Protein AF-0000000075443362 (afdb_homodimer)

InterPro domains:
  IPR053157 Sterol Uptake Control Transcription Regulator [PTHR47784] (80-440)

Organism: Fusarium oxysporum f. sp. cubense (strain race 4) (NCBI:txid2502994)

Structure (mmCIF, N/CA/C/O backbone):
data_AF-0000000075443362-model_v1
#
loop_
_entity.id
_entity.type
_entity.pdbx_description
1 polymer 'Zn(2)-C6 fungal-type domain-containing protein'
#
loop_
_atom_site.group_PDB
_atom_site.id
_atom_site.type_symbol
_atom_site.label_atom_id
_atom_site.label_alt_id
_atom_site.label_comp_id
_atom_site.label_asym_id
_atom_site.label_entity_id
_atom_site.label_seq_id
_atom_site.pdbx_PDB_ins_code
_atom_site.Cartn_x
_atom_site.Cartn_y
_atom_site.Cartn_z
_atom_site.occupancy
_atom_site.B_iso_or_equiv
_atom_site.auth_seq_id
_atom_site.auth_comp_id
_atom_site.auth_asym_id
_atom_site.auth_atom_id
_atom_site.pdbx_PDB_model_num
ATOM 1 N N . MET A 1 1 ? -18.812 -45.031 -62.125 1 16.91 1 MET A N 1
ATOM 2 C CA . MET A 1 1 ? -20.062 -45.094 -61.375 1 16.91 1 MET A CA 1
ATOM 3 C C . MET A 1 1 ? -20.094 -44 -60.312 1 16.91 1 MET A C 1
ATOM 5 O O . MET A 1 1 ? -19.125 -43.812 -59.562 1 16.91 1 MET A O 1
ATOM 9 N N . THR A 1 2 ? -21.109 -43 -60.344 1 20.56 2 THR A N 1
ATOM 10 C CA . THR A 1 2 ? -21.172 -41.562 -60 1 20.56 2 THR A CA 1
ATOM 11 C C . THR A 1 2 ? -21.453 -41.375 -58.5 1 20.56 2 THR A C 1
ATOM 13 O O . THR A 1 2 ? -22.547 -41.719 -58.031 1 20.56 2 THR A O 1
ATOM 16 N N . SER A 1 3 ? -20.469 -41.594 -57.75 1 20.08 3 SER A N 1
ATOM 17 C CA . SER A 1 3 ? -20.703 -42.031 -56.375 1 20.08 3 SER A CA 1
ATOM 18 C C . SER A 1 3 ? -21.344 -40.906 -55.562 1 20.08 3 SER A C 1
ATOM 20 O O . SER A 1 3 ? -20.891 -39.75 -55.625 1 20.08 3 SER A O 1
ATOM 22 N N . PRO A 1 4 ? -22.484 -41.125 -55.031 1 21.52 4 PRO A N 1
ATOM 23 C CA . PRO A 1 4 ? -23.484 -40.25 -54.406 1 21.52 4 PRO A CA 1
ATOM 24 C C . PRO A 1 4 ? -22.969 -39.531 -53.156 1 21.52 4 PRO A C 1
ATOM 26 O O . PRO A 1 4 ? -22.109 -40.062 -52.469 1 21.52 4 PRO A O 1
ATOM 29 N N . ARG A 1 5 ? -22.891 -38.156 -53.188 1 21.25 5 ARG A N 1
ATOM 30 C CA . ARG A 1 5 ? -22.484 -36.969 -52.438 1 21.25 5 ARG A CA 1
ATOM 31 C C . ARG A 1 5 ? -23.312 -36.844 -51.156 1 21.25 5 ARG A C 1
ATOM 33 O O . ARG A 1 5 ? -24.516 -36.594 -51.219 1 21.25 5 ARG A O 1
ATOM 40 N N . PHE A 1 6 ? -23 -37.688 -50.219 1 19.69 6 PHE A N 1
ATOM 41 C CA . PHE A 1 6 ? -23.859 -37.875 -49.062 1 19.69 6 PHE A CA 1
ATOM 42 C C . PHE A 1 6 ? -24 -36.594 -48.25 1 19.69 6 PHE A C 1
ATOM 44 O O . PHE A 1 6 ? -23 -35.969 -47.875 1 19.69 6 PHE A O 1
ATOM 51 N N . SER A 1 7 ? -24.984 -35.719 -48.531 1 21.06 7 SER A N 1
ATOM 52 C CA . SER A 1 7 ? -25.625 -34.562 -47.875 1 21.06 7 SER A CA 1
ATOM 53 C C . SER A 1 7 ? -26.062 -34.906 -46.469 1 21.06 7 SER A C 1
ATOM 55 O O . SER A 1 7 ? -26.875 -35.812 -46.281 1 21.06 7 SER A O 1
ATOM 57 N N . ASN A 1 8 ? -25.062 -34.906 -45.531 1 19.09 8 ASN A N 1
ATOM 58 C CA . ASN A 1 8 ? -25.406 -35.5 -44.25 1 19.09 8 ASN A CA 1
ATOM 59 C C . ASN A 1 8 ? -26.5 -34.688 -43.531 1 19.09 8 ASN A C 1
ATOM 61 O O . ASN A 1 8 ? -26.281 -33.5 -43.219 1 19.09 8 ASN A O 1
ATOM 65 N N . THR A 1 9 ? -27.75 -34.781 -43.812 1 21.53 9 THR A N 1
ATOM 66 C CA . THR A 1 9 ? -29.094 -34.469 -43.312 1 21.53 9 THR A CA 1
ATOM 67 C C . THR A 1 9 ? -29.234 -34.969 -41.875 1 21.53 9 THR A C 1
ATOM 69 O O . THR A 1 9 ? -29.094 -36.156 -41.594 1 21.53 9 THR A O 1
ATOM 72 N N . ILE A 1 10 ? -28.656 -34.188 -40.906 1 21.16 10 ILE A N 1
ATOM 73 C CA . ILE A 1 10 ? -28.891 -34.812 -39.594 1 21.16 10 ILE A CA 1
ATOM 74 C C . ILE A 1 10 ? -30.391 -34.781 -39.281 1 21.16 10 ILE A C 1
ATOM 76 O O . ILE A 1 10 ? -31 -33.719 -39.281 1 21.16 10 ILE A O 1
ATOM 80 N N . LEU A 1 11 ? -31 -35.812 -39.438 1 20.05 11 LEU A N 1
ATOM 81 C CA . LEU A 1 11 ? -32.375 -36.219 -39.125 1 20.05 11 LEU A CA 1
ATOM 82 C C . LEU A 1 11 ? -32.656 -36.062 -37.625 1 20.05 11 LEU A C 1
ATOM 84 O O . LEU A 1 11 ? -31.797 -36.312 -36.781 1 20.05 11 LEU A O 1
ATOM 88 N N . VAL A 1 12 ? -33.594 -35.188 -37.156 1 25.88 12 VAL A N 1
ATOM 89 C CA . VAL A 1 12 ? -34.375 -35.156 -35.938 1 25.88 12 VAL A CA 1
ATOM 90 C C . VAL A 1 12 ? -35.031 -36.531 -35.688 1 25.88 12 VAL A C 1
ATOM 92 O O . VAL A 1 12 ? -35.281 -37.25 -36.656 1 25.88 12 VAL A O 1
ATOM 95 N N . PRO A 1 13 ? -35.125 -37.094 -34.344 1 23.34 13 PRO A N 1
ATOM 96 C CA . PRO A 1 13 ? -35.875 -38.312 -34.188 1 23.34 13 PRO A CA 1
ATOM 97 C C . PRO A 1 13 ? -37.344 -38.156 -34.594 1 23.34 13 PRO A C 1
ATOM 99 O O . PRO A 1 13 ? -38.062 -37.281 -34.062 1 23.34 13 PRO A O 1
ATOM 102 N N . GLY A 1 14 ? -37.562 -38.219 -36 1 19.48 14 GLY A N 1
ATOM 103 C CA . GLY A 1 14 ? -38.719 -38.5 -36.812 1 19.48 14 GLY A CA 1
ATOM 104 C C . GLY A 1 14 ? -39.562 -39.656 -36.281 1 19.48 14 GLY A C 1
ATOM 105 O O . GLY A 1 14 ? -39 -40.719 -35.906 1 19.48 14 GLY A O 1
ATOM 106 N N . THR A 1 15 ? -40.812 -39.406 -35.625 1 24.09 15 THR A N 1
ATOM 107 C CA . THR A 1 15 ? -42.062 -40.156 -35.562 1 24.09 15 THR A CA 1
ATOM 108 C C . THR A 1 15 ? -42.281 -40.906 -36.875 1 24.09 15 THR A C 1
ATOM 110 O O . THR A 1 15 ? -41.688 -40.562 -37.906 1 24.09 15 THR A O 1
ATOM 113 N N . SER A 1 16 ? -43.656 -41.562 -37.25 1 20.36 16 SER A N 1
ATOM 114 C CA . SER A 1 16 ? -43.75 -42.688 -38.188 1 20.36 16 SER A CA 1
ATOM 115 C C . SER A 1 16 ? -43.094 -42.344 -39.531 1 20.36 16 SER A C 1
ATOM 117 O O . SER A 1 16 ? -42.125 -41.562 -39.562 1 20.36 16 SER A O 1
ATOM 119 N N . GLY A 1 17 ? -43.688 -42.844 -40.656 1 19.22 17 GLY A N 1
ATOM 120 C CA . GLY A 1 17 ? -43.344 -43.5 -41.938 1 19.22 17 GLY A CA 1
ATOM 121 C C . GLY A 1 17 ? -42.938 -42.531 -43 1 19.22 17 GLY A C 1
ATOM 122 O O . GLY A 1 17 ? -42.594 -42.938 -44.125 1 19.22 17 GLY A O 1
ATOM 123 N N . GLN A 1 18 ? -43.469 -41.281 -42.812 1 19.83 18 GLN A N 1
ATOM 124 C CA . GLN A 1 18 ? -43.75 -40.938 -44.188 1 19.83 18 GLN A CA 1
ATOM 125 C C . GLN A 1 18 ? -42.469 -40.531 -44.938 1 19.83 18 GLN A C 1
ATOM 127 O O . GLN A 1 18 ? -41.5 -40.125 -44.312 1 19.83 18 GLN A O 1
ATOM 132 N N . SER A 1 19 ? -42.625 -40.281 -46.25 1 18.94 19 SER A N 1
ATOM 133 C CA . SER A 1 19 ? -41.875 -40.438 -47.5 1 18.94 19 SER A CA 1
ATOM 134 C C . SER A 1 19 ? -40.75 -39.438 -47.594 1 18.94 19 SER A C 1
ATOM 136 O O . SER A 1 19 ? -40.906 -38.281 -47.188 1 18.94 19 SER A O 1
ATOM 138 N N . PRO A 1 20 ? -39.406 -39.875 -47.625 1 21.09 20 PRO A N 1
ATOM 139 C CA . PRO A 1 20 ? -38.062 -39.312 -47.812 1 21.09 20 PRO A CA 1
ATOM 140 C C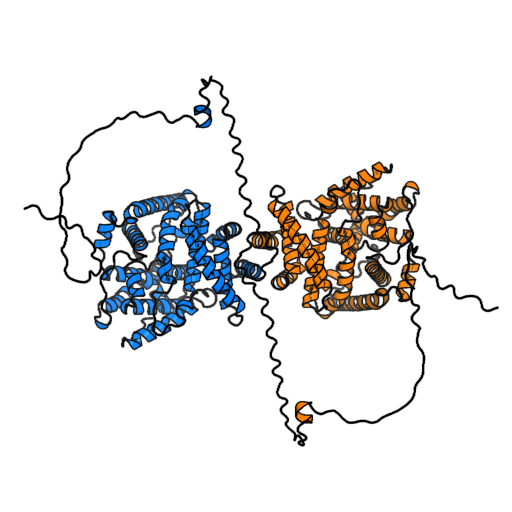 . PRO A 1 20 ? -37.969 -38.312 -48.969 1 21.09 20 PRO A C 1
ATOM 142 O O . PRO A 1 20 ? -36.906 -37.781 -49.25 1 21.09 20 PRO A O 1
ATOM 145 N N . SER A 1 21 ? -38.812 -37.125 -48.969 1 17.56 21 SER A N 1
ATOM 146 C CA . SER A 1 21 ? -38.875 -36.656 -50.344 1 17.56 21 SER A CA 1
ATOM 147 C C . SER A 1 21 ? -37.531 -36.156 -50.844 1 17.56 21 SER A C 1
ATOM 149 O O . SER A 1 21 ? -36.75 -35.562 -50.094 1 17.56 21 SER A O 1
ATOM 151 N N . LEU A 1 22 ? -37.062 -36.594 -52.062 1 17.78 22 LEU A N 1
ATOM 152 C CA . LEU A 1 22 ? -35.906 -36.844 -52.906 1 17.78 22 LEU A CA 1
ATOM 153 C C . LEU A 1 22 ? -35.25 -35.5 -53.344 1 17.78 22 LEU A C 1
ATOM 155 O O . LEU A 1 22 ? -34.062 -35.312 -53.156 1 17.78 22 LEU A O 1
ATOM 159 N N . GLN A 1 23 ? -35.844 -34.594 -54.281 1 16.38 23 GLN A N 1
ATOM 160 C CA . GLN A 1 23 ? -35.25 -34.625 -55.625 1 16.38 23 GLN A CA 1
ATOM 161 C C . GLN A 1 23 ? -34.281 -33.438 -55.812 1 16.38 23 GLN A C 1
ATOM 163 O O . GLN A 1 23 ? -33.125 -33.656 -56.188 1 16.38 23 GLN A O 1
ATOM 168 N N . THR A 1 24 ? -34.5 -32.281 -56.562 1 16.77 24 THR A N 1
ATOM 169 C CA . THR A 1 24 ? -34.125 -32.125 -57.969 1 16.77 24 THR A CA 1
ATOM 170 C C . THR A 1 24 ? -32.906 -31.219 -58.094 1 16.77 24 THR A C 1
ATOM 172 O O . THR A 1 24 ? -32.625 -30.422 -57.188 1 16.77 24 THR A O 1
ATOM 175 N N . LEU A 1 25 ? -32.5 -30.812 -59.438 1 17.2 25 LEU A N 1
ATOM 176 C CA . LEU A 1 25 ? -31.484 -30.672 -60.469 1 17.2 25 LEU A CA 1
ATOM 177 C C . LEU A 1 25 ? -31.047 -29.219 -60.594 1 17.2 25 LEU A C 1
ATOM 179 O O . LEU A 1 25 ? -30.016 -28.922 -61.219 1 17.2 25 LEU A O 1
ATOM 183 N N . GLY A 1 26 ? -31.594 -28 -60.125 1 16.53 26 GLY A N 1
ATOM 184 C CA . GLY A 1 26 ? -31.609 -27.094 -61.25 1 16.53 26 GLY A CA 1
ATOM 185 C C . GLY A 1 26 ? -30.266 -26.453 -61.531 1 16.53 26 GLY A C 1
ATOM 186 O O . GLY A 1 26 ? -29.375 -26.453 -60.688 1 16.53 26 GLY A O 1
ATOM 187 N N . ALA A 1 27 ? -30.109 -25.797 -62.844 1 17.78 27 ALA A N 1
ATOM 188 C CA . ALA A 1 27 ? -29.156 -25.578 -63.938 1 17.78 27 ALA A CA 1
ATOM 189 C C . ALA A 1 27 ? -28.172 -24.469 -63.594 1 17.78 27 ALA A C 1
ATOM 191 O O . ALA A 1 27 ? -28.391 -23.719 -62.625 1 17.78 27 ALA A O 1
ATOM 192 N N . LEU A 1 28 ? -27.844 -23.516 -64.562 1 16.92 28 LEU A N 1
ATOM 193 C CA . LEU A 1 28 ? -26.703 -23.141 -65.375 1 16.92 28 LEU A CA 1
ATOM 194 C C . LEU A 1 28 ? -26.188 -21.75 -65 1 16.92 28 LEU A C 1
ATOM 196 O O . LEU A 1 28 ? -24.969 -21.531 -64.938 1 16.92 28 LEU A O 1
ATOM 200 N N . ASP A 1 29 ? -26.953 -20.547 -64.812 1 17.12 29 ASP A N 1
ATOM 201 C CA . ASP A 1 29 ? -26.609 -19.5 -65.812 1 17.12 29 ASP A CA 1
ATOM 202 C C . ASP A 1 29 ? -25.375 -18.734 -65.312 1 17.12 29 ASP A C 1
ATOM 204 O O . ASP A 1 29 ? -25.031 -18.734 -64.125 1 17.12 29 ASP A O 1
ATOM 208 N N . GLN A 1 30 ? -24.938 -17.531 -66.188 1 17.28 30 GLN A N 1
ATOM 209 C CA . GLN A 1 30 ? -23.875 -17.016 -67 1 17.28 30 GLN A CA 1
ATOM 210 C C . GLN A 1 30 ? -23.125 -15.883 -66.312 1 17.28 30 GLN A C 1
ATOM 212 O O . GLN A 1 30 ? -21.891 -15.883 -66.25 1 17.28 30 GLN A O 1
ATOM 217 N N . PRO A 1 31 ? -23.688 -14.57 -66.188 1 19.17 31 PRO A N 1
ATOM 218 C CA . PRO A 1 31 ? -22.953 -13.461 -66.812 1 19.17 31 PRO A CA 1
ATOM 219 C C . PRO A 1 31 ? -21.922 -12.852 -65.875 1 19.17 31 PRO A C 1
ATOM 221 O O . PRO A 1 31 ? -22.062 -12.938 -64.688 1 19.17 31 PRO A O 1
ATOM 224 N N . ARG A 1 32 ? -20.703 -12.391 -66.438 1 20.2 32 ARG A N 1
ATOM 225 C CA . ARG A 1 32 ? -19.312 -12 -66.188 1 20.2 32 ARG A CA 1
ATOM 226 C C . ARG A 1 32 ? -19.219 -10.594 -65.625 1 20.2 32 ARG A C 1
ATOM 228 O O . ARG A 1 32 ? -18.125 -10.031 -65.5 1 20.2 32 ARG A O 1
ATOM 235 N N . LYS A 1 33 ? -20.344 -9.922 -65.125 1 21.72 33 LYS A N 1
ATOM 236 C CA . LYS A 1 33 ? -20.219 -8.469 -65.188 1 21.72 33 LYS A CA 1
ATOM 237 C C . LYS A 1 33 ? -18.922 -7.984 -64.562 1 21.72 33 LYS A C 1
ATOM 239 O O . LYS A 1 33 ? -18.422 -8.602 -63.625 1 21.72 33 LYS A O 1
ATOM 244 N N . ARG A 1 34 ? -18.594 -6.645 -64.875 1 21.47 34 ARG A N 1
ATOM 245 C CA . ARG A 1 34 ? -17.531 -5.707 -65.25 1 21.47 34 ARG A CA 1
ATOM 246 C C . ARG A 1 34 ? -16.734 -5.273 -64 1 21.47 34 ARG A C 1
ATOM 248 O O . ARG A 1 34 ? -17.266 -5.238 -62.875 1 21.47 34 ARG A O 1
ATOM 255 N N . ARG A 1 35 ? -15.438 -4.773 -64.125 1 21.78 35 ARG A N 1
ATOM 256 C CA . ARG A 1 35 ? -14.07 -4.551 -63.688 1 21.78 35 ARG A CA 1
ATOM 257 C C . ARG A 1 35 ? -13.961 -3.273 -62.875 1 21.78 35 ARG A C 1
ATOM 259 O O . ARG A 1 35 ? -13.141 -3.189 -61.938 1 21.78 35 ARG A O 1
ATOM 266 N N . ARG A 1 36 ? -14.727 -2.07 -63.25 1 25.75 36 ARG A N 1
ATOM 267 C CA . ARG A 1 36 ? -14.039 -0.785 -63.219 1 25.75 36 ARG A CA 1
ATOM 268 C C . ARG A 1 36 ? -13.719 -0.371 -61.781 1 25.75 36 ARG A C 1
ATOM 270 O O . ARG A 1 36 ? -14.57 -0.461 -60.906 1 25.75 36 ARG A O 1
ATOM 277 N N . ARG A 1 37 ? -12.453 -0.112 -61.438 1 23.86 37 ARG A N 1
ATOM 278 C CA . ARG A 1 37 ? -11.602 0.089 -60.281 1 23.86 37 ARG A CA 1
ATOM 279 C C . ARG A 1 37 ? -11.875 1.444 -59.625 1 23.86 37 ARG A C 1
ATOM 281 O O . ARG A 1 37 ? -11.422 2.477 -60.125 1 23.86 37 ARG A O 1
ATOM 288 N N . LYS A 1 38 ? -13.062 1.908 -59.438 1 25.28 38 LYS A N 1
ATOM 289 C CA . LYS A 1 38 ? -13.422 3.279 -59.094 1 25.28 38 LYS A CA 1
ATOM 290 C C . LYS A 1 38 ? -12.648 3.76 -57.875 1 25.28 38 LYS A C 1
ATOM 292 O O . LYS A 1 38 ? -12.477 3.014 -56.906 1 25.28 38 LYS A O 1
ATOM 297 N N . SER A 1 39 ? -11.734 4.891 -58.094 1 29.23 39 SER A N 1
ATOM 298 C CA . SER A 1 39 ? -10.633 5.551 -57.406 1 29.23 39 SER A CA 1
ATOM 299 C C . SER A 1 39 ? -11.078 6.105 -56.062 1 29.23 39 SER A C 1
ATOM 301 O O . SER A 1 39 ? -11.969 6.953 -56 1 29.23 39 SER A O 1
ATOM 303 N N . ARG A 1 40 ? -11.398 5.504 -55.031 1 33.75 40 ARG A N 1
ATOM 304 C CA . ARG A 1 40 ? -12.242 5.742 -53.844 1 33.75 40 ARG A CA 1
ATOM 305 C C . ARG A 1 40 ? -11.523 6.633 -52.844 1 33.75 40 ARG A C 1
ATOM 307 O O . ARG A 1 40 ? -11.836 6.598 -51.656 1 33.75 40 ARG A O 1
ATOM 314 N N . LYS A 1 41 ? -10.469 7.406 -53.344 1 33.38 41 LYS A N 1
ATOM 315 C CA . LYS A 1 41 ? -9.531 7.941 -52.375 1 33.38 41 LYS A CA 1
ATOM 316 C C . LYS A 1 41 ? -10.125 9.141 -51.625 1 33.38 41 LYS A C 1
ATOM 318 O O . LYS A 1 41 ? -9.422 9.828 -50.906 1 33.38 41 LYS A O 1
ATOM 323 N N . GLY A 1 42 ? -11.008 9.867 -52.125 1 31.36 42 GLY A N 1
ATOM 324 C CA . GLY A 1 42 ? -11.32 11.219 -51.719 1 31.36 42 GLY A CA 1
ATOM 325 C C . GLY A 1 42 ? -11.82 11.297 -50.281 1 31.36 42 GLY A C 1
ATOM 326 O O . GLY A 1 42 ? -12.383 10.328 -49.75 1 31.36 42 GLY A O 1
ATOM 327 N N . CYS A 1 43 ? -11.289 12.203 -49.438 1 34.19 43 CYS A N 1
ATOM 328 C CA . CYS A 1 43 ? -11.75 12.203 -48.062 1 34.19 43 CYS A CA 1
ATOM 329 C C . CYS A 1 43 ? -13.227 12.555 -47.969 1 34.19 43 CYS A C 1
ATOM 331 O O . CYS A 1 43 ? -13.781 13.172 -48.875 1 34.19 43 CYS A O 1
ATOM 333 N N . ASP A 1 44 ? -14.242 11.914 -47.531 1 36.66 44 ASP A N 1
ATOM 334 C CA . ASP A 1 44 ? -15.68 11.984 -47.812 1 36.66 44 ASP A CA 1
ATOM 335 C C . ASP A 1 44 ? -16.172 13.422 -47.75 1 36.66 44 ASP A C 1
ATOM 337 O O . ASP A 1 44 ? -17.062 13.812 -48.5 1 36.66 44 ASP A O 1
ATOM 341 N N . ALA A 1 45 ? -15.656 14.336 -46.969 1 38.53 45 ALA A N 1
ATOM 342 C CA . ALA A 1 45 ? -16.297 15.641 -46.812 1 38.53 45 ALA A CA 1
ATOM 343 C C . ALA A 1 45 ? -16.062 16.516 -48.031 1 38.53 45 ALA A C 1
ATOM 345 O O . ALA A 1 45 ? -16.969 17.203 -48.531 1 38.53 45 ALA A O 1
ATOM 346 N N . CYS A 1 46 ? -14.914 16.516 -48.562 1 38.19 46 CYS A N 1
ATOM 347 C CA . CYS A 1 46 ? -14.625 17.219 -49.812 1 38.19 46 CYS A CA 1
ATOM 348 C C . CYS A 1 46 ? -15.367 16.578 -50.969 1 38.19 46 CYS A C 1
ATOM 350 O O . CYS A 1 46 ? -15.766 17.266 -51.906 1 38.19 46 CYS A O 1
ATOM 352 N N . LYS A 1 47 ? -15.516 15.25 -51.062 1 40.97 47 LYS A N 1
ATOM 353 C CA . LYS A 1 47 ? -16.234 14.555 -52.125 1 40.97 47 LYS A CA 1
ATOM 354 C C . LYS A 1 47 ? -17.703 15.008 -52.188 1 40.97 47 LYS A C 1
ATOM 356 O O . LYS A 1 47 ? -18.266 15.133 -53.281 1 40.97 47 LYS A O 1
ATOM 361 N N . ARG A 1 48 ? -18.375 15.328 -51.188 1 41.5 48 ARG A N 1
ATOM 362 C CA . ARG A 1 48 ? -19.766 15.773 -51.188 1 41.5 48 ARG A CA 1
ATOM 363 C C . ARG A 1 48 ? -19.891 17.172 -51.812 1 41.5 48 ARG A C 1
ATOM 365 O O . ARG A 1 48 ? -20.844 17.453 -52.531 1 41.5 48 ARG A O 1
ATOM 372 N N . ARG A 1 49 ? -18.797 18.141 -51.531 1 44.59 49 ARG A N 1
ATOM 373 C CA . ARG A 1 49 ? -19 19.531 -51.969 1 44.59 49 ARG A CA 1
ATOM 374 C C . ARG A 1 49 ? -18.359 19.766 -53.312 1 44.59 49 ARG A C 1
ATOM 376 O O . ARG A 1 49 ? -18.391 20.875 -53.844 1 44.59 49 ARG A O 1
ATOM 383 N N . LYS A 1 50 ? -18.172 19.094 -54.344 1 41.22 50 LYS A N 1
ATOM 384 C CA . LYS A 1 50 ? -17.75 19.031 -55.75 1 41.22 50 LYS A CA 1
ATOM 385 C C . LYS A 1 50 ? -16.734 20.125 -56.062 1 41.22 50 LYS A C 1
ATOM 387 O O . LYS A 1 50 ? -16.75 20.688 -57.188 1 41.22 50 LYS A O 1
ATOM 392 N N . VAL A 1 51 ? -16.469 21.016 -55.344 1 39.94 51 VAL A N 1
ATOM 393 C CA . VAL A 1 51 ? -15.672 22.125 -55.844 1 39.94 51 VAL A CA 1
ATOM 394 C C . VAL A 1 51 ? -14.234 21.672 -56.094 1 39.94 51 VAL A C 1
ATOM 396 O O . VAL A 1 51 ? -13.742 20.766 -55.406 1 39.94 51 VAL A O 1
ATOM 399 N N . LYS A 1 52 ? -13.586 22.078 -57.281 1 35.38 52 LYS A N 1
ATOM 400 C CA . LYS A 1 52 ? -12.273 21.859 -57.875 1 35.38 52 LYS A CA 1
ATOM 401 C C . LYS A 1 52 ? -11.156 22.312 -56.969 1 35.38 52 LYS A C 1
ATOM 403 O O . LYS A 1 52 ? -11.156 23.453 -56.469 1 35.38 52 LYS A O 1
ATOM 408 N N . ARG A 1 53 ? -10.305 21.484 -56.312 1 35.78 53 ARG A N 1
ATOM 409 C CA . ARG A 1 53 ? -9.516 21.75 -55.125 1 35.78 53 ARG A CA 1
ATOM 410 C C . ARG A 1 53 ? -8.219 22.469 -55.469 1 35.78 53 ARG A C 1
ATOM 412 O O . ARG A 1 53 ? -7.434 21.984 -56.281 1 35.78 53 ARG A O 1
ATOM 419 N N . ASN A 1 54 ? -8.102 23.703 -55.875 1 30.7 54 ASN A N 1
ATOM 420 C CA . ASN A 1 54 ? -6.809 24.344 -56.062 1 30.7 54 ASN A CA 1
ATOM 421 C C . ASN A 1 54 ? -5.785 23.859 -55.031 1 30.7 54 ASN A C 1
ATOM 423 O O . ASN A 1 54 ? -6.152 23.344 -54 1 30.7 54 ASN A O 1
ATOM 427 N N . GLU A 1 55 ? -4.301 24.156 -55.281 1 30.25 55 GLU A N 1
ATOM 428 C CA . GLU A 1 55 ? -3.018 23.688 -54.781 1 30.25 55 GLU A CA 1
ATOM 429 C C . GLU A 1 55 ? -3.016 23.609 -53.25 1 30.25 55 GLU A C 1
ATOM 431 O O . GLU A 1 55 ? -2.502 22.641 -52.688 1 30.25 55 GLU A O 1
ATOM 436 N N . GLN A 1 56 ? -2.691 24.844 -52.719 1 28.88 56 GLN A N 1
ATOM 437 C CA . GLN A 1 56 ? -2.098 25.141 -51.406 1 28.88 56 GLN A CA 1
ATOM 438 C C . GLN A 1 56 ? -2.967 24.609 -50.281 1 28.88 56 GLN A C 1
ATOM 440 O O . GLN A 1 56 ? -3.52 25.375 -49.5 1 28.88 56 GLN A O 1
ATOM 445 N N . CYS A 1 57 ? -3.803 23.719 -50.469 1 25.41 57 CYS A N 1
ATOM 446 C CA . CYS A 1 57 ? -4.934 23.406 -49.625 1 25.41 57 CYS A CA 1
ATOM 447 C C . CYS A 1 57 ? -4.461 22.906 -48.25 1 25.41 57 CYS A C 1
ATOM 449 O O . CYS A 1 57 ? -3.961 21.781 -48.125 1 25.41 57 CYS A O 1
ATOM 451 N N . PHE A 1 58 ? -3.875 23.828 -47.531 1 25.22 58 PHE A N 1
ATOM 452 C CA . PHE A 1 58 ? -3.176 23.609 -46.25 1 25.22 58 PHE A CA 1
ATOM 453 C C . PHE A 1 58 ? -3.943 22.625 -45.375 1 25.22 58 PHE A C 1
ATOM 455 O O . PHE A 1 58 ? -5.117 22.844 -45.094 1 25.22 58 PHE A O 1
ATOM 462 N N . GLN A 1 59 ? -3.74 21.438 -45.5 1 24.47 59 GLN A N 1
ATOM 463 C CA . GLN A 1 59 ? -4.52 20.406 -44.844 1 24.47 59 GLN A CA 1
ATOM 464 C C . GLN A 1 59 ? -4.723 20.734 -43.375 1 24.47 59 GLN A C 1
ATOM 466 O O . GLN A 1 59 ? -3.76 21 -42.656 1 24.47 59 GLN A O 1
ATOM 471 N N . PRO A 1 60 ? -5.781 21.406 -43.125 1 24.8 60 PRO A N 1
ATOM 472 C CA . PRO A 1 60 ? -5.93 21.812 -41.719 1 24.8 60 PRO A CA 1
ATOM 473 C C . PRO A 1 60 ? -5.531 20.719 -40.75 1 24.8 60 PRO A C 1
ATOM 475 O O . PRO A 1 60 ? -5.793 19.531 -41 1 24.8 60 PRO A O 1
ATOM 478 N N . HIS A 1 61 ? -4.289 20.844 -40.219 1 23.25 61 HIS A N 1
ATOM 479 C CA . HIS A 1 61 ? -3.758 19.969 -39.188 1 23.25 61 HIS A CA 1
ATOM 480 C C . HIS A 1 61 ? -4.871 19.438 -38.281 1 23.25 61 HIS A C 1
ATOM 482 O O . HIS A 1 61 ? -5.617 20.234 -37.688 1 23.25 61 HIS A O 1
ATOM 488 N N . HIS A 1 62 ? -5.516 18.547 -38.719 1 23.16 62 HIS A N 1
ATOM 489 C CA . HIS A 1 62 ? -6.598 17.922 -37.938 1 23.16 62 HIS A CA 1
ATOM 490 C C . HIS A 1 62 ? -6.281 17.891 -36.469 1 23.16 62 HIS A C 1
ATOM 492 O O . HIS A 1 62 ? -5.258 17.328 -36.062 1 23.16 62 HIS A O 1
ATOM 498 N N . ILE A 1 63 ? -6.43 19 -35.906 1 22.23 63 ILE A N 1
ATOM 499 C CA . ILE A 1 63 ? -6.383 19.016 -34.469 1 22.23 63 ILE A CA 1
ATOM 500 C C . ILE A 1 63 ? -7.102 17.797 -33.906 1 22.23 63 ILE A C 1
ATOM 502 O O . ILE A 1 63 ? -8.328 17.688 -34 1 22.23 63 ILE A O 1
ATOM 506 N N . SER A 1 64 ? -6.656 16.703 -34.281 1 23.12 64 SER A N 1
ATOM 507 C CA . SER A 1 64 ? -7.203 15.508 -33.625 1 23.12 64 SER A CA 1
ATOM 508 C C . SER A 1 64 ? -7.578 15.797 -32.188 1 23.12 64 SER A C 1
ATOM 510 O O . SER A 1 64 ? -6.711 16.094 -31.359 1 23.12 64 SER A O 1
ATOM 512 N N . VAL A 1 65 ? -8.617 16.484 -32.156 1 23.97 65 VAL A N 1
ATOM 513 C CA . VAL A 1 65 ? -9.258 16.641 -30.844 1 23.97 65 VAL A CA 1
ATOM 514 C C . VAL A 1 65 ? -9.125 15.352 -30.031 1 23.97 65 VAL A C 1
ATOM 516 O O . VAL A 1 65 ? -9.602 14.297 -30.469 1 23.97 65 VAL A O 1
ATOM 519 N N . ALA A 1 66 ? -7.969 15.266 -29.453 1 26.64 66 ALA A N 1
ATOM 520 C CA . ALA A 1 66 ? -7.727 14.211 -28.469 1 26.64 66 ALA A CA 1
ATOM 521 C C . ALA A 1 66 ? -9.023 13.789 -27.797 1 26.64 66 ALA A C 1
ATOM 523 O O . ALA A 1 66 ? -9.773 14.633 -27.281 1 26.64 66 ALA A O 1
ATOM 524 N N . ILE A 1 67 ? -9.703 12.914 -28.453 1 24.69 67 ILE A N 1
ATOM 525 C CA . ILE A 1 67 ? -10.836 12.219 -27.859 1 24.69 67 ILE A CA 1
ATOM 526 C C . ILE A 1 67 ? -10.664 12.172 -26.344 1 24.69 67 ILE A C 1
ATOM 528 O O . ILE A 1 67 ? -9.664 11.656 -25.844 1 24.69 67 ILE A O 1
ATOM 532 N N . PRO A 1 68 ? -11.25 13.156 -25.844 1 25.3 68 PRO A N 1
ATOM 533 C CA . PRO A 1 68 ? -11.148 13.172 -24.375 1 25.3 68 PRO A CA 1
ATOM 534 C C . PRO A 1 68 ? -11.227 11.781 -23.766 1 25.3 68 PRO A C 1
ATOM 536 O O . PRO A 1 68 ? -12.102 10.992 -24.125 1 25.3 68 PRO A O 1
ATOM 539 N N . ILE A 1 69 ? -10.133 11.078 -23.797 1 26.28 69 ILE A N 1
ATOM 540 C CA . ILE A 1 69 ? -10.141 9.844 -23.016 1 26.28 69 ILE A CA 1
ATOM 541 C C . ILE A 1 69 ? -11.211 9.93 -21.922 1 26.28 69 ILE A C 1
ATOM 543 O O . ILE A 1 69 ? -11.219 10.875 -21.125 1 26.28 69 ILE A O 1
ATOM 547 N N . VAL A 1 70 ? -12.336 9.344 -22.328 1 25.98 70 VAL A N 1
ATOM 548 C CA . VAL A 1 70 ? -13.406 9.125 -21.375 1 25.98 70 VAL A CA 1
ATOM 549 C C . VAL A 1 70 ? -12.82 8.938 -19.969 1 25.98 70 VAL A C 1
ATOM 551 O O . VAL A 1 70 ? -12.039 8.016 -19.734 1 25.98 70 VAL A O 1
ATOM 554 N N . ALA A 1 71 ? -12.477 10 -19.359 1 30.47 71 ALA A N 1
ATOM 555 C CA . ALA A 1 71 ? -12.234 9.914 -17.922 1 30.47 71 ALA A CA 1
ATOM 556 C C . ALA A 1 71 ? -13.047 8.789 -17.297 1 30.47 71 ALA A C 1
ATOM 558 O O . ALA A 1 71 ? -14.281 8.781 -17.375 1 30.47 71 ALA A O 1
ATOM 559 N N . LYS A 1 72 ? -12.695 7.57 -17.562 1 32.28 72 LYS A N 1
ATOM 560 C CA . LYS A 1 72 ? -13.344 6.527 -16.781 1 32.28 72 LYS A CA 1
ATOM 561 C C . LYS A 1 72 ? -13.977 7.105 -15.516 1 32.28 72 LYS A C 1
ATOM 563 O O . LYS A 1 72 ? -13.336 7.863 -14.781 1 32.28 72 LYS A O 1
ATOM 568 N N . ALA A 1 73 ? -15.289 7.207 -15.555 1 32.41 73 ALA A N 1
ATOM 569 C CA . ALA A 1 73 ? -16.188 7.594 -14.461 1 32.41 73 ALA A CA 1
ATOM 570 C C . ALA A 1 73 ? -15.578 7.234 -13.109 1 32.41 73 ALA A C 1
ATOM 572 O O . ALA A 1 73 ? -15.297 6.066 -12.836 1 32.41 73 ALA A O 1
ATOM 573 N N . ILE A 1 74 ? -14.641 7.91 -12.688 1 37.47 74 ILE A N 1
ATOM 574 C CA . ILE A 1 74 ? -14.539 7.789 -11.234 1 37.47 74 ILE A CA 1
ATOM 575 C C . ILE A 1 74 ? -15.93 7.555 -10.641 1 37.47 74 ILE A C 1
ATOM 577 O O . ILE A 1 74 ? -16.797 8.43 -10.711 1 37.47 74 ILE A O 1
ATOM 581 N N . ASP A 1 75 ? -16.594 6.574 -11.039 1 37.19 75 ASP A N 1
ATOM 582 C CA . ASP A 1 75 ? -17.812 6.332 -10.258 1 37.19 75 ASP A CA 1
ATOM 583 C C . ASP A 1 75 ? -17.719 6.98 -8.883 1 37.19 75 ASP A C 1
ATOM 585 O O . ASP A 1 75 ? -16.828 6.645 -8.094 1 37.19 75 ASP A O 1
ATOM 589 N N . PRO A 1 76 ? -17.984 8.109 -8.719 1 43.5 76 PRO A N 1
ATOM 590 C CA . PRO A 1 76 ? -18.047 8.766 -7.414 1 43.5 76 PRO A CA 1
ATOM 591 C C . PRO A 1 76 ? -18.484 7.809 -6.301 1 43.5 76 PRO A C 1
ATOM 593 O O . PRO A 1 76 ? -19.266 8.188 -5.426 1 43.5 76 PRO A O 1
ATOM 596 N N . VAL A 1 77 ? -18.484 6.547 -6.52 1 49.38 77 VAL A N 1
ATOM 597 C CA . VAL A 1 77 ? -19.078 5.781 -5.43 1 49.38 77 VAL A CA 1
ATOM 598 C C . VAL A 1 77 ? -18.359 6.098 -4.121 1 49.38 77 VAL A C 1
ATOM 600 O O . VAL A 1 77 ? -17.172 5.777 -3.959 1 49.38 77 VAL A O 1
ATOM 603 N N . PRO A 1 78 ? -18.906 7.066 -3.377 1 61.59 78 PRO A N 1
ATOM 604 C CA . PRO A 1 78 ? -18.516 7.676 -2.1 1 61.59 78 PRO A CA 1
ATOM 605 C C . PRO A 1 78 ? -18.047 6.648 -1.073 1 61.59 78 PRO A C 1
ATOM 607 O O . PRO A 1 78 ? -17.516 7.02 -0.024 1 61.59 78 PRO A O 1
ATOM 610 N N . TRP A 1 79 ? -18.156 5.348 -1.528 1 82.56 79 TRP A N 1
ATOM 611 C CA . TRP A 1 79 ? -17.938 4.387 -0.454 1 82.56 79 TRP A CA 1
ATOM 612 C C . TRP A 1 79 ? -16.484 3.916 -0.432 1 82.56 79 TRP A C 1
ATOM 614 O O . TRP A 1 79 ? -15.891 3.656 -1.483 1 82.56 79 TRP A O 1
ATOM 624 N N . ILE A 1 80 ? -15.867 4.004 0.613 1 88.5 80 ILE A N 1
ATOM 625 C CA . ILE A 1 80 ? -14.508 3.535 0.844 1 88.5 80 ILE A CA 1
ATOM 626 C C . ILE A 1 80 ? -14.531 2.062 1.247 1 88.5 80 ILE A C 1
ATOM 628 O O . ILE A 1 80 ? -15.086 1.705 2.285 1 88.5 80 ILE A O 1
ATOM 632 N N . ASN A 1 81 ? -14.039 1.189 0.395 1 92.81 81 ASN A N 1
ATOM 633 C CA . ASN A 1 81 ? -13.961 -0.235 0.697 1 92.81 81 ASN A CA 1
ATOM 634 C C . ASN A 1 81 ? -12.703 -0.565 1.505 1 92.81 81 ASN A C 1
ATOM 636 O O . ASN A 1 81 ? -11.648 -0.832 0.934 1 92.81 81 ASN A O 1
ATOM 640 N N . LEU A 1 82 ? -12.836 -0.645 2.785 1 94.81 82 LEU A N 1
ATOM 641 C CA . LEU A 1 82 ? -11.703 -0.834 3.684 1 94.81 82 LEU A CA 1
ATOM 642 C C . LEU A 1 82 ? -11.07 -2.203 3.475 1 94.81 82 LEU A C 1
ATOM 644 O O . LEU A 1 82 ? -9.852 -2.355 3.611 1 94.81 82 LEU A O 1
ATOM 648 N N . MET A 1 83 ? -11.867 -3.186 3.09 1 94.94 83 MET A N 1
ATOM 649 C CA . MET A 1 83 ? -11.367 -4.535 2.848 1 94.94 83 MET A CA 1
ATOM 650 C C . MET A 1 83 ? -10.406 -4.555 1.669 1 94.94 83 MET A C 1
ATOM 652 O O . MET A 1 83 ? -9.32 -5.129 1.76 1 94.94 83 MET A O 1
ATOM 656 N N . HIS A 1 84 ? -10.75 -3.922 0.567 1 96.38 84 HIS A N 1
ATOM 657 C CA . HIS A 1 84 ? -9.883 -3.879 -0.603 1 96.38 84 HIS A CA 1
ATOM 658 C C . HIS A 1 84 ? -8.578 -3.158 -0.291 1 96.38 84 HIS A C 1
ATOM 660 O O . HIS A 1 84 ? -7.512 -3.561 -0.769 1 96.38 84 HIS A O 1
ATOM 666 N N . LEU A 1 85 ? -8.641 -2.109 0.514 1 97.56 85 LEU A N 1
ATOM 667 C CA . LEU A 1 85 ? -7.438 -1.364 0.873 1 97.56 85 LEU A CA 1
ATOM 668 C C . LEU A 1 85 ? -6.531 -2.193 1.78 1 97.56 85 LEU A C 1
ATOM 670 O O . LEU A 1 85 ? -5.309 -2.162 1.639 1 97.56 85 LEU A O 1
ATOM 674 N N . GLU A 1 86 ? -7.168 -2.893 2.691 1 97.06 86 GLU A N 1
ATOM 675 C CA . GLU A 1 86 ? -6.406 -3.783 3.562 1 97.06 86 GLU A CA 1
ATOM 676 C C . GLU A 1 86 ? -5.719 -4.887 2.76 1 97.06 86 GLU A C 1
ATOM 678 O O . GLU A 1 86 ? -4.543 -5.184 2.986 1 97.06 86 GLU A O 1
ATOM 683 N N . LEU A 1 87 ? -6.445 -5.449 1.862 1 97.94 87 LEU A N 1
ATOM 684 C CA . LEU A 1 87 ? -5.906 -6.516 1.023 1 97.94 87 LEU A CA 1
ATOM 685 C C . LEU A 1 87 ? -4.75 -6 0.168 1 97.94 87 LEU A C 1
ATOM 687 O O . LEU A 1 87 ? -3.729 -6.672 0.026 1 97.94 87 LEU A O 1
ATOM 691 N N . PHE A 1 88 ? -4.961 -4.816 -0.396 1 98 88 PHE A N 1
ATOM 692 C CA . PHE A 1 88 ? -3.912 -4.234 -1.223 1 98 88 PHE A CA 1
ATOM 693 C C . PHE A 1 88 ? -2.654 -3.982 -0.401 1 98 88 PHE A C 1
ATOM 695 O O . PHE A 1 88 ? -1.54 -4.223 -0.871 1 98 88 PHE A O 1
ATOM 702 N N . HIS A 1 89 ? -2.852 -3.49 0.766 1 97.38 89 HIS A N 1
ATOM 703 C CA . HIS A 1 89 ? -1.725 -3.281 1.667 1 97.38 89 HIS A CA 1
ATOM 704 C C . HIS A 1 89 ? -0.998 -4.59 1.953 1 97.38 89 HIS A C 1
ATOM 706 O O . HIS A 1 89 ? 0.234 -4.645 1.921 1 97.38 89 HIS A O 1
ATOM 712 N N . HIS A 1 90 ? -1.736 -5.605 2.256 1 97.44 90 HIS A N 1
ATOM 713 C CA . HIS A 1 90 ? -1.166 -6.922 2.533 1 97.44 90 HIS A CA 1
ATOM 714 C C . HIS A 1 90 ? -0.423 -7.465 1.317 1 97.44 90 HIS A C 1
ATOM 716 O O . HIS A 1 90 ? 0.624 -8.102 1.458 1 97.44 90 HIS A O 1
ATOM 722 N N . TRP A 1 91 ? -0.98 -7.258 0.137 1 97.75 91 TRP A N 1
ATOM 723 C CA . TRP A 1 91 ? -0.307 -7.652 -1.096 1 97.75 91 TRP A CA 1
ATOM 724 C C . TRP A 1 91 ? 1.087 -7.039 -1.175 1 97.75 91 TRP A C 1
ATOM 726 O O . TRP A 1 91 ? 2.066 -7.738 -1.441 1 97.75 91 TRP A O 1
ATOM 736 N N . ASP A 1 92 ? 1.108 -5.785 -0.948 1 96 92 ASP A N 1
ATOM 737 C CA . ASP A 1 92 ? 2.34 -5.023 -1.133 1 96 92 ASP A CA 1
ATOM 738 C C . ASP A 1 92 ? 3.375 -5.383 -0.071 1 96 92 ASP A C 1
ATOM 740 O O . ASP A 1 92 ? 4.57 -5.461 -0.363 1 96 92 ASP A O 1
ATOM 744 N N . LYS A 1 93 ? 2.957 -5.688 1.123 1 95 93 LYS A N 1
ATOM 745 C CA . LYS A 1 93 ? 3.885 -5.859 2.238 1 95 93 LYS A CA 1
ATOM 746 C C . LYS A 1 93 ? 4.305 -7.32 2.383 1 95 93 LYS A C 1
ATOM 748 O O . LYS A 1 93 ? 5.422 -7.609 2.818 1 95 93 LYS A O 1
ATOM 753 N N . GLU A 1 94 ? 3.4 -8.234 2.018 1 96.44 94 GLU A N 1
ATOM 754 C CA . GLU A 1 94 ? 3.684 -9.609 2.4 1 96.44 94 GLU A CA 1
ATOM 755 C C . GLU A 1 94 ? 3.502 -10.562 1.218 1 96.44 94 GLU A C 1
ATOM 757 O O . GLU A 1 94 ? 4.418 -11.305 0.868 1 96.44 94 GLU A O 1
ATOM 762 N N . THR A 1 95 ? 2.354 -10.492 0.521 1 97.75 95 THR A N 1
ATOM 763 C CA . THR A 1 95 ? 1.973 -11.516 -0.447 1 97.75 95 THR A CA 1
ATOM 764 C C . THR A 1 95 ? 2.934 -11.523 -1.633 1 97.75 95 THR A C 1
ATOM 766 O O . THR A 1 95 ? 3.4 -12.578 -2.053 1 97.75 95 THR A O 1
ATOM 769 N N . ARG A 1 96 ? 3.217 -10.375 -2.164 1 96.62 96 ARG A N 1
ATOM 770 C CA . ARG A 1 96 ? 3.979 -10.234 -3.4 1 96.62 96 ARG A CA 1
ATOM 771 C C . ARG A 1 96 ? 5.348 -10.898 -3.279 1 96.62 96 ARG A C 1
ATOM 773 O O . ARG A 1 96 ? 5.812 -11.555 -4.215 1 96.62 96 ARG A O 1
ATOM 780 N N . SER A 1 97 ? 5.996 -10.844 -2.119 1 95.56 97 SER A N 1
ATOM 781 C CA . SER A 1 97 ? 7.348 -11.344 -1.917 1 95.56 97 SER A CA 1
ATOM 782 C C . SER A 1 97 ? 7.359 -12.867 -1.831 1 95.56 97 SER A C 1
ATOM 784 O O . SER A 1 97 ? 8.414 -13.492 -1.946 1 95.56 97 SER A O 1
ATOM 786 N N . THR A 1 98 ? 6.227 -13.453 -1.659 1 96.81 98 THR A N 1
ATOM 787 C CA . THR A 1 98 ? 6.148 -14.898 -1.527 1 96.81 98 THR A CA 1
ATOM 788 C C . THR A 1 98 ? 5.965 -15.562 -2.893 1 96.81 98 THR A C 1
ATOM 790 O O . THR A 1 98 ? 6.039 -16.781 -3.012 1 96.81 98 THR A O 1
ATOM 793 N N . LEU A 1 99 ? 5.711 -14.789 -3.93 1 96.75 99 LEU A N 1
ATOM 794 C CA . LEU A 1 99 ? 5.402 -15.352 -5.242 1 96.75 99 LEU A CA 1
ATOM 795 C C . LEU A 1 99 ? 6.664 -15.469 -6.09 1 96.75 99 LEU A C 1
ATOM 797 O O . LEU A 1 99 ? 7.609 -14.695 -5.918 1 96.75 99 LEU A O 1
ATOM 801 N N . ALA A 1 100 ? 6.668 -16.406 -6.977 1 93.75 100 ALA A N 1
ATOM 802 C CA . ALA A 1 100 ? 7.766 -16.562 -7.93 1 93.75 100 ALA A CA 1
ATOM 803 C C . ALA A 1 100 ? 7.801 -15.391 -8.914 1 93.75 100 ALA A C 1
ATOM 805 O O . ALA A 1 100 ? 6.863 -14.594 -8.969 1 93.75 100 ALA A O 1
ATOM 806 N N . PHE A 1 101 ? 8.859 -15.156 -9.547 1 92 101 PHE A N 1
ATOM 807 C CA . PHE A 1 101 ? 9.07 -14.125 -10.562 1 92 101 PHE A CA 1
ATOM 808 C C . PHE A 1 101 ? 8.961 -12.734 -9.945 1 92 101 PHE A C 1
ATOM 810 O O . PHE A 1 101 ? 8.211 -11.891 -10.43 1 92 101 PHE A O 1
ATOM 817 N N . PRO A 1 102 ? 9.695 -12.484 -8.938 1 92.06 102 PRO A N 1
ATOM 818 C CA . PRO A 1 102 ? 9.57 -11.227 -8.203 1 92.06 102 PRO A CA 1
ATOM 819 C C . PRO A 1 102 ? 9.75 -10 -9.094 1 92.06 102 PRO A C 1
ATOM 821 O O . PRO A 1 102 ? 9.211 -8.93 -8.797 1 92.06 102 PRO A O 1
ATOM 824 N N . GLN A 1 103 ? 10.375 -10.125 -10.234 1 91.12 103 GLN A N 1
ATOM 825 C CA . GLN A 1 103 ? 10.688 -8.992 -11.102 1 91.12 103 GLN A CA 1
ATOM 826 C C . GLN A 1 103 ? 9.453 -8.539 -11.875 1 91.12 103 GLN A C 1
ATOM 828 O O . GLN A 1 103 ? 9.414 -7.414 -12.383 1 91.12 103 GLN A O 1
ATOM 833 N N . ILE A 1 104 ? 8.438 -9.352 -11.93 1 92.69 104 ILE A N 1
ATOM 834 C CA . ILE A 1 104 ? 7.289 -9.078 -12.789 1 92.69 104 ILE A CA 1
ATOM 835 C C . ILE A 1 104 ? 6.266 -8.234 -12.023 1 92.69 104 ILE A C 1
ATOM 837 O O . ILE A 1 104 ? 5.559 -7.422 -12.617 1 92.69 104 ILE A O 1
ATOM 841 N N . TRP A 1 105 ? 6.184 -8.344 -10.758 1 95.62 105 TRP A N 1
ATOM 842 C CA . TRP A 1 105 ? 5.023 -7.891 -9.992 1 95.62 105 TRP A CA 1
ATOM 843 C C . TRP A 1 105 ? 5.012 -6.371 -9.883 1 95.62 105 TRP A C 1
ATOM 845 O O . TRP A 1 105 ? 3.945 -5.75 -9.922 1 95.62 105 TRP A O 1
ATOM 855 N N . PRO A 1 106 ? 6.215 -5.715 -9.781 1 92.31 106 PRO A N 1
ATOM 856 C CA . PRO A 1 106 ? 6.18 -4.254 -9.789 1 92.31 106 PRO A CA 1
ATOM 857 C C . PRO A 1 106 ? 5.551 -3.686 -11.062 1 92.31 106 PRO A C 1
ATOM 859 O O . PRO A 1 106 ? 4.801 -2.707 -11 1 92.31 106 PRO A O 1
ATOM 862 N N . VAL A 1 107 ? 5.758 -4.312 -12.195 1 90.5 107 VAL A N 1
ATOM 863 C CA . VAL A 1 107 ? 5.227 -3.867 -13.477 1 90.5 107 VAL A CA 1
ATOM 864 C C . VAL A 1 107 ? 3.727 -4.141 -13.539 1 90.5 107 VAL A C 1
ATOM 866 O O . VAL A 1 107 ? 2.949 -3.287 -13.969 1 90.5 107 VAL A O 1
ATOM 869 N N . VAL A 1 108 ? 3.363 -5.277 -13.062 1 92.69 108 VAL A N 1
ATOM 870 C CA . VAL A 1 108 ? 1.959 -5.676 -13.078 1 92.69 108 VAL A CA 1
ATOM 871 C C . VAL A 1 108 ? 1.159 -4.773 -12.141 1 92.69 108 VAL A C 1
ATOM 873 O O . VAL A 1 108 ? 0.034 -4.383 -12.453 1 92.69 108 VAL A O 1
ATOM 876 N N . MET A 1 109 ? 1.74 -4.449 -11.039 1 93.81 109 MET A N 1
ATOM 877 C CA . MET A 1 109 ? 1.062 -3.605 -10.055 1 93.81 109 MET A CA 1
ATOM 878 C C . MET A 1 109 ? 0.798 -2.215 -10.625 1 93.81 109 MET A C 1
ATOM 880 O O . MET A 1 109 ? -0.248 -1.621 -10.367 1 93.81 109 MET A O 1
ATOM 884 N N . GLN A 1 110 ? 1.712 -1.699 -11.344 1 92.69 110 GLN A N 1
ATOM 885 C CA . GLN A 1 110 ? 1.516 -0.39 -11.953 1 92.69 110 GLN A CA 1
ATOM 886 C C . GLN A 1 110 ? 0.342 -0.408 -12.93 1 92.69 110 GLN A C 1
ATOM 888 O O . GLN A 1 110 ? -0.43 0.551 -13 1 92.69 110 GLN A O 1
ATOM 893 N N . GLN A 1 111 ? 0.163 -1.544 -13.602 1 92.81 111 GLN A N 1
ATOM 894 C CA . GLN A 1 111 ? -0.941 -1.69 -14.547 1 92.81 111 GLN A CA 1
ATOM 895 C C . GLN A 1 111 ? -2.268 -1.869 -13.812 1 92.81 111 GLN A C 1
ATOM 897 O O . GLN A 1 111 ? -3.324 -1.512 -14.336 1 92.81 111 GLN A O 1
ATOM 902 N N . ALA A 1 112 ? -2.152 -2.359 -12.625 1 96.19 112 ALA A N 1
ATOM 903 C CA . ALA A 1 112 ? -3.344 -2.693 -11.852 1 96.19 112 ALA A CA 1
ATOM 904 C C . ALA A 1 112 ? -4.145 -1.439 -11.508 1 96.19 112 ALA A C 1
ATOM 906 O O . ALA A 1 112 ? -5.359 -1.508 -11.305 1 96.19 112 ALA A O 1
ATOM 907 N N . PHE A 1 113 ? -3.521 -0.307 -11.445 1 94.62 113 PHE A N 1
ATOM 908 C CA . PHE A 1 113 ? -4.219 0.918 -11.07 1 94.62 113 PHE A CA 1
ATOM 909 C C . PHE A 1 113 ? -5.074 1.427 -12.219 1 94.62 113 PHE A C 1
ATOM 911 O O . PHE A 1 113 ? -5.93 2.295 -12.031 1 94.62 113 PHE A O 1
ATOM 918 N N . HIS A 1 114 ? -4.941 0.765 -13.414 1 92.06 114 HIS A N 1
ATOM 919 C CA . HIS A 1 114 ? -5.699 1.216 -14.578 1 92.06 114 HIS A CA 1
ATOM 920 C C . HIS A 1 114 ? -6.535 0.083 -15.164 1 92.06 114 HIS A C 1
ATOM 922 O O . HIS A 1 114 ? -7.344 0.306 -16.062 1 92.06 114 HIS A O 1
ATOM 928 N N . GLU A 1 115 ? -6.316 -1.104 -14.648 1 93.5 115 GLU A N 1
ATOM 929 C CA . GLU A 1 115 ? -7.016 -2.281 -15.156 1 93.5 115 GLU A CA 1
ATOM 930 C C . GLU A 1 115 ? -7.684 -3.059 -14.031 1 93.5 115 GLU A C 1
ATOM 932 O O . GLU A 1 115 ? -7.008 -3.738 -13.25 1 93.5 115 GLU A O 1
ATOM 937 N N . ASP A 1 116 ? -8.961 -3.086 -14.016 1 93.88 116 ASP A N 1
ATOM 938 C CA . ASP A 1 116 ? -9.703 -3.682 -12.906 1 93.88 116 ASP A CA 1
ATOM 939 C C . ASP A 1 116 ? -9.461 -5.188 -12.828 1 93.88 116 ASP A C 1
ATOM 941 O O . ASP A 1 116 ? -9.477 -5.77 -11.742 1 93.88 116 ASP A O 1
ATOM 945 N N . PHE A 1 117 ? -9.273 -5.848 -14 1 94.5 117 PHE A N 1
ATOM 946 C CA . PHE A 1 117 ? -9.07 -7.293 -13.977 1 94.5 117 PHE A CA 1
ATOM 947 C C . PHE A 1 117 ? -7.746 -7.645 -13.312 1 94.5 117 PHE A C 1
ATOM 949 O O . PHE A 1 117 ? -7.637 -8.664 -12.625 1 94.5 117 PHE A O 1
ATOM 956 N N . VAL A 1 118 ? -6.738 -6.797 -13.484 1 97.12 118 VAL A N 1
ATOM 957 C CA . VAL A 1 118 ? -5.449 -7.02 -12.828 1 97.12 118 VAL A CA 1
ATOM 958 C C . VAL A 1 118 ? -5.594 -6.812 -11.32 1 97.12 118 VAL A C 1
ATOM 960 O O . VAL A 1 118 ? -5.137 -7.641 -10.531 1 97.12 118 VAL A O 1
ATOM 963 N N . MET A 1 119 ? -6.254 -5.73 -10.938 1 98.06 119 MET A N 1
ATOM 964 C CA . MET A 1 119 ? -6.406 -5.41 -9.523 1 98.06 119 MET A CA 1
ATOM 965 C C . MET A 1 119 ? -7.246 -6.469 -8.812 1 98.06 119 MET A C 1
ATOM 967 O O . MET A 1 119 ? -6.945 -6.848 -7.68 1 98.06 119 MET A O 1
ATOM 971 N N . SER A 1 120 ? -8.281 -6.895 -9.477 1 97.75 120 SER A N 1
ATOM 972 C CA . SER A 1 120 ? -9.109 -7.945 -8.906 1 97.75 120 SER A CA 1
ATOM 973 C C . SER A 1 120 ? -8.289 -9.195 -8.594 1 97.75 120 SER A C 1
ATOM 975 O O . SER A 1 120 ? -8.453 -9.805 -7.535 1 97.75 120 SER A O 1
ATOM 977 N N . ALA A 1 121 ? -7.41 -9.555 -9.484 1 98.06 121 ALA A N 1
ATOM 978 C CA . ALA A 1 121 ? -6.57 -10.734 -9.297 1 98.06 121 ALA A CA 1
ATOM 979 C C . ALA A 1 121 ? -5.586 -10.531 -8.148 1 98.06 121 ALA A C 1
ATOM 981 O O . ALA A 1 121 ? -5.332 -11.453 -7.371 1 98.06 121 ALA A O 1
ATOM 982 N N . ILE A 1 122 ? -5.055 -9.336 -8.078 1 98.62 122 ILE A N 1
ATOM 983 C CA . ILE A 1 122 ? -4.129 -8.992 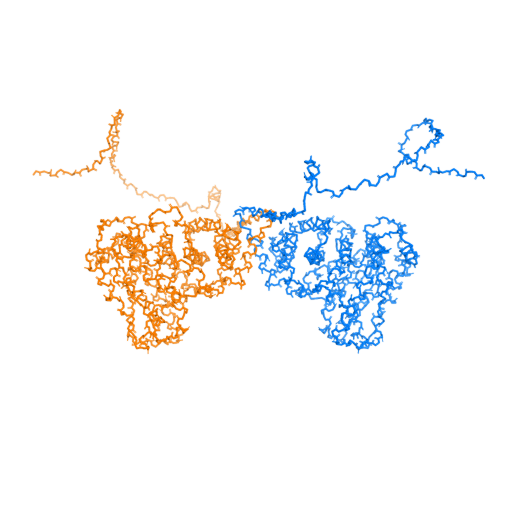-7.008 1 98.62 122 ILE A CA 1
ATOM 984 C C . ILE A 1 122 ? -4.84 -9.094 -5.66 1 98.62 122 ILE A C 1
ATOM 986 O O . ILE A 1 122 ? -4.336 -9.727 -4.73 1 98.62 122 ILE A O 1
ATOM 990 N N . LEU A 1 123 ? -6.012 -8.484 -5.582 1 98.5 123 LEU A N 1
ATOM 991 C CA . LEU A 1 123 ? -6.773 -8.5 -4.336 1 98.5 123 LEU A CA 1
ATOM 992 C C . LEU A 1 123 ? -7.199 -9.914 -3.977 1 98.5 123 LEU A C 1
ATOM 994 O O . LEU A 1 123 ? -7.172 -10.297 -2.805 1 98.5 123 LEU A O 1
ATOM 998 N N . CYS A 1 124 ? -7.555 -10.688 -4.957 1 98.19 124 CYS A N 1
ATOM 999 C CA . CYS A 1 124 ? -7.957 -12.07 -4.73 1 98.19 124 CYS A CA 1
ATOM 1000 C C . CYS A 1 124 ? -6.805 -12.891 -4.156 1 98.19 124 CYS A C 1
ATOM 1002 O O . CYS A 1 124 ? -6.98 -13.602 -3.168 1 98.19 124 CYS A O 1
ATOM 1004 N N . THR A 1 125 ? -5.664 -12.758 -4.758 1 98.5 125 THR A N 1
ATOM 1005 C CA . THR A 1 125 ? -4.484 -13.492 -4.309 1 98.5 125 THR A CA 1
ATOM 1006 C C . THR A 1 125 ? -4.105 -13.086 -2.889 1 98.5 125 THR A C 1
ATOM 1008 O O . THR A 1 125 ? -3.75 -13.938 -2.07 1 98.5 125 THR A O 1
ATOM 1011 N N . SER A 1 126 ? -4.23 -11.812 -2.645 1 98.56 126 SER A N 1
ATOM 1012 C CA . SER A 1 126 ? -3.951 -11.305 -1.304 1 98.56 126 SER A CA 1
ATOM 1013 C C . SER A 1 126 ? -4.941 -11.867 -0.286 1 98.56 126 SER A C 1
ATOM 1015 O O . SER A 1 126 ? -4.559 -12.242 0.822 1 98.56 126 SER A O 1
ATOM 1017 N N . ALA A 1 127 ? -6.188 -11.852 -0.646 1 98.38 127 ALA A N 1
ATOM 1018 C CA . ALA A 1 127 ? -7.219 -12.391 0.236 1 98.38 127 ALA A CA 1
ATOM 1019 C C . ALA A 1 127 ? -6.965 -13.867 0.535 1 98.38 127 ALA A C 1
ATOM 1021 O O . ALA A 1 127 ? -7.148 -14.312 1.669 1 98.38 127 ALA A O 1
ATOM 1022 N N . MET A 1 128 ? -6.539 -14.562 -0.427 1 98.19 128 MET A N 1
ATOM 1023 C CA . MET A 1 128 ? -6.238 -15.984 -0.248 1 98.19 128 MET A CA 1
ATOM 1024 C C . MET A 1 128 ? -5.039 -16.172 0.678 1 98.19 128 MET A C 1
ATOM 1026 O O . MET A 1 128 ? -5.059 -17.047 1.551 1 98.19 128 MET A O 1
ATOM 1030 N N . HIS A 1 129 ? -4.059 -15.406 0.478 1 98.25 129 HIS A N 1
ATOM 1031 C CA . HIS A 1 129 ? -2.918 -15.461 1.385 1 98.25 129 HIS A CA 1
ATOM 1032 C C . HIS A 1 129 ? -3.342 -15.172 2.82 1 98.25 129 HIS A C 1
ATOM 1034 O O . HIS A 1 129 ? -2.965 -15.891 3.744 1 98.25 129 HIS A O 1
ATOM 1040 N N . PHE A 1 130 ? -4.172 -14.125 3.014 1 97.06 130 PHE A N 1
ATOM 1041 C CA . PHE A 1 130 ? -4.691 -13.773 4.332 1 97.06 130 PHE A CA 1
ATOM 1042 C C . PHE A 1 130 ? -5.469 -14.938 4.934 1 97.06 130 PHE A C 1
ATOM 1044 O O . PHE A 1 130 ? -5.355 -15.211 6.129 1 97.06 130 PHE A O 1
ATOM 1051 N N . SER A 1 131 ? -6.246 -15.5 4.121 1 96.62 131 SER A N 1
ATOM 1052 C CA . SER A 1 131 ? -7.07 -16.594 4.609 1 96.62 131 SER A CA 1
ATOM 1053 C C . SER A 1 131 ? -6.211 -17.766 5.074 1 96.62 131 SER A C 1
ATOM 1055 O O . SER A 1 131 ? -6.602 -18.516 5.977 1 96.62 131 SER A O 1
ATOM 1057 N N . SER A 1 132 ? -5.039 -17.938 4.453 1 96.31 132 SER A N 1
ATOM 1058 C CA . SER A 1 132 ? -4.113 -18.984 4.852 1 96.31 132 SER A CA 1
ATOM 1059 C C . SER A 1 132 ? -3.406 -18.641 6.152 1 96.31 132 SER A C 1
ATOM 1061 O O . SER A 1 132 ? -3.086 -19.531 6.949 1 96.31 132 SER A O 1
ATOM 1063 N N . LEU A 1 133 ? -3.102 -17.391 6.383 1 96.06 133 LEU A N 1
ATOM 1064 C CA . LEU A 1 133 ? -2.398 -16.922 7.578 1 96.06 133 LEU A CA 1
ATOM 1065 C C . LEU A 1 133 ? -3.344 -16.859 8.773 1 96.06 133 LEU A C 1
ATOM 1067 O O . LEU A 1 133 ? -2.926 -17.078 9.914 1 96.06 133 LEU A O 1
ATOM 1071 N N . CYS A 1 134 ? -4.559 -16.516 8.406 1 95.19 134 CYS A N 1
ATOM 1072 C CA . CYS A 1 134 ? -5.562 -16.359 9.461 1 95.19 134 CYS A CA 1
ATOM 1073 C C . CYS A 1 134 ? -6.785 -17.219 9.172 1 95.19 134 CYS A C 1
ATOM 1075 O O . CYS A 1 134 ? -7.887 -16.703 8.984 1 95.19 134 CYS A O 1
ATOM 1077 N N . PRO A 1 135 ? -6.652 -18.469 9.336 1 91.94 135 PRO A N 1
ATOM 1078 C CA . PRO A 1 135 ? -7.742 -19.375 8.969 1 91.94 135 PRO A CA 1
ATOM 1079 C C . PRO A 1 135 ? -8.969 -19.219 9.859 1 91.94 135 PRO A C 1
ATOM 1081 O O . PRO A 1 135 ? -10.078 -19.594 9.461 1 91.94 135 PRO A O 1
ATOM 1084 N N . HIS A 1 136 ? -8.844 -18.609 10.961 1 93.56 136 HIS A N 1
ATOM 1085 C CA . HIS A 1 136 ? -9.945 -18.453 11.906 1 93.56 136 HIS A CA 1
ATOM 1086 C C . HIS A 1 136 ? -10.781 -17.234 11.578 1 93.56 136 HIS A C 1
ATOM 1088 O O . HIS A 1 136 ? -11.859 -17.031 12.156 1 93.56 136 HIS A O 1
ATOM 1094 N N . GLU A 1 137 ? -10.352 -16.422 10.688 1 93.81 137 GLU A N 1
ATOM 1095 C CA . GLU A 1 137 ? -11.102 -15.25 10.25 1 93.81 137 GLU A CA 1
ATOM 1096 C C . GLU A 1 137 ? -11.82 -15.508 8.93 1 93.81 137 GLU A C 1
ATOM 1098 O O . GLU A 1 137 ? -11.219 -15.406 7.855 1 93.81 137 GLU A O 1
ATOM 1103 N N . PRO A 1 138 ? -13.047 -15.633 8.914 1 94.31 138 PRO A N 1
ATOM 1104 C CA . PRO A 1 138 ? -13.773 -16.016 7.695 1 94.31 138 PRO A CA 1
ATOM 1105 C C . PRO A 1 138 ? -13.867 -14.867 6.684 1 94.31 138 PRO A C 1
ATOM 1107 O O . PRO A 1 138 ? -14.117 -15.109 5.5 1 94.31 138 PRO A O 1
ATOM 1110 N N . LYS A 1 139 ? -13.664 -13.641 7.152 1 94.19 139 LYS A N 1
ATOM 1111 C CA . LYS A 1 139 ? -13.852 -12.484 6.273 1 94.19 139 LYS A CA 1
ATOM 1112 C C . LYS A 1 139 ? -12.922 -12.562 5.066 1 94.19 139 LYS A C 1
ATOM 1114 O O . LYS A 1 139 ? -13.305 -12.188 3.955 1 94.19 139 LYS A O 1
ATOM 1119 N N . TYR A 1 140 ? -11.734 -13.062 5.258 1 96.19 140 TYR A N 1
ATOM 1120 C CA . TYR A 1 140 ? -10.781 -13.125 4.16 1 96.19 140 TYR A CA 1
ATOM 1121 C C . TYR A 1 140 ? -11.141 -14.242 3.186 1 96.19 140 TYR A C 1
ATOM 1123 O O . TYR A 1 140 ? -10.984 -14.086 1.972 1 96.19 140 TYR A O 1
ATOM 1131 N N . ARG A 1 141 ? -11.609 -15.305 3.715 1 94.62 141 ARG A N 1
ATOM 1132 C CA . ARG A 1 141 ? -12.078 -16.391 2.859 1 94.62 141 ARG A CA 1
ATOM 1133 C C . ARG A 1 141 ? -13.281 -15.945 2.027 1 94.62 141 ARG A C 1
ATOM 1135 O O . ARG A 1 141 ? -13.352 -16.234 0.831 1 94.62 141 ARG A O 1
ATOM 1142 N N . ASP A 1 142 ? -14.156 -15.25 2.648 1 94.88 142 ASP A N 1
ATOM 1143 C CA . ASP A 1 142 ? -15.32 -14.727 1.941 1 94.88 142 ASP A CA 1
ATOM 1144 C C . ASP A 1 142 ? -14.906 -13.742 0.852 1 94.88 142 ASP A C 1
ATOM 1146 O O . ASP A 1 142 ? -15.414 -13.797 -0.269 1 94.88 142 ASP A O 1
ATOM 1150 N N . ALA A 1 143 ? -13.984 -12.891 1.212 1 95.25 143 ALA A N 1
ATOM 1151 C CA . ALA A 1 143 ? -13.492 -11.922 0.242 1 95.25 143 ALA A CA 1
ATOM 1152 C C . ALA A 1 143 ? -12.82 -12.617 -0.941 1 95.25 143 ALA A C 1
ATOM 1154 O O . ALA A 1 143 ? -13.016 -12.219 -2.094 1 95.25 143 ALA A O 1
ATOM 1155 N N . SER A 1 144 ? -12.023 -13.648 -0.657 1 95.81 144 SER A N 1
ATOM 1156 C CA . SER A 1 144 ? -11.336 -14.383 -1.715 1 95.81 144 SER A CA 1
ATOM 1157 C C . SER A 1 144 ? -12.328 -15.039 -2.664 1 95.81 144 SER A C 1
ATOM 1159 O O . SER A 1 144 ? -12.117 -15.062 -3.879 1 95.81 144 SER A O 1
ATOM 1161 N N . GLY A 1 145 ? -13.406 -15.594 -2.109 1 93.38 145 GLY A N 1
ATOM 1162 C CA . GLY A 1 145 ? -14.43 -16.203 -2.939 1 93.38 145 GLY A CA 1
ATOM 1163 C C . GLY A 1 145 ? -15.094 -15.234 -3.891 1 93.38 145 GLY A C 1
ATOM 1164 O O . GLY A 1 145 ? -15.242 -15.523 -5.078 1 93.38 145 GLY A O 1
ATOM 1165 N N . HIS A 1 146 ? -15.438 -14.109 -3.4 1 93.38 146 HIS A N 1
ATOM 1166 C CA . HIS A 1 146 ? -16.062 -13.078 -4.219 1 93.38 146 HIS A CA 1
ATOM 1167 C C . HIS A 1 146 ? -15.109 -12.547 -5.277 1 93.38 146 HIS A C 1
ATOM 1169 O O . HIS A 1 146 ? -15.484 -12.375 -6.438 1 93.38 146 HIS A O 1
ATOM 1175 N N . LEU A 1 147 ? -13.93 -12.32 -4.887 1 96.62 147 LEU A N 1
ATOM 1176 C CA . LEU A 1 147 ? -12.945 -11.742 -5.789 1 96.62 147 LEU A CA 1
ATOM 1177 C C . LEU A 1 147 ? -12.523 -12.75 -6.852 1 96.62 147 LEU A C 1
ATOM 1179 O O . LEU A 1 147 ? -12.227 -12.375 -7.988 1 96.62 147 LEU A O 1
ATOM 1183 N N . MET A 1 148 ? -12.508 -14.008 -6.48 1 95.31 148 MET A N 1
ATOM 1184 C CA . MET A 1 148 ? -12.148 -15.039 -7.449 1 95.31 148 MET A CA 1
ATOM 1185 C C . MET A 1 148 ? -13.141 -15.062 -8.609 1 95.31 148 MET A C 1
ATOM 1187 O O . MET A 1 148 ? -12.734 -15.07 -9.773 1 95.31 148 MET A O 1
ATOM 1191 N N . ALA A 1 149 ? -14.398 -15.062 -8.281 1 92.38 1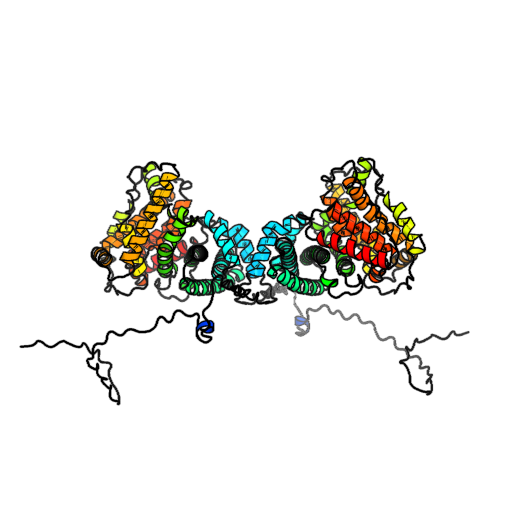49 ALA A N 1
ATOM 1192 C CA . ALA A 1 149 ? -15.438 -15.055 -9.312 1 92.38 149 ALA A CA 1
ATOM 1193 C C . ALA A 1 149 ? -15.297 -13.828 -10.219 1 92.38 149 ALA A C 1
ATOM 1195 O O . ALA A 1 149 ? -15.383 -13.945 -11.445 1 92.38 149 ALA A O 1
ATOM 1196 N N . LYS A 1 150 ? -15.062 -12.773 -9.625 1 94.06 150 LYS A N 1
ATOM 1197 C CA . LYS A 1 150 ? -14.898 -11.531 -10.375 1 94.06 150 LYS A CA 1
ATOM 1198 C C . LYS A 1 150 ? -13.648 -11.57 -11.258 1 94.06 150 LYS A C 1
ATOM 1200 O O . LYS A 1 150 ? -13.68 -11.133 -12.406 1 94.06 150 LYS A O 1
ATOM 1205 N N . THR A 1 151 ? -12.562 -12.023 -10.711 1 94.94 151 THR A N 1
ATOM 1206 C CA . THR A 1 151 ? -11.289 -12.109 -11.43 1 94.94 151 THR A CA 1
ATOM 1207 C C . THR A 1 151 ? -11.43 -12.984 -12.672 1 94.94 151 THR A C 1
ATOM 1209 O O . THR A 1 151 ? -11.016 -12.586 -13.766 1 94.94 151 THR A O 1
ATOM 1212 N N . VAL A 1 152 ? -12.047 -14.094 -12.5 1 90.62 152 VAL A N 1
ATOM 1213 C CA . VAL A 1 152 ? -12.203 -15.023 -13.617 1 90.62 152 VAL A CA 1
ATOM 1214 C C . VAL A 1 152 ? -13.102 -14.398 -14.688 1 90.62 152 VAL A C 1
ATOM 1216 O O . VAL A 1 152 ? -12.797 -14.484 -15.875 1 90.62 152 VAL A O 1
ATOM 1219 N N . GLN A 1 153 ? -14.109 -13.773 -14.258 1 91 153 GLN A N 1
ATOM 1220 C CA . GLN A 1 153 ? -15.039 -13.117 -15.18 1 91 153 GLN A CA 1
ATOM 1221 C C . GLN A 1 153 ? -14.344 -12.008 -15.961 1 91 153 GLN A C 1
ATOM 1223 O O . GLN A 1 153 ? -14.43 -11.953 -17.188 1 91 153 GLN A O 1
ATOM 1228 N N . LEU A 1 154 ? -13.625 -11.172 -15.258 1 91.38 154 LEU A N 1
ATOM 1229 C CA . LEU A 1 154 ? -12.945 -10.039 -15.875 1 91.38 154 LEU A CA 1
ATOM 1230 C C . LEU A 1 154 ? -11.805 -10.516 -16.781 1 91.38 154 LEU A C 1
ATOM 1232 O O . LEU A 1 154 ? -11.57 -9.938 -17.844 1 91.38 154 LEU A O 1
ATOM 1236 N N . PHE A 1 155 ? -11.156 -11.508 -16.375 1 90.5 155 PHE A N 1
ATOM 1237 C CA . PHE A 1 155 ? -10.039 -12.039 -17.156 1 90.5 155 PHE A CA 1
ATOM 1238 C C . PHE A 1 155 ? -10.523 -12.586 -18.484 1 90.5 155 PHE A C 1
ATOM 1240 O O . PHE A 1 155 ? -9.953 -12.266 -19.531 1 90.5 155 PHE A O 1
ATOM 1247 N N . ARG A 1 156 ? -11.57 -13.352 -18.422 1 85.62 156 ARG A N 1
ATOM 1248 C CA . ARG A 1 156 ? -12.141 -13.914 -19.641 1 85.62 156 ARG A CA 1
ATOM 1249 C C . ARG A 1 156 ? -12.602 -12.812 -20.594 1 85.62 156 ARG A C 1
ATOM 1251 O O . ARG A 1 156 ? -12.375 -12.891 -21.797 1 85.62 156 ARG A O 1
ATOM 1258 N N . LYS A 1 157 ? -13.203 -11.836 -20.031 1 87.06 157 LYS A N 1
ATOM 1259 C CA . LYS A 1 157 ? -13.688 -10.711 -20.812 1 87.06 157 LYS A CA 1
ATOM 1260 C C . LYS A 1 157 ? -12.539 -9.992 -21.516 1 87.06 157 LYS A C 1
ATOM 1262 O O . LYS A 1 157 ? -12.664 -9.586 -22.672 1 87.06 157 LYS A O 1
ATOM 1267 N N . ASN A 1 158 ? -11.383 -9.859 -20.875 1 87.94 158 ASN A N 1
ATOM 1268 C CA . ASN A 1 158 ? -10.281 -9.07 -21.406 1 87.94 158 ASN A CA 1
ATOM 1269 C C . ASN A 1 158 ? -9.391 -9.906 -22.328 1 87.94 158 ASN A C 1
ATOM 1271 O O . ASN A 1 158 ? -8.609 -9.359 -23.109 1 87.94 158 ASN A O 1
ATOM 1275 N N . LEU A 1 159 ? -9.484 -11.203 -22.234 1 83.25 159 LEU A N 1
ATOM 1276 C CA . LEU A 1 159 ? -8.734 -12.078 -23.125 1 83.25 159 LEU A CA 1
ATOM 1277 C C . LEU A 1 159 ? -9.227 -11.93 -24.562 1 83.25 159 LEU A C 1
ATOM 1279 O O . LEU A 1 159 ? -8.492 -12.227 -25.5 1 83.25 159 LEU A O 1
ATOM 1283 N N . SER A 1 160 ? -10.383 -11.406 -24.703 1 78.19 160 SER A N 1
ATOM 1284 C CA . SER A 1 160 ? -10.984 -11.273 -26.031 1 78.19 160 SER A CA 1
ATOM 1285 C C . SER A 1 160 ? -10.625 -9.93 -26.672 1 78.19 160 SER A C 1
ATOM 1287 O O . SER A 1 160 ? -10.875 -9.719 -27.859 1 78.19 160 SER A O 1
ATOM 1289 N N . ARG A 1 161 ? -9.914 -9.125 -25.938 1 77.5 161 ARG A N 1
ATOM 1290 C CA . ARG A 1 161 ? -9.531 -7.812 -26.453 1 77.5 161 ARG A CA 1
ATOM 1291 C C . ARG A 1 161 ? -8.289 -7.914 -27.328 1 77.5 161 ARG A C 1
ATOM 1293 O O . ARG A 1 161 ? -7.484 -8.836 -27.172 1 77.5 161 ARG A O 1
ATOM 1300 N N . PRO A 1 162 ? -8.188 -6.918 -28.234 1 78.62 162 PRO A N 1
ATOM 1301 C CA . PRO A 1 162 ? -6.953 -6.883 -29.016 1 78.62 162 PRO A CA 1
ATOM 1302 C C . PRO A 1 162 ? -5.715 -6.621 -28.172 1 78.62 162 PRO A C 1
ATOM 1304 O O . PRO A 1 162 ? -5.77 -5.828 -27.219 1 78.62 162 PRO A O 1
ATOM 1307 N N . PHE A 1 163 ? -4.66 -7.254 -28.656 1 77.38 163 PHE A N 1
ATOM 1308 C CA . PHE A 1 163 ? -3.447 -7.219 -27.844 1 77.38 163 PHE A CA 1
ATOM 1309 C C . PHE A 1 163 ? -2.578 -6.027 -28.234 1 77.38 163 PHE A C 1
ATOM 1311 O O . PHE A 1 163 ? -2.408 -5.727 -29.422 1 77.38 163 PHE A O 1
ATOM 1318 N N . ASN A 1 164 ? -2.266 -5.238 -27.328 1 76.25 164 ASN A N 1
ATOM 1319 C CA . ASN A 1 164 ? -1.139 -4.312 -27.375 1 76.25 164 ASN A CA 1
ATOM 1320 C C . ASN A 1 164 ? -0.171 -4.543 -26.219 1 76.25 164 ASN A C 1
ATOM 1322 O O . ASN A 1 164 ? -0.405 -5.402 -25.375 1 76.25 164 ASN A O 1
ATOM 1326 N N . LYS A 1 165 ? 0.98 -3.846 -26.297 1 72.81 165 LYS A N 1
ATOM 1327 C CA . LYS A 1 165 ? 2.018 -4.121 -25.312 1 72.81 165 LYS A CA 1
ATOM 1328 C C . LYS A 1 165 ? 1.476 -3.979 -23.891 1 72.81 165 LYS A C 1
ATOM 1330 O O . LYS A 1 165 ? 1.657 -4.871 -23.047 1 72.81 165 LYS A O 1
ATOM 1335 N N . GLN A 1 166 ? 0.803 -2.881 -23.609 1 72.38 166 GLN A N 1
ATOM 1336 C CA . GLN A 1 166 ? 0.337 -2.598 -22.266 1 72.38 166 GLN A CA 1
ATOM 1337 C C . GLN A 1 166 ? -0.733 -3.596 -21.828 1 72.38 166 GLN A C 1
ATOM 1339 O O . GLN A 1 166 ? -0.683 -4.121 -20.719 1 72.38 166 GLN A O 1
ATOM 1344 N N . ASN A 1 167 ? -1.421 -3.932 -22.703 1 84.19 167 ASN A N 1
ATOM 1345 C CA . ASN A 1 167 ? -2.494 -4.863 -22.375 1 84.19 167 ASN A CA 1
ATOM 1346 C C . ASN A 1 167 ? -1.975 -6.289 -22.234 1 84.19 167 ASN A C 1
ATOM 1348 O O . ASN A 1 167 ? -2.473 -7.059 -21.406 1 84.19 167 ASN A O 1
ATOM 1352 N N . CYS A 1 168 ? -0.86 -6.547 -22.922 1 88.44 168 CYS A N 1
ATOM 1353 C CA . CYS A 1 168 ? -0.321 -7.902 -22.906 1 88.44 168 CYS A CA 1
ATOM 1354 C C . CYS A 1 168 ? 0.38 -8.188 -21.578 1 88.44 168 CYS A C 1
ATOM 1356 O O . CYS A 1 168 ? 0.26 -9.289 -21.031 1 88.44 168 CYS A O 1
ATOM 1358 N N . GLU A 1 169 ? 1.117 -7.242 -21.109 1 90.69 169 GLU A N 1
ATOM 1359 C CA . GLU A 1 169 ? 1.795 -7.426 -19.828 1 90.69 169 GLU A CA 1
ATOM 1360 C C . GLU A 1 169 ? 0.792 -7.605 -18.688 1 90.69 169 GLU A C 1
ATOM 1362 O O . GLU A 1 169 ? 0.976 -8.461 -17.828 1 90.69 169 GLU A O 1
ATOM 1367 N N . ALA A 1 170 ? -0.263 -6.797 -18.797 1 92.88 170 ALA A N 1
ATOM 1368 C CA . ALA A 1 170 ? -1.326 -6.891 -17.797 1 92.88 170 ALA A CA 1
ATOM 1369 C C . ALA A 1 170 ? -2.006 -8.258 -17.844 1 92.88 170 ALA A C 1
ATOM 1371 O O . ALA A 1 170 ? -2.244 -8.875 -16.812 1 92.88 170 ALA A O 1
ATOM 1372 N N . LEU A 1 171 ? -2.227 -8.672 -19.016 1 93.25 171 LEU A N 1
ATOM 1373 C CA . LEU A 1 171 ? -2.906 -9.945 -19.203 1 93.25 171 LEU A CA 1
ATOM 1374 C C . LEU A 1 171 ? -2.025 -11.102 -18.75 1 93.25 171 LEU A C 1
ATOM 1376 O O . LEU A 1 171 ? -2.496 -12.016 -18.078 1 93.25 171 LEU A O 1
ATOM 1380 N N . MET A 1 172 ? -0.776 -11.039 -19.094 1 93.06 172 MET A N 1
ATOM 1381 C CA . MET A 1 172 ? 0.135 -12.117 -18.703 1 93.06 172 MET A CA 1
ATOM 1382 C C . MET A 1 172 ? 0.318 -12.156 -17.188 1 93.06 172 MET A C 1
ATOM 1384 O O . MET A 1 172 ? 0.331 -13.234 -16.594 1 93.06 172 MET A O 1
ATOM 1388 N N . GLY A 1 173 ? 0.5 -11.023 -16.594 1 94.12 173 GLY A N 1
ATOM 1389 C CA . GLY A 1 173 ? 0.569 -10.977 -15.141 1 94.12 173 GLY A CA 1
ATOM 1390 C C . GLY A 1 173 ? -0.67 -11.531 -14.469 1 94.12 173 GLY A C 1
ATOM 1391 O O . GLY A 1 173 ? -0.57 -12.258 -13.484 1 94.12 173 GLY A O 1
ATOM 1392 N N . THR A 1 174 ? -1.789 -11.188 -15 1 95.31 174 THR A N 1
ATOM 1393 C CA . THR A 1 174 ? -3.049 -11.68 -14.453 1 95.31 174 THR A CA 1
ATOM 1394 C C . THR A 1 174 ? -3.154 -13.195 -14.625 1 95.31 174 THR A C 1
ATOM 1396 O O . THR A 1 174 ? -3.652 -13.891 -13.742 1 95.31 174 THR A O 1
ATOM 1399 N N . ALA A 1 175 ? -2.709 -13.633 -15.734 1 94.38 175 ALA A N 1
ATOM 1400 C CA . ALA A 1 175 ? -2.727 -15.07 -15.977 1 94.38 175 ALA A CA 1
ATOM 1401 C C . ALA A 1 175 ? -1.91 -15.812 -14.914 1 94.38 175 ALA A C 1
ATOM 1403 O O . ALA A 1 175 ? -2.309 -16.891 -14.453 1 94.38 175 ALA A O 1
ATOM 1404 N N . LEU A 1 176 ? -0.771 -15.281 -14.578 1 94.62 176 LEU A N 1
ATOM 1405 C CA . LEU A 1 176 ? 0.052 -15.875 -13.531 1 94.62 176 LEU A CA 1
ATOM 1406 C C . LEU A 1 176 ? -0.688 -15.891 -12.195 1 94.62 176 LEU A C 1
ATOM 1408 O O . LEU A 1 176 ? -0.652 -16.891 -11.477 1 94.62 176 LEU A O 1
ATOM 1412 N N . LEU A 1 177 ? -1.368 -14.82 -11.938 1 96.94 177 LEU A N 1
ATOM 1413 C CA . LEU A 1 177 ? -2.127 -14.742 -10.695 1 96.94 177 LEU A CA 1
ATOM 1414 C C . LEU A 1 177 ? -3.297 -15.719 -10.711 1 96.94 177 LEU A C 1
ATOM 1416 O O . LEU A 1 177 ? -3.604 -16.344 -9.688 1 96.94 177 LEU A O 1
ATOM 1420 N N . VAL A 1 178 ? -3.932 -15.82 -11.82 1 96 178 VAL A N 1
ATOM 1421 C CA . VAL A 1 178 ? -5.035 -16.766 -11.953 1 96 178 VAL A CA 1
ATOM 1422 C C . VAL A 1 178 ? -4.523 -18.188 -11.727 1 96 178 VAL A C 1
ATOM 1424 O O . VAL A 1 178 ? -5.227 -19.016 -11.148 1 96 178 VAL A O 1
ATOM 1427 N N . ASN A 1 179 ? -3.35 -18.438 -12.18 1 95.44 179 ASN A N 1
ATOM 1428 C CA . ASN A 1 179 ? -2.758 -19.75 -11.906 1 95.44 179 ASN A CA 1
ATOM 1429 C C . ASN A 1 179 ? -2.541 -19.969 -10.414 1 95.44 179 ASN A C 1
ATOM 1431 O O . ASN A 1 179 ? -2.785 -21.047 -9.891 1 95.44 179 ASN A O 1
ATOM 1435 N N . TYR A 1 180 ? -2.053 -18.969 -9.703 1 97 180 TYR A N 1
ATOM 1436 C CA . TYR A 1 180 ? -1.933 -19.062 -8.25 1 97 180 TYR A CA 1
ATOM 1437 C C . TYR A 1 180 ? -3.289 -19.312 -7.605 1 97 180 TYR A C 1
ATOM 1439 O O . TYR A 1 180 ? -3.404 -20.141 -6.691 1 97 180 TYR A O 1
ATOM 1447 N N . ILE A 1 181 ? -4.25 -18.562 -8.109 1 96.94 181 ILE A N 1
ATOM 1448 C CA . ILE A 1 181 ? -5.605 -18.688 -7.586 1 96.94 181 ILE A CA 1
ATOM 1449 C C . ILE A 1 181 ? -6.109 -20.109 -7.797 1 96.94 181 ILE A C 1
ATOM 1451 O O . ILE A 1 181 ? -6.699 -20.703 -6.891 1 96.94 181 ILE A O 1
ATOM 1455 N N . SER A 1 182 ? -5.84 -20.641 -8.906 1 95.69 182 SER A N 1
ATOM 1456 C CA . SER A 1 182 ? -6.277 -22 -9.234 1 95.69 182 SER A CA 1
ATOM 1457 C C . SER A 1 182 ? -5.57 -23.031 -8.359 1 95.69 182 SER A C 1
ATOM 1459 O O . SER A 1 182 ? -6.176 -24.016 -7.945 1 95.69 182 SER A O 1
ATOM 1461 N N . TRP A 1 183 ? -4.281 -22.844 -8.102 1 96.81 183 TRP A N 1
ATOM 1462 C CA . TRP A 1 183 ? -3.535 -23.719 -7.203 1 96.81 183 TRP A CA 1
ATOM 1463 C C . TRP A 1 183 ? -4.156 -23.719 -5.812 1 96.81 183 TRP A C 1
ATOM 1465 O O . TRP A 1 183 ? -4.246 -24.766 -5.172 1 96.81 183 TRP A O 1
ATOM 1475 N N . PHE A 1 184 ? -4.59 -22.609 -5.387 1 97.38 184 PHE A N 1
ATOM 1476 C CA . PHE A 1 184 ? -5.051 -22.438 -4.016 1 97.38 184 PHE A CA 1
ATOM 1477 C C . PHE A 1 184 ? -6.48 -22.938 -3.861 1 97.38 184 PHE A C 1
ATOM 1479 O O . PHE A 1 184 ? -6.852 -23.469 -2.807 1 97.38 184 PHE A O 1
ATOM 1486 N N . ASP A 1 185 ? -7.25 -22.844 -4.891 1 95.44 185 ASP A N 1
ATOM 1487 C CA . ASP A 1 185 ? -8.688 -23.094 -4.812 1 95.44 185 ASP A CA 1
ATOM 1488 C C . ASP A 1 185 ? -8.992 -24.578 -4.719 1 95.44 185 ASP A C 1
ATOM 1490 O O . ASP A 1 185 ? -8.555 -25.359 -5.57 1 95.44 185 ASP A O 1
ATOM 1494 N N . LEU A 1 186 ? -9.781 -24.984 -3.721 1 95.31 186 LEU A N 1
ATOM 1495 C CA . LEU A 1 186 ? -10.211 -26.375 -3.529 1 95.31 186 LEU A CA 1
ATOM 1496 C C . LEU A 1 186 ? -11.734 -26.453 -3.459 1 95.31 186 LEU A C 1
ATOM 1498 O O . LEU A 1 186 ? -12.289 -27.5 -3.117 1 95.31 186 LEU A O 1
ATOM 1502 N N . ASP A 1 187 ? -12.344 -25.359 -3.818 1 91.69 187 ASP A N 1
ATOM 1503 C CA . ASP A 1 187 ? -13.797 -25.281 -3.676 1 91.69 187 ASP A CA 1
ATOM 1504 C C . ASP A 1 187 ? -14.492 -26.281 -4.598 1 91.69 187 ASP A C 1
ATOM 1506 O O . ASP A 1 187 ? -15.625 -26.688 -4.332 1 91.69 187 ASP A O 1
ATOM 1510 N N . PHE A 1 188 ? -13.836 -26.703 -5.645 1 91.94 188 PHE A N 1
ATOM 1511 C CA . PHE A 1 188 ? -14.438 -27.641 -6.59 1 91.94 188 PHE A CA 1
ATOM 1512 C C . PHE A 1 188 ? -14.703 -28.984 -5.934 1 91.94 188 PHE A C 1
ATOM 1514 O O . PHE A 1 188 ? -15.484 -29.797 -6.441 1 91.94 188 PHE A O 1
ATOM 1521 N N . LEU A 1 189 ? -14.07 -29.25 -4.766 1 95.25 189 LEU A N 1
ATOM 1522 C CA . LEU A 1 189 ? -14.227 -30.5 -4.047 1 95.25 189 LEU A CA 1
ATOM 1523 C C . LEU A 1 189 ? -15.516 -30.516 -3.236 1 95.25 189 LEU A C 1
ATOM 1525 O O . LEU A 1 189 ? -15.992 -31.578 -2.832 1 95.25 189 LEU A O 1
ATOM 1529 N N . HIS A 1 190 ? -16.031 -29.344 -2.982 1 92.06 190 HIS A N 1
ATOM 1530 C CA . HIS A 1 190 ? -17.203 -29.25 -2.131 1 92.06 190 HIS A CA 1
ATOM 1531 C C . HIS A 1 190 ? -18.391 -30 -2.742 1 92.06 190 HIS A C 1
ATOM 1533 O O . HIS A 1 190 ? -18.734 -29.781 -3.908 1 92.06 190 HIS A O 1
ATOM 1539 N N . GLY A 1 191 ? -18.984 -30.828 -1.939 1 90 191 GLY A N 1
ATOM 1540 C CA . GLY A 1 191 ? -20.203 -31.516 -2.328 1 90 191 GLY A CA 1
ATOM 1541 C C . GLY A 1 191 ? -19.953 -32.75 -3.193 1 90 191 GLY A C 1
ATOM 1542 O O . GLY A 1 191 ? -20.891 -33.344 -3.701 1 90 191 GLY A O 1
ATOM 1543 N N . GLN A 1 192 ? -18.734 -33.125 -3.377 1 89.81 192 GLN A N 1
ATOM 1544 C CA . GLN A 1 192 ? -18.438 -34.281 -4.203 1 89.81 192 GLN A CA 1
ATOM 1545 C C . GLN A 1 192 ? -18.594 -35.594 -3.406 1 89.81 192 GLN A C 1
ATOM 1547 O O . GLN A 1 192 ? -18.203 -35.656 -2.238 1 89.81 192 GLN A O 1
ATOM 1552 N N . THR A 1 193 ? -19.234 -36.562 -3.963 1 85.94 193 THR A N 1
ATOM 1553 C CA . THR A 1 193 ? -19.328 -37.875 -3.371 1 85.94 193 THR A CA 1
ATOM 1554 C C . THR A 1 193 ? -18.188 -38.781 -3.875 1 85.94 193 THR A C 1
ATOM 1556 O O . THR A 1 193 ? -17.766 -39.688 -3.174 1 85.94 193 THR A O 1
ATOM 1559 N N . LYS A 1 194 ? -17.828 -38.562 -5.074 1 90.25 194 LYS A N 1
ATOM 1560 C CA . LYS A 1 194 ? -16.688 -39.188 -5.699 1 90.25 194 LYS A CA 1
ATOM 1561 C C . LYS A 1 194 ? -15.711 -38.188 -6.27 1 90.25 194 LYS A C 1
ATOM 1563 O O . LYS A 1 194 ? -16.125 -37.094 -6.727 1 90.25 194 LYS A O 1
ATOM 1568 N N . LEU A 1 195 ? -14.5 -38.531 -6.227 1 94.5 195 LEU A N 1
ATOM 1569 C CA . LEU A 1 195 ? -13.484 -37.594 -6.691 1 94.5 195 LEU A CA 1
ATOM 1570 C C . LEU A 1 195 ? -13.664 -37.312 -8.172 1 94.5 195 LEU A C 1
ATOM 1572 O O . LEU A 1 195 ? -13.617 -38.219 -9.008 1 94.5 195 LEU A O 1
ATOM 1576 N N . ASP A 1 196 ? -13.969 -36.062 -8.477 1 94.56 196 ASP A N 1
ATOM 1577 C CA . ASP A 1 196 ? -14.141 -35.594 -9.844 1 94.56 196 ASP A CA 1
ATOM 1578 C C . ASP A 1 196 ? -13.195 -34.438 -10.133 1 94.56 196 ASP A C 1
ATOM 1580 O O . ASP A 1 196 ? -13.414 -33.312 -9.656 1 94.56 196 ASP A O 1
ATOM 1584 N N . LEU A 1 197 ? -12.188 -34.688 -10.93 1 95.12 197 LEU A N 1
ATOM 1585 C CA . LEU A 1 197 ? -11.172 -33.656 -11.195 1 95.12 197 LEU A CA 1
ATOM 1586 C C . LEU A 1 197 ? -11.547 -32.844 -12.414 1 95.12 197 LEU A C 1
ATOM 1588 O O . LEU A 1 197 ? -10.844 -31.875 -12.75 1 95.12 197 LEU A O 1
ATOM 1592 N N . SER A 1 198 ? -12.656 -33.125 -13.109 1 91.69 198 SER A N 1
ATOM 1593 C CA . SER A 1 198 ? -13.062 -32.406 -14.312 1 91.69 198 SER A CA 1
ATOM 1594 C C . SER A 1 198 ? -13.414 -30.953 -14 1 91.69 198 SER A C 1
ATOM 1596 O O . SER A 1 198 ? -13.445 -30.109 -14.898 1 91.69 198 SER A O 1
ATOM 1598 N N . LYS A 1 199 ? -13.609 -30.625 -12.719 1 90.31 199 LYS A N 1
ATOM 1599 C CA . LYS A 1 199 ? -13.992 -29.281 -12.32 1 90.31 199 LYS A CA 1
ATOM 1600 C C . LYS A 1 199 ? -12.812 -28.516 -11.734 1 90.31 199 LYS A C 1
ATOM 1602 O O . LYS A 1 199 ? -12.945 -27.359 -11.32 1 90.31 199 LYS A O 1
ATOM 1607 N N . ASP A 1 200 ? -11.711 -29.125 -11.641 1 94.06 200 ASP A N 1
ATOM 1608 C CA . ASP A 1 200 ? -10.516 -28.5 -11.086 1 94.06 200 ASP A CA 1
ATOM 1609 C C . ASP A 1 200 ? -9.93 -27.484 -12.062 1 94.06 200 ASP A C 1
ATOM 1611 O O . ASP A 1 200 ? -9.289 -27.844 -13.047 1 94.06 200 ASP A O 1
ATOM 1615 N N . GLN A 1 201 ? -10.016 -26.266 -11.766 1 90.12 201 GLN A N 1
ATOM 1616 C CA . GLN A 1 201 ? -9.617 -25.172 -12.656 1 90.12 201 GLN A CA 1
ATOM 1617 C C . GLN A 1 201 ? -8.102 -25.125 -12.805 1 90.12 201 GLN A C 1
ATOM 1619 O O . GLN A 1 201 ? -7.586 -24.484 -13.734 1 90.12 201 GLN A O 1
ATOM 1624 N N . LEU A 1 202 ? -7.391 -25.75 -11.953 1 94.25 202 LEU A N 1
ATOM 1625 C CA . LEU A 1 202 ? -5.938 -25.781 -12.062 1 94.25 202 LEU A CA 1
ATOM 1626 C C . LEU A 1 202 ? -5.512 -26.375 -13.406 1 94.25 202 LEU A C 1
ATOM 1628 O O . LEU A 1 202 ? -4.516 -25.938 -13.992 1 94.25 202 LEU A O 1
ATOM 1632 N N . PHE A 1 203 ? -6.352 -27.281 -13.914 1 92.31 203 PHE A N 1
ATOM 1633 C CA . PHE A 1 203 ? -5.969 -27.984 -15.141 1 92.31 203 PHE A CA 1
ATOM 1634 C C . PHE A 1 203 ? -6.762 -27.469 -16.328 1 92.31 203 PHE A C 1
ATOM 1636 O O . PHE A 1 203 ? -6.379 -27.688 -17.484 1 92.31 203 PHE A O 1
ATOM 1643 N N . PHE A 1 204 ? -7.742 -26.719 -16.109 1 87.69 204 PHE A N 1
ATOM 1644 C CA . PHE A 1 204 ? -8.641 -26.484 -17.234 1 87.69 204 PHE A CA 1
ATOM 1645 C C . PHE A 1 204 ? -8.727 -25 -17.547 1 87.69 204 PHE A C 1
ATOM 1647 O O . PHE A 1 204 ? -9.422 -24.594 -18.484 1 87.69 204 PHE A O 1
ATOM 1654 N N . LEU A 1 205 ? -8.062 -24.172 -16.781 1 82.75 205 LEU A N 1
ATOM 1655 C CA . LEU A 1 205 ? -7.875 -22.766 -17.156 1 82.75 205 LEU A CA 1
ATOM 1656 C C . LEU A 1 205 ? -6.605 -22.594 -17.984 1 82.75 205 LEU A C 1
ATOM 1658 O O . LEU A 1 205 ? -6.371 -21.531 -18.547 1 82.75 205 LEU A O 1
ATOM 1662 N N . THR A 1 206 ? -5.941 -23.562 -18.234 1 76.38 206 THR A N 1
ATOM 1663 C CA . THR A 1 206 ? -4.602 -23.625 -18.812 1 76.38 206 THR A CA 1
ATOM 1664 C C . THR A 1 206 ? -4.625 -23.203 -20.281 1 76.38 206 THR A C 1
ATOM 1666 O O . THR A 1 206 ? -3.752 -22.453 -20.734 1 76.38 206 THR A O 1
ATOM 1669 N N . PRO A 1 207 ? -5.613 -23.625 -21.031 1 77.5 207 PRO A N 1
ATOM 1670 C CA . PRO A 1 207 ? -5.59 -23.266 -22.453 1 77.5 207 PRO A CA 1
ATOM 1671 C C . PRO A 1 207 ? -5.516 -21.75 -22.672 1 77.5 207 PRO A C 1
ATOM 1673 O O . PRO A 1 207 ? -4.809 -21.297 -23.578 1 77.5 207 PRO A O 1
ATOM 1676 N N . GLY A 1 208 ? -6.152 -21.094 -21.844 1 77.75 208 GLY A N 1
ATOM 1677 C CA . GLY A 1 208 ? -6.129 -19.656 -21.969 1 77.75 208 GLY A CA 1
ATOM 1678 C C . GLY A 1 208 ? -4.766 -19.047 -21.688 1 77.75 208 GLY A C 1
ATOM 1679 O O . GLY A 1 208 ? -4.332 -18.125 -22.375 1 77.75 208 GLY A O 1
ATOM 1680 N N . ILE A 1 209 ? -4.086 -19.609 -20.766 1 85.94 209 ILE A N 1
ATOM 1681 C CA . ILE A 1 209 ? -2.789 -19.094 -20.359 1 85.94 209 ILE A CA 1
ATOM 1682 C C . ILE A 1 209 ? -1.745 -19.406 -21.438 1 85.94 209 ILE A C 1
ATOM 1684 O O . ILE A 1 209 ? -0.929 -18.547 -21.781 1 85.94 209 ILE A O 1
ATOM 1688 N N . ILE A 1 210 ? -1.814 -20.562 -21.984 1 89 210 ILE A N 1
ATOM 1689 C CA . ILE A 1 210 ? -0.858 -20.984 -23 1 89 210 ILE A CA 1
ATOM 1690 C C . ILE A 1 210 ? -1.059 -20.156 -24.266 1 89 210 ILE A C 1
ATOM 1692 O O . ILE A 1 210 ? -0.095 -19.656 -24.844 1 89 210 ILE A O 1
ATOM 1696 N N . GLU A 1 211 ? -2.244 -20.062 -24.656 1 86.38 211 GLU A N 1
ATOM 1697 C CA . GLU A 1 211 ? -2.533 -19.281 -25.859 1 86.38 211 GLU A CA 1
ATOM 1698 C C . GLU A 1 211 ? -2.088 -17.828 -25.688 1 86.38 211 GLU A C 1
ATOM 1700 O O . GLU A 1 211 ? -1.539 -17.219 -26.609 1 86.38 211 GLU A O 1
ATOM 1705 N N . LEU A 1 212 ? -2.346 -17.312 -24.562 1 89.44 212 LEU A N 1
ATOM 1706 C CA . LEU A 1 212 ? -1.93 -15.953 -24.266 1 89.44 212 LEU A CA 1
ATOM 1707 C C . LEU A 1 212 ? -0.413 -15.812 -24.328 1 89.44 212 LEU A C 1
ATOM 1709 O O . LEU A 1 212 ? 0.101 -14.828 -24.859 1 89.44 212 LEU A O 1
ATOM 1713 N N . TRP A 1 213 ? 0.199 -16.766 -23.812 1 90.44 213 TRP A N 1
ATOM 1714 C CA . TRP A 1 213 ? 1.658 -16.75 -23.828 1 90.44 213 TRP A CA 1
ATOM 1715 C C . TRP A 1 213 ? 2.193 -16.719 -25.25 1 90.44 213 TRP A C 1
ATOM 1717 O O . TRP A 1 213 ? 3.082 -15.922 -25.578 1 90.44 213 TRP A O 1
ATOM 1727 N N . PHE A 1 214 ? 1.665 -17.484 -26.094 1 90.44 214 PHE A N 1
ATOM 1728 C CA . PHE A 1 214 ? 2.139 -17.594 -27.469 1 90.44 214 PHE A CA 1
ATOM 1729 C C . PHE A 1 214 ? 1.838 -16.312 -28.234 1 90.44 214 PHE A C 1
ATOM 1731 O O . PHE A 1 214 ? 2.617 -15.898 -29.094 1 90.44 214 PHE A O 1
ATOM 1738 N N . ARG A 1 215 ? 0.818 -15.742 -27.891 1 87.5 215 ARG A N 1
ATOM 1739 C CA . ARG A 1 215 ? 0.425 -14.516 -28.578 1 87.5 215 ARG A CA 1
ATOM 1740 C C . ARG A 1 215 ? 1.216 -13.32 -28.062 1 87.5 215 ARG A C 1
ATOM 1742 O O . ARG A 1 215 ? 1.52 -12.398 -28.828 1 87.5 215 ARG A O 1
ATOM 1749 N N . SER A 1 216 ? 1.556 -13.312 -26.875 1 90.38 216 SER A N 1
ATOM 1750 C CA . SER A 1 216 ? 2.133 -12.133 -26.234 1 90.38 216 SER A CA 1
ATOM 1751 C C . SER A 1 216 ? 3.654 -12.141 -26.344 1 90.38 216 SER A C 1
ATOM 1753 O O . SER A 1 216 ? 4.281 -11.078 -26.328 1 90.38 216 SER A O 1
ATOM 1755 N N . MET A 1 217 ? 4.242 -13.266 -26.484 1 90.88 217 MET A N 1
ATOM 1756 C CA . MET A 1 217 ? 5.691 -13.391 -26.359 1 90.88 217 MET A CA 1
ATOM 1757 C C . MET A 1 217 ? 6.398 -12.625 -27.484 1 90.88 217 MET A C 1
ATOM 1759 O O . MET A 1 217 ? 7.375 -11.914 -27.234 1 90.88 217 MET A O 1
ATOM 1763 N N . PRO A 1 218 ? 5.887 -12.758 -28.703 1 90.75 218 PRO A N 1
ATOM 1764 C CA . PRO A 1 218 ? 6.539 -11.969 -29.75 1 90.75 218 PRO A CA 1
ATOM 1765 C C . PRO A 1 218 ? 6.496 -10.469 -29.469 1 90.75 218 PRO A C 1
ATOM 1767 O O . PRO A 1 218 ? 7.465 -9.758 -29.75 1 90.75 218 PRO A O 1
ATOM 1770 N N . ILE A 1 219 ? 5.477 -10.016 -28.906 1 89.56 219 ILE A N 1
ATOM 1771 C CA . ILE A 1 219 ? 5.32 -8.609 -28.547 1 89.56 219 ILE A CA 1
ATOM 1772 C C . ILE A 1 219 ? 6.289 -8.234 -27.438 1 89.56 219 ILE A C 1
ATOM 1774 O O . ILE A 1 219 ? 6.922 -7.184 -27.469 1 89.56 219 ILE A O 1
ATOM 1778 N N . PHE A 1 220 ? 6.426 -9.125 -26.453 1 89.81 220 PHE A N 1
ATOM 1779 C CA . PHE A 1 220 ? 7.324 -8.891 -25.328 1 89.81 220 PHE A CA 1
ATOM 1780 C C . PHE A 1 220 ? 8.766 -8.766 -25.812 1 89.81 220 PHE A C 1
ATOM 1782 O O . PHE A 1 220 ? 9.508 -7.902 -25.328 1 89.81 220 PHE A O 1
ATOM 1789 N N . ILE A 1 221 ? 9.125 -9.609 -26.688 1 89.56 221 ILE A N 1
ATOM 1790 C CA . ILE A 1 221 ? 10.492 -9.633 -27.188 1 89.56 221 ILE A CA 1
ATOM 1791 C C . ILE A 1 221 ? 10.766 -8.367 -28 1 89.56 221 ILE A C 1
ATOM 1793 O O . ILE A 1 221 ? 11.797 -7.711 -27.797 1 89.56 221 ILE A O 1
ATOM 1797 N N . ASP A 1 222 ? 9.859 -7.98 -28.828 1 89.06 222 ASP A N 1
ATOM 1798 C CA . ASP A 1 222 ? 10.023 -6.805 -29.672 1 89.06 222 ASP A CA 1
ATOM 1799 C C . ASP A 1 222 ? 10.117 -5.531 -28.844 1 89.06 222 ASP A C 1
ATOM 1801 O O . ASP A 1 222 ? 10.883 -4.621 -29.156 1 89.06 222 ASP A O 1
ATOM 1805 N N . GLN A 1 223 ? 9.414 -5.562 -27.766 1 88 223 GLN A N 1
ATOM 1806 C CA . GLN A 1 223 ? 9.305 -4.328 -27 1 88 223 GLN A CA 1
ATOM 1807 C C . GLN A 1 223 ? 10.227 -4.355 -25.781 1 88 223 GLN A C 1
ATOM 1809 O O . GLN A 1 223 ? 10.258 -3.4 -25 1 88 223 GLN A O 1
ATOM 1814 N N . GLY A 1 224 ? 10.914 -5.441 -25.562 1 86.06 224 GLY A N 1
ATOM 1815 C CA . GLY A 1 224 ? 11.867 -5.539 -24.469 1 86.06 224 GLY A CA 1
ATOM 1816 C C . GLY A 1 224 ? 11.203 -5.625 -23.109 1 86.06 224 GLY A C 1
ATOM 1817 O O . GLY A 1 224 ? 11.578 -4.91 -22.172 1 86.06 224 GLY A O 1
ATOM 1818 N N . SER A 1 225 ? 10.195 -6.395 -23.016 1 87.44 225 SER A N 1
ATOM 1819 C CA . SER A 1 225 ? 9.484 -6.586 -21.766 1 87.44 225 SER A CA 1
ATOM 1820 C C . SER A 1 225 ? 10.258 -7.5 -20.812 1 87.44 225 SER A C 1
ATOM 1822 O O . SER A 1 225 ? 10.945 -8.422 -21.266 1 87.44 225 SER A O 1
ATOM 1824 N N . ILE A 1 226 ? 10.133 -7.27 -19.562 1 86.75 226 ILE A N 1
ATOM 1825 C CA . ILE A 1 226 ? 10.773 -8.086 -18.531 1 86.75 226 ILE A CA 1
ATOM 1826 C C . ILE A 1 226 ? 10.25 -9.516 -18.609 1 86.75 226 ILE A C 1
ATOM 1828 O O . ILE A 1 226 ? 10.938 -10.461 -18.203 1 86.75 226 ILE A O 1
ATOM 1832 N N . LEU A 1 227 ? 9.086 -9.711 -19.156 1 86.38 227 LEU A N 1
ATOM 1833 C CA . LEU A 1 227 ? 8.484 -11.031 -19.266 1 86.38 227 LEU A CA 1
ATOM 1834 C C . LEU A 1 227 ? 9.234 -11.891 -20.281 1 86.38 227 LEU A C 1
ATOM 1836 O O . LEU A 1 227 ? 9.219 -13.117 -20.188 1 86.38 227 LEU A O 1
ATOM 1840 N N . ALA A 1 228 ? 9.836 -11.25 -21.172 1 87.19 228 ALA A N 1
ATOM 1841 C CA . ALA A 1 228 ? 10.656 -11.977 -22.141 1 87.19 228 ALA A CA 1
ATOM 1842 C C . ALA A 1 228 ? 11.891 -12.578 -21.469 1 87.19 228 ALA A C 1
ATOM 1844 O O . ALA A 1 228 ? 12.312 -13.688 -21.812 1 87.19 228 ALA A O 1
ATOM 1845 N N . ASP A 1 229 ? 12.375 -11.875 -20.531 1 82.81 229 ASP A N 1
ATOM 1846 C CA . ASP A 1 229 ? 13.562 -12.344 -19.812 1 82.81 229 ASP A CA 1
ATOM 1847 C C . ASP A 1 229 ? 13.234 -13.547 -18.938 1 82.81 229 ASP A C 1
ATOM 1849 O O . ASP A 1 229 ? 14.047 -14.461 -18.781 1 82.81 229 ASP A O 1
ATOM 1853 N N . VAL A 1 230 ? 12.102 -13.531 -18.406 1 82.19 230 VAL A N 1
ATOM 1854 C CA . VAL A 1 230 ? 11.664 -14.609 -17.516 1 82.19 230 VAL A CA 1
ATOM 1855 C C . VAL A 1 230 ? 11.43 -15.883 -18.328 1 82.19 230 VAL A C 1
ATOM 1857 O O . VAL A 1 230 ? 11.664 -16.984 -17.828 1 82.19 230 VAL A O 1
ATOM 1860 N N . ALA A 1 231 ? 11.047 -15.703 -19.547 1 79.44 231 ALA A N 1
ATOM 1861 C CA . ALA A 1 231 ? 10.719 -16.844 -20.406 1 79.44 231 ALA A CA 1
ATOM 1862 C C . ALA A 1 231 ? 11.977 -17.609 -20.812 1 79.44 231 ALA A C 1
ATOM 1864 O O . ALA A 1 231 ? 11.906 -18.781 -21.188 1 79.44 231 ALA A O 1
ATOM 1865 N N . ARG A 1 232 ? 13.039 -16.984 -20.625 1 77.5 232 ARG A N 1
ATOM 1866 C CA . ARG A 1 232 ? 14.289 -17.625 -21.016 1 77.5 232 ARG A CA 1
ATOM 1867 C C . ARG A 1 232 ? 14.758 -18.609 -19.953 1 77.5 232 ARG A C 1
ATOM 1869 O O . ARG A 1 232 ? 15.531 -19.531 -20.25 1 77.5 232 ARG A O 1
ATOM 1876 N N . HIS A 1 233 ? 14.273 -18.391 -18.844 1 82.06 233 HIS A N 1
ATOM 1877 C CA . HIS A 1 233 ? 14.672 -19.234 -17.734 1 82.06 233 HIS A CA 1
ATOM 1878 C C . HIS A 1 233 ? 13.922 -20.562 -17.75 1 82.06 233 HIS A C 1
ATOM 1880 O O . HIS A 1 233 ? 12.703 -20.578 -17.906 1 82.06 233 HIS A O 1
ATOM 1886 N N . SER A 1 234 ? 14.688 -21.656 -17.797 1 87 234 SER A N 1
ATOM 1887 C CA . SER A 1 234 ? 14.086 -22.984 -17.734 1 87 234 SER A CA 1
ATOM 1888 C C . SER A 1 234 ? 14.359 -23.656 -16.391 1 87 234 SER A C 1
ATOM 1890 O O . SER A 1 234 ? 15.414 -24.266 -16.203 1 87 234 SER A O 1
ATOM 1892 N N . PRO A 1 235 ? 13.445 -23.594 -15.594 1 93.12 235 PRO A N 1
ATOM 1893 C CA . PRO A 1 235 ? 13.648 -24.219 -14.281 1 93.12 235 PRO A CA 1
ATOM 1894 C C . PRO A 1 235 ? 13.938 -25.719 -14.375 1 93.12 235 PRO A C 1
ATOM 1896 O O . PRO A 1 235 ? 14.766 -26.234 -13.617 1 93.12 235 PRO A O 1
ATOM 1899 N N . ARG A 1 236 ? 13.32 -26.391 -15.32 1 93.88 236 ARG A N 1
ATOM 1900 C CA . ARG A 1 236 ? 13.555 -27.828 -15.477 1 93.88 236 ARG A CA 1
ATOM 1901 C C . ARG A 1 236 ? 15.016 -28.109 -15.812 1 93.88 236 ARG A C 1
ATOM 1903 O O . ARG A 1 236 ? 15.641 -28.969 -15.195 1 93.88 236 ARG A O 1
ATOM 1910 N N . PHE A 1 237 ? 15.5 -27.359 -16.719 1 91.75 237 PHE A N 1
ATOM 1911 C CA . PHE A 1 237 ? 16.875 -27.547 -17.141 1 91.75 237 PHE A CA 1
ATOM 1912 C C . PHE A 1 237 ? 17.844 -27.312 -15.992 1 91.75 237 PHE A C 1
ATOM 1914 O O . PHE A 1 237 ? 18.797 -28.078 -15.797 1 91.75 237 PHE A O 1
ATOM 1921 N N . HIS A 1 238 ? 17.625 -26.312 -15.211 1 92.75 238 HIS A N 1
ATOM 1922 C CA . HIS A 1 238 ? 18.484 -25.969 -14.086 1 92.75 238 HIS A CA 1
ATOM 1923 C C . HIS A 1 238 ? 18.453 -27.062 -13.016 1 92.75 238 HIS A C 1
ATOM 1925 O O . HIS A 1 238 ? 19.484 -27.391 -12.422 1 92.75 238 HIS A O 1
ATOM 1931 N N . ILE A 1 239 ? 17.297 -27.594 -12.789 1 96.31 239 ILE A N 1
ATOM 1932 C CA . ILE A 1 239 ? 17.172 -28.656 -11.812 1 96.31 239 ILE A CA 1
ATOM 1933 C C . ILE A 1 239 ? 17.906 -29.906 -12.305 1 96.31 239 ILE A C 1
ATOM 1935 O O . ILE A 1 239 ? 18.625 -30.547 -11.547 1 96.31 239 ILE A O 1
ATOM 1939 N N . GLU A 1 240 ? 17.703 -30.219 -13.555 1 96 240 GLU A N 1
ATOM 1940 C CA . GLU A 1 240 ? 18.344 -31.391 -14.133 1 96 240 GLU A CA 1
ATOM 1941 C C . GLU A 1 240 ? 19.875 -31.266 -14.094 1 96 240 GLU A C 1
ATOM 1943 O O . GLU A 1 240 ? 20.562 -32.219 -13.758 1 96 240 GLU A O 1
ATOM 1948 N N . GLN A 1 241 ? 20.312 -30.094 -14.398 1 92.69 241 GLN A N 1
ATOM 1949 C CA . GLN A 1 241 ? 21.75 -29.859 -14.352 1 92.69 241 GLN A CA 1
ATOM 1950 C C . GLN A 1 241 ? 22.281 -30.016 -12.938 1 92.69 241 GLN A C 1
ATOM 1952 O O . GLN A 1 241 ? 23.375 -30.547 -12.742 1 92.69 241 GLN A O 1
ATOM 1957 N N . ALA A 1 242 ? 21.594 -29.5 -11.984 1 94 242 ALA A N 1
ATOM 1958 C CA . ALA A 1 242 ? 22 -29.625 -10.586 1 94 242 ALA A CA 1
ATOM 1959 C C . ALA A 1 242 ? 22.047 -31.094 -10.156 1 94 242 ALA A C 1
ATOM 1961 O O . ALA A 1 242 ? 23 -31.531 -9.516 1 94 242 ALA A O 1
ATOM 1962 N N . LEU A 1 243 ? 21.062 -31.844 -10.547 1 94.69 243 LEU A N 1
ATOM 1963 C CA . LEU A 1 243 ? 20.984 -33.25 -10.188 1 94.69 243 LEU A CA 1
ATOM 1964 C C . LEU A 1 243 ? 22.156 -34.031 -10.797 1 94.69 243 LEU A C 1
ATOM 1966 O O . LEU A 1 243 ? 22.797 -34.844 -10.117 1 94.69 243 LEU A O 1
ATOM 1970 N N . VAL A 1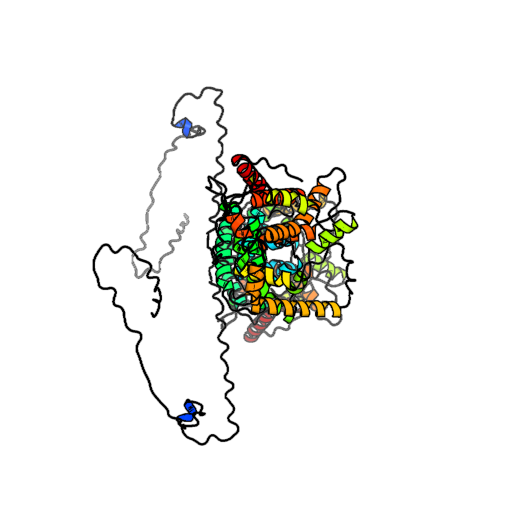 244 ? 22.438 -33.719 -12.039 1 94.12 244 VAL A N 1
ATOM 1971 C CA . VAL A 1 244 ? 23.547 -34.375 -12.727 1 94.12 244 VAL A CA 1
ATOM 1972 C C . VAL A 1 244 ? 24.859 -34.031 -12.047 1 94.12 244 VAL A C 1
ATOM 1974 O O . VAL A 1 244 ? 25.719 -34.875 -11.836 1 94.12 244 VAL A O 1
ATOM 1977 N N . SER A 1 245 ? 25.047 -32.781 -11.742 1 91.81 245 SER A N 1
ATOM 1978 C CA . SER A 1 245 ? 26.266 -32.312 -11.078 1 91.81 245 SER A CA 1
ATOM 1979 C C . SER A 1 245 ? 26.438 -33 -9.719 1 91.81 245 SER A C 1
ATOM 1981 O O . SER A 1 245 ? 27.562 -33.188 -9.258 1 91.81 245 SER A O 1
ATOM 1983 N N . TRP A 1 246 ? 25.312 -33.406 -9.102 1 91.44 246 TRP A N 1
ATOM 1984 C CA . TRP A 1 246 ? 25.359 -34.062 -7.801 1 91.44 246 TRP A CA 1
ATOM 1985 C C . TRP A 1 246 ? 25.484 -35.562 -7.965 1 91.44 246 TRP A C 1
ATOM 1987 O O . TRP A 1 246 ? 25.484 -36.312 -6.977 1 91.44 246 TRP A O 1
ATOM 1997 N N . GLY A 1 247 ? 25.484 -36 -9.242 1 91.25 247 GLY A N 1
ATOM 1998 C CA . GLY A 1 247 ? 25.703 -37.406 -9.516 1 91.25 247 GLY A CA 1
ATOM 1999 C C . GLY A 1 247 ? 24.422 -38.219 -9.586 1 91.25 247 GLY A C 1
ATOM 2000 O O . GLY A 1 247 ? 24.422 -39.438 -9.414 1 91.25 247 GLY A O 1
ATOM 2001 N N . HIS A 1 248 ? 23.312 -37.562 -9.789 1 92.94 248 HIS A N 1
ATOM 2002 C CA . HIS A 1 248 ? 22.031 -38.25 -9.852 1 92.94 248 HIS A CA 1
ATOM 2003 C C . HIS A 1 248 ? 21.438 -38.188 -11.258 1 92.94 248 HIS A C 1
ATOM 2005 O O . HIS A 1 248 ? 21.781 -37.312 -12.047 1 92.94 248 HIS A O 1
ATOM 2011 N N . ASP A 1 249 ? 20.609 -39.094 -11.531 1 93.81 249 ASP A N 1
ATOM 2012 C CA . ASP A 1 249 ? 19.922 -39.156 -12.82 1 93.81 249 ASP A CA 1
ATOM 2013 C C . ASP A 1 249 ? 18.547 -38.5 -12.734 1 93.81 249 ASP A C 1
ATOM 2015 O O . ASP A 1 249 ? 17.625 -39.062 -12.109 1 93.81 249 ASP A O 1
ATOM 2019 N N . PRO A 1 250 ? 18.391 -37.469 -13.43 1 95.19 250 PRO A N 1
ATOM 2020 C CA . PRO A 1 250 ? 17.094 -36.781 -13.352 1 95.19 250 PRO A CA 1
ATOM 2021 C C . PRO A 1 250 ? 15.953 -37.594 -13.945 1 95.19 250 PRO A C 1
ATOM 2023 O O . PRO A 1 250 ? 14.781 -37.281 -13.703 1 95.19 250 PRO A O 1
ATOM 2026 N N . GLU A 1 251 ? 16.219 -38.656 -14.75 1 94.19 251 GLU A N 1
ATOM 2027 C CA . GLU A 1 251 ? 15.188 -39.469 -15.414 1 94.19 251 GLU A CA 1
ATOM 2028 C C . GLU A 1 251 ? 14.938 -40.75 -14.656 1 94.19 251 GLU A C 1
ATOM 2030 O O . GLU A 1 251 ? 14.258 -41.656 -15.164 1 94.19 251 GLU A O 1
ATOM 2035 N N . ARG A 1 252 ? 15.391 -40.781 -13.5 1 93.62 252 ARG A N 1
ATOM 2036 C CA . ARG A 1 252 ? 15.328 -42 -12.703 1 93.62 252 ARG A CA 1
ATOM 2037 C C . ARG A 1 252 ? 13.891 -42.5 -12.586 1 93.62 252 ARG A C 1
ATOM 2039 O O . ARG A 1 252 ? 13.648 -43.719 -12.641 1 93.62 252 ARG A O 1
ATOM 2046 N N . PHE A 1 253 ? 12.945 -41.656 -12.445 1 95.12 253 PHE A N 1
ATOM 2047 C CA . PHE A 1 253 ? 11.586 -42.062 -12.125 1 95.12 253 PHE A CA 1
ATOM 2048 C C . PHE A 1 253 ? 10.781 -42.312 -13.398 1 95.12 253 PHE A C 1
ATOM 2050 O O . PHE A 1 253 ? 9.641 -42.781 -13.344 1 95.12 253 PHE A O 1
ATOM 2057 N N . VAL A 1 254 ? 11.305 -42 -14.594 1 95.25 254 VAL A N 1
ATOM 2058 C CA . VAL A 1 254 ? 10.586 -42.188 -15.852 1 95.25 254 VAL A CA 1
ATOM 2059 C C . VAL A 1 254 ? 10.328 -43.688 -16.062 1 95.25 254 VAL A C 1
ATOM 2061 O O . VAL A 1 254 ? 9.188 -44.094 -16.281 1 95.25 254 VAL A O 1
ATOM 2064 N N . GLY A 1 255 ? 11.336 -44.438 -15.922 1 91.38 255 GLY A N 1
ATOM 2065 C CA . GLY A 1 255 ? 11.195 -45.875 -16.109 1 91.38 255 GLY A CA 1
ATOM 2066 C C . GLY A 1 255 ? 10.25 -46.531 -15.109 1 91.38 255 GLY A C 1
ATOM 2067 O O . GLY A 1 255 ? 9.422 -47.344 -15.469 1 91.38 255 GLY A O 1
ATOM 2068 N N . LEU A 1 256 ? 10.328 -46.156 -13.883 1 89.44 256 LEU A N 1
ATOM 2069 C CA . LEU A 1 256 ? 9.531 -46.719 -12.805 1 89.44 256 LEU A CA 1
ATOM 2070 C C . LEU A 1 256 ? 8.047 -46.438 -13.016 1 89.44 256 LEU A C 1
ATOM 2072 O O . LEU A 1 256 ? 7.215 -47.344 -12.836 1 89.44 256 LEU A O 1
ATOM 2076 N N . LEU A 1 257 ? 7.754 -45.312 -13.492 1 91.88 257 LEU A N 1
ATOM 2077 C CA . LEU A 1 257 ? 6.348 -44.938 -13.617 1 91.88 257 LEU A CA 1
ATOM 2078 C C . LEU A 1 257 ? 5.793 -45.375 -14.969 1 91.88 257 LEU A C 1
ATOM 2080 O O . LEU A 1 257 ? 4.578 -45.531 -15.125 1 91.88 257 LEU A O 1
ATOM 2084 N N . MET A 1 258 ? 6.695 -45.531 -15.953 1 94.25 258 MET A N 1
ATOM 2085 C CA . MET A 1 258 ? 6.234 -46.094 -17.219 1 94.25 258 MET A CA 1
ATOM 2086 C C . MET A 1 258 ? 5.781 -47.531 -17.047 1 94.25 258 MET A C 1
ATOM 2088 O O . MET A 1 258 ? 4.941 -48.031 -17.812 1 94.25 258 MET A O 1
ATOM 2092 N N . ASP A 1 259 ? 6.27 -48.188 -16.031 1 90.81 259 ASP A N 1
ATOM 2093 C CA . ASP A 1 259 ? 5.816 -49.562 -15.703 1 90.81 259 ASP A CA 1
ATOM 2094 C C . ASP A 1 259 ? 4.336 -49.562 -15.32 1 90.81 259 ASP A C 1
ATOM 2096 O O . ASP A 1 259 ? 3.625 -50.531 -15.586 1 90.81 259 ASP A O 1
ATOM 2100 N N . ILE A 1 260 ? 3.934 -48.5 -14.734 1 88 260 ILE A N 1
ATOM 2101 C CA . ILE A 1 260 ? 2.529 -48.375 -14.359 1 88 260 ILE A CA 1
ATOM 2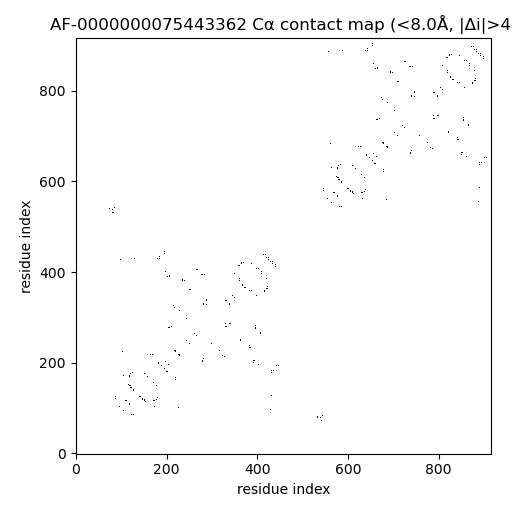102 C C . ILE A 1 260 ? 1.671 -48.219 -15.617 1 88 260 ILE A C 1
ATOM 2104 O O . ILE A 1 260 ? 0.565 -48.75 -15.688 1 88 260 ILE A O 1
ATOM 2108 N N . TRP A 1 261 ? 2.178 -47.5 -16.609 1 90.81 261 TRP A N 1
ATOM 2109 C CA . TRP A 1 261 ? 1.469 -47.344 -17.875 1 90.81 261 TRP A CA 1
ATOM 2110 C C . TRP A 1 261 ? 1.233 -48.688 -18.547 1 90.81 261 TRP A C 1
ATOM 2112 O O . TRP A 1 261 ? 0.176 -48.938 -19.141 1 90.81 261 TRP A O 1
ATOM 2122 N N . ASP A 1 262 ? 2.186 -49.562 -18.391 1 90.19 262 ASP A N 1
ATOM 2123 C CA . ASP A 1 262 ? 2.143 -50.844 -19.109 1 90.19 262 ASP A CA 1
ATOM 2124 C C . ASP A 1 262 ? 1.415 -51.906 -18.281 1 90.19 262 ASP A C 1
ATOM 2126 O O . ASP A 1 262 ? 1.138 -53 -18.781 1 90.19 262 ASP A O 1
ATOM 2130 N N . ASP A 1 263 ? 1.13 -51.594 -17.109 1 89.38 263 ASP A N 1
ATOM 2131 C CA . ASP A 1 263 ? 0.421 -52.531 -16.234 1 89.38 263 ASP A CA 1
ATOM 2132 C C . ASP A 1 263 ? -1.072 -52.562 -16.547 1 89.38 263 ASP A C 1
ATOM 2134 O O . ASP A 1 263 ? -1.763 -51.531 -16.375 1 89.38 263 ASP A O 1
ATOM 2138 N N . PRO A 1 264 ? -1.613 -53.594 -16.953 1 88.88 264 PRO A N 1
ATOM 2139 C CA . PRO A 1 264 ? -3.02 -53.688 -17.359 1 88.88 264 PRO A CA 1
ATOM 2140 C C . PRO A 1 264 ? -3.98 -53.406 -16.203 1 88.88 264 PRO A C 1
ATOM 2142 O O . PRO A 1 264 ? -5.148 -53.062 -16.438 1 88.88 264 PRO A O 1
ATOM 2145 N N . ARG A 1 265 ? -3.578 -53.5 -14.977 1 89.19 265 ARG A N 1
ATOM 2146 C CA . ARG A 1 265 ? -4.438 -53.25 -13.82 1 89.19 265 ARG A CA 1
ATOM 2147 C C . ARG A 1 265 ? -4.91 -51.781 -13.797 1 89.19 265 ARG A C 1
ATOM 2149 O O . ARG A 1 265 ? -5.984 -51.5 -13.281 1 89.19 265 ARG A O 1
ATOM 2156 N N . TYR A 1 266 ? -3.99 -51 -14.422 1 89.81 266 TYR A N 1
ATOM 2157 C CA . TYR A 1 266 ? -4.281 -49.594 -14.336 1 89.81 266 TYR A CA 1
ATOM 2158 C C . TYR A 1 266 ? -4.992 -49.094 -15.594 1 89.81 266 TYR A C 1
ATOM 2160 O O . TYR A 1 266 ? -5.336 -47.906 -15.703 1 89.81 266 TYR A O 1
ATOM 2168 N N . GLN A 1 267 ? -5.129 -49.969 -16.578 1 81.62 267 GLN A N 1
ATOM 2169 C CA . GLN A 1 267 ? -5.684 -49.531 -17.875 1 81.62 267 GLN A CA 1
ATOM 2170 C C . GLN A 1 267 ? -7.211 -49.531 -17.828 1 81.62 267 GLN A C 1
ATOM 2172 O O . GLN A 1 267 ? -7.828 -50.5 -17.375 1 81.62 267 GLN A O 1
ATOM 2177 N N . GLY A 1 268 ? -7.695 -48.375 -17.672 1 67.88 268 GLY A N 1
ATOM 2178 C CA . GLY A 1 268 ? -9.141 -48.312 -17.734 1 67.88 268 GLY A CA 1
ATOM 2179 C C . GLY A 1 268 ? -9.656 -48.062 -19.156 1 67.88 268 GLY A C 1
ATOM 2180 O O . GLY A 1 268 ? -8.867 -47.906 -20.094 1 67.88 268 GLY A O 1
ATOM 2181 N N . GLU A 1 269 ? -10.93 -48.219 -19.438 1 57.88 269 GLU A N 1
ATOM 2182 C CA . GLU A 1 269 ? -11.594 -48.062 -20.734 1 57.88 269 GLU A CA 1
ATOM 2183 C C . GLU A 1 269 ? -11.484 -46.625 -21.234 1 57.88 269 GLU A C 1
ATOM 2185 O O . GLU A 1 269 ? -11.922 -45.688 -20.562 1 57.88 269 GLU A O 1
ATOM 2190 N N . SER A 1 270 ? -10.344 -46.281 -21.766 1 55.97 270 SER A N 1
ATOM 2191 C CA . SER A 1 270 ? -10.227 -44.938 -22.297 1 55.97 270 SER A CA 1
ATOM 2192 C C . SER A 1 270 ? -11.086 -44.75 -23.531 1 55.97 270 SER A C 1
ATOM 2194 O O . SER A 1 270 ? -11.094 -45.594 -24.422 1 55.97 270 SER A O 1
ATOM 2196 N N . GLY A 1 271 ? -12.148 -44 -23.516 1 52.28 271 GLY A N 1
ATOM 2197 C CA . GLY A 1 271 ? -12.938 -43.75 -24.703 1 52.28 271 GLY A CA 1
ATOM 2198 C C . GLY A 1 271 ? -12.188 -42.906 -25.734 1 52.28 271 GLY A C 1
ATOM 2199 O O . GLY A 1 271 ? -11.148 -42.312 -25.438 1 52.28 271 GLY A O 1
ATOM 2200 N N . PRO A 1 272 ? -12.578 -43.062 -27.031 1 52.44 272 PRO A N 1
ATOM 2201 C CA . PRO A 1 272 ? -11.914 -42.375 -28.141 1 52.44 272 PRO A CA 1
ATOM 2202 C C . PRO A 1 272 ? -11.859 -40.844 -27.938 1 52.44 272 PRO A C 1
ATOM 2204 O O . PRO A 1 272 ? -12.68 -40.312 -27.203 1 52.44 272 PRO A O 1
ATOM 2207 N N . LEU A 1 273 ? -10.781 -40.188 -28.516 1 54.09 273 LEU A N 1
ATOM 2208 C CA . LEU A 1 273 ? -10.422 -38.781 -28.547 1 54.09 273 LEU A CA 1
ATOM 2209 C C . LEU A 1 273 ? -11.578 -37.938 -29.094 1 54.09 273 LEU A C 1
ATOM 2211 O O . LEU A 1 273 ? -12.094 -38.219 -30.172 1 54.09 273 LEU A O 1
ATOM 2215 N N . LYS A 1 274 ? -12.344 -37.281 -28.234 1 54.88 274 LYS A N 1
ATOM 2216 C CA . LYS A 1 274 ? -13.211 -36.312 -28.844 1 54.88 274 LYS A CA 1
ATOM 2217 C C . LYS A 1 274 ? -12.406 -35.094 -29.359 1 54.88 274 LYS A C 1
ATOM 2219 O O . LYS A 1 274 ? -11.562 -34.562 -28.625 1 54.88 274 LYS A O 1
ATOM 2224 N N . SER A 1 275 ? -12.266 -34.875 -30.688 1 50.38 275 SER A N 1
ATOM 2225 C CA . SER A 1 275 ? -11.547 -33.875 -31.469 1 50.38 275 SER A CA 1
ATOM 2226 C C . SER A 1 275 ? -11.719 -32.5 -30.906 1 50.38 275 SER A C 1
ATOM 2228 O O . SER A 1 275 ? -10.82 -31.656 -31 1 50.38 275 SER A O 1
ATOM 2230 N N . ASP A 1 276 ? -12.844 -32.188 -30.25 1 56.03 276 ASP A N 1
ATOM 2231 C CA . ASP A 1 276 ? -13.133 -30.781 -29.953 1 56.03 276 ASP A CA 1
ATOM 2232 C C . ASP A 1 276 ? -12.875 -30.469 -28.484 1 56.03 276 ASP A C 1
ATOM 2234 O O . ASP A 1 276 ? -13.586 -29.672 -27.875 1 56.03 276 ASP A O 1
ATOM 2238 N N . GLU A 1 277 ? -11.719 -30.969 -28 1 68.06 277 GLU A N 1
ATOM 2239 C CA . GLU A 1 277 ? -11.461 -30.734 -26.578 1 68.06 277 GLU A CA 1
ATOM 2240 C C . GLU A 1 277 ? -10.977 -29.312 -26.328 1 68.06 277 GLU A C 1
ATOM 2242 O O . GLU A 1 277 ? -10.203 -28.766 -27.125 1 68.06 277 GLU A O 1
ATOM 2247 N N . PRO A 1 278 ? -11.5 -28.656 -25.375 1 72.75 278 PRO A N 1
ATOM 2248 C CA . PRO A 1 278 ? -11.211 -27.25 -25.094 1 72.75 278 PRO A CA 1
ATOM 2249 C C . PRO A 1 278 ? -9.719 -26.953 -24.984 1 72.75 278 PRO A C 1
ATOM 2251 O O . PRO A 1 278 ? -9.281 -25.828 -25.203 1 72.75 278 PRO A O 1
ATOM 2254 N N . THR A 1 279 ? -8.891 -27.984 -24.812 1 85.25 279 THR A N 1
ATOM 2255 C CA . THR A 1 279 ? -7.461 -27.734 -24.609 1 85.25 279 THR A CA 1
ATOM 2256 C C . THR A 1 279 ? -6.672 -28.156 -25.859 1 85.25 279 THR A C 1
ATOM 2258 O O . THR A 1 279 ? -5.441 -28.172 -25.828 1 85.25 279 THR A O 1
ATOM 2261 N N . SER A 1 280 ? -7.406 -28.359 -26.969 1 84.69 280 SER A N 1
ATOM 2262 C CA . SER A 1 280 ? -6.766 -28.906 -28.172 1 84.69 280 SER A CA 1
ATOM 2263 C C . SER A 1 280 ? -5.805 -27.891 -28.781 1 84.69 280 SER A C 1
ATOM 2265 O O . SER A 1 280 ? -4.723 -28.266 -29.25 1 84.69 280 SER A O 1
ATOM 2267 N N . CYS A 1 281 ? -6.234 -26.688 -28.828 1 87.5 281 CYS A N 1
ATOM 2268 C CA . CYS A 1 281 ? -5.371 -25.672 -29.406 1 87.5 281 CYS A CA 1
ATOM 2269 C C . CYS A 1 281 ? -4.098 -25.5 -28.594 1 87.5 281 CYS A C 1
ATOM 2271 O O . CYS A 1 281 ? -2.998 -25.469 -29.141 1 87.5 281 CYS A O 1
ATOM 2273 N N . ALA A 1 282 ? -4.266 -25.406 -27.297 1 89.38 282 ALA A N 1
ATOM 2274 C CA . ALA A 1 282 ? -3.104 -25.312 -26.422 1 89.38 282 ALA A CA 1
ATOM 2275 C C . ALA A 1 282 ? -2.164 -26.5 -26.609 1 89.38 282 ALA A C 1
ATOM 2277 O O . ALA A 1 282 ? -0.942 -26.328 -26.625 1 89.38 282 ALA A O 1
ATOM 2278 N N . TRP A 1 283 ? -2.725 -27.625 -26.781 1 89.88 283 TRP A N 1
ATOM 2279 C CA . TRP A 1 283 ? -1.947 -28.844 -26.953 1 89.88 283 TRP A CA 1
ATOM 2280 C C . TRP A 1 283 ? -1.127 -28.797 -28.234 1 89.88 283 TRP A C 1
ATOM 2282 O O . TRP A 1 283 ? 0.057 -29.141 -28.234 1 89.88 283 TRP A O 1
ATOM 2292 N N . ARG A 1 284 ? -1.699 -28.375 -29.266 1 90.25 284 ARG A N 1
ATOM 2293 C CA . ARG A 1 284 ? -1.006 -28.281 -30.547 1 90.25 284 ARG A CA 1
ATOM 2294 C C . ARG A 1 284 ? 0.152 -27.281 -30.469 1 90.25 284 ARG A C 1
ATOM 2296 O O . ARG A 1 284 ? 1.235 -27.547 -31 1 90.25 284 ARG A O 1
ATOM 2303 N N . LEU A 1 285 ? -0.098 -26.203 -29.812 1 91.19 285 LEU A N 1
ATOM 2304 C CA . LEU A 1 285 ? 0.935 -25.188 -29.672 1 91.19 285 LEU A CA 1
ATOM 2305 C C . LEU A 1 285 ? 2.117 -25.719 -28.875 1 91.19 285 LEU A C 1
ATOM 2307 O O . LEU A 1 285 ? 3.273 -25.484 -29.234 1 91.19 285 LEU A O 1
ATOM 2311 N N . LEU A 1 286 ? 1.793 -26.406 -27.812 1 90 286 LEU A N 1
ATOM 2312 C CA . LEU A 1 286 ? 2.846 -26.969 -26.969 1 90 286 LEU A CA 1
ATOM 2313 C C . LEU A 1 286 ? 3.652 -28 -27.75 1 90 286 LEU A C 1
ATOM 2315 O O . LEU A 1 286 ? 4.883 -28.047 -27.656 1 90 286 LEU A O 1
ATOM 2319 N N . LEU A 1 287 ? 2.949 -28.797 -28.531 1 88.69 287 LEU A N 1
ATOM 2320 C CA . LEU A 1 287 ? 3.617 -29.797 -29.344 1 88.69 287 LEU A CA 1
ATOM 2321 C C . LEU A 1 287 ? 4.508 -29.141 -30.391 1 88.69 287 LEU A C 1
ATOM 2323 O O . LEU A 1 287 ? 5.609 -29.625 -30.672 1 88.69 287 LEU A O 1
ATOM 2327 N N . GLY A 1 288 ? 3.949 -28.141 -31 1 88.44 288 GLY A N 1
ATOM 2328 C CA . GLY A 1 288 ? 4.746 -27.391 -31.969 1 88.44 288 GLY A CA 1
ATOM 2329 C C . GLY A 1 288 ? 6.031 -26.844 -31.375 1 88.44 288 GLY A C 1
ATOM 2330 O O . GLY A 1 288 ? 7.082 -26.891 -32.031 1 88.44 288 GLY A O 1
ATOM 2331 N N . MET A 1 289 ? 5.949 -26.312 -30.203 1 89.06 289 MET A N 1
ATOM 2332 C CA . MET A 1 289 ? 7.117 -25.75 -29.516 1 89.06 289 MET A CA 1
ATOM 2333 C C . MET A 1 289 ? 8.148 -26.844 -29.219 1 89.06 289 MET A C 1
ATOM 2335 O O . MET A 1 289 ? 9.344 -26.641 -29.422 1 89.06 289 MET A O 1
ATOM 2339 N N . GLU A 1 290 ? 7.672 -27.938 -28.703 1 85.75 290 GLU A N 1
ATOM 2340 C CA . GLU A 1 290 ? 8.547 -29.047 -28.359 1 85.75 290 GLU A CA 1
ATOM 2341 C C . GLU A 1 290 ? 9.25 -29.594 -29.594 1 85.75 290 GLU A C 1
ATOM 2343 O O . GLU A 1 290 ? 10.398 -30.047 -29.516 1 85.75 290 GLU A O 1
ATOM 2348 N N . ASN A 1 291 ? 8.555 -29.578 -30.625 1 84.88 291 ASN A N 1
ATOM 2349 C CA . ASN A 1 291 ? 9.117 -30.078 -31.875 1 84.88 291 ASN A CA 1
ATOM 2350 C C . ASN A 1 291 ? 10.211 -29.156 -32.406 1 84.88 291 ASN A C 1
ATOM 2352 O O . ASN A 1 291 ? 11.156 -29.625 -33.062 1 84.88 291 ASN A O 1
ATOM 2356 N N . GLN A 1 292 ? 10.07 -27.938 -32.281 1 86.31 292 GLN A N 1
ATOM 2357 C CA . GLN A 1 292 ? 11.016 -26.969 -32.844 1 86.31 292 GLN A CA 1
ATOM 2358 C C . GLN A 1 292 ? 12.188 -26.734 -31.891 1 86.31 292 GLN A C 1
ATOM 2360 O O . GLN A 1 292 ? 13.312 -26.484 -32.344 1 86.31 292 GLN A O 1
ATOM 2365 N N . ILE A 1 293 ? 11.906 -26.641 -30.609 1 83.44 293 ILE A N 1
ATOM 2366 C CA . ILE A 1 293 ? 12.953 -26.5 -29.609 1 83.44 293 ILE A CA 1
ATOM 2367 C C . ILE A 1 293 ? 12.867 -27.656 -28.609 1 83.44 293 ILE A C 1
ATOM 2369 O O . ILE A 1 293 ? 12.281 -27.516 -27.531 1 83.44 293 ILE A O 1
ATOM 2373 N N . PRO A 1 294 ? 13.547 -28.703 -29.016 1 77 294 PRO A N 1
ATOM 2374 C CA . PRO A 1 294 ? 13.5 -29.844 -28.094 1 77 294 PRO A CA 1
ATOM 2375 C C . PRO A 1 294 ? 14.273 -29.594 -26.797 1 77 294 PRO A C 1
ATOM 2377 O O . PRO A 1 294 ? 15.164 -28.734 -26.766 1 77 294 PRO A O 1
ATOM 2380 N N . HIS A 1 295 ? 13.789 -30.203 -25.766 1 80.31 295 HIS A N 1
ATOM 2381 C CA . HIS A 1 295 ? 14.461 -30.078 -24.484 1 80.31 295 HIS A CA 1
ATOM 2382 C C . HIS A 1 295 ? 15.859 -30.688 -24.531 1 80.31 295 HIS A C 1
ATOM 2384 O O . HIS A 1 295 ? 16.062 -31.766 -25.094 1 80.31 295 HIS A O 1
ATOM 2390 N N . ALA A 1 296 ? 16.797 -29.859 -24.047 1 75.38 296 ALA A N 1
ATOM 2391 C CA . ALA A 1 296 ? 18.188 -30.297 -24.062 1 75.38 296 ALA A CA 1
ATOM 2392 C C . ALA A 1 296 ? 18.391 -31.438 -23.062 1 75.38 296 ALA A C 1
ATOM 2394 O O . ALA A 1 296 ? 17.812 -31.438 -21.984 1 75.38 296 ALA A O 1
ATOM 2395 N N . SER A 1 297 ? 19.172 -32.375 -23.469 1 76 297 SER A N 1
ATOM 2396 C CA . SER A 1 297 ? 19.5 -33.469 -22.594 1 76 297 SER A CA 1
ATOM 2397 C C . SER A 1 297 ? 20.281 -33 -21.375 1 76 297 SER A C 1
ATOM 2399 O O . SER A 1 297 ? 21.141 -32.125 -21.484 1 76 297 SER A O 1
ATOM 2401 N N . PRO A 1 298 ? 19.797 -33.438 -20.203 1 72.56 298 PRO A N 1
ATOM 2402 C CA . PRO A 1 298 ? 20.453 -32.969 -18.969 1 72.56 298 PRO A CA 1
ATOM 2403 C C . PRO A 1 298 ? 21.953 -33.219 -18.984 1 72.56 298 PRO A C 1
ATOM 2405 O O . PRO A 1 298 ? 22.703 -32.562 -18.25 1 72.56 298 PRO A O 1
ATOM 2408 N N . LYS A 1 299 ? 22.406 -34.188 -19.75 1 68.62 299 LYS A N 1
ATOM 2409 C CA . LYS A 1 299 ? 23.828 -34.531 -19.781 1 68.62 299 LYS A CA 1
ATOM 2410 C C . LYS A 1 299 ? 24.594 -33.656 -20.766 1 68.62 299 LYS A C 1
ATOM 2412 O O . LYS A 1 299 ? 25.828 -33.719 -20.844 1 68.62 299 LYS A O 1
ATOM 2417 N N . SER A 1 300 ? 23.828 -32.906 -21.516 1 64.94 300 SER A N 1
ATOM 2418 C CA . SER A 1 300 ? 24.5 -32.031 -22.5 1 64.94 300 SER A CA 1
ATOM 2419 C C . SER A 1 300 ? 25.25 -30.906 -21.812 1 64.94 300 SER A C 1
ATOM 2421 O O . SER A 1 300 ? 24.766 -30.328 -20.828 1 64.94 300 SER A O 1
ATOM 2423 N N . PRO A 1 301 ? 26.531 -30.844 -22.109 1 56.84 301 PRO A N 1
ATOM 2424 C CA . PRO A 1 301 ? 27.328 -29.797 -21.453 1 56.84 301 PRO A CA 1
ATOM 2425 C C . PRO A 1 301 ? 26.703 -28.422 -21.562 1 56.84 301 PRO A C 1
ATOM 2427 O O . PRO A 1 301 ? 25.953 -28.156 -22.5 1 56.84 301 PRO A O 1
ATOM 2430 N N . LEU A 1 302 ? 26.609 -27.688 -20.422 1 54.62 302 LEU A N 1
ATOM 2431 C CA . LEU A 1 302 ? 26.109 -26.312 -20.359 1 54.62 302 LEU A CA 1
ATOM 2432 C C . LEU A 1 302 ? 26.656 -25.484 -21.531 1 54.62 302 LEU A C 1
ATOM 2434 O O . LEU A 1 302 ? 27.859 -25.469 -21.766 1 54.62 302 LEU A O 1
ATOM 2438 N N . ALA A 1 303 ? 25.984 -25.469 -22.547 1 48.69 303 ALA A N 1
ATOM 2439 C CA . ALA A 1 303 ? 26.547 -24.5 -23.469 1 48.69 303 ALA A CA 1
ATOM 2440 C C . ALA A 1 303 ? 27.047 -23.25 -22.734 1 48.69 303 ALA A C 1
ATOM 2442 O O . ALA A 1 303 ? 26.438 -22.828 -21.75 1 48.69 303 ALA A O 1
ATOM 2443 N N . GLU A 1 304 ? 28.25 -22.906 -22.766 1 45.06 304 GLU A N 1
ATOM 2444 C CA . GLU A 1 304 ? 28.859 -21.703 -22.188 1 45.06 304 GLU A CA 1
ATOM 2445 C C . GLU A 1 304 ? 27.906 -20.5 -22.281 1 45.06 304 GLU A C 1
ATOM 2447 O O . GLU A 1 304 ? 27.453 -20.156 -23.375 1 45.06 304 GLU A O 1
ATOM 2452 N N . GLU A 1 305 ? 26.984 -20.422 -21.453 1 46.62 305 GLU A N 1
ATOM 2453 C CA . GLU A 1 305 ? 26.25 -19.156 -21.359 1 46.62 305 GLU A CA 1
ATOM 2454 C C . GLU A 1 305 ? 27.109 -17.984 -21.812 1 46.62 305 GLU A C 1
ATOM 2456 O O . GLU A 1 305 ? 28.047 -17.594 -21.125 1 46.62 305 GLU A O 1
ATOM 2461 N N . SER A 1 306 ? 27.562 -17.906 -22.891 1 42.06 306 SER A N 1
ATOM 2462 C CA . SER 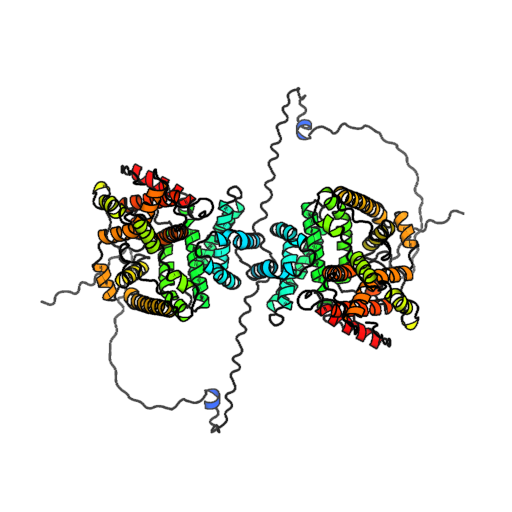A 1 306 ? 28.281 -16.688 -23.266 1 42.06 306 SER A CA 1
ATOM 2463 C C . SER A 1 306 ? 27.562 -15.445 -22.75 1 42.06 306 SER A C 1
ATOM 2465 O O . SER A 1 306 ? 26.359 -15.266 -23.016 1 42.06 306 SER A O 1
ATOM 2467 N N . CYS A 1 307 ? 27.906 -14.93 -21.719 1 47.09 307 CYS A N 1
ATOM 2468 C CA . CYS A 1 307 ? 27.594 -13.688 -21.016 1 47.09 307 CYS A CA 1
ATOM 2469 C C . CYS A 1 307 ? 27.266 -12.57 -22 1 47.09 307 CYS A C 1
ATOM 2471 O O . CYS A 1 307 ? 27.016 -11.438 -21.594 1 47.09 307 CYS A O 1
ATOM 2473 N N . GLU A 1 308 ? 27.547 -12.641 -23.219 1 52.81 308 GLU A N 1
ATOM 2474 C CA . GLU A 1 308 ? 27.547 -11.383 -23.969 1 52.81 308 GLU A CA 1
ATOM 2475 C C . GLU A 1 308 ? 26.125 -11.008 -24.391 1 52.81 308 GLU A C 1
ATOM 2477 O O . GLU A 1 308 ? 25.328 -11.867 -24.75 1 52.81 308 GLU A O 1
ATOM 2482 N N . GLU A 1 309 ? 25.719 -9.875 -24.047 1 58.16 309 GLU A N 1
ATOM 2483 C CA . GLU A 1 309 ? 24.516 -9.172 -24.484 1 58.16 309 GLU A CA 1
ATOM 2484 C C . GLU A 1 309 ? 24.078 -9.609 -25.875 1 58.16 309 GLU A C 1
ATOM 2486 O O . GLU A 1 309 ? 22.891 -9.773 -26.141 1 58.16 309 GLU A O 1
ATOM 2491 N N . ASP A 1 310 ? 25.016 -9.875 -26.688 1 58.59 310 ASP A N 1
ATOM 2492 C CA . ASP A 1 310 ? 24.719 -10.227 -28.062 1 58.59 310 ASP A CA 1
ATOM 2493 C C . ASP A 1 310 ? 24.125 -11.625 -28.172 1 58.59 310 ASP A C 1
ATOM 2495 O O . ASP A 1 310 ? 23.188 -11.852 -28.938 1 58.59 310 ASP A O 1
ATOM 2499 N N . THR A 1 311 ? 24.547 -12.445 -27.297 1 66.5 311 THR A N 1
ATOM 2500 C CA . THR A 1 311 ? 24.016 -13.805 -27.312 1 66.5 311 THR A CA 1
ATOM 2501 C C . THR A 1 311 ? 22.609 -13.844 -26.734 1 66.5 311 THR A C 1
ATOM 2503 O O . THR A 1 311 ? 21.75 -14.602 -27.203 1 66.5 311 THR A O 1
ATOM 2506 N N . HIS A 1 312 ? 22.422 -12.914 -25.953 1 71.38 312 HIS A N 1
ATOM 2507 C CA . HIS A 1 312 ? 21.109 -12.797 -25.328 1 71.38 312 HIS A CA 1
ATOM 2508 C C . HIS A 1 312 ? 20.062 -12.344 -26.344 1 71.38 312 HIS A C 1
ATOM 2510 O O . HIS A 1 312 ? 19 -12.961 -26.453 1 71.38 312 HIS A O 1
ATOM 2516 N N . ASN A 1 313 ? 20.406 -11.375 -27.016 1 74.62 313 ASN A N 1
ATOM 2517 C CA . ASN A 1 313 ? 19.484 -10.828 -28 1 74.62 313 ASN A CA 1
ATOM 2518 C C . ASN A 1 313 ? 19.234 -11.805 -29.141 1 74.62 313 ASN A C 1
ATOM 2520 O O . ASN A 1 313 ? 18.109 -11.906 -29.656 1 74.62 313 ASN A O 1
ATOM 2524 N N . GLN A 1 314 ? 20.203 -12.562 -29.453 1 77.88 314 GLN A N 1
ATOM 2525 C CA . GLN A 1 314 ? 20.062 -13.555 -30.516 1 77.88 314 GLN A CA 1
ATOM 2526 C C . GLN A 1 314 ? 19.125 -14.688 -30.094 1 77.88 314 GLN A C 1
ATOM 2528 O O . GLN A 1 314 ? 18.312 -15.156 -30.891 1 77.88 314 GLN A O 1
ATOM 2533 N N . SER A 1 315 ? 19.234 -14.984 -28.891 1 82.38 315 SER A N 1
ATOM 2534 C CA . SER A 1 315 ? 18.391 -16.062 -28.359 1 82.38 315 SER A CA 1
ATOM 2535 C C . SER A 1 315 ? 16.922 -15.641 -28.344 1 82.38 315 SER A C 1
ATOM 2537 O O . SER A 1 315 ? 16.031 -16.453 -28.641 1 82.38 315 SER A O 1
ATOM 2539 N N . LEU A 1 316 ? 16.719 -14.453 -28.109 1 85.75 316 LEU A N 1
ATOM 2540 C CA . LEU A 1 316 ? 15.344 -13.961 -28.047 1 85.75 316 LEU A CA 1
ATOM 2541 C C . LEU A 1 316 ? 14.75 -13.844 -29.438 1 85.75 316 LEU A C 1
ATOM 2543 O O . LEU A 1 316 ? 13.562 -14.102 -29.641 1 85.75 316 LEU A O 1
ATOM 2547 N N . THR A 1 317 ? 15.586 -13.406 -30.312 1 86.56 317 THR A N 1
ATOM 2548 C CA . THR A 1 317 ? 15.125 -13.305 -31.688 1 86.56 317 THR A CA 1
ATOM 2549 C C . THR A 1 317 ? 14.758 -14.68 -32.25 1 86.56 317 THR A C 1
ATOM 2551 O O . THR A 1 317 ? 13.742 -14.828 -32.906 1 86.56 317 THR A O 1
ATOM 2554 N N . HIS A 1 318 ? 15.57 -15.602 -31.891 1 87.94 318 HIS A N 1
ATOM 2555 C CA . HIS A 1 318 ? 15.281 -16.969 -32.312 1 87.94 318 HIS A CA 1
ATOM 2556 C C . HIS A 1 318 ? 13.984 -17.469 -31.688 1 87.94 318 HIS A C 1
ATOM 2558 O O . HIS A 1 318 ? 13.172 -18.109 -32.375 1 87.94 318 HIS A O 1
ATOM 2564 N N . LEU A 1 319 ? 13.82 -17.219 -30.5 1 87.38 319 LEU A N 1
ATOM 2565 C CA . LEU A 1 319 ? 12.609 -17.625 -29.812 1 87.38 319 LEU A CA 1
ATOM 2566 C C . LEU A 1 319 ? 11.375 -16.984 -30.453 1 87.38 319 LEU A C 1
ATOM 2568 O O . LEU A 1 319 ? 10.344 -17.641 -30.609 1 87.38 319 LEU A O 1
ATOM 2572 N N . LYS A 1 320 ? 11.531 -15.789 -30.766 1 91.94 320 LYS A N 1
ATOM 2573 C CA . LYS A 1 320 ? 10.43 -15.086 -31.422 1 91.94 320 LYS A CA 1
ATOM 2574 C C . LYS A 1 320 ? 10.062 -15.75 -32.75 1 91.94 320 LYS A C 1
ATOM 2576 O O . LYS A 1 320 ? 8.883 -15.922 -33.062 1 91.94 320 LYS A O 1
ATOM 2581 N N . GLU A 1 321 ? 11.031 -16.094 -33.469 1 92.56 321 GLU A N 1
ATOM 2582 C CA . GLU A 1 321 ? 10.805 -16.734 -34.75 1 92.56 321 GLU A CA 1
ATOM 2583 C C . GLU A 1 321 ? 10.102 -18.078 -34.594 1 92.56 321 GLU A C 1
ATOM 2585 O O . GLU A 1 321 ? 9.172 -18.391 -35.344 1 92.56 321 GLU A O 1
ATOM 2590 N N . VAL A 1 322 ? 10.516 -18.781 -33.656 1 91.19 322 VAL A N 1
ATOM 2591 C CA . VAL A 1 322 ? 9.938 -20.094 -33.375 1 91.19 322 VAL A CA 1
ATOM 2592 C C . VAL A 1 322 ? 8.477 -19.953 -32.969 1 91.19 322 VAL A C 1
ATOM 2594 O O . VAL A 1 322 ? 7.605 -20.672 -33.469 1 91.19 322 VAL A O 1
ATOM 2597 N N . ILE A 1 323 ? 8.289 -19.031 -32.094 1 92.75 323 ILE A N 1
ATOM 2598 C CA . ILE A 1 323 ? 6.941 -18.859 -31.562 1 92.75 323 ILE A CA 1
ATOM 2599 C C . ILE A 1 323 ? 6.008 -18.422 -32.688 1 92.75 323 ILE A C 1
ATOM 2601 O O . ILE A 1 323 ? 4.871 -18.891 -32.781 1 92.75 323 ILE A O 1
ATOM 2605 N N . THR A 1 324 ? 6.48 -17.531 -33.5 1 93 324 THR A N 1
ATOM 2606 C CA . THR A 1 324 ? 5.68 -17.062 -34.625 1 93 324 THR A CA 1
ATOM 2607 C C . THR A 1 324 ? 5.375 -18.203 -35.594 1 93 324 THR A C 1
ATOM 2609 O O . THR A 1 324 ? 4.242 -18.344 -36.062 1 93 324 THR A O 1
ATOM 2612 N N . ASP A 1 325 ? 6.371 -18.953 -35.812 1 93.62 325 ASP A N 1
ATOM 2613 C CA . ASP A 1 325 ? 6.211 -20.094 -36.719 1 93.62 325 ASP A CA 1
ATOM 2614 C C . ASP A 1 325 ? 5.207 -21.094 -36.125 1 93.62 325 ASP A C 1
ATOM 2616 O O . ASP A 1 325 ? 4.348 -21.609 -36.875 1 93.62 325 ASP A O 1
ATOM 2620 N N . VAL A 1 326 ? 5.297 -21.391 -34.875 1 93.38 326 VAL A N 1
ATOM 2621 C CA . VAL A 1 326 ? 4.418 -22.344 -34.219 1 93.38 326 VAL A CA 1
ATOM 2622 C C . VAL A 1 326 ? 2.984 -21.812 -34.219 1 93.38 326 VAL A C 1
ATOM 2624 O O . VAL A 1 326 ? 2.039 -22.562 -34.469 1 93.38 326 VAL A O 1
ATOM 2627 N N . THR A 1 327 ? 2.885 -20.547 -33.938 1 91.75 327 THR A N 1
ATOM 2628 C CA . THR A 1 327 ? 1.552 -19.953 -33.906 1 91.75 327 THR A CA 1
ATOM 2629 C C . THR A 1 327 ? 0.889 -20.016 -35.25 1 91.75 327 THR A C 1
ATOM 2631 O O . THR A 1 327 ? -0.309 -20.281 -35.375 1 91.75 327 THR A O 1
ATOM 2634 N N . ASP A 1 328 ? 1.587 -19.797 -36.25 1 90.94 328 ASP A N 1
ATOM 2635 C CA . ASP A 1 328 ? 1.062 -19.797 -37.625 1 90.94 328 ASP A CA 1
ATOM 2636 C C . ASP A 1 328 ? 0.655 -21.203 -38.062 1 90.94 328 ASP A C 1
ATOM 2638 O O . ASP A 1 328 ? -0.379 -21.391 -38.719 1 90.94 328 ASP A O 1
ATOM 2642 N N . LYS A 1 329 ? 1.384 -22.172 -37.688 1 90.38 329 LYS A N 1
ATOM 2643 C CA . LYS A 1 329 ? 1.224 -23.516 -38.219 1 90.38 329 LYS A CA 1
ATOM 2644 C C . LYS A 1 329 ? 0.309 -24.359 -37.312 1 90.38 329 LYS A C 1
ATOM 2646 O O . LYS A 1 329 ? -0.335 -25.297 -37.812 1 90.38 329 LYS A O 1
ATOM 2651 N N . PHE A 1 330 ? 0.224 -24.016 -36.062 1 89.38 330 PHE A N 1
ATOM 2652 C CA . PHE A 1 330 ? -0.381 -24.969 -35.156 1 89.38 330 PHE A CA 1
ATOM 2653 C C . PHE A 1 330 ? -1.654 -24.406 -34.531 1 89.38 330 PHE A C 1
ATOM 2655 O O . PHE A 1 330 ? -2.305 -25.078 -33.719 1 89.38 330 PHE A O 1
ATOM 2662 N N . THR A 1 331 ? -2.023 -23.234 -34.875 1 86.12 331 THR A N 1
ATOM 2663 C CA . THR A 1 331 ? -3.271 -22.672 -34.344 1 86.12 331 THR A CA 1
ATOM 2664 C C . THR A 1 331 ? -4.473 -23.359 -35 1 86.12 331 THR A C 1
ATOM 2666 O O . THR A 1 331 ? -5.453 -23.672 -34.312 1 86.12 331 THR A O 1
ATOM 2669 N N . SER A 1 332 ? -4.293 -23.609 -36.281 1 84.88 332 SER A N 1
ATOM 2670 C CA . SER A 1 332 ? -5.352 -24.328 -36.969 1 84.88 332 SER A CA 1
ATOM 2671 C C . SER A 1 332 ? -5.078 -25.828 -37 1 84.88 332 SER A C 1
ATOM 2673 O O . SER A 1 332 ? -3.963 -26.25 -37.312 1 84.88 332 SER A O 1
ATOM 2675 N N . PRO A 1 333 ? -6.098 -26.625 -36.719 1 82.25 333 PRO A N 1
ATOM 2676 C CA . PRO A 1 333 ? -5.902 -28.078 -36.719 1 82.25 333 PRO A CA 1
ATOM 2677 C C . PRO A 1 333 ? -5.746 -28.641 -38.125 1 82.25 333 PRO A C 1
ATOM 2679 O O . PRO A 1 333 ? -5.266 -29.766 -38.281 1 82.25 333 PRO A O 1
ATOM 2682 N N . THR A 1 334 ? -6.086 -27.828 -39.031 1 84.75 334 THR A N 1
ATOM 2683 C CA . THR A 1 334 ? -6.121 -28.344 -40.406 1 84.75 334 THR A CA 1
ATOM 2684 C C . THR A 1 334 ? -4.789 -28.109 -41.125 1 84.75 334 THR A C 1
ATOM 2686 O O . THR A 1 334 ? -4.555 -28.641 -42.219 1 84.75 334 THR A O 1
ATOM 2689 N N . HIS A 1 335 ? -3.965 -27.391 -40.5 1 88.19 335 HIS A N 1
ATOM 2690 C CA . HIS A 1 335 ? -2.656 -27.188 -41.094 1 88.19 335 HIS A CA 1
ATOM 2691 C C . HIS A 1 335 ? -1.878 -28.5 -41.188 1 88.19 335 HIS A C 1
ATOM 2693 O O . HIS A 1 335 ? -1.869 -29.266 -40.219 1 88.19 335 HIS A O 1
ATOM 2699 N N . PRO A 1 336 ? -1.208 -28.797 -42.25 1 87.38 336 PRO A N 1
ATOM 2700 C CA . PRO A 1 336 ? -0.513 -30.078 -42.438 1 87.38 336 PRO A CA 1
ATOM 2701 C C . PRO A 1 336 ? 0.534 -30.344 -41.344 1 87.38 336 PRO A C 1
ATOM 2703 O O . PRO A 1 336 ? 0.667 -31.484 -40.875 1 87.38 336 PRO A O 1
ATOM 2706 N N . ALA A 1 337 ? 1.257 -29.344 -41 1 85.62 337 ALA A N 1
ATOM 2707 C CA . ALA A 1 337 ? 2.279 -29.531 -39.969 1 85.62 337 ALA A CA 1
ATOM 2708 C C . ALA A 1 337 ? 1.659 -29.984 -38.656 1 85.62 337 ALA A C 1
ATOM 2710 O O . ALA A 1 337 ? 2.207 -30.859 -37.969 1 85.62 337 ALA A O 1
ATOM 2711 N N . ALA A 1 338 ? 0.605 -29.406 -38.312 1 85.62 338 ALA A N 1
ATOM 2712 C CA . ALA A 1 338 ? -0.09 -29.781 -37.062 1 85.62 338 ALA A CA 1
ATOM 2713 C C . ALA A 1 338 ? -0.644 -31.188 -37.156 1 85.62 338 ALA A C 1
ATOM 2715 O O . ALA A 1 338 ? -0.549 -31.953 -36.188 1 85.62 338 ALA A O 1
ATOM 2716 N N . SER A 1 339 ? -1.155 -31.484 -38.281 1 84.56 339 SER A N 1
ATOM 2717 C CA . SER A 1 339 ? -1.736 -32.812 -38.469 1 84.56 339 SER A CA 1
ATOM 2718 C C . SER A 1 339 ? -0.675 -33.906 -38.375 1 84.56 339 SER A C 1
ATOM 2720 O O . SER A 1 339 ? -0.928 -34.969 -37.844 1 84.56 339 SER A O 1
ATOM 2722 N N . MET A 1 340 ? 0.399 -33.625 -38.906 1 82.81 340 MET A N 1
ATOM 2723 C CA . MET A 1 340 ? 1.486 -34.594 -38.938 1 82.81 340 MET A CA 1
ATOM 2724 C C . MET A 1 340 ? 1.986 -34.875 -37.5 1 82.81 340 MET A C 1
ATOM 2726 O O . MET A 1 340 ? 2.191 -36.031 -37.125 1 82.81 340 MET A O 1
ATOM 2730 N N . VAL A 1 341 ? 2.172 -33.812 -36.812 1 82.31 341 VAL A N 1
ATOM 2731 C CA . VAL A 1 341 ? 2.709 -33.938 -35.438 1 82.31 341 VAL A CA 1
ATOM 2732 C C . VAL A 1 341 ? 1.684 -34.625 -34.531 1 82.31 341 VAL A C 1
ATOM 2734 O O . VAL A 1 341 ? 2.041 -35.469 -33.719 1 82.31 341 VAL A O 1
ATOM 2737 N N . LEU A 1 342 ? 0.458 -34.312 -34.75 1 83.25 342 LEU A N 1
ATOM 2738 C CA . LEU A 1 342 ? -0.605 -34.906 -33.938 1 83.25 342 LEU A CA 1
ATOM 2739 C C . LEU A 1 342 ? -0.754 -36.406 -34.219 1 83.25 342 LEU A C 1
ATOM 2741 O O . LEU A 1 342 ? -1.017 -37.188 -33.312 1 83.25 342 LEU A O 1
ATOM 2745 N N . SER A 1 343 ? -0.555 -36.719 -35.438 1 82.69 343 SER A N 1
ATOM 2746 C CA . SER A 1 343 ? -0.713 -38.125 -35.844 1 82.69 343 SER A CA 1
ATOM 2747 C C . SER A 1 343 ? 0.456 -38.969 -35.344 1 82.69 343 SER A C 1
ATOM 2749 O O . SER A 1 343 ? 0.325 -40.188 -35.219 1 82.69 343 SER A O 1
ATOM 2751 N N . SER A 1 344 ? 1.521 -38.344 -35.125 1 82.81 344 SER A N 1
ATOM 2752 C CA . SER A 1 344 ? 2.717 -39.062 -34.719 1 82.81 344 SER A CA 1
ATOM 2753 C C . SER A 1 344 ? 2.734 -39.312 -33.219 1 82.81 344 SER A C 1
ATOM 2755 O O . SER A 1 344 ? 3.535 -40.094 -32.719 1 82.81 344 SER A O 1
ATOM 2757 N N . GLN A 1 345 ? 1.869 -38.75 -32.531 1 85.69 345 GLN A N 1
ATOM 2758 C CA . GLN A 1 345 ? 1.884 -38.875 -31.094 1 85.69 345 GLN A CA 1
ATOM 2759 C C . GLN A 1 345 ? 1.02 -40.031 -30.625 1 85.69 345 GLN A C 1
ATOM 2761 O O . GLN A 1 345 ? -0.094 -40.219 -31.109 1 85.69 345 GLN A O 1
ATOM 2766 N N . SER A 1 346 ? 1.619 -40.875 -29.766 1 89.25 346 SER A N 1
ATOM 2767 C CA . SER A 1 346 ? 0.868 -41.906 -29.078 1 89.25 346 SER A CA 1
ATOM 2768 C C . SER A 1 346 ? 0.575 -41.531 -27.625 1 89.25 346 SER A C 1
ATOM 2770 O O . SER A 1 346 ? 1.278 -40.688 -27.047 1 89.25 346 SER A O 1
ATOM 2772 N N . ASP A 1 347 ? -0.43 -42.094 -27.078 1 89.69 347 ASP A N 1
ATOM 2773 C CA . ASP A 1 347 ? -0.755 -41.812 -25.672 1 89.69 347 ASP A CA 1
ATOM 2774 C C . ASP A 1 347 ? 0.424 -42.156 -24.766 1 89.69 347 ASP A C 1
ATOM 2776 O O . ASP A 1 347 ? 0.684 -41.469 -23.797 1 89.69 347 ASP A O 1
ATOM 2780 N N . ARG A 1 348 ? 1.064 -43.219 -25.125 1 92 348 ARG A N 1
ATOM 2781 C CA . ARG A 1 348 ? 2.209 -43.625 -24.328 1 92 348 ARG A CA 1
ATOM 2782 C C . ARG A 1 348 ? 3.324 -42.594 -24.359 1 92 348 ARG A C 1
ATOM 2784 O O . ARG A 1 348 ? 3.932 -42.281 -23.328 1 92 348 ARG A O 1
ATOM 2791 N N . SER A 1 349 ? 3.59 -42.125 -25.562 1 91.94 349 SER A N 1
ATOM 2792 C CA . SER A 1 349 ? 4.648 -41.125 -25.703 1 91.94 349 SER A CA 1
ATOM 2793 C C . SER A 1 349 ? 4.301 -39.844 -24.984 1 91.94 349 SER A C 1
ATOM 2795 O O . SER A 1 349 ? 5.18 -39.188 -24.422 1 91.94 349 SER A O 1
ATOM 2797 N N . VAL A 1 350 ? 3.039 -39.469 -25.016 1 92.06 350 VAL A N 1
ATOM 2798 C CA . VAL A 1 350 ? 2.582 -38.25 -24.312 1 92.06 350 VAL A CA 1
ATOM 2799 C C . VAL A 1 350 ? 2.775 -38.438 -22.812 1 92.06 350 VAL A C 1
ATOM 2801 O O . VAL A 1 350 ? 3.264 -37.531 -22.141 1 92.06 350 VAL A O 1
ATOM 2804 N N . PHE A 1 351 ? 2.416 -39.531 -22.281 1 94.25 351 PHE A N 1
ATOM 2805 C CA . PHE A 1 351 ? 2.584 -39.844 -20.875 1 94.25 351 PHE A CA 1
ATOM 2806 C C . PHE A 1 351 ? 4.055 -39.812 -20.484 1 94.25 351 PHE A C 1
ATOM 2808 O O . PHE A 1 351 ? 4.41 -39.25 -19.438 1 94.25 351 PHE A O 1
ATOM 2815 N N . GLU A 1 352 ? 4.84 -40.375 -21.344 1 94.38 352 GLU A N 1
ATOM 2816 C CA . GLU A 1 352 ? 6.281 -40.375 -21.094 1 94.38 352 GLU A CA 1
ATOM 2817 C C . GLU A 1 352 ? 6.855 -38.969 -21.062 1 94.38 352 GLU A C 1
ATOM 2819 O O . GLU A 1 352 ? 7.73 -38.688 -20.234 1 94.38 352 GLU A O 1
ATOM 2824 N N . THR A 1 353 ? 6.422 -38.188 -21.938 1 91.06 353 THR A N 1
ATOM 2825 C CA . THR A 1 353 ? 6.887 -36.812 -21.969 1 91.06 353 THR A CA 1
ATOM 2826 C C . THR A 1 353 ? 6.539 -36.062 -20.672 1 91.06 353 THR A C 1
ATOM 2828 O O . THR A 1 353 ? 7.344 -35.312 -20.156 1 91.06 353 THR A O 1
ATOM 2831 N N . LEU A 1 354 ? 5.316 -36.25 -20.203 1 94.19 354 LEU A N 1
ATOM 2832 C CA . LEU A 1 354 ? 4.906 -35.656 -18.938 1 94.19 354 LEU A CA 1
ATOM 2833 C C . LEU A 1 354 ? 5.785 -36.156 -17.797 1 94.19 354 LEU A C 1
ATOM 2835 O O . LEU A 1 354 ? 6.168 -35.375 -16.922 1 94.19 354 LEU A O 1
ATOM 2839 N N . LEU A 1 355 ? 6.152 -37.406 -17.812 1 95.69 355 LEU A N 1
ATOM 2840 C CA . LEU A 1 355 ? 6.992 -38 -16.781 1 95.69 355 LEU A CA 1
ATOM 2841 C C . LEU A 1 355 ? 8.383 -37.375 -16.781 1 95.69 355 LEU A C 1
ATOM 2843 O O . LEU A 1 355 ? 8.977 -37.156 -15.727 1 95.69 355 LEU A O 1
ATOM 2847 N N . HIS A 1 356 ? 8.859 -37.094 -17.953 1 93.75 356 HIS A N 1
ATOM 2848 C CA . HIS A 1 356 ? 10.164 -36.438 -18.062 1 93.75 356 HIS A CA 1
ATOM 2849 C C . HIS A 1 356 ? 10.148 -35.062 -17.406 1 93.75 356 HIS A C 1
ATOM 2851 O O . HIS A 1 356 ? 11.156 -34.625 -16.859 1 93.75 356 HIS A O 1
ATOM 2857 N N . ARG A 1 357 ? 9.039 -34.438 -17.406 1 93.12 357 ARG A N 1
ATOM 2858 C CA . ARG A 1 357 ? 8.914 -33.094 -16.828 1 93.12 357 ARG A CA 1
ATOM 2859 C C . ARG A 1 357 ? 8.812 -33.188 -15.305 1 93.12 357 ARG A C 1
ATOM 2861 O O . ARG A 1 357 ? 9.266 -32.281 -14.602 1 93.12 357 ARG A O 1
ATOM 2868 N N . ILE A 1 358 ? 8.258 -34.219 -14.781 1 96.69 358 ILE A N 1
ATOM 2869 C CA . ILE A 1 358 ? 7.961 -34.344 -13.359 1 96.69 358 ILE A CA 1
ATOM 2870 C C . ILE A 1 358 ? 9.086 -35.094 -12.656 1 96.69 358 ILE A C 1
ATOM 2872 O O . ILE A 1 358 ? 9.352 -34.844 -11.469 1 96.69 358 ILE A O 1
ATOM 2876 N N . SER A 1 359 ? 9.844 -35.938 -13.367 1 96.81 359 SER A N 1
ATOM 2877 C CA . SER A 1 359 ? 10.836 -36.844 -12.789 1 96.81 359 SER A CA 1
ATOM 2878 C C . SER A 1 359 ? 11.898 -36.062 -12.023 1 96.81 359 SER A C 1
ATOM 2880 O O . SER A 1 359 ? 12.297 -36.438 -10.922 1 96.81 359 SER A O 1
ATOM 2882 N N . PRO A 1 360 ? 12.398 -34.969 -12.586 1 96.75 360 PRO A N 1
ATOM 2883 C CA . PRO A 1 360 ? 13.398 -34.219 -11.82 1 96.75 360 PRO A CA 1
ATOM 2884 C C . PRO A 1 360 ? 12.883 -33.781 -10.445 1 96.75 360 PRO A C 1
ATOM 2886 O O . PRO A 1 360 ? 13.641 -33.781 -9.477 1 96.75 360 PRO A O 1
ATOM 2889 N N . LEU A 1 361 ? 11.609 -33.406 -10.367 1 97.62 361 LEU A N 1
ATOM 2890 C CA . LEU A 1 361 ? 11.008 -33 -9.102 1 97.62 361 LEU A CA 1
ATOM 2891 C C . LEU A 1 361 ? 10.945 -34.188 -8.133 1 97.62 361 LEU A C 1
ATOM 2893 O O . LEU A 1 361 ? 11.234 -34.031 -6.945 1 97.62 361 LEU A O 1
ATOM 2897 N N . LEU A 1 362 ? 10.578 -35.312 -8.648 1 97.25 362 LEU A N 1
ATOM 2898 C CA . LEU A 1 362 ? 10.508 -36.5 -7.82 1 97.25 362 LEU A CA 1
ATOM 2899 C C . LEU A 1 362 ? 11.891 -36.906 -7.328 1 97.25 362 LEU A C 1
ATOM 2901 O O . LEU A 1 362 ? 12.039 -37.406 -6.207 1 97.25 362 LEU A O 1
ATOM 2905 N N . CYS A 1 363 ? 12.844 -36.719 -8.172 1 96.06 363 CYS A N 1
ATOM 2906 C CA . CYS A 1 363 ? 14.219 -37 -7.766 1 96.06 363 CYS A CA 1
ATOM 2907 C C . CYS A 1 363 ? 14.625 -36.125 -6.598 1 96.06 363 CYS A C 1
ATOM 2909 O O . CYS A 1 363 ? 15.203 -36.594 -5.617 1 96.06 363 CYS A O 1
ATOM 2911 N N . CYS A 1 364 ? 14.359 -34.844 -6.734 1 96.75 364 CYS A N 1
ATOM 2912 C CA . CYS A 1 364 ? 14.664 -33.938 -5.652 1 96.75 364 CYS A CA 1
ATOM 2913 C C . CYS A 1 364 ? 13.953 -34.344 -4.367 1 96.75 364 CYS A C 1
ATOM 2915 O O . CYS A 1 364 ? 14.547 -34.312 -3.287 1 96.75 364 CYS A O 1
ATOM 2917 N N . ALA A 1 365 ? 12.68 -34.688 -4.488 1 96.56 365 ALA A N 1
ATOM 2918 C CA . ALA A 1 365 ? 11.891 -35.094 -3.328 1 96.56 365 ALA A CA 1
ATOM 2919 C C . ALA A 1 365 ? 12.492 -36.312 -2.662 1 96.56 365 ALA A C 1
ATOM 2921 O O . ALA A 1 365 ? 12.539 -36.406 -1.434 1 96.56 365 ALA A O 1
ATOM 2922 N N . SER A 1 366 ? 12.906 -37.25 -3.457 1 94.75 366 SER A N 1
ATOM 2923 C CA . SER A 1 366 ? 13.508 -38.469 -2.938 1 94.75 366 SER A CA 1
ATOM 2924 C C . SER A 1 366 ? 14.805 -38.156 -2.191 1 94.75 366 SER A C 1
ATOM 2926 O O . SER A 1 366 ? 15.125 -38.812 -1.198 1 94.75 366 SER A O 1
ATOM 2928 N N . LEU A 1 367 ? 15.555 -37.281 -2.732 1 93.81 367 LEU A N 1
ATOM 2929 C CA . LEU A 1 367 ? 16.828 -36.938 -2.119 1 93.81 367 LEU A CA 1
ATOM 2930 C C . LEU A 1 367 ? 16.609 -36.219 -0.793 1 93.81 367 LEU A C 1
ATOM 2932 O O . LEU A 1 367 ? 17.391 -36.406 0.151 1 93.81 367 LEU A O 1
ATOM 2936 N N . VAL A 1 368 ? 15.625 -35.344 -0.731 1 93.94 368 VAL A N 1
ATOM 2937 C CA . VAL A 1 368 ? 15.336 -34.594 0.484 1 93.94 368 VAL A CA 1
ATOM 2938 C C . VAL A 1 368 ? 14.758 -35.531 1.548 1 93.94 368 VAL A C 1
ATOM 2940 O O . VAL A 1 368 ? 15.031 -35.375 2.74 1 93.94 368 VAL A O 1
ATOM 2943 N N . SER A 1 369 ? 13.953 -36.469 1.183 1 90.44 369 SER A N 1
ATOM 2944 C CA . SER A 1 369 ? 13.312 -37.375 2.111 1 90.44 369 SER A CA 1
ATOM 2945 C C . SER A 1 369 ? 14.234 -38.531 2.459 1 90.44 369 SER A C 1
ATOM 2947 O O . SER A 1 369 ? 13.906 -39.375 3.322 1 90.44 369 SER A O 1
ATOM 2949 N N . GLY A 1 370 ? 15.312 -38.625 1.822 1 85.5 370 GLY A N 1
ATOM 2950 C CA . GLY A 1 370 ? 16.234 -39.719 2.035 1 85.5 370 GLY A CA 1
ATOM 2951 C C . GLY A 1 370 ? 17.094 -39.562 3.268 1 85.5 370 GLY A C 1
ATOM 2952 O O . GLY A 1 370 ? 16.984 -38.531 3.973 1 85.5 370 GLY A O 1
ATOM 2953 N N . PRO A 1 371 ? 17.875 -40.531 3.518 1 80.75 371 PRO A N 1
ATOM 2954 C CA . PRO A 1 371 ? 18.703 -40.562 4.723 1 80.75 371 PRO A CA 1
ATOM 2955 C C . PRO A 1 371 ? 19.766 -39.469 4.715 1 80.75 371 PRO A C 1
ATOM 2957 O O . PRO A 1 371 ? 20.141 -38.938 5.773 1 80.75 371 PRO A O 1
ATOM 2960 N N . MET A 1 372 ? 20.391 -39.219 3.561 1 76.94 372 MET A N 1
ATOM 2961 C CA . MET A 1 372 ? 21.344 -38.125 3.459 1 76.94 372 MET A CA 1
ATOM 2962 C C . MET A 1 372 ? 20.672 -36.844 2.953 1 76.94 372 MET A C 1
ATOM 2964 O O . MET A 1 372 ? 20.5 -36.656 1.747 1 76.94 372 MET A O 1
ATOM 2968 N N . ARG A 1 373 ? 20.203 -36.094 3.799 1 75.88 373 ARG A N 1
ATOM 2969 C CA . ARG A 1 373 ? 19.453 -34.875 3.426 1 75.88 373 ARG A CA 1
ATOM 2970 C C . ARG A 1 373 ? 20.312 -33.938 2.582 1 75.88 373 ARG A C 1
ATOM 2972 O O . ARG A 1 373 ? 21.406 -33.531 3.002 1 75.88 373 ARG A O 1
ATOM 2979 N N . CYS A 1 374 ? 19.828 -33.844 1.28 1 79.75 374 CYS A N 1
ATOM 2980 C CA . CYS A 1 374 ? 20.5 -32.906 0.36 1 79.75 374 CYS A CA 1
ATOM 2981 C C . CYS A 1 374 ? 19.906 -31.516 0.446 1 79.75 374 CYS A C 1
ATOM 2983 O O . CYS A 1 374 ? 18.688 -31.359 0.588 1 79.75 374 CYS A O 1
ATOM 2985 N N . ASP A 1 375 ? 20.766 -30.594 0.395 1 86 375 ASP A N 1
ATOM 2986 C CA . ASP A 1 375 ? 20.359 -29.203 0.467 1 86 375 ASP A CA 1
ATOM 2987 C C . ASP A 1 375 ? 19.891 -28.688 -0.898 1 86 375 ASP A C 1
ATOM 2989 O O . ASP A 1 375 ? 20.672 -28.688 -1.856 1 86 375 ASP A O 1
ATOM 2993 N N . MET A 1 376 ? 18.656 -28.406 -0.994 1 91.25 376 MET A N 1
ATOM 2994 C CA . MET A 1 376 ? 18.078 -27.969 -2.262 1 91.25 376 MET A CA 1
ATOM 2995 C C . MET A 1 376 ? 18 -26.453 -2.326 1 91.25 376 MET A C 1
ATOM 2997 O O . MET A 1 376 ? 17.328 -25.906 -3.207 1 91.25 376 MET A O 1
ATOM 3001 N N . THR A 1 377 ? 18.594 -25.688 -1.467 1 91.06 377 THR A N 1
ATOM 3002 C CA . THR A 1 377 ? 18.438 -24.25 -1.339 1 91.06 377 THR A CA 1
ATOM 3003 C C . THR A 1 377 ? 18.859 -23.547 -2.627 1 91.06 377 THR A C 1
ATOM 3005 O O . THR A 1 377 ? 18.234 -22.562 -3.035 1 91.06 377 THR A O 1
ATOM 3008 N N . SER A 1 378 ? 19.844 -24.031 -3.32 1 92.56 378 SER A N 1
ATOM 3009 C CA . SER A 1 378 ? 20.375 -23.406 -4.516 1 92.56 378 SER A CA 1
ATOM 3010 C C . SER A 1 378 ? 19.391 -23.469 -5.676 1 92.56 378 SER A C 1
ATOM 3012 O O . SER A 1 378 ? 19.453 -22.656 -6.602 1 92.56 378 SER A O 1
ATOM 3014 N N . ILE A 1 379 ? 18.453 -24.484 -5.621 1 95.5 379 ILE A N 1
ATOM 3015 C CA . ILE A 1 379 ? 17.531 -24.625 -6.742 1 95.5 379 ILE A CA 1
ATOM 3016 C C . ILE A 1 379 ? 16.094 -24.531 -6.246 1 95.5 379 ILE A C 1
ATOM 3018 O O . ILE A 1 379 ? 15.172 -25.016 -6.902 1 95.5 379 ILE A O 1
ATOM 3022 N N . SER A 1 380 ? 15.945 -23.984 -5.074 1 95.38 380 SER A N 1
ATOM 3023 C CA . SER A 1 380 ? 14.617 -23.906 -4.477 1 95.38 380 SER A CA 1
ATOM 3024 C C . SER A 1 380 ? 13.664 -23.078 -5.332 1 95.38 380 SER A C 1
ATOM 3026 O O . SER A 1 380 ? 12.492 -23.422 -5.477 1 95.38 380 SER A O 1
ATOM 3028 N N . ALA A 1 381 ? 14.203 -22 -5.914 1 94.81 381 ALA A N 1
ATOM 3029 C CA . ALA A 1 381 ? 13.391 -21.141 -6.77 1 94.81 381 ALA A CA 1
ATOM 3030 C C . ALA A 1 381 ? 12.961 -21.875 -8.039 1 94.81 381 ALA A C 1
ATOM 3032 O O . ALA A 1 381 ? 11.828 -21.734 -8.492 1 94.81 381 ALA A O 1
ATOM 3033 N N . ASP A 1 382 ? 13.844 -22.656 -8.586 1 96.19 382 ASP A N 1
ATOM 3034 C CA . ASP A 1 382 ? 13.547 -23.438 -9.781 1 96.19 382 ASP A CA 1
ATOM 3035 C C . ASP A 1 382 ? 12.492 -24.5 -9.492 1 96.19 382 ASP A C 1
ATOM 3037 O O . ASP A 1 382 ? 11.609 -24.75 -10.312 1 96.19 382 ASP A O 1
ATOM 3041 N N . ILE A 1 383 ? 12.602 -25.094 -8.352 1 97.44 383 ILE A N 1
ATOM 3042 C CA . ILE A 1 383 ? 11.664 -26.141 -7.941 1 97.44 383 ILE A CA 1
ATOM 3043 C C . ILE A 1 383 ? 10.266 -25.547 -7.82 1 97.44 383 ILE A C 1
ATOM 3045 O O . ILE A 1 383 ? 9.297 -26.109 -8.336 1 97.44 383 ILE A O 1
ATOM 3049 N N . GLU A 1 384 ? 10.195 -24.422 -7.191 1 96.75 384 GLU A N 1
ATOM 3050 C CA . GLU A 1 384 ? 8.914 -23.734 -7.039 1 96.75 384 GLU A CA 1
ATOM 3051 C C . GLU A 1 384 ? 8.297 -23.406 -8.398 1 96.75 384 GLU A C 1
ATOM 3053 O O . GLU A 1 384 ? 7.113 -23.656 -8.625 1 96.75 384 GLU A O 1
ATOM 3058 N N . GLU A 1 385 ? 9.078 -22.891 -9.281 1 95.56 385 GLU A N 1
ATOM 3059 C CA . GLU A 1 385 ? 8.602 -22.484 -10.602 1 95.56 385 GLU A CA 1
ATOM 3060 C C . GLU A 1 385 ? 8.133 -23.688 -11.406 1 95.56 385 GLU A C 1
ATOM 3062 O O . GLU A 1 385 ? 7.148 -23.594 -12.156 1 95.56 385 GLU A O 1
ATOM 3067 N N . LEU A 1 386 ? 8.828 -24.734 -11.289 1 96.62 386 LEU A N 1
ATOM 3068 C CA . LEU A 1 386 ? 8.461 -25.922 -12.055 1 96.62 386 LEU A CA 1
ATOM 3069 C C . LEU A 1 386 ? 7.145 -26.5 -11.539 1 96.62 386 LEU A C 1
ATOM 3071 O O . LEU A 1 386 ? 6.277 -26.891 -12.336 1 96.62 386 LEU A O 1
ATOM 3075 N N . PHE A 1 387 ? 7.012 -26.625 -10.203 1 97.31 387 PHE A N 1
ATOM 3076 C CA . PHE A 1 387 ? 5.73 -27.047 -9.656 1 97.31 387 PHE A CA 1
ATOM 3077 C C . PHE A 1 387 ? 4.602 -26.141 -10.133 1 97.31 387 PHE A C 1
ATOM 3079 O O . PHE A 1 387 ? 3.537 -26.625 -10.523 1 97.31 387 PHE A O 1
ATOM 3086 N N . PHE A 1 388 ? 4.906 -24.906 -10.094 1 95.56 388 PHE A N 1
ATOM 3087 C CA . PHE A 1 388 ? 3.93 -23.891 -10.469 1 95.56 388 PHE A CA 1
ATOM 3088 C C . PHE A 1 388 ? 3.48 -24.094 -11.914 1 95.56 388 PHE A C 1
ATOM 3090 O O . PHE A 1 388 ? 2.314 -23.875 -12.242 1 95.56 388 PHE A O 1
ATOM 3097 N N . GLY A 1 389 ? 4.383 -24.562 -12.789 1 93.62 389 GLY A N 1
ATOM 3098 C CA . GLY A 1 389 ? 4.156 -24.562 -14.227 1 93.62 389 GLY A CA 1
ATOM 3099 C C . GLY A 1 389 ? 3.637 -25.891 -14.75 1 93.62 389 GLY A C 1
ATOM 3100 O O . GLY A 1 389 ? 3.02 -25.938 -15.812 1 93.62 389 GLY A O 1
ATOM 3101 N N . VAL A 1 390 ? 3.775 -26.969 -14.062 1 94.56 390 VAL A N 1
ATOM 3102 C CA . VAL A 1 390 ? 3.479 -28.312 -14.562 1 94.56 390 VAL A CA 1
ATOM 3103 C C . VAL A 1 390 ? 1.994 -28.406 -14.898 1 94.56 390 VAL A C 1
ATOM 3105 O O . VAL A 1 390 ? 1.63 -28.891 -15.977 1 94.56 390 VAL A O 1
ATOM 3108 N N . PRO A 1 391 ? 1.088 -27.906 -14.055 1 94.19 391 PRO A N 1
ATOM 3109 C CA . PRO A 1 391 ? -0.332 -28.047 -14.391 1 94.19 391 PRO A CA 1
ATOM 3110 C C . PRO A 1 391 ? -0.719 -27.297 -15.664 1 94.19 391 PRO A C 1
ATOM 3112 O O . PRO A 1 391 ? -1.62 -27.719 -16.391 1 94.19 391 PRO A O 1
ATOM 3115 N N . VAL A 1 392 ? -0.063 -26.25 -15.922 1 90 392 VAL A N 1
ATOM 3116 C CA . VAL A 1 392 ? -0.359 -25.438 -17.094 1 90 392 VAL A CA 1
ATOM 3117 C C . VAL A 1 392 ? -0.052 -26.234 -18.359 1 90 392 VAL A C 1
ATOM 3119 O O . VAL A 1 392 ? -0.681 -26.031 -19.406 1 90 392 VAL A O 1
ATOM 3122 N N . LEU A 1 393 ? 0.796 -27.172 -18.281 1 88.75 393 LEU A N 1
ATOM 3123 C CA . LEU A 1 393 ? 1.239 -27.922 -19.438 1 88.75 393 LEU A CA 1
ATOM 3124 C C . LEU A 1 393 ? 0.387 -29.172 -19.625 1 88.75 393 LEU A C 1
ATOM 3126 O O . LEU A 1 393 ? 0.561 -29.906 -20.609 1 88.75 393 LEU A O 1
ATOM 3130 N N . CYS A 1 394 ? -0.492 -29.391 -18.719 1 91.25 394 CYS A N 1
ATOM 3131 C CA . CYS A 1 394 ? -1.367 -30.562 -18.797 1 91.25 394 CYS A CA 1
ATOM 3132 C C . CYS A 1 394 ? -2.547 -30.297 -19.719 1 91.25 394 CYS A C 1
ATOM 3134 O O . CYS A 1 394 ? -3.676 -30.109 -19.266 1 91.25 394 CYS A O 1
ATOM 3136 N N . SER A 1 395 ? -2.352 -30.375 -21.031 1 89.81 395 SER A N 1
ATOM 3137 C CA . SER A 1 395 ? -3.363 -30.125 -22.047 1 89.81 395 SER A CA 1
ATOM 3138 C C . SER A 1 395 ? -3.559 -31.344 -22.938 1 89.81 395 SER A C 1
ATOM 3140 O O . SER A 1 395 ? -2.824 -32.344 -22.828 1 89.81 395 SER A O 1
ATOM 3142 N N . GLY A 1 396 ? -4.629 -31.359 -23.766 1 89.19 396 GLY A N 1
ATOM 3143 C CA . GLY A 1 396 ? -4.875 -32.438 -24.719 1 89.19 396 GLY A CA 1
ATOM 3144 C C . GLY A 1 396 ? -5.211 -33.75 -24.047 1 89.19 396 GLY A C 1
ATOM 3145 O O . GLY A 1 396 ? -6.102 -33.812 -23.203 1 89.19 396 GLY A O 1
ATOM 3146 N N . PRO A 1 397 ? -4.477 -34.781 -24.422 1 90.25 397 PRO A N 1
ATOM 3147 C CA . PRO A 1 397 ? -4.754 -36.094 -23.844 1 90.25 397 PRO A CA 1
ATOM 3148 C C . PRO A 1 397 ? -4.602 -36.125 -22.328 1 90.25 397 PRO A C 1
ATOM 3150 O O . PRO A 1 397 ? -5.359 -36.812 -21.641 1 90.25 397 PRO A O 1
ATOM 3153 N N . ILE A 1 398 ? -3.678 -35.406 -21.812 1 92.69 398 ILE A N 1
ATOM 3154 C CA . ILE A 1 398 ? -3.443 -35.375 -20.375 1 92.69 398 ILE A CA 1
ATOM 3155 C C . ILE A 1 398 ? -4.668 -34.812 -19.656 1 92.69 398 ILE A C 1
ATOM 3157 O O . ILE A 1 398 ? -5.105 -35.344 -18.641 1 92.69 398 ILE A O 1
ATOM 3161 N N . ALA A 1 399 ? -5.156 -33.719 -20.219 1 92.19 399 ALA A N 1
ATOM 3162 C CA . ALA A 1 399 ? -6.355 -33.125 -19.641 1 92.19 399 ALA A CA 1
ATOM 3163 C C . ALA A 1 399 ? -7.531 -34.094 -19.688 1 92.19 399 ALA A C 1
ATOM 3165 O O . ALA A 1 399 ? -8.336 -34.156 -18.75 1 92.19 399 ALA A O 1
ATOM 3166 N N . ARG A 1 400 ? -7.613 -34.781 -20.719 1 91.25 400 ARG A N 1
ATOM 3167 C CA . ARG A 1 400 ? -8.672 -35.781 -20.844 1 91.25 400 ARG A CA 1
ATOM 3168 C C . ARG A 1 400 ? -8.531 -36.875 -19.812 1 91.25 400 ARG A C 1
ATOM 3170 O O . ARG A 1 400 ? -9.516 -37.312 -19.188 1 91.25 400 ARG A O 1
ATOM 3177 N N . TRP A 1 401 ? -7.293 -37.375 -19.641 1 93.25 401 TRP A N 1
ATOM 3178 C CA . TRP A 1 401 ? -7.055 -38.406 -18.641 1 93.25 401 TRP A CA 1
ATOM 3179 C C . TRP A 1 401 ? -7.438 -37.906 -17.25 1 93.25 401 TRP A C 1
ATOM 3181 O O . TRP A 1 401 ? -8 -38.656 -16.438 1 93.25 401 TRP A O 1
ATOM 3191 N N . ILE A 1 402 ? -7.156 -36.688 -16.969 1 94.12 402 ILE A N 1
ATOM 3192 C CA . ILE A 1 402 ? -7.457 -36.094 -15.672 1 94.12 402 ILE A CA 1
ATOM 3193 C C . ILE A 1 402 ? -8.969 -35.969 -15.492 1 94.12 402 ILE A C 1
ATOM 3195 O O . ILE A 1 402 ? -9.516 -36.344 -14.445 1 94.12 402 ILE A O 1
ATOM 3199 N N . SER A 1 403 ? -9.625 -35.469 -16.531 1 92.5 403 SER A N 1
ATOM 3200 C CA . SER A 1 403 ? -11.07 -35.312 -16.5 1 92.5 403 SER A CA 1
ATOM 3201 C C . SER A 1 403 ? -11.789 -36.625 -16.328 1 92.5 403 SER A C 1
ATOM 3203 O O . SER A 1 403 ? -12.789 -36.719 -15.602 1 92.5 403 SER A O 1
ATOM 3205 N N . ASP A 1 404 ? -11.219 -37.656 -16.922 1 92.06 404 ASP A N 1
ATOM 3206 C CA . ASP A 1 404 ? -11.852 -38.969 -16.906 1 92.06 404 ASP A CA 1
ATOM 3207 C C . ASP A 1 404 ? -11.492 -39.75 -15.641 1 92.06 404 ASP A C 1
ATOM 3209 O O . ASP A 1 404 ? -12.133 -40.75 -15.32 1 92.06 404 ASP A O 1
ATOM 3213 N N . GLY A 1 405 ? -10.555 -39.312 -15 1 93.44 405 GLY A N 1
ATOM 3214 C CA . GLY A 1 405 ? -10.109 -40 -13.812 1 93.44 405 GLY A CA 1
ATOM 3215 C C . GLY A 1 405 ? -9.32 -41.25 -14.125 1 93.44 405 GLY A C 1
ATOM 3216 O O . GLY A 1 405 ? -9.484 -42.281 -13.461 1 93.44 405 GLY A O 1
ATOM 3217 N N . ASP A 1 406 ? -8.547 -41.219 -15.148 1 93.81 406 ASP A N 1
ATOM 3218 C CA . ASP A 1 406 ? -7.688 -42.344 -15.492 1 93.81 406 ASP A CA 1
ATOM 3219 C C . ASP A 1 406 ? -6.758 -42.719 -14.336 1 93.81 406 ASP A C 1
ATOM 3221 O O . ASP A 1 406 ? -6.137 -41.812 -13.734 1 93.81 406 ASP A O 1
ATOM 3225 N N . SER A 1 407 ? -6.656 -44 -13.992 1 94.81 407 SER A N 1
ATOM 3226 C CA . SER A 1 407 ? -5.891 -44.469 -12.836 1 94.81 407 SER A CA 1
ATOM 3227 C C . SER A 1 407 ? -4.406 -44.156 -13 1 94.81 407 SER A C 1
ATOM 3229 O O . SER A 1 407 ? -3.717 -43.844 -12.023 1 94.81 407 SER A O 1
ATOM 3231 N N . ARG A 1 408 ? -3.871 -44.281 -14.164 1 94.5 408 ARG A N 1
ATOM 3232 C CA . ARG A 1 408 ? -2.449 -44.062 -14.406 1 94.5 408 ARG A CA 1
ATOM 3233 C C . ARG A 1 408 ? -2.074 -42.594 -14.109 1 94.5 408 ARG A C 1
ATOM 3235 O O . ARG A 1 408 ? -1.062 -42.344 -13.461 1 94.5 408 ARG A O 1
ATOM 3242 N N . ILE A 1 409 ? -2.9 -41.656 -14.602 1 95 409 ILE A N 1
ATOM 3243 C CA . ILE A 1 409 ? -2.615 -40.25 -14.352 1 95 409 ILE A CA 1
ATOM 3244 C C . ILE A 1 409 ? -2.814 -39.938 -12.875 1 95 409 ILE A C 1
ATOM 3246 O O . ILE A 1 409 ? -2.109 -39.094 -12.312 1 95 409 ILE A O 1
ATOM 3250 N N . LEU A 1 410 ? -3.779 -40.562 -12.234 1 96 410 LEU A N 1
ATOM 3251 C CA . LEU A 1 410 ? -4.004 -40.375 -10.805 1 96 410 LEU A CA 1
ATOM 3252 C C . LEU A 1 410 ? -2.779 -40.781 -10 1 96 410 LEU A C 1
ATOM 3254 O O . LEU A 1 410 ? -2.408 -40.094 -9.031 1 96 410 LEU A O 1
ATOM 3258 N N . VAL A 1 411 ? -2.186 -41.906 -10.359 1 95.88 411 VAL A N 1
ATOM 3259 C CA . VAL A 1 411 ? -0.975 -42.344 -9.68 1 95.88 411 VAL A CA 1
ATOM 3260 C C . VAL A 1 411 ? 0.121 -41.281 -9.828 1 95.88 411 VAL A C 1
ATOM 3262 O O . VAL A 1 411 ? 0.825 -40.969 -8.867 1 95.88 411 VAL A O 1
ATOM 3265 N N . LEU A 1 412 ? 0.257 -40.781 -11.047 1 95.69 412 LEU A N 1
ATOM 3266 C CA . LEU A 1 412 ? 1.263 -39.781 -11.305 1 95.69 412 LEU A CA 1
ATOM 3267 C C . LEU A 1 412 ? 0.976 -38.5 -10.5 1 95.69 412 LEU A C 1
ATOM 3269 O O . LEU A 1 412 ? 1.891 -37.906 -9.922 1 95.69 412 LEU A O 1
ATOM 3273 N N . LEU A 1 413 ? -0.281 -38.094 -10.477 1 96.88 413 LEU A N 1
ATOM 3274 C CA . LEU A 1 413 ? -0.669 -36.875 -9.727 1 96.88 413 LEU A CA 1
ATOM 3275 C C . LEU A 1 413 ? -0.42 -37.094 -8.234 1 96.88 413 LEU A C 1
ATOM 3277 O O . LEU A 1 413 ? -0.039 -36.125 -7.539 1 96.88 413 LEU A O 1
ATOM 3281 N N . CYS A 1 414 ? -0.666 -38.25 -7.777 1 96.62 414 CYS A N 1
ATOM 3282 C CA . CYS A 1 414 ? -0.394 -38.562 -6.375 1 96.62 414 CYS A CA 1
ATOM 3283 C C . CYS A 1 414 ? 1.077 -38.344 -6.047 1 96.62 414 CYS A C 1
ATOM 3285 O O . CYS A 1 414 ? 1.404 -37.719 -5.035 1 96.62 414 CYS A O 1
ATOM 3287 N N . HIS A 1 415 ? 1.948 -38.844 -6.867 1 96.94 415 HIS A N 1
ATOM 3288 C CA . HIS A 1 415 ? 3.381 -38.656 -6.672 1 96.94 415 HIS A CA 1
ATOM 3289 C C . HIS A 1 415 ? 3.756 -37.188 -6.781 1 96.94 415 HIS A C 1
ATOM 3291 O O . HIS A 1 415 ? 4.609 -36.688 -6.039 1 96.94 415 HIS A O 1
ATOM 3297 N N . PHE A 1 416 ? 3.137 -36.531 -7.742 1 97.31 416 PHE A N 1
ATOM 3298 C CA . PHE A 1 416 ? 3.383 -35.094 -7.969 1 97.31 416 PHE A CA 1
ATOM 3299 C C . PHE A 1 416 ? 3.059 -34.312 -6.715 1 97.31 416 PHE A C 1
ATOM 3301 O O . PHE A 1 416 ? 3.871 -33.5 -6.27 1 97.31 416 PHE A O 1
ATOM 3308 N N . TYR A 1 417 ? 1.911 -34.531 -6.156 1 97.94 417 TYR A N 1
ATOM 3309 C CA . TYR A 1 417 ? 1.491 -33.781 -4.969 1 97.94 417 TYR A CA 1
ATOM 3310 C C . TYR A 1 417 ? 2.314 -34.219 -3.754 1 97.94 417 TYR A C 1
ATOM 3312 O O . TYR A 1 417 ? 2.623 -33.375 -2.895 1 97.94 417 TYR A O 1
ATOM 3320 N N . ARG A 1 418 ? 2.684 -35.469 -3.625 1 97.06 418 ARG A N 1
ATOM 3321 C CA . ARG A 1 418 ? 3.58 -35.906 -2.555 1 97.06 418 ARG A CA 1
ATOM 3322 C C . ARG A 1 418 ? 4.926 -35.188 -2.648 1 97.06 418 ARG A C 1
ATOM 3324 O O . ARG A 1 418 ? 5.473 -34.75 -1.636 1 97.06 418 ARG A O 1
ATOM 3331 N N . GLY A 1 419 ? 5.438 -35.125 -3.904 1 97.25 419 GLY A N 1
ATOM 3332 C CA . GLY A 1 419 ? 6.66 -34.375 -4.113 1 97.25 419 GLY A CA 1
ATOM 3333 C C . GLY A 1 419 ? 6.551 -32.938 -3.684 1 97.25 419 GLY A C 1
ATOM 3334 O O . GLY A 1 419 ? 7.48 -32.375 -3.094 1 97.25 419 GLY A O 1
ATOM 3335 N N . ALA A 1 420 ? 5.438 -32.312 -3.977 1 97.75 420 ALA A N 1
ATOM 3336 C CA . ALA A 1 420 ? 5.203 -30.922 -3.594 1 97.75 420 ALA A CA 1
ATOM 3337 C C . ALA A 1 420 ? 5.176 -30.766 -2.076 1 97.75 420 ALA A C 1
ATOM 3339 O O . ALA A 1 420 ? 5.691 -29.797 -1.535 1 97.75 420 ALA A O 1
ATOM 3340 N N . GLN A 1 421 ? 4.609 -31.688 -1.364 1 96.69 421 GLN A N 1
ATOM 3341 C CA . GLN A 1 421 ? 4.555 -31.672 0.093 1 96.69 421 GLN A CA 1
ATOM 3342 C C . GLN A 1 421 ? 5.957 -31.688 0.698 1 96.69 421 GLN A C 1
ATOM 3344 O O . GLN A 1 421 ? 6.203 -31.047 1.72 1 96.69 421 GLN A O 1
ATOM 3349 N N . ILE A 1 422 ? 6.781 -32.406 0.073 1 95.75 422 ILE A N 1
ATOM 3350 C CA . ILE A 1 422 ? 8.125 -32.594 0.609 1 95.75 422 ILE A CA 1
ATOM 3351 C C . ILE A 1 422 ? 8.984 -31.375 0.292 1 95.75 422 ILE A C 1
ATOM 3353 O O . ILE A 1 422 ? 9.758 -30.906 1.141 1 95.75 422 ILE A O 1
ATOM 3357 N N . LEU A 1 423 ? 8.852 -30.859 -0.921 1 96.62 423 LEU A N 1
ATOM 3358 C CA . LEU A 1 423 ? 9.812 -29.875 -1.412 1 96.62 423 LEU A CA 1
ATOM 3359 C C . LEU A 1 423 ? 9.328 -28.453 -1.15 1 96.62 423 LEU A C 1
ATOM 3361 O O . LEU A 1 423 ? 10.133 -27.531 -1.07 1 96.62 423 LEU A O 1
ATOM 3365 N N . LEU A 1 424 ? 8.008 -28.25 -1.085 1 95.38 424 LEU A N 1
ATOM 3366 C CA . LEU A 1 424 ? 7.469 -26.906 -0.875 1 95.38 424 LEU A CA 1
ATOM 3367 C C . LEU A 1 424 ? 7.258 -26.641 0.611 1 95.38 424 LEU A C 1
ATOM 3369 O O . LEU A 1 424 ? 7.023 -27.562 1.391 1 95.38 424 LEU A O 1
ATOM 3373 N N . SER A 1 425 ? 7.41 -25.406 0.982 1 92.75 425 SER A N 1
ATOM 3374 C CA . SER A 1 425 ? 7.227 -25 2.375 1 92.75 425 SER A CA 1
ATOM 3375 C C . SER A 1 425 ? 5.82 -24.469 2.617 1 92.75 425 SER A C 1
ATOM 3377 O O . SER A 1 425 ? 5.262 -23.766 1.769 1 92.75 425 SER A O 1
ATOM 3379 N N . LYS A 1 426 ? 5.332 -24.75 3.734 1 91.5 426 LYS A N 1
ATOM 3380 C CA . LYS A 1 426 ? 3.986 -24.312 4.098 1 91.5 426 LYS A CA 1
ATOM 3381 C C . LYS A 1 426 ? 3.906 -22.797 4.195 1 91.5 426 LYS A C 1
ATOM 3383 O O . LYS A 1 426 ? 2.883 -22.203 3.857 1 91.5 426 LYS A O 1
ATOM 3388 N N . GLU A 1 427 ? 4.922 -22.172 4.613 1 90.44 427 GLU A N 1
ATOM 3389 C CA . GLU A 1 427 ? 4.93 -20.734 4.859 1 90.44 427 GLU A CA 1
ATOM 3390 C C . GLU A 1 427 ? 5.105 -19.938 3.562 1 90.44 427 GLU A C 1
ATOM 3392 O O . GLU A 1 427 ? 4.355 -19 3.293 1 90.44 427 GLU A O 1
ATOM 3397 N N . ARG A 1 428 ? 6 -20.344 2.775 1 91.81 428 ARG A N 1
ATOM 3398 C CA . ARG A 1 428 ? 6.301 -19.609 1.555 1 91.81 428 ARG A CA 1
ATOM 3399 C C . ARG A 1 428 ? 5.352 -20 0.428 1 91.81 428 ARG A C 1
ATOM 3401 O O . ARG A 1 428 ? 4.871 -19.141 -0.315 1 91.81 428 ARG A O 1
ATOM 3408 N N . ASN A 1 429 ? 5.133 -21.297 0.391 1 97.25 429 ASN A N 1
ATOM 3409 C CA . ASN A 1 429 ? 4.309 -21.797 -0.708 1 97.25 429 ASN A CA 1
ATOM 3410 C C . ASN A 1 429 ? 2.881 -22.078 -0.253 1 97.25 429 ASN A C 1
ATOM 3412 O O . ASN A 1 429 ? 2.35 -23.156 -0.518 1 97.25 429 ASN A O 1
ATOM 3416 N N . TRP A 1 430 ? 2.305 -21.062 0.396 1 97.5 430 TRP A N 1
ATOM 3417 C CA . TRP A 1 430 ? 0.961 -21.156 0.958 1 97.5 430 TRP A CA 1
ATOM 3418 C C . TRP A 1 430 ? -0.059 -21.5 -0.125 1 97.5 430 TRP A C 1
ATOM 3420 O O . TRP A 1 430 ? -1.096 -22.094 0.158 1 97.5 430 TRP A O 1
ATOM 3430 N N . TRP A 1 431 ? 0.211 -21.172 -1.363 1 97.31 431 TRP A N 1
ATOM 3431 C CA . TRP A 1 431 ? -0.719 -21.297 -2.482 1 97.31 431 TRP A CA 1
ATOM 3432 C C . TRP A 1 431 ? -0.866 -22.75 -2.916 1 97.31 431 TRP A C 1
ATOM 3434 O O . TRP A 1 431 ? -1.86 -23.109 -3.547 1 97.31 431 TRP A O 1
ATOM 3444 N N . GLY A 1 432 ? 0.107 -23.609 -2.586 1 97.06 432 GLY A N 1
ATOM 3445 C CA . GLY A 1 432 ? 0.052 -24.953 -3.141 1 97.06 432 GLY A CA 1
ATOM 3446 C C . GLY A 1 432 ? 0.177 -26.047 -2.09 1 97.06 432 GLY A C 1
ATOM 3447 O O . GLY A 1 432 ? -0.122 -27.203 -2.355 1 97.06 432 GLY A O 1
ATOM 3448 N N . TYR A 1 433 ? 0.582 -25.688 -0.867 1 96.12 433 TYR A N 1
ATOM 3449 C CA . TYR A 1 433 ? 0.916 -26.703 0.125 1 96.12 433 TYR A CA 1
ATOM 3450 C C . TYR A 1 433 ? -0.33 -27.453 0.577 1 96.12 433 TYR A C 1
ATOM 3452 O O . TYR A 1 433 ? -0.36 -28.688 0.557 1 96.12 433 TYR A O 1
ATOM 3460 N N . THR A 1 434 ? -1.347 -26.75 0.998 1 95.62 434 THR A N 1
ATOM 3461 C CA . THR A 1 434 ? -2.566 -27.391 1.478 1 95.62 434 THR A CA 1
ATOM 3462 C C . THR A 1 434 ? -3.184 -28.266 0.39 1 95.62 434 THR A C 1
ATOM 3464 O O . THR A 1 434 ? -3.648 -29.375 0.668 1 95.62 434 THR A O 1
ATOM 3467 N N . ARG A 1 435 ? -3.17 -27.766 -0.798 1 97.38 435 ARG A N 1
ATOM 3468 C CA . ARG A 1 435 ? -3.697 -28.547 -1.912 1 97.38 435 ARG A CA 1
ATOM 3469 C C . ARG A 1 435 ? -2.938 -29.859 -2.066 1 97.38 435 ARG A C 1
ATOM 3471 O O . ARG A 1 435 ? -3.543 -30.906 -2.297 1 97.38 435 ARG A O 1
ATOM 3478 N N . SER A 1 436 ? -1.646 -29.766 -1.972 1 97.94 436 SER A N 1
ATOM 3479 C CA . SER A 1 436 ? -0.831 -30.969 -2.15 1 97.94 436 SER A CA 1
ATOM 3480 C C . SER A 1 436 ? -1.17 -32.031 -1.107 1 97.94 436 SER A C 1
ATOM 3482 O O . SER A 1 436 ? -1.217 -33.219 -1.42 1 97.94 436 SER A O 1
ATOM 3484 N N . CYS A 1 437 ? -1.469 -31.641 0.056 1 97.06 437 CYS A N 1
ATOM 3485 C CA . CYS A 1 437 ? -1.829 -32.562 1.12 1 97.06 437 CYS A CA 1
ATOM 3486 C C . CYS A 1 437 ? -3.209 -33.188 0.877 1 97.06 437 CYS A C 1
ATOM 3488 O O . CYS A 1 437 ? -3.381 -34.406 0.939 1 97.06 437 CYS A O 1
ATOM 3490 N N . VAL A 1 438 ? -4.16 -32.344 0.576 1 97.25 438 VAL A N 1
ATOM 3491 C CA . VAL A 1 438 ? -5.551 -32.75 0.428 1 97.25 438 VAL A CA 1
ATOM 3492 C C . VAL A 1 438 ? -5.691 -33.656 -0.804 1 97.25 438 VAL A C 1
ATOM 3494 O O . VAL A 1 438 ? -6.324 -34.719 -0.743 1 97.25 438 VAL A O 1
ATOM 3497 N N . MET A 1 439 ? -5.102 -33.188 -1.889 1 97.75 439 MET A N 1
ATOM 3498 C CA . MET A 1 439 ? -5.262 -33.906 -3.148 1 97.75 439 MET A CA 1
ATOM 3499 C C . MET A 1 439 ? -4.551 -35.281 -3.1 1 97.75 439 MET A C 1
ATOM 3501 O O . MET A 1 439 ? -5.047 -36.25 -3.639 1 97.75 439 MET A O 1
ATOM 3505 N N . GLU A 1 440 ? -3.348 -35.312 -2.492 1 97.31 440 GLU A N 1
ATOM 3506 C CA . GLU A 1 440 ? -2.686 -36.625 -2.334 1 97.31 440 GLU A CA 1
ATOM 3507 C C . GLU A 1 440 ? -3.582 -37.594 -1.603 1 97.31 440 GLU A C 1
ATOM 3509 O O . GLU A 1 440 ? -3.736 -38.75 -2.041 1 97.31 440 GLU A O 1
ATOM 3514 N N . ARG A 1 441 ? -4.125 -37.156 -0.499 1 96.19 441 ARG A N 1
ATOM 3515 C CA . ARG A 1 441 ? -4.973 -38.031 0.32 1 96.19 441 ARG A CA 1
ATOM 3516 C C . ARG A 1 441 ? -6.195 -38.5 -0.462 1 96.19 441 ARG A C 1
ATOM 3518 O O . ARG A 1 441 ? -6.52 -39.688 -0.462 1 96.19 441 ARG A O 1
ATOM 3525 N N . LEU A 1 442 ? -6.863 -37.594 -1.108 1 96.75 442 LEU A N 1
ATOM 3526 C CA . LEU A 1 442 ? -8.094 -37.938 -1.823 1 96.75 442 LEU A CA 1
ATOM 3527 C C . LEU A 1 442 ? -7.812 -38.875 -2.988 1 96.75 442 LEU A C 1
ATOM 3529 O O . LEU A 1 442 ? -8.594 -39.781 -3.252 1 96.75 442 LEU A O 1
ATOM 3533 N N . ILE A 1 443 ? -6.73 -38.656 -3.695 1 96.81 443 ILE A N 1
ATOM 3534 C CA . ILE A 1 443 ? -6.379 -39.5 -4.828 1 96.81 443 ILE A CA 1
ATOM 3535 C C . ILE A 1 443 ? -6.008 -40.906 -4.332 1 96.81 443 ILE A C 1
ATOM 3537 O O . ILE A 1 443 ? -6.402 -41.906 -4.934 1 96.81 443 ILE A O 1
ATOM 3541 N N . LEU A 1 444 ? -5.273 -40.938 -3.248 1 95.62 444 LEU A N 1
ATOM 3542 C CA . LEU A 1 444 ? -4.918 -42.25 -2.666 1 95.62 444 LEU A CA 1
ATOM 3543 C C . LEU A 1 444 ? -6.168 -43 -2.264 1 95.62 444 LEU A C 1
ATOM 3545 O O . LEU A 1 444 ? -6.254 -44.219 -2.498 1 95.62 444 LEU A O 1
ATOM 3549 N N . ASP A 1 445 ? -7.043 -42.344 -1.656 1 95.12 445 ASP A N 1
ATOM 3550 C CA . ASP A 1 445 ? -8.297 -42.969 -1.261 1 95.12 445 ASP A CA 1
ATOM 3551 C C . ASP A 1 445 ? -9.055 -43.5 -2.479 1 95.12 445 ASP A C 1
ATOM 3553 O O . ASP A 1 445 ? -9.648 -44.562 -2.436 1 95.12 445 ASP A O 1
ATOM 3557 N N . GLU A 1 446 ? -9.086 -42.688 -3.506 1 95.25 446 GLU A N 1
ATOM 3558 C CA . GLU A 1 446 ? -9.758 -43.094 -4.734 1 95.25 446 GLU A CA 1
ATOM 3559 C C . GLU A 1 446 ? -9.102 -44.312 -5.348 1 95.25 446 GLU A C 1
ATOM 3561 O O . GLU A 1 446 ? -9.789 -45.25 -5.797 1 95.25 446 GLU A O 1
ATOM 3566 N N . LEU A 1 447 ? -7.812 -44.375 -5.387 1 94.56 447 LEU A N 1
ATOM 3567 C CA . LEU A 1 447 ? -7.086 -45.5 -5.938 1 94.56 447 LEU A CA 1
ATOM 3568 C C . LEU A 1 447 ? -7.309 -46.75 -5.09 1 94.56 447 LEU A C 1
ATOM 3570 O O . LEU A 1 447 ? -7.465 -47.844 -5.625 1 94.56 447 LEU A O 1
ATOM 3574 N N . LYS A 1 448 ? -7.371 -46.562 -3.83 1 93.88 448 LYS A N 1
ATOM 3575 C CA . LYS A 1 448 ? -7.652 -47.688 -2.932 1 93.88 448 LYS A CA 1
ATOM 3576 C C . LYS A 1 448 ? -9.055 -48.25 -3.17 1 93.88 448 LYS A C 1
ATOM 3578 O O . LYS A 1 448 ? -9.266 -49.469 -3.113 1 93.88 448 LYS A O 1
ATOM 3583 N N . SER A 1 449 ? -9.938 -47.375 -3.355 1 93.5 449 SER A N 1
ATOM 3584 C CA . SER A 1 449 ? -11.312 -47.812 -3.594 1 93.5 449 SER A CA 1
ATOM 3585 C C . SER A 1 449 ? -11.43 -48.625 -4.875 1 93.5 449 SER A C 1
ATOM 3587 O O . SER A 1 449 ? -12.352 -49.438 -5.023 1 93.5 449 SER A O 1
ATOM 3589 N N . ARG A 1 450 ? -10.43 -48.438 -5.82 1 91.94 450 ARG A N 1
ATOM 3590 C CA . ARG A 1 450 ? -10.406 -49.156 -7.074 1 91.94 450 ARG A CA 1
ATOM 3591 C C . ARG A 1 450 ? -9.633 -50.469 -6.926 1 91.94 450 ARG A C 1
ATOM 3593 O O . ARG A 1 450 ? -9.477 -51.219 -7.891 1 91.94 450 ARG A O 1
ATOM 3600 N N . GLY A 1 451 ? -9.109 -50.656 -5.723 1 91.19 451 GLY A N 1
ATOM 3601 C CA . GLY A 1 451 ? -8.328 -51.844 -5.465 1 91.19 451 GLY A CA 1
ATOM 3602 C C . GLY A 1 451 ? -6.875 -51.719 -5.895 1 91.19 451 GLY A C 1
ATOM 3603 O O . GLY A 1 451 ? -6.176 -52.719 -6.051 1 91.19 451 GLY A O 1
ATOM 3604 N N . LEU A 1 452 ? -6.488 -50.5 -6.211 1 90.06 452 LEU A N 1
ATOM 3605 C CA . LEU A 1 452 ? -5.121 -50.25 -6.652 1 90.06 452 LEU A CA 1
ATOM 3606 C C . LEU A 1 452 ? -4.262 -49.75 -5.504 1 90.06 452 LEU A C 1
ATOM 3608 O O . LEU A 1 452 ? -4.457 -48.625 -5.039 1 90.06 452 LEU A O 1
ATOM 3612 N N . ASN A 1 453 ? -3.484 -50.594 -4.875 1 79.31 453 ASN A N 1
ATOM 3613 C CA . ASN A 1 453 ? -2.605 -50.156 -3.791 1 79.31 453 ASN A CA 1
ATOM 3614 C C . ASN A 1 453 ? -1.303 -49.562 -4.324 1 79.31 453 ASN A C 1
ATOM 3616 O O . ASN A 1 453 ? -0.458 -50.281 -4.852 1 79.31 453 ASN A O 1
ATOM 3620 N N . VAL A 1 454 ? -1.255 -48.312 -4.23 1 79.5 454 VAL A N 1
ATOM 3621 C CA . VAL A 1 454 ? -0.107 -47.625 -4.809 1 79.5 454 VAL A CA 1
ATOM 3622 C C . VAL A 1 454 ? 0.947 -47.375 -3.729 1 79.5 454 VAL A C 1
ATOM 3624 O O . VAL A 1 454 ? 0.643 -46.812 -2.668 1 79.5 454 VAL A O 1
ATOM 3627 N N . ASP A 1 455 ? 2.102 -48 -3.973 1 79.12 455 ASP A N 1
ATOM 3628 C CA . ASP A 1 455 ? 3.27 -47.656 -3.154 1 79.12 455 ASP A CA 1
ATOM 3629 C C . ASP A 1 455 ? 4.004 -46.438 -3.699 1 79.12 455 ASP A C 1
ATOM 3631 O O . ASP A 1 455 ? 4.539 -46.469 -4.809 1 79.12 455 ASP A O 1
ATOM 3635 N N . LEU A 1 456 ? 3.967 -45.438 -2.906 1 79.62 456 LEU A N 1
ATOM 3636 C CA . LEU A 1 456 ? 4.645 -44.25 -3.369 1 79.62 456 LEU A CA 1
ATOM 3637 C C . LEU A 1 456 ? 6.156 -44.438 -3.363 1 79.62 456 LEU A C 1
ATOM 3639 O O . LEU A 1 456 ? 6.711 -45 -2.426 1 79.62 456 LEU A O 1
ATOM 3643 N N . LEU A 1 457 ? 6.715 -43.969 -4.395 1 80.88 457 LEU A N 1
ATOM 3644 C CA . LEU A 1 457 ? 8.141 -44.156 -4.633 1 80.88 457 LEU A CA 1
ATOM 3645 C C . LEU A 1 457 ? 8.969 -43.094 -3.906 1 80.88 457 LEU A C 1
ATOM 3647 O O . LEU A 1 457 ? 10.195 -43.188 -3.881 1 80.88 457 LEU A O 1
ATOM 3651 N N . ILE A 1 458 ? 8.25 -42.125 -3.361 1 84.62 458 ILE A N 1
ATOM 3652 C CA . ILE A 1 458 ? 8.961 -41.094 -2.652 1 84.62 458 ILE A CA 1
ATOM 3653 C C . ILE A 1 458 ? 8.32 -40.844 -1.285 1 84.62 458 ILE A C 1
ATOM 3655 O O . ILE A 1 458 ? 7.145 -41.188 -1.085 1 84.62 458 ILE A O 1
ATOM 3659 N N . MET B 1 1 ? -40.719 51.344 49.75 1 18.06 1 MET B N 1
ATOM 3660 C CA . MET B 1 1 ? -41.688 50.875 48.75 1 18.06 1 MET B CA 1
ATOM 3661 C C . MET B 1 1 ? -41.031 49.938 47.75 1 18.06 1 MET B C 1
ATOM 3663 O O . MET B 1 1 ? -39.875 50.188 47.344 1 18.06 1 MET B O 1
ATOM 3667 N N . THR B 1 2 ? -41.531 48.531 47.469 1 21.56 2 THR B N 1
ATOM 3668 C CA . THR B 1 2 ? -41.031 47.219 47.125 1 21.56 2 THR B CA 1
ATOM 3669 C C . THR B 1 2 ? -40.688 47.125 45.656 1 21.56 2 THR B C 1
ATOM 3671 O O . THR B 1 2 ? -41.531 47.281 44.781 1 21.56 2 THR B O 1
ATOM 3674 N N . SER B 1 3 ? -39.531 47.5 45.281 1 21.44 3 SER B N 1
ATOM 3675 C CA . SER B 1 3 ? -39.094 47.969 43.969 1 21.44 3 SER B CA 1
ATOM 3676 C C . SER B 1 3 ? -39.062 46.844 42.969 1 21.44 3 SER B C 1
ATOM 3678 O O . SER B 1 3 ? -38.562 45.75 43.25 1 21.44 3 SER B O 1
ATOM 3680 N N . PRO B 1 4 ? -39.781 46.906 41.781 1 22.14 4 PRO B N 1
ATOM 3681 C CA . PRO B 1 4 ? -40.438 46.094 40.75 1 22.14 4 PRO B CA 1
ATOM 3682 C C . PRO B 1 4 ? -39.469 45.406 39.812 1 22.14 4 PRO B C 1
ATOM 3684 O O . PRO B 1 4 ? -38.406 45.969 39.469 1 22.14 4 PRO B O 1
ATOM 3687 N N . ARG B 1 5 ? -39.375 43.938 39.781 1 22.22 5 ARG B N 1
ATOM 3688 C CA . ARG B 1 5 ? -38.594 42.812 39.281 1 22.22 5 ARG B CA 1
ATOM 3689 C C . ARG B 1 5 ? -38.688 42.719 37.781 1 22.22 5 ARG B C 1
ATOM 3691 O O . ARG B 1 5 ? -39.75 42.438 37.219 1 22.22 5 ARG B O 1
ATOM 3698 N N . PHE B 1 6 ? -38.031 43.562 37 1 20.8 6 PHE B N 1
ATOM 3699 C CA . PHE B 1 6 ? -38.281 43.875 35.625 1 20.8 6 PHE B CA 1
ATOM 3700 C C . PHE B 1 6 ? -38 42.656 34.719 1 20.8 6 PHE B C 1
ATOM 3702 O O . PHE B 1 6 ? -36.906 42.094 34.781 1 20.8 6 PHE B O 1
ATOM 3709 N N . SER B 1 7 ? -39.094 41.781 34.406 1 20.75 7 SER B N 1
ATOM 3710 C CA . SER B 1 7 ? -39.344 40.594 33.594 1 20.75 7 SER B CA 1
ATOM 3711 C C . SER B 1 7 ? -39.031 40.844 32.125 1 20.75 7 SER B C 1
ATOM 3713 O O . SER B 1 7 ? -39.656 41.688 31.484 1 20.75 7 SER B O 1
ATOM 3715 N N . ASN B 1 8 ? -37.781 41.031 31.734 1 19.45 8 ASN B N 1
ATOM 3716 C CA . ASN B 1 8 ? -37.562 41.562 30.391 1 19.45 8 ASN B CA 1
ATOM 3717 C C . ASN B 1 8 ? -38.094 40.625 29.312 1 19.45 8 ASN B C 1
ATOM 3719 O O . ASN B 1 8 ? -37.656 39.5 29.203 1 19.45 8 ASN B O 1
ATOM 3723 N N . THR B 1 9 ? -39.375 40.812 28.922 1 21.73 9 THR B N 1
ATOM 3724 C CA . THR B 1 9 ? -40.375 40.344 27.953 1 21.73 9 THR B CA 1
ATOM 3725 C C . THR B 1 9 ? -39.969 40.688 26.531 1 21.73 9 THR B C 1
ATOM 3727 O O . THR B 1 9 ? -39.812 41.875 26.203 1 21.73 9 THR B O 1
ATOM 3730 N N . ILE B 1 10 ? -38.906 40.156 25.875 1 22.22 10 ILE B N 1
ATOM 3731 C CA . ILE B 1 10 ? -38.719 40.75 24.547 1 22.22 10 ILE B CA 1
ATOM 3732 C C . ILE B 1 10 ? -39.969 40.469 23.688 1 22.22 10 ILE B C 1
ATOM 3734 O O . ILE B 1 10 ? -40.5 39.375 23.703 1 22.22 10 ILE B O 1
ATOM 3738 N N . LEU B 1 11 ? -40.438 41.594 22.938 1 21.58 11 LEU B N 1
ATOM 3739 C CA . LEU B 1 11 ? -41.625 42.094 22.25 1 21.58 11 LEU B CA 1
ATOM 3740 C C . LEU B 1 11 ? -41.688 41.594 20.812 1 21.58 11 LEU B C 1
ATOM 3742 O O . LEU B 1 11 ? -40.812 41.969 20 1 21.58 11 LEU B O 1
ATOM 3746 N N . VAL B 1 12 ? -41.969 40.438 20.469 1 23.55 12 VAL B N 1
ATOM 3747 C CA . VAL B 1 12 ? -42.219 40.156 19.047 1 23.55 12 VAL B CA 1
ATOM 3748 C C . VAL B 1 12 ? -43.469 40.875 18.594 1 23.55 12 VAL B C 1
ATOM 3750 O O . VAL B 1 12 ? -44.469 40.969 19.328 1 23.55 12 VAL B O 1
ATOM 3753 N N . PRO B 1 13 ? -43.375 41.812 17.438 1 23.89 13 PRO B N 1
ATOM 3754 C CA . PRO B 1 13 ? -44.531 42.562 16.953 1 23.89 13 PRO B CA 1
ATOM 3755 C C . PRO B 1 13 ? -45.625 41.625 16.391 1 23.89 13 PRO B C 1
ATOM 3757 O O . PRO B 1 13 ? -45.312 40.656 15.703 1 23.89 13 PRO B O 1
ATOM 3760 N N . GLY B 1 14 ? -46.719 41.5 17.094 1 19.81 14 GLY B N 1
ATOM 3761 C CA . GLY B 1 14 ? -47.969 40.844 16.781 1 19.81 14 GLY B CA 1
ATOM 3762 C C . GLY B 1 14 ? -48.625 41.406 15.531 1 19.81 14 GLY B C 1
ATOM 3763 O O . GLY B 1 14 ? -48.812 42.625 15.406 1 19.81 14 GLY B O 1
ATOM 3764 N N . THR B 1 15 ? -48.5 41.094 14.227 1 23.48 15 THR B N 1
ATOM 3765 C CA . THR B 1 15 ? -49.781 41.469 13.648 1 23.48 15 THR B CA 1
ATOM 3766 C C . THR B 1 15 ? -50.906 40.906 14.5 1 23.48 15 THR B C 1
ATOM 3768 O O . THR B 1 15 ? -51.812 41.656 14.922 1 23.48 15 THR B O 1
ATOM 3771 N N . SER B 1 16 ? -51.688 39.719 13.961 1 20.06 16 SER B N 1
ATOM 3772 C CA . SER B 1 16 ? -53.062 39.25 14.266 1 20.06 16 SER B CA 1
ATOM 3773 C C . SER B 1 16 ? -53.125 38.594 15.633 1 20.06 16 SER B C 1
ATOM 3775 O O . SER B 1 16 ? -52.094 38.344 16.266 1 20.06 16 SER B O 1
ATOM 3777 N N . GLY B 1 17 ? -53.969 37.375 15.875 1 20.25 17 GLY B N 1
ATOM 3778 C CA . GLY B 1 17 ? -54.969 37.094 16.891 1 20.25 17 GLY B CA 1
ATOM 3779 C C . GLY B 1 17 ? -54.375 36.562 18.172 1 20.25 17 GLY B C 1
ATOM 3780 O O . GLY B 1 17 ? -54.656 37.094 19.25 1 20.25 17 GLY B O 1
ATOM 3781 N N . GLN B 1 18 ? -54.125 35.094 18.234 1 21.03 18 GLN B N 1
ATOM 3782 C CA . GLN B 1 18 ? -54.656 34.344 19.375 1 21.03 18 GLN B CA 1
ATOM 3783 C C . GLN B 1 18 ? -53.719 34.438 20.562 1 21.03 18 GLN B C 1
ATOM 3785 O O . GLN B 1 18 ? -52.531 34.688 20.391 1 21.03 18 GLN B O 1
ATOM 3790 N N . SER B 1 19 ? -54.281 34.062 21.812 1 19.89 19 SER B N 1
ATOM 3791 C CA . SER B 1 19 ? -54.188 34.375 23.234 1 19.89 19 SER B CA 1
ATOM 3792 C C . SER B 1 19 ? -52.969 33.688 23.859 1 19.89 19 SER B C 1
ATOM 3794 O O . SER B 1 19 ? -52.781 32.469 23.703 1 19.89 19 SER B O 1
ATOM 3796 N N . PRO B 1 20 ? -51.781 34.281 24.062 1 21.31 20 PRO B N 1
ATOM 3797 C CA . PRO B 1 20 ? -50.562 33.688 24.562 1 21.31 20 PRO B CA 1
ATOM 3798 C C . PRO B 1 20 ? -50.719 33.062 25.953 1 21.31 20 PRO B C 1
ATOM 3800 O O . PRO B 1 20 ? -51.031 33.75 26.922 1 21.31 20 PRO B O 1
ATOM 3803 N N . SER B 1 21 ? -51.344 31.812 26.125 1 17.64 21 SER B N 1
ATOM 3804 C CA . SER B 1 21 ? -51.781 31.406 27.453 1 17.64 21 SER B CA 1
ATOM 3805 C C . SER B 1 21 ? -50.594 31.141 28.375 1 17.64 21 SER B C 1
ATOM 3807 O O . SER B 1 21 ? -49.531 30.688 27.922 1 17.64 21 SER B O 1
ATOM 3809 N N . LEU B 1 22 ? -50.594 31.703 29.594 1 19.55 22 LEU B N 1
ATOM 3810 C CA . LEU B 1 22 ? -49.688 31.969 30.703 1 19.55 22 LEU B CA 1
ATOM 3811 C C . LEU B 1 22 ? -49.469 30.703 31.531 1 19.55 22 LEU B C 1
ATOM 3813 O O . LEU B 1 22 ? -48.562 30.656 32.375 1 19.55 22 LEU B O 1
ATOM 3817 N N . GLN B 1 23 ? -49.344 29.391 30.969 1 17.45 23 GLN B N 1
ATOM 3818 C CA . GLN B 1 23 ? -49.75 28.438 31.984 1 17.45 23 GLN B CA 1
ATOM 3819 C C . GLN B 1 23 ? -48.812 28.422 33.156 1 17.45 23 GLN B C 1
ATOM 3821 O O . GLN B 1 23 ? -47.594 28.594 33 1 17.45 23 GLN B O 1
ATOM 3826 N N . THR B 1 24 ? -49.375 28.344 34.438 1 17.05 24 THR B N 1
ATOM 3827 C CA . THR B 1 24 ? -49.188 28.547 35.875 1 17.05 24 THR B CA 1
ATOM 3828 C C . THR B 1 24 ? -48.25 27.484 36.438 1 17.05 24 THR B C 1
ATOM 3830 O O . THR B 1 24 ? -48.281 26.328 36 1 17.05 24 THR B O 1
ATOM 3833 N N . LEU B 1 25 ? -47.281 27.906 37.188 1 18.91 25 LEU B N 1
ATOM 3834 C CA . LEU B 1 25 ? -46.188 27.359 38 1 18.91 25 LEU B CA 1
ATOM 3835 C C . LEU B 1 25 ? -46.75 26.609 39.188 1 18.91 25 LEU B C 1
ATOM 3837 O O . LEU B 1 25 ? -47.062 27.219 40.219 1 18.91 25 LEU B O 1
ATOM 3841 N N . GLY B 1 26 ? -47.5 25.406 38.938 1 15.73 26 GLY B N 1
ATOM 3842 C CA . GLY B 1 26 ? -48.219 24.984 40.125 1 15.73 26 GLY B CA 1
ATOM 3843 C C . GLY B 1 26 ? -47.312 24.609 41.281 1 15.73 26 GLY B C 1
ATOM 3844 O O . GLY B 1 26 ? -46.125 24.438 41.094 1 15.73 26 GLY B O 1
ATOM 3845 N N . ALA B 1 27 ? -48.125 24.266 42.406 1 17.11 27 ALA B N 1
ATOM 3846 C CA . ALA B 1 27 ? -48.094 24.453 43.875 1 17.11 27 ALA B CA 1
ATOM 3847 C C . ALA B 1 27 ? -47.188 23.453 44.531 1 17.11 27 ALA B C 1
ATOM 3849 O O . ALA B 1 27 ? -45.969 23.688 44.656 1 17.11 27 ALA B O 1
ATOM 3850 N N . LEU B 1 28 ? -47.812 22.484 45.312 1 16.44 28 LEU B N 1
ATOM 3851 C CA . LEU B 1 28 ? -47.812 22.375 46.781 1 16.44 28 LEU B CA 1
ATOM 3852 C C . LEU B 1 28 ? -46.844 21.297 47.219 1 16.44 28 LEU B C 1
ATOM 3854 O O . LEU B 1 28 ? -46.344 20.516 46.406 1 16.44 28 LEU B O 1
ATOM 3858 N N . ASP B 1 29 ? -47.344 20.375 48.156 1 16.11 29 ASP B N 1
ATOM 3859 C CA . ASP B 1 29 ? -47.094 20.078 49.562 1 16.11 29 ASP B CA 1
ATOM 3860 C C . ASP B 1 29 ? -46.156 18.859 49.688 1 16.11 29 ASP B C 1
ATOM 3862 O O . ASP B 1 29 ? -45.156 18.922 50.406 1 16.11 29 ASP B O 1
ATOM 3866 N N . GLN B 1 30 ? -46.656 17.469 49.625 1 16.81 30 GLN B N 1
ATOM 3867 C CA . GLN B 1 30 ? -46.938 16.75 50.844 1 16.81 30 GLN B CA 1
ATOM 3868 C C . GLN B 1 30 ? -45.781 15.844 51.25 1 16.81 30 GLN B C 1
ATOM 3870 O O . GLN B 1 30 ? -44.969 15.461 50.406 1 16.81 30 GLN B O 1
ATOM 3875 N N . PRO B 1 31 ? -46.125 15.016 52.344 1 18.95 31 PRO B N 1
ATOM 3876 C CA . PRO B 1 31 ? -45.438 14.477 53.5 1 18.95 31 PRO B CA 1
ATOM 3877 C C . PRO B 1 31 ? -44.406 13.398 53.156 1 18.95 31 PRO B C 1
ATOM 3879 O O . PRO B 1 31 ? -44.344 12.961 52 1 18.95 31 PRO B O 1
ATOM 3882 N N . ARG B 1 32 ? -44.531 12.289 53.906 1 19 32 ARG B N 1
ATOM 3883 C CA . ARG B 1 32 ? -43.906 11.75 55.125 1 19 32 ARG B CA 1
ATOM 3884 C C . ARG B 1 32 ? -43.031 10.555 54.812 1 19 32 ARG B C 1
ATOM 3886 O O . ARG B 1 32 ? -41.875 10.484 55.25 1 19 32 ARG B O 1
ATOM 3893 N N . LYS B 1 33 ? -43.781 9.352 54.469 1 20.39 33 LYS B N 1
ATOM 3894 C CA . LYS B 1 33 ? -43.625 8.109 55.219 1 20.39 33 LYS B CA 1
ATOM 3895 C C . LYS B 1 33 ? -42.438 7.305 54.719 1 20.39 33 LYS B C 1
ATOM 3897 O O . LYS B 1 33 ? -42.094 7.344 53.531 1 20.39 33 LYS B O 1
ATOM 3902 N N . ARG B 1 34 ? -41.969 6.484 55.594 1 21.5 34 ARG B N 1
ATOM 3903 C CA . ARG B 1 34 ? -40.719 5.816 56 1 21.5 34 ARG B CA 1
ATOM 3904 C C . ARG B 1 34 ? -40.406 4.652 55.062 1 21.5 34 ARG B C 1
ATOM 3906 O O . ARG B 1 34 ? -39.25 4.285 54.875 1 21.5 34 ARG B O 1
ATOM 3913 N N . ARG B 1 35 ? -41.438 3.977 54.344 1 19.5 35 ARG B N 1
ATOM 3914 C CA . ARG B 1 35 ? -41.656 2.604 54.781 1 19.5 35 ARG B CA 1
ATOM 3915 C C . ARG B 1 35 ? -40.531 1.686 54.344 1 19.5 35 ARG B C 1
ATOM 3917 O O . ARG B 1 35 ? -39.844 1.973 53.344 1 19.5 35 ARG B O 1
ATOM 3924 N N . ARG B 1 36 ? -40.75 0.407 54.562 1 22.86 36 ARG B N 1
ATOM 3925 C CA . ARG B 1 36 ? -40.125 -0.867 54.938 1 22.86 36 ARG B CA 1
ATOM 3926 C C . ARG B 1 36 ? -39.469 -1.521 53.75 1 22.86 36 ARG B C 1
ATOM 3928 O O . ARG B 1 36 ? -38.375 -2.082 53.875 1 22.86 36 ARG B O 1
ATOM 3935 N N . ARG B 1 37 ? -40.156 -1.649 52.5 1 21.55 37 ARG B N 1
ATOM 3936 C CA . ARG B 1 37 ? -40.438 -3.064 52.281 1 21.55 37 ARG B CA 1
ATOM 3937 C C . ARG B 1 37 ? -39.156 -3.846 52.062 1 21.55 37 ARG B C 1
ATOM 3939 O O . ARG B 1 37 ? -38.094 -3.26 51.812 1 21.55 37 ARG B O 1
ATOM 3946 N N . LYS B 1 38 ? -39.312 -5.008 51.25 1 22.86 38 LYS B N 1
ATOM 3947 C CA . LYS B 1 38 ? -39.281 -6.414 50.875 1 22.86 38 LYS B CA 1
ATOM 3948 C C . LYS B 1 38 ? -38.094 -6.688 49.969 1 22.86 38 LYS B C 1
ATOM 3950 O O . LYS B 1 38 ? -37.781 -5.883 49.062 1 22.86 38 LYS B O 1
ATOM 3955 N N . SER B 1 39 ? -37.219 -7.566 50.438 1 27.53 39 SER B N 1
ATOM 3956 C CA . SER B 1 39 ? -35.844 -7.922 50.031 1 27.53 39 SER B CA 1
ATOM 3957 C C . SER B 1 39 ? -35.844 -8.445 48.594 1 27.53 39 SER B C 1
ATOM 3959 O O . SER B 1 39 ? -36.406 -9.492 48.312 1 27.53 39 SER B O 1
ATOM 3961 N N . ARG B 1 40 ? -36.188 -7.859 47.562 1 31.56 40 ARG B N 1
ATOM 3962 C CA . ARG B 1 40 ? -36.562 -8.281 46.188 1 31.56 40 ARG B CA 1
ATOM 3963 C C . ARG B 1 40 ? -35.375 -8.914 45.469 1 31.56 40 ARG B C 1
ATOM 3965 O O . ARG B 1 40 ? -34.844 -8.336 44.531 1 31.56 40 ARG B O 1
ATOM 3972 N N . LYS B 1 41 ? -34.594 -9.664 46.219 1 32.75 41 LYS B N 1
ATOM 3973 C CA . LYS B 1 41 ? -33.281 -10.086 45.75 1 32.75 41 LYS B CA 1
ATOM 3974 C C . LYS B 1 41 ? -33.406 -11.031 44.531 1 32.75 41 LYS B C 1
ATOM 3976 O O . LYS B 1 41 ? -32.406 -11.562 44.062 1 32.75 41 LYS B O 1
ATOM 3981 N N . GLY B 1 42 ? -34.5 -11.789 44.406 1 30.36 42 GLY B N 1
ATOM 3982 C CA . GLY B 1 42 ? -34.562 -13.055 43.719 1 30.36 42 GLY B CA 1
ATOM 3983 C C . GLY B 1 42 ? -34.406 -12.898 42.219 1 30.36 42 GLY B C 1
ATOM 3984 O O . GLY B 1 42 ? -34.625 -11.812 41.656 1 30.36 42 GLY B O 1
ATOM 3985 N N . CYS B 1 43 ? -33.688 -13.766 41.562 1 33.12 43 CYS B N 1
ATOM 3986 C CA . CYS B 1 43 ? -33.438 -13.609 40.156 1 33.12 43 CYS B CA 1
ATOM 3987 C C . CYS B 1 43 ? -34.75 -13.625 39.375 1 33.12 43 CYS B C 1
ATOM 3989 O O . CYS B 1 43 ? -35.75 -14.164 39.844 1 33.12 43 CYS B O 1
ATOM 3991 N N . ASP B 1 44 ? -35.469 -12.836 38.75 1 34.88 44 ASP B N 1
ATOM 3992 C CA . ASP B 1 44 ? -36.906 -12.812 38.469 1 34.88 44 ASP B CA 1
ATOM 3993 C C . ASP B 1 44 ? -37.438 -14.203 38.125 1 34.88 44 ASP B C 1
ATOM 3995 O O . ASP B 1 44 ? -38.531 -14.586 38.5 1 34.88 44 ASP B O 1
ATOM 3999 N N . ALA B 1 45 ? -36.75 -15.07 37.406 1 36.81 45 ALA B N 1
ATOM 4000 C CA . ALA B 1 45 ? -37.312 -16.359 37 1 36.81 45 ALA B CA 1
ATOM 4001 C C . ALA B 1 45 ? -37.344 -17.328 38.156 1 36.81 45 ALA B C 1
ATOM 4003 O O . ALA B 1 45 ? -38.344 -18.031 38.344 1 36.81 45 ALA B O 1
ATOM 4004 N N . CYS B 1 46 ? -36.375 -17.375 38.938 1 36.16 46 CYS B N 1
ATOM 4005 C CA . CYS B 1 46 ? -36.375 -18.125 40.188 1 36.16 46 CYS B CA 1
ATOM 4006 C C . CYS B 1 46 ? -37.312 -17.469 41.219 1 36.16 46 CYS B C 1
ATOM 4008 O O . CYS B 1 46 ? -37.875 -18.156 42.062 1 36.16 46 CYS B O 1
ATOM 4010 N N . LYS B 1 47 ? -37.438 -16.203 41.344 1 39.84 47 LYS B N 1
ATOM 4011 C CA . LYS B 1 47 ? -38.375 -15.531 42.25 1 39.84 47 LYS B CA 1
ATOM 4012 C C . LYS B 1 47 ? -39.812 -16 42.031 1 39.84 47 LYS B C 1
ATOM 4014 O O . LYS B 1 47 ? -40.562 -16.156 42.969 1 39.84 47 LYS B O 1
ATOM 4019 N N . ARG B 1 48 ? -40.344 -16.312 40.875 1 39.62 48 ARG B N 1
ATOM 4020 C CA . ARG B 1 48 ? -41.688 -16.812 40.625 1 39.62 48 ARG B CA 1
ATOM 4021 C C . ARG B 1 48 ? -41.844 -18.219 41.188 1 39.62 48 ARG B C 1
ATOM 4023 O O . ARG B 1 48 ? -42.906 -18.547 41.719 1 39.62 48 ARG B O 1
ATOM 4030 N N . ARG B 1 49 ? -40.719 -19.141 41.031 1 43.5 49 ARG B N 1
ATOM 4031 C CA . ARG B 1 49 ? -41 -20.516 41.438 1 43.5 49 ARG B CA 1
ATOM 4032 C C . ARG B 1 49 ? -40.594 -20.766 42.875 1 43.5 49 ARG B C 1
ATOM 4034 O O . ARG B 1 49 ? -40.75 -21.875 43.406 1 43.5 49 ARG B O 1
ATOM 4041 N N . LYS B 1 50 ? -40.594 -20.125 44 1 39.66 50 LYS B N 1
ATOM 4042 C CA . LYS B 1 50 ? -40.438 -20.094 45.438 1 39.66 50 LYS B CA 1
ATOM 4043 C C . LYS B 1 50 ? -39.438 -21.141 45.938 1 39.66 50 LYS B C 1
ATOM 4045 O O . LYS B 1 50 ? -39.594 -21.719 47 1 39.66 50 LYS B O 1
ATOM 4050 N N . VAL B 1 51 ? -39.031 -22.016 45.25 1 39.12 51 VAL B N 1
ATOM 4051 C CA . VAL B 1 51 ? -38.344 -23.109 45.906 1 39.12 51 VAL B CA 1
ATOM 4052 C C . VAL B 1 51 ? -37 -22.625 46.469 1 39.12 51 VAL B C 1
ATOM 4054 O O . VAL B 1 51 ? -36.406 -21.688 45.938 1 39.12 51 VAL B O 1
ATOM 4057 N N . LYS B 1 52 ? -36.531 -23 47.719 1 35.16 52 LYS B N 1
ATOM 4058 C CA . LYS B 1 52 ? -35.438 -22.781 48.625 1 35.16 52 LYS B CA 1
ATOM 4059 C C . LYS B 1 52 ? -34.094 -23.156 47.969 1 35.16 52 LYS B C 1
ATOM 4061 O O . LYS B 1 52 ? -33.906 -24.312 47.594 1 35.16 52 LYS B O 1
ATOM 4066 N N . ARG B 1 53 ? -33.312 -22.375 47.281 1 35.41 53 ARG B N 1
ATOM 4067 C CA . ARG B 1 53 ? -32.375 -22.781 46.25 1 35.41 53 ARG B CA 1
ATOM 4068 C C . ARG B 1 53 ? -31.047 -23.234 46.844 1 35.41 53 ARG B C 1
ATOM 4070 O O . ARG B 1 53 ? -30.469 -22.531 47.688 1 35.41 53 ARG B O 1
ATOM 4077 N N . ASN B 1 54 ? -30.75 -24.438 47.344 1 30.02 54 ASN B N 1
ATOM 4078 C CA . ASN B 1 54 ? -29.484 -24.984 47.812 1 30.02 54 ASN B CA 1
ATOM 4079 C C . ASN B 1 54 ? -28.312 -24.375 47.031 1 30.02 54 ASN B C 1
ATOM 4081 O O . ASN B 1 54 ? -28.484 -23.797 45.969 1 30.02 54 ASN B O 1
ATOM 4085 N N . GLU B 1 55 ? -26.891 -24.781 47.5 1 28.42 55 GLU B N 1
ATOM 4086 C CA . GLU B 1 55 ? -25.578 -24.156 47.375 1 28.42 55 GLU B CA 1
ATOM 4087 C C . GLU B 1 55 ? -25.281 -23.766 45.938 1 28.42 55 GLU B C 1
ATOM 4089 O O . GLU B 1 55 ? -24.812 -22.656 45.656 1 28.42 55 GLU B O 1
ATOM 4094 N N . GLN B 1 56 ? -24.641 -24.844 45.25 1 27.66 56 GLN B N 1
ATOM 4095 C CA . GLN B 1 56 ? -23.703 -24.828 44.125 1 27.66 56 GLN B CA 1
ATOM 4096 C C . GLN B 1 56 ? -24.328 -24.156 42.906 1 27.66 56 GLN B C 1
ATOM 4098 O O . GLN B 1 56 ? -24.703 -24.844 41.969 1 27.66 56 GLN B O 1
ATOM 4103 N N . CYS B 1 57 ? -25.109 -23.312 43.031 1 24.44 57 CYS B N 1
ATOM 4104 C CA . CYS B 1 57 ? -25.984 -22.828 41.969 1 24.44 57 CYS B CA 1
ATOM 4105 C C . CYS B 1 57 ? -25.156 -22.297 40.812 1 24.44 57 CYS B C 1
ATOM 4107 O O . CYS B 1 57 ? -24.531 -21.25 40.906 1 24.44 57 CYS B O 1
ATOM 4109 N N . PHE B 1 58 ? -24.578 -23.25 40.156 1 24.3 58 PHE B N 1
ATOM 4110 C CA . PHE B 1 58 ? -23.609 -23.047 39.062 1 24.3 58 PHE B CA 1
ATOM 4111 C C . PHE B 1 58 ? -24.062 -21.891 38.156 1 24.3 58 PHE B C 1
ATOM 4113 O O . PHE B 1 58 ? -25.125 -21.938 37.562 1 24.3 58 PHE B O 1
ATOM 4120 N N . GLN B 1 59 ? -23.828 -20.797 38.562 1 24.12 59 GLN B N 1
ATOM 4121 C CA . GLN B 1 59 ? -24.312 -19.641 37.812 1 24.12 59 GLN B CA 1
ATOM 4122 C C . GLN B 1 59 ? -24.109 -19.828 36.312 1 24.12 59 GLN B C 1
ATOM 4124 O O . GLN B 1 59 ? -23.016 -20.172 35.875 1 24.12 59 GLN B O 1
ATOM 4129 N N . PRO B 1 60 ? -25.125 -20.297 35.75 1 24.3 60 PRO B N 1
ATOM 4130 C CA . PRO B 1 60 ? -24.906 -20.547 34.312 1 24.3 60 PRO B CA 1
ATOM 4131 C C . PRO B 1 60 ? -24.109 -19.438 33.625 1 24.3 60 PRO B C 1
ATOM 4133 O O . PRO B 1 60 ? -24.344 -18.25 33.906 1 24.3 60 PRO B O 1
ATOM 4136 N N . HIS B 1 61 ? -22.781 -19.688 33.625 1 23.09 61 HIS B N 1
ATOM 4137 C CA . HIS B 1 61 ? -21.875 -18.797 32.906 1 23.09 61 HIS B CA 1
ATOM 4138 C C . HIS B 1 61 ? -22.547 -18.141 31.719 1 23.09 61 HIS B C 1
ATOM 4140 O O . HIS B 1 61 ? -23.125 -18.812 30.859 1 23.09 61 HIS B O 1
ATOM 4146 N N . HIS B 1 62 ? -23.203 -17.203 31.984 1 22.59 62 HIS B N 1
ATOM 4147 C CA . HIS B 1 62 ? -23.859 -16.438 30.922 1 22.59 62 HIS B CA 1
ATOM 4148 C C . HIS B 1 62 ? -23 -16.391 29.672 1 22.59 62 HIS B C 1
ATOM 4150 O O . HIS B 1 62 ? -21.844 -15.953 29.719 1 22.59 62 HIS B O 1
ATOM 4156 N N . ILE B 1 63 ? -23.047 -17.453 29.047 1 21.89 63 ILE B N 1
ATOM 4157 C CA . ILE B 1 63 ? -22.453 -17.469 27.719 1 21.89 63 ILE B CA 1
ATOM 4158 C C . ILE B 1 63 ? -22.75 -16.156 27 1 21.89 63 ILE B C 1
ATOM 4160 O O . ILE B 1 63 ? -23.891 -15.875 26.641 1 21.89 63 ILE B O 1
ATOM 4164 N N . SER B 1 64 ? -22.359 -15.133 27.609 1 23 64 SER B N 1
ATOM 4165 C CA . SER B 1 64 ? -22.484 -13.898 26.844 1 23 64 SER B CA 1
ATOM 4166 C C . SER B 1 64 ? -22.234 -14.133 25.375 1 23 64 SER B C 1
ATOM 4168 O O . SER B 1 64 ? -21.141 -14.555 24.984 1 23 64 SER B O 1
ATOM 4170 N N . VAL B 1 65 ? -23.203 -14.664 24.859 1 23.53 65 VAL B N 1
ATOM 4171 C CA . VAL B 1 65 ? -23.266 -14.781 23.406 1 23.53 65 VAL B CA 1
ATOM 4172 C C . VAL B 1 65 ? -22.609 -13.562 22.766 1 23.53 65 VAL B C 1
ATOM 4174 O O . VAL B 1 65 ? -23.047 -12.43 22.969 1 23.53 65 VAL B O 1
ATOM 4177 N N . ALA B 1 66 ? -21.297 -13.664 22.75 1 26.2 66 ALA B N 1
ATOM 4178 C CA . ALA B 1 66 ? -20.5 -12.711 21.984 1 26.2 66 ALA B CA 1
ATOM 4179 C C . ALA B 1 66 ? -21.312 -12.156 20.812 1 26.2 66 ALA B C 1
ATOM 4181 O O . ALA B 1 66 ? -21.891 -12.914 20.016 1 26.2 66 ALA B O 1
ATOM 4182 N N . ILE B 1 67 ? -22.094 -11.18 21.172 1 24.56 67 ILE B N 1
ATOM 4183 C CA . ILE B 1 67 ? -22.75 -10.391 20.141 1 24.56 67 ILE B CA 1
ATOM 4184 C C . ILE B 1 67 ? -21.922 -10.422 18.859 1 24.56 67 ILE B C 1
ATOM 4186 O O . ILE B 1 67 ? -20.75 -10.031 18.859 1 24.56 67 ILE B O 1
ATOM 4190 N N . PRO B 1 68 ? -22.312 -11.391 18.156 1 25.47 68 PRO B N 1
ATOM 4191 C CA . PRO B 1 68 ? -21.562 -11.492 16.891 1 25.47 68 PRO B CA 1
ATOM 4192 C C . PRO B 1 68 ? -21.188 -10.125 16.312 1 25.47 68 PRO B C 1
ATOM 4194 O O . PRO B 1 68 ? -22.031 -9.219 16.281 1 25.47 68 PRO B O 1
ATOM 4197 N N . ILE B 1 69 ? -20.141 -9.562 16.844 1 26.14 69 ILE B N 1
ATOM 4198 C CA . ILE B 1 69 ? -19.656 -8.383 16.141 1 26.14 69 ILE B CA 1
ATOM 4199 C C . ILE B 1 69 ? -20.156 -8.398 14.703 1 26.14 69 ILE B C 1
ATOM 4201 O O . ILE B 1 69 ? -19.922 -9.359 13.961 1 26.14 69 ILE B O 1
ATOM 4205 N N . VAL B 1 70 ? -21.281 -7.703 14.617 1 26.12 70 VAL B N 1
ATOM 4206 C CA . VAL B 1 70 ? -21.797 -7.406 13.281 1 26.12 70 VAL B CA 1
ATOM 4207 C C . VAL B 1 70 ? -20.641 -7.316 12.289 1 26.12 70 VAL B C 1
ATOM 4209 O O . VAL B 1 70 ? -19.75 -6.477 12.445 1 26.12 70 VAL B O 1
ATOM 4212 N N . ALA B 1 71 ? -20.141 -8.43 11.898 1 30.25 71 ALA B N 1
ATOM 4213 C CA . ALA B 1 71 ? -19.297 -8.414 10.703 1 30.25 71 ALA B CA 1
ATOM 4214 C C . ALA B 1 71 ? -19.641 -7.227 9.805 1 30.25 71 ALA B C 1
ATOM 4216 O O . ALA B 1 71 ? -20.781 -7.094 9.352 1 30.25 71 ALA B O 1
ATOM 4217 N N . LYS B 1 72 ? -19.297 -6.047 10.242 1 32.06 72 LYS B N 1
ATOM 4218 C CA . LYS B 1 72 ? -19.438 -4.977 9.258 1 32.06 72 LYS B CA 1
ATOM 4219 C C . LYS B 1 72 ? -19.5 -5.535 7.84 1 32.06 72 LYS B C 1
ATOM 4221 O O . LYS B 1 72 ? -18.625 -6.305 7.43 1 32.06 72 LYS B O 1
ATOM 4226 N N . ALA B 1 73 ? -20.703 -5.602 7.367 1 33.03 73 ALA B N 1
ATOM 4227 C CA . ALA B 1 73 ? -21.094 -5.953 6.004 1 33.03 73 ALA B CA 1
ATOM 4228 C C . ALA B 1 73 ? -20 -5.594 5.008 1 33.03 73 ALA B C 1
ATOM 4230 O O . ALA B 1 73 ? -19.609 -4.434 4.906 1 33.03 73 ALA B O 1
ATOM 4231 N N . ILE B 1 74 ? -19 -6.324 4.992 1 37.31 74 ILE B N 1
ATOM 4232 C CA . ILE B 1 74 ? -18.328 -6.188 3.701 1 37.31 74 ILE B CA 1
ATOM 4233 C C . ILE B 1 74 ? -19.359 -5.852 2.625 1 37.31 74 ILE B C 1
ATOM 4235 O O . ILE B 1 74 ? -20.234 -6.664 2.32 1 37.31 74 ILE B O 1
ATOM 4239 N N . ASP B 1 75 ? -20.078 -4.824 2.777 1 37.16 75 ASP B N 1
ATOM 4240 C CA . ASP B 1 75 ? -20.859 -4.5 1.592 1 37.16 75 ASP B CA 1
ATOM 4241 C C . ASP B 1 75 ? -20.281 -5.176 0.349 1 37.16 75 ASP B C 1
ATOM 4243 O O . ASP B 1 75 ? -19.141 -4.922 -0.025 1 37.16 75 ASP B O 1
ATOM 4247 N N . PRO B 1 76 ? -20.562 -6.27 0.095 1 43.72 76 PRO B N 1
ATOM 4248 C CA . PRO B 1 76 ? -20.156 -6.938 -1.144 1 43.72 76 PRO B CA 1
ATOM 4249 C C . PRO B 1 76 ? -20.031 -5.977 -2.322 1 43.72 76 PRO B C 1
ATOM 4251 O O . PRO B 1 76 ? -20.359 -6.336 -3.455 1 43.72 76 PRO B O 1
ATOM 4254 N N . VAL B 1 77 ? -20 -4.699 -2.094 1 49.62 77 VAL B N 1
ATOM 4255 C CA . VAL B 1 77 ? -20.047 -3.92 -3.326 1 49.62 77 VAL B CA 1
ATOM 4256 C C . VAL B 1 77 ? -18.891 -4.32 -4.234 1 49.62 77 VAL B C 1
ATOM 4258 O O . VAL B 1 77 ? -17.719 -4.094 -3.896 1 49.62 77 VAL B O 1
ATOM 4261 N N . PRO B 1 78 ? -19.172 -5.258 -5.156 1 61.47 78 PRO B N 1
ATOM 4262 C CA . PRO B 1 78 ? -18.359 -5.922 -6.184 1 61.47 78 PRO B CA 1
ATOM 4263 C C . PRO B 1 78 ? -17.438 -4.961 -6.914 1 61.47 78 PRO B C 1
ATOM 4265 O O . PRO B 1 78 ? -16.578 -5.395 -7.68 1 61.47 78 PRO B O 1
ATOM 4268 N N . TRP B 1 79 ? -17.578 -3.643 -6.496 1 82.56 79 TRP B N 1
ATOM 4269 C CA . TRP B 1 79 ? -16.859 -2.723 -7.367 1 82.56 79 TRP B CA 1
ATOM 4270 C C . TRP B 1 79 ? -15.484 -2.396 -6.801 1 82.56 79 TRP B C 1
ATOM 4272 O O . TRP B 1 79 ? -15.336 -2.176 -5.594 1 82.56 79 TRP B O 1
ATOM 4282 N N . ILE B 1 80 ? -14.516 -2.57 -7.512 1 88.5 80 ILE B N 1
ATOM 4283 C CA . ILE B 1 80 ? -13.141 -2.24 -7.172 1 88.5 80 ILE B CA 1
ATOM 4284 C C . ILE B 1 80 ? -12.859 -0.78 -7.52 1 88.5 80 ILE B C 1
ATOM 4286 O O . ILE B 1 80 ? -12.914 -0.391 -8.688 1 88.5 80 ILE B O 1
ATOM 4290 N N . ASN B 1 81 ? -12.68 0.075 -6.516 1 92.94 81 ASN B N 1
ATOM 4291 C CA . ASN B 1 81 ? -12.344 1.479 -6.734 1 92.94 81 ASN B CA 1
ATOM 4292 C C . ASN B 1 81 ? -10.852 1.669 -6.98 1 92.94 81 ASN B C 1
ATOM 4294 O O . ASN B 1 81 ? -10.078 1.849 -6.035 1 92.94 81 ASN B O 1
ATOM 4298 N N . LEU B 1 82 ? -10.461 1.741 -8.219 1 94.81 82 LEU B N 1
ATOM 4299 C CA . LEU B 1 82 ? -9.055 1.803 -8.602 1 94.81 82 LEU B CA 1
ATOM 4300 C C . LEU B 1 82 ? -8.422 3.109 -8.133 1 94.81 82 LEU B C 1
ATOM 4302 O O . LEU B 1 82 ? -7.242 3.141 -7.777 1 94.81 82 LEU B O 1
ATOM 4306 N N . MET B 1 83 ? -9.219 4.176 -8.07 1 94.94 83 MET B N 1
ATOM 4307 C CA . MET B 1 83 ? -8.727 5.48 -7.625 1 94.94 83 MET B CA 1
ATOM 4308 C C . MET B 1 83 ? -8.297 5.43 -6.164 1 94.94 83 MET B C 1
ATOM 4310 O O . MET B 1 83 ? -7.215 5.898 -5.812 1 94.94 83 MET B O 1
ATOM 4314 N N . HIS B 1 84 ? -9.109 4.848 -5.309 1 96.38 84 HIS B N 1
ATOM 4315 C CA . HIS B 1 84 ? -8.781 4.75 -3.891 1 96.38 84 HIS B CA 1
ATOM 4316 C C . HIS B 1 84 ? -7.531 3.9 -3.678 1 96.38 84 HIS B C 1
ATOM 4318 O O . HIS B 1 84 ? -6.703 4.207 -2.816 1 96.38 84 HIS B O 1
ATOM 4324 N N . LEU B 1 85 ? -7.375 2.84 -4.457 1 97.56 85 LEU B N 1
ATOM 4325 C CA . LEU B 1 85 ? -6.207 1.977 -4.332 1 97.56 85 LEU B CA 1
ATOM 4326 C C . LEU B 1 85 ? -4.945 2.695 -4.797 1 97.56 85 LEU B C 1
ATOM 4328 O O . LEU B 1 85 ? -3.885 2.551 -4.188 1 97.56 85 LEU B O 1
ATOM 4332 N N . GLU B 1 86 ? -5.098 3.434 -5.867 1 97.06 86 GLU B N 1
ATOM 4333 C CA . GLU B 1 86 ? -3.977 4.23 -6.355 1 97.06 86 GLU B CA 1
ATOM 4334 C C . GLU B 1 86 ? -3.557 5.277 -5.328 1 97.06 86 GLU B C 1
ATOM 4336 O O . GLU B 1 86 ? -2.365 5.457 -5.07 1 97.06 86 GLU B O 1
ATOM 4341 N N . LEU B 1 87 ? -4.52 5.934 -4.773 1 97.94 87 LEU B N 1
ATOM 4342 C CA . LEU B 1 87 ? -4.25 6.961 -3.77 1 97.94 87 LEU B CA 1
ATOM 4343 C C . LEU B 1 87 ? -3.58 6.355 -2.541 1 97.94 87 LEU B C 1
ATOM 4345 O O . LEU B 1 87 ? -2.635 6.934 -1.996 1 97.94 87 LEU B O 1
ATOM 4349 N N . PHE B 1 88 ? -4.105 5.207 -2.125 1 98 88 PHE B N 1
ATOM 4350 C CA . PHE B 1 88 ? -3.521 4.547 -0.962 1 98 88 PHE B CA 1
ATOM 4351 C C . PHE B 1 88 ? -2.072 4.156 -1.231 1 98 88 PHE B C 1
ATOM 4353 O O . PHE B 1 88 ? -1.214 4.297 -0.359 1 98 88 PHE B O 1
ATOM 4360 N N . HIS B 1 89 ? -1.854 3.662 -2.393 1 97.38 89 HIS B N 1
ATOM 4361 C CA . HIS B 1 89 ? -0.49 3.326 -2.785 1 97.38 89 HIS B CA 1
ATOM 4362 C C . HIS B 1 89 ? 0.414 4.555 -2.74 1 97.38 89 HIS B C 1
ATOM 4364 O O . HIS B 1 89 ? 1.533 4.488 -2.227 1 97.38 89 HIS B O 1
ATOM 4370 N N . HIS B 1 90 ? -0.042 5.629 -3.293 1 97.44 90 HIS B N 1
ATOM 4371 C CA . HIS B 1 90 ? 0.715 6.875 -3.299 1 97.44 90 HIS B CA 1
ATOM 4372 C C . HIS B 1 90 ? 0.971 7.371 -1.879 1 97.44 90 HIS B C 1
ATOM 4374 O O . HIS B 1 90 ? 2.047 7.898 -1.586 1 97.44 90 HIS B O 1
ATOM 4380 N N . TRP B 1 91 ? -0.026 7.246 -1.012 1 97.81 91 TRP B N 1
ATOM 4381 C CA . TRP B 1 91 ? 0.144 7.598 0.394 1 97.81 91 TRP B CA 1
ATOM 4382 C C . TRP B 1 91 ? 1.326 6.852 1.003 1 97.81 91 TRP B C 1
ATOM 4384 O O . TRP B 1 91 ? 2.184 7.457 1.65 1 97.81 91 TRP B O 1
ATOM 4394 N N . ASP B 1 92 ? 1.316 5.598 0.777 1 96.06 92 ASP B N 1
ATOM 4395 C CA . ASP B 1 92 ? 2.293 4.723 1.418 1 96.06 92 ASP B CA 1
ATOM 4396 C C . ASP B 1 92 ? 3.693 4.957 0.856 1 96.06 92 ASP B C 1
ATOM 4398 O O . ASP B 1 92 ? 4.68 4.922 1.596 1 96.06 92 ASP B O 1
ATOM 4402 N N . LYS B 1 93 ? 3.811 5.281 -0.406 1 95 93 LYS B N 1
ATOM 4403 C CA . LYS B 1 93 ? 5.113 5.34 -1.062 1 95 93 LYS B CA 1
ATOM 4404 C C . LYS B 1 93 ? 5.695 6.746 -1.003 1 95 93 LYS B C 1
ATOM 4406 O O . LYS B 1 93 ? 6.914 6.918 -0.959 1 95 93 LYS B O 1
ATOM 4411 N N . GLU B 1 94 ? 4.812 7.754 -1.002 1 96.5 94 GLU B N 1
ATOM 4412 C CA . GLU B 1 94 ? 5.352 9.094 -1.218 1 96.5 94 GLU B CA 1
ATOM 4413 C C . GLU B 1 94 ? 4.816 10.078 -0.183 1 96.5 94 GLU B C 1
ATOM 4415 O O . GLU B 1 94 ? 5.59 10.734 0.511 1 96.5 94 GLU B O 1
ATOM 4420 N N . THR B 1 95 ? 3.486 10.125 -0.001 1 97.75 95 THR B N 1
ATOM 4421 C CA . THR B 1 95 ? 2.857 11.203 0.759 1 97.75 95 THR B CA 1
ATOM 4422 C C . THR B 1 95 ? 3.271 11.141 2.227 1 97.75 95 THR B C 1
ATOM 4424 O O . THR B 1 95 ? 3.635 12.164 2.816 1 97.75 95 THR B O 1
ATOM 4427 N N . ARG B 1 96 ? 3.209 9.984 2.807 1 96.62 96 ARG B N 1
ATOM 4428 C CA . ARG B 1 96 ? 3.406 9.797 4.242 1 96.62 96 ARG B CA 1
ATOM 4429 C C . ARG B 1 96 ? 4.77 10.32 4.68 1 96.62 96 ARG B C 1
ATOM 4431 O O . ARG B 1 96 ? 4.891 10.938 5.738 1 96.62 96 ARG B O 1
ATOM 4438 N N . SER B 1 97 ? 5.816 10.18 3.863 1 95.56 97 SER B N 1
ATOM 4439 C CA . SER B 1 97 ? 7.184 10.547 4.215 1 95.56 97 SER B CA 1
ATOM 4440 C C . SER B 1 97 ? 7.379 12.062 4.172 1 95.56 97 SER B C 1
ATOM 4442 O O . SER B 1 97 ? 8.359 12.578 4.703 1 95.56 97 SER B O 1
ATOM 4444 N N . THR B 1 98 ? 6.461 12.75 3.578 1 96.88 98 THR B N 1
ATOM 4445 C CA . THR B 1 98 ? 6.578 14.203 3.457 1 96.88 98 THR B CA 1
ATOM 4446 C C . THR B 1 98 ? 5.941 14.898 4.656 1 96.88 98 THR B C 1
ATOM 4448 O O . THR B 1 98 ? 6.09 16.109 4.824 1 96.88 98 THR B O 1
ATOM 4451 N N . LEU B 1 99 ? 5.23 14.172 5.5 1 96.69 99 LEU B N 1
ATOM 4452 C CA . LEU B 1 99 ? 4.488 14.781 6.598 1 96.69 99 LEU B CA 1
ATOM 4453 C C . LEU B 1 99 ? 5.324 14.789 7.875 1 96.69 99 LEU B C 1
ATOM 4455 O O . LEU B 1 99 ? 6.184 13.93 8.07 1 96.69 99 LEU B O 1
ATOM 4459 N N . ALA B 1 100 ? 5.066 15.742 8.711 1 93.62 100 ALA B N 1
ATOM 4460 C CA . ALA B 1 100 ? 5.715 15.805 10.016 1 93.62 100 ALA B CA 1
ATOM 4461 C C . ALA B 1 100 ? 5.25 14.664 10.914 1 93.62 100 ALA B C 1
ATOM 4463 O O . ALA B 1 100 ? 4.293 13.953 10.586 1 93.62 100 ALA B O 1
ATOM 4464 N N . PHE B 1 101 ? 5.949 14.336 11.898 1 91.75 101 PHE B N 1
ATOM 4465 C CA . PHE B 1 101 ? 5.648 13.305 12.891 1 91.75 101 PHE B CA 1
ATOM 4466 C C . PHE B 1 101 ? 5.66 11.922 12.25 1 91.75 101 PHE B C 1
ATOM 4468 O O . PHE B 1 101 ? 4.699 11.156 12.383 1 91.75 101 PHE B O 1
ATOM 4475 N N . PRO B 1 102 ? 6.691 11.578 11.602 1 91.88 102 PRO B N 1
ATOM 4476 C CA . PRO B 1 102 ? 6.746 10.32 10.852 1 91.88 102 PRO B CA 1
ATOM 4477 C C . PRO B 1 102 ? 6.441 9.102 11.719 1 91.88 102 PRO B C 1
ATOM 4479 O O . PRO B 1 102 ? 5.957 8.086 11.211 1 91.88 102 PRO B O 1
ATOM 4482 N N . GLN B 1 103 ? 6.586 9.195 13.008 1 91.06 103 GLN B N 1
ATOM 4483 C CA . GLN B 1 103 ? 6.426 8.047 13.898 1 91.06 103 GLN B CA 1
ATOM 4484 C C . GLN B 1 103 ? 4.953 7.73 14.125 1 91.06 103 GLN B C 1
ATOM 4486 O O . GLN B 1 103 ? 4.609 6.625 14.547 1 91.06 103 GLN B O 1
ATOM 4491 N N . ILE B 1 104 ? 4.078 8.641 13.812 1 92.69 104 ILE B N 1
ATOM 4492 C CA . ILE B 1 104 ? 2.666 8.5 14.141 1 92.69 104 ILE B CA 1
ATOM 4493 C C . ILE B 1 104 ? 1.945 7.75 13.023 1 92.69 104 ILE B C 1
ATOM 4495 O O . ILE B 1 104 ? 0.986 7.016 13.281 1 92.69 104 ILE B O 1
ATOM 4499 N N . TRP B 1 105 ? 2.367 7.844 11.828 1 95.56 105 TRP B N 1
ATOM 4500 C CA . TRP B 1 105 ? 1.562 7.488 10.664 1 95.56 105 TRP B CA 1
ATOM 4501 C C . TRP B 1 105 ? 1.444 5.977 10.523 1 95.56 105 TRP B C 1
ATOM 4503 O O . TRP B 1 105 ? 0.396 5.461 10.125 1 95.56 105 TRP B O 1
ATOM 4513 N N . PRO B 1 106 ? 2.531 5.207 10.891 1 92.38 106 PRO B N 1
ATOM 4514 C CA . PRO B 1 106 ? 2.35 3.754 10.852 1 92.38 106 PRO B CA 1
ATOM 4515 C C . PRO B 1 106 ? 1.224 3.275 11.766 1 92.38 106 PRO B C 1
ATOM 4517 O O . PRO B 1 106 ? 0.465 2.375 11.398 1 92.38 106 PRO B O 1
ATOM 4520 N N . VAL B 1 107 ? 1.04 3.904 12.898 1 90.56 107 VAL B N 1
ATOM 4521 C CA . VAL B 1 107 ? 0.007 3.537 13.867 1 90.56 107 VAL B CA 1
ATOM 4522 C C . VAL B 1 107 ? -1.363 3.957 13.336 1 90.56 107 VAL B C 1
ATOM 4524 O O . VAL B 1 107 ? -2.326 3.189 13.414 1 90.56 107 VAL B O 1
ATOM 4527 N N . VAL B 1 108 ? -1.403 5.117 12.789 1 92.75 108 VAL B N 1
ATOM 4528 C CA . VAL B 1 108 ? -2.656 5.645 12.258 1 92.75 108 VAL B CA 1
ATOM 4529 C C . VAL B 1 108 ? -3.107 4.809 11.07 1 92.75 108 VAL B C 1
ATOM 4531 O O . VAL B 1 108 ? -4.297 4.535 10.906 1 92.75 108 VAL B O 1
ATOM 4534 N N . MET B 1 109 ? -2.182 4.41 10.266 1 93.81 109 MET B N 1
ATOM 4535 C CA . MET B 1 109 ? -2.5 3.617 9.086 1 93.81 109 MET B CA 1
ATOM 4536 C C . MET B 1 109 ? -3.1 2.27 9.477 1 93.81 109 MET B C 1
ATOM 4538 O O . MET B 1 109 ? -4.012 1.773 8.812 1 93.81 109 MET B O 1
ATOM 4542 N N . GLN B 1 110 ? -2.592 1.681 10.484 1 92.81 110 GLN B N 1
ATOM 4543 C CA . GLN B 1 110 ? -3.137 0.408 10.945 1 92.81 110 GLN B CA 1
ATOM 4544 C C . GLN B 1 110 ? -4.59 0.56 11.383 1 92.81 110 GLN B C 1
ATOM 4546 O O . GLN B 1 110 ? -5.418 -0.317 11.125 1 92.81 110 GLN B O 1
ATOM 4551 N N . GLN B 1 111 ? -4.906 1.719 11.961 1 92.81 111 GLN B N 1
ATOM 4552 C CA . GLN B 1 111 ? -6.273 1.992 12.398 1 92.81 111 GLN B CA 1
ATOM 4553 C C . GLN B 1 111 ? -7.184 2.277 11.203 1 92.81 111 GLN B C 1
ATOM 4555 O O . GLN B 1 111 ? -8.391 2.025 11.266 1 92.81 111 GLN B O 1
ATOM 4560 N N . ALA B 1 112 ? -6.562 2.73 10.164 1 96.25 112 ALA B N 1
ATOM 4561 C CA . ALA B 1 112 ? -7.316 3.158 8.992 1 96.25 112 ALA B CA 1
ATOM 4562 C C . ALA B 1 112 ? -8.031 1.978 8.336 1 96.25 112 ALA B C 1
ATOM 4564 O O . ALA B 1 112 ? -9.055 2.152 7.676 1 96.25 112 ALA B O 1
ATOM 4565 N N . PHE B 1 113 ? -7.539 0.794 8.5 1 94.62 113 PHE B N 1
ATOM 4566 C CA . PHE B 1 113 ? -8.141 -0.371 7.863 1 94.62 113 PHE B CA 1
ATOM 4567 C C . PHE B 1 113 ? -9.43 -0.773 8.57 1 94.62 113 PHE B C 1
ATOM 4569 O O . PHE B 1 113 ? -10.211 -1.562 8.047 1 94.62 113 PHE B O 1
ATOM 4576 N N . HIS B 1 114 ? -9.719 -0.098 9.742 1 92.06 114 HIS B N 1
ATOM 4577 C CA . HIS B 1 114 ? -10.906 -0.452 10.5 1 92.06 114 HIS B CA 1
ATOM 4578 C C . HIS B 1 114 ? -11.797 0.766 10.734 1 92.06 114 HIS B C 1
ATOM 4580 O O . HIS B 1 114 ? -12.914 0.638 11.242 1 92.06 114 HIS B O 1
ATOM 4586 N N . GLU B 1 115 ? -11.289 1.925 10.383 1 93.56 115 GLU B N 1
ATOM 4587 C CA . GLU B 1 115 ? -12.016 3.174 10.594 1 93.56 115 GLU B CA 1
ATOM 4588 C C . GLU B 1 115 ? -12.109 3.986 9.305 1 93.56 115 GLU B C 1
ATOM 4590 O O . GLU B 1 115 ? -11.125 4.582 8.867 1 93.56 115 GLU B O 1
ATOM 4595 N N . ASP B 1 116 ? -13.266 4.125 8.797 1 93.94 116 ASP B N 1
ATOM 4596 C CA . ASP B 1 116 ? -13.461 4.77 7.5 1 93.94 116 ASP B CA 1
ATOM 4597 C C . ASP B 1 116 ? -13.062 6.242 7.551 1 93.94 116 ASP B C 1
ATOM 4599 O O . ASP B 1 116 ? -12.586 6.801 6.559 1 93.94 116 ASP B O 1
ATOM 4603 N N . PHE B 1 117 ? -13.273 6.914 8.719 1 94.5 117 PHE B N 1
ATOM 4604 C CA . PHE B 1 117 ? -12.945 8.328 8.805 1 94.5 117 PHE B CA 1
ATOM 4605 C C . PHE B 1 117 ? -11.438 8.539 8.719 1 94.5 117 PHE B C 1
ATOM 4607 O O . PHE B 1 117 ? -10.977 9.531 8.148 1 94.5 117 PHE B O 1
ATOM 4614 N N . VAL B 1 118 ? -10.672 7.594 9.25 1 97.19 118 VAL B N 1
ATOM 4615 C CA . VAL B 1 118 ? -9.219 7.68 9.156 1 97.19 118 VAL B CA 1
ATOM 4616 C C . VAL B 1 118 ? -8.773 7.457 7.715 1 97.19 118 VAL B C 1
ATOM 4618 O O . VAL B 1 118 ? -7.969 8.219 7.18 1 97.19 118 VAL B O 1
ATOM 4621 N N . MET B 1 119 ? -9.328 6.438 7.078 1 98.06 119 MET B N 1
ATOM 4622 C CA . MET B 1 119 ? -8.945 6.105 5.707 1 98.06 119 MET B CA 1
ATOM 4623 C C . MET B 1 119 ? -9.336 7.227 4.746 1 98.06 119 MET B C 1
ATOM 4625 O O . MET B 1 119 ? -8.578 7.551 3.83 1 98.06 119 MET B O 1
ATOM 4629 N N . SER B 1 120 ? -10.5 7.773 4.957 1 97.75 120 SER B N 1
ATOM 4630 C CA . SER B 1 120 ? -10.938 8.891 4.125 1 97.75 120 SER B CA 1
ATOM 4631 C C . SER B 1 120 ? -9.945 10.047 4.184 1 97.75 120 SER B C 1
ATOM 4633 O O . SER B 1 120 ? -9.617 10.648 3.16 1 97.75 120 SER B O 1
ATOM 4635 N N . ALA B 1 121 ? -9.461 10.336 5.363 1 98.06 121 ALA B N 1
ATOM 4636 C CA . ALA B 1 121 ? -8.5 11.422 5.547 1 98.06 121 ALA B CA 1
ATOM 4637 C C . ALA B 1 121 ? -7.172 11.102 4.871 1 98.06 121 ALA B C 1
ATOM 4639 O O . ALA B 1 121 ? -6.547 11.977 4.27 1 98.06 121 ALA B O 1
ATOM 4640 N N . ILE B 1 122 ? -6.773 9.859 4.988 1 98.62 122 ILE B N 1
ATOM 4641 C CA . ILE B 1 122 ? -5.535 9.406 4.355 1 98.62 122 ILE B CA 1
ATOM 4642 C C . ILE B 1 122 ? -5.648 9.547 2.84 1 98.62 122 ILE B C 1
ATOM 4644 O O . ILE B 1 122 ? -4.762 10.117 2.19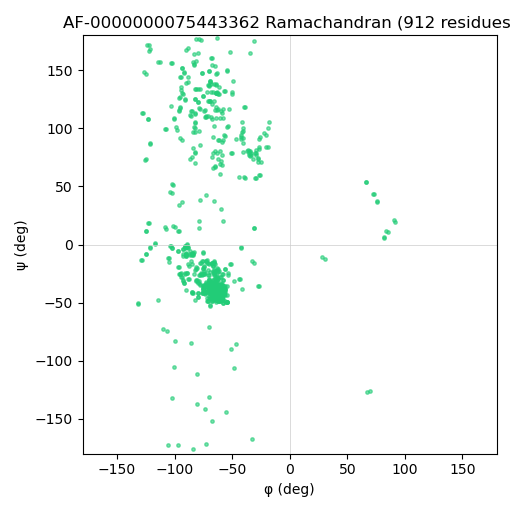7 1 98.62 122 ILE B O 1
ATOM 4648 N N . LEU B 1 123 ? -6.75 9.055 2.299 1 98.5 123 LEU B N 1
ATOM 4649 C CA . LEU B 1 123 ? -6.957 9.117 0.856 1 98.5 123 LEU B CA 1
ATOM 4650 C C . LEU B 1 123 ? -7.066 10.57 0.386 1 98.5 123 LEU B C 1
ATOM 4652 O O . LEU B 1 123 ? -6.547 10.922 -0.674 1 98.5 123 LEU B O 1
ATOM 4656 N N . CYS B 1 124 ? -7.695 11.398 1.167 1 98.19 124 CYS B N 1
ATOM 4657 C CA . CYS B 1 124 ? -7.84 12.805 0.83 1 98.19 124 CYS B CA 1
ATOM 4658 C C . CYS B 1 124 ? -6.484 13.492 0.766 1 98.19 124 CYS B C 1
ATOM 4660 O O . CYS B 1 124 ? -6.188 14.211 -0.195 1 98.19 124 CYS B O 1
ATOM 4662 N N . THR B 1 125 ? -5.688 13.266 1.758 1 98.5 125 THR B N 1
ATOM 4663 C CA . THR B 1 125 ? -4.363 13.867 1.821 1 98.5 125 THR B CA 1
ATOM 4664 C C . THR B 1 125 ? -3.498 13.406 0.653 1 98.5 125 THR B C 1
ATOM 4666 O O . THR B 1 125 ? -2.771 14.195 0.056 1 98.5 125 THR B O 1
ATOM 4669 N N . SER B 1 126 ? -3.639 12.141 0.352 1 98.56 126 SER B N 1
ATOM 4670 C CA . SER B 1 126 ? -2.908 11.586 -0.783 1 98.56 126 SER B CA 1
ATOM 4671 C C . SER B 1 126 ? -3.365 12.219 -2.096 1 98.56 126 SER B C 1
ATOM 4673 O O . SER B 1 126 ? -2.543 12.531 -2.957 1 98.56 126 SER B O 1
ATOM 4675 N N . ALA B 1 127 ? -4.648 12.336 -2.252 1 98.38 127 ALA B N 1
ATOM 4676 C CA . ALA B 1 127 ? -5.195 12.953 -3.455 1 98.38 127 ALA B CA 1
ATOM 4677 C C . ALA B 1 127 ? -4.707 14.391 -3.602 1 98.38 127 ALA B C 1
ATOM 4679 O O . ALA B 1 127 ? -4.391 14.836 -4.707 1 98.38 127 ALA B O 1
ATOM 4680 N N . MET B 1 128 ? -4.617 15.07 -2.525 1 98.19 128 MET B N 1
ATOM 4681 C CA . MET B 1 128 ? -4.133 16.453 -2.543 1 98.19 128 MET B CA 1
ATOM 4682 C C . MET B 1 128 ? -2.656 16.5 -2.924 1 98.19 128 MET B C 1
ATOM 4684 O O . MET B 1 128 ? -2.244 17.359 -3.715 1 98.19 128 MET B O 1
ATOM 4688 N N . HIS B 1 129 ? -1.915 15.648 -2.375 1 98.25 129 HIS B N 1
ATOM 4689 C CA . HIS B 1 129 ? -0.511 15.57 -2.762 1 98.25 129 HIS B CA 1
ATOM 4690 C C . HIS B 1 129 ? -0.365 15.289 -4.254 1 98.25 129 HIS B C 1
ATOM 4692 O O . HIS B 1 129 ? 0.412 15.961 -4.941 1 98.25 129 HIS B O 1
ATOM 4698 N N . PHE B 1 130 ? -1.146 14.336 -4.773 1 97.12 130 PHE B N 1
ATOM 4699 C CA . PHE B 1 130 ? -1.141 14.008 -6.195 1 97.12 130 PHE B CA 1
ATOM 4700 C C . PHE B 1 130 ? -1.499 15.227 -7.031 1 97.12 130 PHE B C 1
ATOM 4702 O O . PHE B 1 130 ? -0.899 15.469 -8.086 1 97.12 130 PHE B O 1
ATOM 4709 N N . SER B 1 131 ? -2.48 15.875 -6.586 1 96.56 131 SER B N 1
ATOM 4710 C CA . SER B 1 131 ? -2.936 17.031 -7.336 1 96.56 131 SER B CA 1
ATOM 4711 C C . SER B 1 131 ? -1.852 18.109 -7.406 1 96.56 131 SER B C 1
ATOM 4713 O O . SER B 1 131 ? -1.785 18.875 -8.375 1 96.56 131 SER B O 1
ATOM 4715 N N . SER B 1 132 ? -1.007 18.172 -6.379 1 96.25 132 SER B N 1
ATOM 4716 C CA . SER B 1 132 ? 0.099 19.125 -6.359 1 96.25 132 SER B CA 1
ATOM 4717 C C . SER B 1 132 ? 1.226 18.688 -7.289 1 96.25 132 SER B C 1
ATOM 4719 O O . SER B 1 132 ? 1.918 19.516 -7.875 1 96.25 132 SER B O 1
ATOM 4721 N N . LEU B 1 133 ? 1.469 17.391 -7.398 1 96.06 133 LEU B N 1
ATOM 4722 C CA . LEU B 1 133 ? 2.535 16.844 -8.227 1 96.06 133 LEU B CA 1
ATOM 4723 C C . LEU B 1 133 ? 2.133 16.844 -9.703 1 96.06 133 LEU B C 1
ATOM 4725 O O . LEU B 1 133 ? 2.982 17 -10.578 1 96.06 133 LEU B O 1
ATOM 4729 N N . CYS B 1 134 ? 0.853 16.625 -9.859 1 95.06 134 CYS B N 1
ATOM 4730 C CA . CYS B 1 134 ? 0.331 16.562 -11.219 1 95.06 134 CYS B CA 1
ATOM 4731 C C . CYS B 1 134 ? -0.816 17.547 -11.414 1 95.06 134 CYS B C 1
ATOM 4733 O O . CYS B 1 134 ? -1.948 17.141 -11.68 1 95.06 134 CYS B O 1
ATOM 4735 N N . PRO B 1 135 ? -0.515 18.766 -11.492 1 91.81 135 PRO B N 1
ATOM 4736 C CA . PRO B 1 135 ? -1.569 19.781 -11.562 1 91.81 135 PRO B CA 1
ATOM 4737 C C . PRO B 1 135 ? -2.363 19.719 -12.859 1 91.81 135 PRO B C 1
ATOM 4739 O O . PRO B 1 135 ? -3.494 20.203 -12.922 1 91.81 135 PRO B O 1
ATOM 4742 N N . HIS B 1 136 ? -1.873 19.078 -13.836 1 93.56 136 HIS B N 1
ATOM 4743 C CA . HIS B 1 136 ? -2.523 19.016 -15.141 1 93.56 136 HIS B CA 1
ATOM 4744 C C . HIS B 1 136 ? -3.539 17.875 -15.195 1 93.56 136 HIS B C 1
ATOM 4746 O O . HIS B 1 136 ? -4.312 17.781 -16.156 1 93.56 136 HIS B O 1
ATOM 4752 N N . GLU B 1 137 ? -3.578 17.047 -14.211 1 93.62 137 GLU B N 1
ATOM 4753 C CA . GLU B 1 137 ? -4.547 15.969 -14.125 1 93.62 137 GLU B CA 1
ATOM 4754 C C . GLU B 1 137 ? -5.695 16.328 -13.188 1 93.62 137 GLU B C 1
ATOM 4756 O O . GLU B 1 137 ? -5.578 16.172 -11.969 1 93.62 137 GLU B O 1
ATOM 4761 N N . PRO B 1 138 ? -6.812 16.562 -13.656 1 94.25 138 PRO B N 1
ATOM 4762 C CA . PRO B 1 138 ? -7.91 17.031 -12.812 1 94.25 138 PRO B CA 1
ATOM 4763 C C . PRO B 1 138 ? -8.508 15.938 -11.938 1 94.25 138 PRO B C 1
ATOM 4765 O O . PRO B 1 138 ? -9.18 16.219 -10.945 1 94.25 138 PRO B O 1
ATOM 4768 N N . LYS B 1 139 ? -8.258 14.688 -12.312 1 94.12 139 LYS B N 1
ATOM 4769 C CA . LYS B 1 139 ? -8.891 13.578 -11.602 1 94.12 139 LYS B CA 1
ATOM 4770 C C . LYS B 1 139 ? -8.508 13.586 -10.117 1 94.12 139 LYS B C 1
ATOM 4772 O O . LYS B 1 139 ? -9.328 13.273 -9.258 1 94.12 139 LYS B O 1
ATOM 4777 N N . TYR B 1 140 ? -7.301 13.969 -9.828 1 96.12 140 TYR B N 1
ATOM 4778 C CA . TYR B 1 140 ? -6.852 13.961 -8.438 1 96.12 140 TYR B CA 1
ATOM 4779 C C . TYR B 1 140 ? -7.457 15.125 -7.664 1 96.12 140 TYR B C 1
ATOM 4781 O O . TYR B 1 140 ? -7.805 14.977 -6.488 1 96.12 140 TYR B O 1
ATOM 4789 N N . ARG B 1 141 ? -7.57 16.219 -8.305 1 94.56 141 ARG B N 1
ATOM 4790 C CA . ARG B 1 141 ? -8.234 17.359 -7.68 1 94.56 141 ARG B CA 1
ATOM 4791 C C . ARG B 1 141 ? -9.695 17.062 -7.395 1 94.56 141 ARG B C 1
ATOM 4793 O O . ARG B 1 141 ? -10.203 17.375 -6.316 1 94.56 141 ARG B O 1
ATOM 4800 N N . ASP B 1 142 ? -10.32 16.422 -8.328 1 94.75 142 ASP B N 1
ATOM 4801 C CA . ASP B 1 142 ? -11.719 16.031 -8.141 1 94.75 142 ASP B CA 1
ATOM 4802 C C . ASP B 1 142 ? -11.859 15.031 -6.996 1 94.75 142 ASP B C 1
ATOM 4804 O O . ASP B 1 142 ? -12.758 15.164 -6.164 1 94.75 142 ASP B O 1
ATOM 4808 N N . ALA B 1 143 ? -10.961 14.102 -6.984 1 95.19 143 ALA B N 1
ATOM 4809 C CA . ALA B 1 143 ? -10.984 13.102 -5.914 1 95.19 143 ALA B CA 1
ATOM 4810 C C . ALA B 1 143 ? -10.773 13.758 -4.551 1 95.19 143 ALA B C 1
ATOM 4812 O O . ALA B 1 143 ? -11.438 13.398 -3.576 1 95.19 143 ALA B O 1
ATOM 4813 N N . SER B 1 144 ? -9.828 14.695 -4.48 1 95.81 144 SER B N 1
ATOM 4814 C CA . SER B 1 144 ? -9.547 15.375 -3.225 1 95.81 144 SER B CA 1
ATOM 4815 C C . SER B 1 144 ? -10.758 16.141 -2.725 1 95.81 144 SER B C 1
ATOM 4817 O O . SER B 1 144 ? -11.039 16.172 -1.523 1 95.81 144 SER B O 1
ATOM 4819 N N . GLY B 1 145 ? -11.469 16.781 -3.646 1 93.31 145 GLY B N 1
ATOM 4820 C CA . GLY B 1 145 ? -12.664 17.516 -3.268 1 93.31 145 GLY B CA 1
ATOM 4821 C C . GLY B 1 145 ? -13.742 16.625 -2.672 1 93.31 145 GLY B C 1
ATOM 4822 O O . GLY B 1 145 ? -14.32 16.953 -1.63 1 93.31 145 GLY B O 1
ATOM 4823 N N . HIS B 1 146 ? -13.977 15.531 -3.279 1 93.38 146 HIS B N 1
ATOM 4824 C CA . HIS B 1 146 ? -14.969 14.586 -2.797 1 93.38 146 HIS B CA 1
ATOM 4825 C C . HIS B 1 146 ? -14.562 13.984 -1.457 1 93.38 146 HIS B C 1
ATOM 4827 O O . HIS B 1 146 ? -15.383 13.867 -0.543 1 93.38 146 HIS B O 1
ATOM 4833 N N . LEU B 1 147 ? -13.359 13.625 -1.368 1 96.69 147 LEU B N 1
ATOM 4834 C CA . LEU B 1 147 ? -12.859 12.969 -0.164 1 96.69 147 LEU B CA 1
ATOM 4835 C C . LEU B 1 147 ? -12.797 13.945 1.002 1 96.69 147 LEU B C 1
ATOM 4837 O O . LEU B 1 147 ? -13.008 13.562 2.154 1 96.69 147 LEU B O 1
ATOM 4841 N N . MET B 1 148 ? -12.516 15.203 0.696 1 95.25 148 MET B N 1
ATOM 4842 C CA . MET B 1 148 ? -12.469 16.219 1.75 1 95.25 148 MET B CA 1
ATOM 4843 C C . MET B 1 148 ? -13.828 16.344 2.432 1 95.25 148 MET B C 1
ATOM 4845 O O . MET B 1 148 ? -13.914 16.344 3.66 1 95.25 148 MET B O 1
ATOM 4849 N N . ALA B 1 149 ? -14.852 16.453 1.634 1 92.31 149 ALA B N 1
ATOM 4850 C CA . ALA B 1 149 ? -16.203 16.562 2.18 1 92.31 149 ALA B CA 1
ATOM 4851 C C . ALA B 1 149 ? -16.547 15.359 3.039 1 92.31 149 ALA B C 1
ATOM 4853 O O . ALA B 1 149 ? -17.094 15.5 4.137 1 92.31 149 ALA B O 1
ATOM 4854 N N . LYS B 1 150 ? -16.203 14.273 2.572 1 94.12 150 LYS B N 1
ATOM 4855 C CA . LYS B 1 150 ? -16.469 13.031 3.299 1 94.12 150 LYS B CA 1
ATOM 4856 C C . LYS B 1 150 ? -15.664 12.969 4.594 1 94.12 150 LYS B C 1
ATOM 4858 O O . LYS B 1 150 ? -16.188 12.562 5.637 1 94.12 150 LYS B O 1
ATOM 4863 N N . THR B 1 151 ? -14.414 13.312 4.535 1 94.88 151 THR B N 1
ATOM 4864 C CA . THR B 1 151 ? -13.523 13.297 5.691 1 94.88 151 THR B CA 1
ATOM 4865 C C . THR B 1 151 ? -14.062 14.195 6.797 1 94.88 151 THR B C 1
ATOM 4867 O O . THR B 1 151 ? -14.141 13.789 7.957 1 94.88 151 THR B O 1
ATOM 4870 N N . VAL B 1 152 ? -14.453 15.367 6.422 1 90.44 152 VAL B N 1
ATOM 4871 C CA . VAL B 1 152 ? -14.945 16.328 7.402 1 90.44 152 VAL B CA 1
ATOM 4872 C C . VAL B 1 152 ? -16.234 15.805 8.023 1 90.44 152 VAL B C 1
ATOM 4874 O O . VAL B 1 152 ? -16.422 15.883 9.242 1 90.44 152 VAL B O 1
ATOM 4877 N N . GLN B 1 153 ? -17.062 15.266 7.23 1 90.88 153 GLN B N 1
ATOM 4878 C CA . GLN B 1 153 ? -18.328 14.719 7.699 1 90.88 153 GLN B CA 1
ATOM 4879 C C . GLN B 1 153 ? -18.109 13.555 8.664 1 90.88 153 GLN B C 1
ATOM 4881 O O . GLN B 1 153 ? -18.672 13.531 9.758 1 90.88 153 GLN B O 1
ATOM 4886 N N . LEU B 1 154 ? -17.25 12.641 8.281 1 91.44 154 LEU B N 1
ATOM 4887 C CA . LEU B 1 154 ? -16.984 11.461 9.094 1 91.44 154 LEU B CA 1
ATOM 4888 C C . LEU B 1 154 ? -16.25 11.844 10.375 1 91.44 154 LEU B C 1
ATOM 4890 O O . LEU B 1 154 ? -16.5 11.266 11.438 1 91.44 154 LEU B O 1
ATOM 4894 N N . PHE B 1 155 ? -15.398 12.758 10.281 1 90.44 155 PHE B N 1
ATOM 4895 C CA . PHE B 1 155 ? -14.633 13.195 11.438 1 90.44 155 PHE B CA 1
ATOM 4896 C C . PHE B 1 155 ? -15.547 13.805 12.492 1 90.44 155 PHE B C 1
ATOM 4898 O O . PHE B 1 155 ? -15.469 13.461 13.672 1 90.44 155 PHE B O 1
ATOM 4905 N N . ARG B 1 156 ? -16.391 14.672 12.039 1 85.38 156 ARG B N 1
ATOM 4906 C CA . ARG B 1 156 ? -17.344 15.312 12.945 1 85.38 156 ARG B CA 1
ATOM 4907 C C . ARG B 1 156 ? -18.234 14.273 13.617 1 85.38 156 ARG B C 1
ATOM 4909 O O . ARG B 1 156 ? -18.5 14.359 14.812 1 85.38 156 ARG B O 1
ATOM 4916 N N . LYS B 1 157 ? -18.672 13.359 12.852 1 86.88 157 LYS B N 1
ATOM 4917 C CA . LYS B 1 157 ? -19.531 12.297 13.367 1 86.88 157 LYS B CA 1
ATOM 4918 C C . LYS B 1 157 ? -18.828 11.484 14.445 1 86.88 157 LYS B C 1
ATOM 4920 O O . LYS B 1 157 ? -19.438 11.109 15.445 1 86.88 157 LYS B O 1
ATOM 4925 N N . ASN B 1 158 ? -17.531 11.234 14.305 1 88 158 ASN B N 1
ATOM 4926 C CA . ASN B 1 158 ? -16.812 10.352 15.211 1 88 158 ASN B CA 1
ATOM 4927 C C . ASN B 1 158 ? -16.266 11.117 16.422 1 88 158 ASN B C 1
ATOM 4929 O O . ASN B 1 158 ? -15.898 10.508 17.422 1 88 158 ASN B O 1
ATOM 4933 N N . LEU B 1 159 ? -16.203 12.406 16.328 1 83.25 159 LEU B N 1
ATOM 4934 C CA . LEU B 1 159 ? -15.773 13.219 17.469 1 83.25 159 LEU B CA 1
ATOM 4935 C C . LEU B 1 159 ? -16.797 13.141 18.594 1 83.25 159 LEU B C 1
ATOM 4937 O O . LEU B 1 159 ? -16.453 13.383 19.75 1 83.25 159 LEU B O 1
ATOM 4941 N N . SER B 1 160 ? -17.969 12.727 18.266 1 77.88 160 SER B N 1
ATOM 4942 C CA . SER B 1 160 ? -19.031 12.672 19.266 1 77.88 160 SER B CA 1
ATOM 4943 C C . SER B 1 160 ? -19.078 11.312 19.953 1 77.88 160 SER B C 1
ATOM 4945 O O . SER B 1 160 ? -19.781 11.141 20.953 1 77.88 160 SER B O 1
ATOM 4947 N N . ARG B 1 161 ? -18.219 10.43 19.531 1 77.44 161 ARG B N 1
ATOM 4948 C CA . ARG B 1 161 ? -18.188 9.094 20.125 1 77.44 161 ARG B CA 1
ATOM 4949 C C . ARG B 1 161 ? -17.375 9.086 21.422 1 77.44 161 ARG B C 1
ATOM 4951 O O . ARG B 1 161 ? -16.5 9.93 21.609 1 77.44 161 ARG B O 1
ATOM 4958 N N . PRO B 1 162 ? -17.75 8.109 22.266 1 78.88 162 PRO B N 1
ATOM 4959 C CA . PRO B 1 162 ? -16.922 7.973 23.469 1 78.88 162 PRO B CA 1
ATOM 4960 C C . PRO B 1 162 ? -15.484 7.582 23.156 1 78.88 162 PRO B C 1
ATOM 4962 O O . PRO B 1 162 ? -15.234 6.785 22.25 1 78.88 162 PRO B O 1
ATOM 4965 N N . PHE B 1 163 ? -14.648 8.117 24.047 1 77.75 163 PHE B N 1
ATOM 4966 C CA . PHE B 1 163 ? -13.227 7.953 23.781 1 77.75 163 PHE B CA 1
ATOM 4967 C C . PHE B 1 163 ? -12.695 6.684 24.438 1 77.75 163 PHE B C 1
ATOM 4969 O O . PHE B 1 163 ? -13.039 6.383 25.594 1 77.75 163 PHE B O 1
ATOM 4976 N N . ASN B 1 164 ? -12.109 5.863 23.719 1 76.75 164 ASN B N 1
ATOM 4977 C CA . ASN B 1 164 ? -11.188 4.836 24.188 1 76.75 164 ASN B CA 1
ATOM 4978 C C . ASN B 1 164 ? -9.828 4.949 23.5 1 76.75 164 ASN B C 1
ATOM 4980 O O . ASN B 1 164 ? -9.633 5.816 22.641 1 76.75 164 ASN B O 1
ATOM 4984 N N . LYS B 1 165 ? -8.867 4.152 24 1 73.31 165 LYS B N 1
ATOM 4985 C CA . LYS B 1 165 ? -7.508 4.309 23.5 1 73.31 165 LYS B CA 1
ATOM 4986 C C . LYS B 1 165 ? -7.465 4.195 21.984 1 73.31 165 LYS B C 1
ATOM 4988 O O . LYS B 1 165 ? -6.891 5.055 21.312 1 73.31 165 LYS B O 1
ATOM 4993 N N . GLN B 1 166 ? -8.078 3.166 21.438 1 72.88 166 GLN B N 1
ATOM 4994 C CA . GLN B 1 166 ? -8.008 2.902 20.016 1 72.88 166 GLN B CA 1
ATOM 4995 C C . GLN B 1 166 ? -8.719 3.992 19.219 1 72.88 166 GLN B C 1
ATOM 4997 O O . GLN B 1 166 ? -8.18 4.492 18.219 1 72.88 166 GLN B O 1
ATOM 5002 N N . ASN B 1 167 ? -9.672 4.41 19.75 1 84.38 167 ASN B N 1
ATOM 5003 C CA . ASN B 1 167 ? -10.43 5.43 19.047 1 84.38 167 ASN B CA 1
ATOM 5004 C C . ASN B 1 167 ? -9.766 6.801 19.156 1 84.38 167 ASN B C 1
ATOM 5006 O O . ASN B 1 167 ? -9.828 7.598 18.219 1 84.38 167 ASN B O 1
ATOM 5010 N N . CYS B 1 168 ? -9 6.961 20.234 1 88.5 168 CYS B N 1
ATOM 5011 C CA . CYS B 1 168 ? -8.367 8.258 20.453 1 88.5 168 CYS B CA 1
ATOM 5012 C C . CYS B 1 168 ? -7.18 8.453 19.516 1 88.5 168 CYS B C 1
ATOM 5014 O O . CYS B 1 168 ? -6.973 9.547 18.984 1 88.5 168 CYS B O 1
ATOM 5016 N N . GLU B 1 169 ? -6.418 7.434 19.359 1 90.88 169 GLU B N 1
ATOM 5017 C CA . GLU B 1 169 ? -5.281 7.527 18.438 1 90.88 169 GLU B CA 1
ATOM 5018 C C . GLU B 1 169 ? -5.738 7.777 17.016 1 90.88 169 GLU B C 1
ATOM 5020 O O . GLU B 1 169 ? -5.148 8.594 16.297 1 90.88 169 GLU B O 1
ATOM 5025 N N . ALA B 1 170 ? -6.816 7.082 16.672 1 92.88 170 ALA B N 1
ATOM 5026 C CA . ALA B 1 170 ? -7.391 7.258 15.344 1 92.88 170 ALA B CA 1
ATOM 5027 C C . ALA B 1 170 ? -7.902 8.68 15.148 1 92.88 170 ALA B C 1
ATOM 5029 O O . ALA B 1 170 ? -7.656 9.297 14.117 1 92.88 170 ALA B O 1
ATOM 5030 N N . LEU B 1 171 ? -8.531 9.141 16.141 1 93.25 171 LEU B N 1
ATOM 5031 C CA . LEU B 1 171 ? -9.102 10.477 16.078 1 93.25 171 LEU B CA 1
ATOM 5032 C C . LEU B 1 171 ? -8.008 11.539 16.031 1 93.25 171 LEU B C 1
ATOM 5034 O O . LEU B 1 171 ? -8.086 12.477 15.234 1 93.25 171 LEU B O 1
ATOM 5038 N N . MET B 1 172 ? -6.996 11.352 16.812 1 93.12 172 MET B N 1
ATOM 5039 C CA . MET B 1 172 ? -5.91 12.328 16.844 1 93.12 172 MET B CA 1
ATOM 5040 C C . MET B 1 172 ? -5.148 12.328 15.523 1 93.12 172 MET B C 1
ATOM 5042 O O . MET B 1 172 ? -4.801 13.391 15 1 93.12 172 MET B O 1
ATOM 5046 N N . GLY B 1 173 ? -4.855 11.172 15.023 1 94.12 173 GLY B N 1
ATOM 5047 C CA . GLY B 1 173 ? -4.23 11.078 13.711 1 94.12 173 GLY B CA 1
ATOM 5048 C C . GLY B 1 173 ? -5.051 11.742 12.617 1 94.12 173 GLY B C 1
ATOM 5049 O O . GLY B 1 173 ? -4.5 12.438 11.766 1 94.12 173 GLY B O 1
ATOM 5050 N N . THR B 1 174 ? -6.316 11.516 12.664 1 95.31 174 THR B N 1
ATOM 5051 C CA . THR B 1 174 ? -7.211 12.117 11.688 1 95.31 174 THR B CA 1
ATOM 5052 C C . THR B 1 174 ? -7.23 13.641 11.828 1 95.31 174 THR B C 1
ATOM 5054 O O . THR B 1 174 ? -7.27 14.367 10.836 1 95.31 174 THR B O 1
ATOM 5057 N N . ALA B 1 175 ? -7.211 14.062 13.031 1 94.31 175 ALA B N 1
ATOM 5058 C CA . ALA B 1 175 ? -7.18 15.5 13.281 1 94.31 175 ALA B CA 1
ATOM 5059 C C . ALA B 1 175 ? -5.949 16.141 12.641 1 94.31 175 ALA B C 1
ATOM 5061 O O . ALA B 1 175 ? -6.031 17.234 12.086 1 94.31 175 ALA B O 1
ATOM 5062 N N . LEU B 1 176 ? -4.828 15.484 12.766 1 94.56 176 LEU B N 1
ATOM 5063 C CA . LEU B 1 176 ? -3.607 15.984 12.141 1 94.56 176 LEU B CA 1
ATOM 5064 C C . LEU B 1 176 ? -3.76 16.047 10.625 1 94.56 176 LEU B C 1
ATOM 5066 O O . LEU B 1 176 ? -3.346 17.016 9.992 1 94.56 176 LEU B O 1
ATOM 5070 N N . LEU B 1 177 ? -4.383 15.039 10.094 1 96.88 177 LEU B N 1
ATOM 5071 C CA . LEU B 1 177 ? -4.598 15.008 8.648 1 96.88 177 LEU B CA 1
ATOM 5072 C C . LEU B 1 177 ? -5.578 16.094 8.227 1 96.88 177 LEU B C 1
ATOM 5074 O O . LEU B 1 177 ? -5.398 16.719 7.18 1 96.88 177 LEU B O 1
ATOM 5078 N N . VAL B 1 178 ? -6.586 16.281 9 1 95.94 178 VAL B N 1
ATOM 5079 C CA . VAL B 1 178 ? -7.555 17.328 8.711 1 95.94 178 VAL B CA 1
ATOM 5080 C C . VAL B 1 178 ? -6.859 18.703 8.727 1 95.94 178 VAL B C 1
ATOM 5082 O O . VAL B 1 178 ? -7.195 19.578 7.938 1 95.94 178 VAL B O 1
ATOM 5085 N N . ASN B 1 179 ? -5.93 18.859 9.609 1 95.31 179 ASN B N 1
ATOM 5086 C CA . ASN B 1 179 ? -5.156 20.094 9.609 1 95.31 179 ASN B CA 1
ATOM 5087 C C . ASN B 1 179 ? -4.348 20.25 8.328 1 95.31 179 ASN B C 1
ATOM 5089 O O . ASN B 1 179 ? -4.262 21.359 7.777 1 95.31 179 ASN B O 1
ATOM 5093 N N . TYR B 1 180 ? -3.73 19.203 7.848 1 96.94 180 TYR B N 1
ATOM 5094 C CA . TYR B 1 180 ? -3.041 19.25 6.562 1 96.94 180 TYR B CA 1
ATOM 5095 C C . TYR B 1 180 ? -4.004 19.625 5.441 1 96.94 180 TYR B C 1
ATOM 5097 O O . TYR B 1 180 ? -3.668 20.422 4.57 1 96.94 180 TYR B O 1
ATOM 5105 N N . ILE B 1 181 ? -5.145 18.969 5.508 1 96.94 181 ILE B N 1
ATOM 5106 C CA . ILE B 1 181 ? -6.168 19.219 4.496 1 96.94 181 ILE B CA 1
ATOM 5107 C C . ILE B 1 181 ? -6.574 20.688 4.523 1 96.94 181 ILE B C 1
ATOM 5109 O O . ILE B 1 181 ? -6.699 21.328 3.473 1 96.94 181 ILE B O 1
ATOM 5113 N N . SER B 1 182 ? -6.715 21.219 5.668 1 95.62 182 SER B N 1
ATOM 5114 C CA . SER B 1 182 ? -7.109 22.625 5.82 1 95.62 182 SER B CA 1
ATOM 5115 C C . SER B 1 182 ? -6.02 23.562 5.312 1 95.62 182 SER B C 1
ATOM 5117 O O . SER B 1 182 ? -6.316 24.594 4.715 1 95.62 182 SER B O 1
ATOM 5119 N N . TRP B 1 183 ? -4.762 23.25 5.582 1 96.81 183 TRP B N 1
ATOM 5120 C CA . TRP B 1 183 ? -3.643 24.016 5.062 1 96.81 183 TRP B CA 1
ATOM 5121 C C . TRP B 1 183 ? -3.662 24.062 3.539 1 96.81 183 TRP B C 1
ATOM 5123 O O . TRP B 1 183 ? -3.387 25.094 2.936 1 96.81 183 TRP B O 1
ATOM 5133 N N . PHE B 1 184 ? -4.004 22.984 2.957 1 97.38 184 PHE B N 1
ATOM 5134 C CA . PHE B 1 184 ? -3.906 22.828 1.511 1 97.38 184 PHE B CA 1
ATOM 5135 C C . PHE B 1 184 ? -5.105 23.469 0.817 1 97.38 184 PHE B C 1
ATOM 5137 O O . PHE B 1 184 ? -4.98 24 -0.288 1 97.38 184 PHE B O 1
ATOM 5144 N N . ASP B 1 185 ? -6.219 23.469 1.466 1 95.38 185 ASP B N 1
ATOM 5145 C CA . ASP B 1 185 ? -7.48 23.859 0.838 1 95.38 185 ASP B CA 1
ATOM 5146 C C . ASP B 1 185 ? -7.578 25.375 0.665 1 95.38 185 ASP B C 1
ATOM 5148 O O . ASP B 1 185 ? -7.438 26.125 1.632 1 95.38 185 ASP B O 1
ATOM 5152 N N . LEU B 1 186 ? -7.871 25.828 -0.561 1 95.31 186 LEU B N 1
ATOM 5153 C CA . LEU B 1 186 ? -8.062 27.234 -0.881 1 95.31 186 LEU B CA 1
ATOM 5154 C C . LEU B 1 186 ? -9.414 27.469 -1.537 1 95.31 186 LEU B C 1
ATOM 5156 O O . LEU B 1 186 ? -9.688 28.562 -2.045 1 95.31 186 LEU B O 1
ATOM 5160 N N . ASP B 1 187 ? -10.227 26.453 -1.465 1 91.62 187 ASP B N 1
ATOM 5161 C CA . ASP B 1 187 ? -11.508 26.516 -2.164 1 91.62 187 ASP B CA 1
ATOM 5162 C C . ASP B 1 187 ? -12.406 27.594 -1.573 1 91.62 187 ASP B C 1
ATOM 5164 O O . ASP B 1 187 ? -13.297 28.109 -2.252 1 91.62 187 ASP B O 1
ATOM 5168 N N . PHE B 1 188 ? -12.18 27.984 -0.346 1 91.88 188 PHE B N 1
ATOM 5169 C CA . PHE B 1 188 ? -13.008 28.984 0.308 1 91.88 188 PHE B CA 1
ATOM 5170 C C . PHE B 1 188 ? -12.859 30.344 -0.378 1 91.88 188 PHE B C 1
ATOM 5172 O O . PHE B 1 188 ? -13.695 31.234 -0.202 1 91.88 188 PHE B O 1
ATOM 5179 N N . LEU B 1 189 ? -11.789 30.5 -1.204 1 95.19 189 LEU B N 1
ATOM 5180 C CA . LEU B 1 189 ? -11.523 31.766 -1.901 1 95.19 189 LEU B CA 1
ATOM 5181 C C . LEU B 1 189 ? -12.383 31.875 -3.152 1 95.19 189 LEU B C 1
ATOM 5183 O O . LEU B 1 189 ? -12.562 32.969 -3.688 1 95.19 189 LEU B O 1
ATOM 5187 N N . HIS B 1 190 ? -12.875 30.766 -3.605 1 92.06 190 HIS B N 1
ATOM 5188 C CA . HIS B 1 190 ? -13.633 30.766 -4.852 1 92.06 190 HIS B CA 1
ATOM 5189 C C . HIS B 1 190 ? -14.883 31.625 -4.73 1 92.06 190 HIS B C 1
ATOM 5191 O O . HIS B 1 190 ? -15.664 31.469 -3.791 1 92.06 190 HIS B O 1
ATOM 5197 N N . GLY B 1 191 ? -15.039 32.5 -5.684 1 89.88 191 GLY B N 1
ATOM 5198 C CA . GLY B 1 191 ? -16.25 33.312 -5.781 1 89.88 191 GLY B CA 1
ATOM 5199 C C . GLY B 1 191 ? -16.234 34.531 -4.867 1 89.88 191 GLY B C 1
ATOM 5200 O O . GLY B 1 191 ? -17.234 35.219 -4.746 1 89.88 191 GLY B O 1
ATOM 5201 N N . GLN B 1 192 ? -15.148 34.781 -4.215 1 89.56 192 GLN B N 1
ATOM 5202 C CA . GLN B 1 192 ? -15.078 35.938 -3.318 1 89.56 192 GLN B CA 1
ATOM 5203 C C . GLN B 1 192 ? -14.789 37.219 -4.09 1 89.56 192 GLN B C 1
ATOM 5205 O O . GLN B 1 192 ? -13.977 37.219 -5.016 1 89.56 192 GLN B O 1
ATOM 5210 N N . THR B 1 193 ? -15.5 38.281 -3.816 1 85.75 193 THR B N 1
ATOM 5211 C CA . THR B 1 193 ? -15.219 39.594 -4.371 1 85.75 193 THR B CA 1
ATOM 5212 C C . THR B 1 193 ? -14.289 40.375 -3.447 1 85.75 193 THR B C 1
ATOM 5214 O O . THR B 1 193 ? -13.523 41.219 -3.906 1 85.75 193 THR B O 1
ATOM 5217 N N . LYS B 1 194 ? -14.461 40.125 -2.209 1 90.12 194 LYS B N 1
ATOM 5218 C CA . LYS B 1 194 ? -13.594 40.688 -1.172 1 90.12 194 LYS B CA 1
ATOM 5219 C C . LYS B 1 194 ? -13.031 39.562 -0.284 1 90.12 194 LYS B C 1
ATOM 5221 O O . LYS B 1 194 ? -13.695 38.562 -0.047 1 90.12 194 LYS B O 1
ATOM 5226 N N . LEU B 1 195 ? -11.867 39.844 0.164 1 94.5 195 LEU B N 1
ATOM 5227 C CA . LEU B 1 195 ? -11.211 38.812 0.971 1 94.5 195 LEU B CA 1
ATOM 5228 C C . LEU B 1 195 ? -11.984 38.562 2.26 1 94.5 195 LEU B C 1
ATOM 5230 O O . LEU B 1 195 ? -12.195 39.469 3.055 1 94.5 195 LEU B O 1
ATOM 5234 N N . ASP B 1 196 ? -12.5 37.375 2.402 1 94.56 196 ASP B N 1
ATOM 5235 C CA . ASP B 1 196 ? -13.234 36.938 3.584 1 94.56 196 ASP B CA 1
ATOM 5236 C C . ASP B 1 196 ? -12.594 35.688 4.199 1 94.56 196 ASP B C 1
ATOM 5238 O O . ASP B 1 196 ? -12.703 34.594 3.648 1 94.56 196 ASP B O 1
ATOM 5242 N N . LEU B 1 197 ? -11.961 35.875 5.328 1 95.19 197 LEU B N 1
ATOM 5243 C CA . LEU B 1 197 ? -11.234 34.75 5.949 1 95.19 197 LEU B CA 1
ATOM 5244 C C . LEU B 1 197 ? -12.133 34 6.91 1 95.19 197 LEU B C 1
ATOM 5246 O O . LEU B 1 197 ? -11.719 32.969 7.477 1 95.19 197 LEU B O 1
ATOM 5250 N N . SER B 1 198 ? -13.391 34.406 7.121 1 91.75 198 SER B N 1
ATOM 5251 C CA . SER B 1 198 ? -14.305 33.75 8.055 1 91.75 198 SER B CA 1
ATOM 5252 C C . SER B 1 198 ? -14.656 32.344 7.602 1 91.75 198 SER B C 1
ATOM 5254 O O . SER B 1 198 ? -15.117 31.516 8.398 1 91.75 198 SER B O 1
ATOM 5256 N N . LYS B 1 199 ? -14.359 32 6.336 1 90.31 199 LYS B N 1
ATOM 5257 C CA . LYS B 1 199 ? -14.688 30.688 5.797 1 90.31 199 LYS B CA 1
ATOM 5258 C C . LYS B 1 199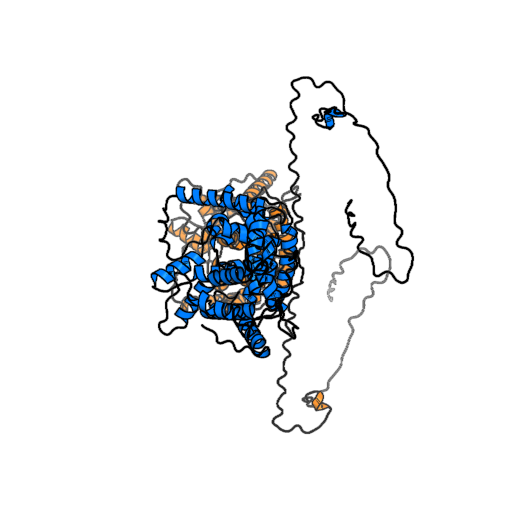 ? -13.445 29.797 5.699 1 90.31 199 LYS B C 1
ATOM 5260 O O . LYS B 1 199 ? -13.523 28.656 5.246 1 90.31 199 LYS B O 1
ATOM 5265 N N . ASP B 1 200 ? -12.352 30.297 6.059 1 94 200 ASP B N 1
ATOM 5266 C CA . ASP B 1 200 ? -11.102 29.547 6.004 1 94 200 ASP B CA 1
ATOM 5267 C C . ASP B 1 200 ? -11.047 28.484 7.105 1 94 200 ASP B C 1
ATOM 5269 O O . ASP B 1 200 ? -10.82 28.812 8.273 1 94 200 ASP B O 1
ATOM 5273 N N . GLN B 1 201 ? -11.125 27.281 6.77 1 90.19 201 GLN B N 1
ATOM 5274 C CA . GLN B 1 201 ? -11.211 26.172 7.723 1 90.19 201 GLN B CA 1
ATOM 5275 C C . GLN B 1 201 ? -9.883 25.969 8.453 1 90.19 201 GLN B C 1
ATOM 5277 O O . GLN B 1 201 ? -9.836 25.312 9.492 1 90.19 201 GLN B O 1
ATOM 5282 N N . LEU B 1 202 ? -8.844 26.516 7.961 1 94.12 202 LEU B N 1
ATOM 5283 C CA . LEU B 1 202 ? -7.555 26.406 8.633 1 94.12 202 LEU B CA 1
ATOM 5284 C C . LEU B 1 202 ? -7.629 26.969 10.047 1 94.12 202 LEU B C 1
ATOM 5286 O O . LEU B 1 202 ? -6.992 26.453 10.969 1 94.12 202 LEU B O 1
ATOM 5290 N N . PHE B 1 203 ? -8.5 27.969 10.211 1 92.25 203 PHE B N 1
ATOM 5291 C CA . PHE B 1 203 ? -8.562 28.656 11.5 1 92.25 203 PHE B CA 1
ATOM 5292 C C . PHE B 1 203 ? -9.805 28.234 12.281 1 92.25 203 PHE B C 1
ATOM 5294 O O . PHE B 1 203 ? -9.875 28.422 13.492 1 92.25 203 PHE B O 1
ATOM 5301 N N . PHE B 1 204 ? -10.688 27.578 11.68 1 87.62 204 PHE B N 1
ATOM 5302 C CA . PHE B 1 204 ? -11.969 27.453 12.352 1 87.62 204 PHE B CA 1
ATOM 5303 C C . PHE B 1 204 ? -12.32 25.984 12.578 1 87.62 204 PHE B C 1
ATOM 5305 O O . PHE B 1 204 ? -13.359 25.672 13.164 1 87.62 204 PHE B O 1
ATOM 5312 N N . LEU B 1 205 ? -11.5 25.078 12.117 1 82.56 205 LEU B N 1
ATOM 5313 C CA . LEU B 1 205 ? -11.609 23.688 12.508 1 82.56 205 LEU B CA 1
ATOM 5314 C C . LEU B 1 205 ? -10.789 23.406 13.766 1 82.56 205 LEU B C 1
ATOM 5316 O O . LEU B 1 205 ? -10.906 22.328 14.359 1 82.56 205 LEU B O 1
ATOM 5320 N N . THR B 1 206 ? -10.172 24.297 14.258 1 76.19 206 THR B N 1
ATOM 5321 C CA . THR B 1 206 ? -9.164 24.234 15.312 1 76.19 206 THR B CA 1
ATOM 5322 C C . THR B 1 206 ? -9.789 23.859 16.641 1 76.19 206 THR B C 1
ATOM 5324 O O . THR B 1 206 ? -9.234 23.047 17.391 1 76.19 206 THR B O 1
ATOM 5327 N N . PRO B 1 207 ? -10.953 24.391 16.969 1 77.44 207 PRO B N 1
ATOM 5328 C CA . PRO B 1 207 ? -11.516 24.062 18.281 1 77.44 207 PRO B CA 1
ATOM 5329 C C . PRO B 1 207 ? -11.688 22.562 18.484 1 77.44 207 PRO B C 1
ATOM 5331 O O . PRO B 1 207 ? -11.43 22.047 19.578 1 77.44 207 PRO B O 1
ATOM 5334 N N . GLY B 1 208 ? -12.016 21.953 17.453 1 77.5 208 GLY B N 1
ATOM 5335 C CA . GLY B 1 208 ? -12.188 20.516 17.562 1 77.5 208 GLY B CA 1
ATOM 5336 C C . GLY B 1 208 ? -10.883 19.766 17.812 1 77.5 208 GLY B C 1
ATOM 5337 O O . GLY B 1 208 ? -10.844 18.812 18.594 1 77.5 208 GLY B O 1
ATOM 5338 N N . ILE B 1 209 ? -9.852 20.234 17.25 1 85.69 209 ILE B N 1
ATOM 5339 C CA . ILE B 1 209 ? -8.555 19.594 17.375 1 85.69 209 ILE B CA 1
ATOM 5340 C C . ILE B 1 209 ? -7.988 19.812 18.766 1 85.69 209 ILE B C 1
ATOM 5342 O O . ILE B 1 209 ? -7.457 18.891 19.391 1 85.69 209 ILE B O 1
ATOM 5346 N N . ILE B 1 210 ? -8.156 21 19.266 1 88.88 210 ILE B N 1
ATOM 5347 C CA . ILE B 1 210 ? -7.641 21.344 20.594 1 88.88 210 ILE B CA 1
ATOM 5348 C C . ILE B 1 210 ? -8.398 20.562 21.656 1 88.88 210 ILE B C 1
ATOM 5350 O O . ILE B 1 210 ? -7.793 19.969 22.562 1 88.88 210 ILE B O 1
ATOM 5354 N N . GLU B 1 211 ? -9.648 20.578 21.562 1 86.31 211 GLU B N 1
ATOM 5355 C CA . GLU B 1 211 ? -10.461 19.844 22.531 1 86.31 211 GLU B CA 1
ATOM 5356 C C . GLU B 1 211 ? -10.133 18.359 22.516 1 86.31 211 GLU B C 1
ATOM 5358 O O . GLU B 1 211 ? -10.055 17.719 23.562 1 86.31 211 GLU B O 1
ATOM 5363 N N . LEU B 1 212 ? -9.969 17.844 21.375 1 89.38 212 LEU B N 1
ATOM 5364 C CA . LEU B 1 212 ? -9.594 16.453 21.234 1 89.38 212 LEU B CA 1
ATOM 5365 C C . LEU B 1 212 ? -8.25 16.172 21.891 1 89.38 212 LEU B C 1
ATOM 5367 O O . LEU B 1 212 ? -8.086 15.141 22.562 1 89.38 212 LEU B O 1
ATOM 5371 N N . TRP B 1 213 ? -7.395 17.047 21.672 1 90.44 213 TRP B N 1
ATOM 5372 C CA . TRP B 1 213 ? -6.066 16.875 22.25 1 90.44 213 TRP B CA 1
ATOM 5373 C C . TRP B 1 213 ? -6.141 16.828 23.781 1 90.44 213 TRP B C 1
ATOM 5375 O O . TRP B 1 213 ? -5.527 15.961 24.406 1 90.44 213 TRP B O 1
ATOM 5385 N N . PHE B 1 214 ? -6.879 17.672 24.359 1 90.5 214 PHE B N 1
ATOM 5386 C CA . PHE B 1 214 ? -6.977 17.75 25.812 1 90.5 214 PHE B CA 1
ATOM 5387 C C . PHE B 1 214 ? -7.676 16.516 26.375 1 90.5 214 PHE B C 1
ATOM 5389 O O . PHE B 1 214 ? -7.336 16.047 27.469 1 90.5 214 PHE B O 1
ATOM 5396 N N . ARG B 1 215 ? -8.523 16.047 25.641 1 87.5 215 ARG B N 1
ATOM 5397 C CA . ARG B 1 215 ? -9.273 14.875 26.094 1 87.5 215 ARG B CA 1
ATOM 5398 C C . ARG B 1 215 ? -8.461 13.602 25.906 1 87.5 215 ARG B C 1
ATOM 5400 O O . ARG B 1 215 ? -8.57 12.672 26.719 1 87.5 215 ARG B O 1
ATOM 5407 N N . SER B 1 216 ? -7.691 13.539 24.953 1 90.44 216 SER B N 1
ATOM 5408 C CA . SER B 1 216 ? -7.027 12.297 24.562 1 90.44 216 SER B CA 1
ATOM 5409 C C . SER B 1 216 ? -5.676 12.156 25.25 1 90.44 216 SER B C 1
ATOM 5411 O O . SER B 1 216 ? -5.203 11.039 25.484 1 90.44 216 SER B O 1
ATOM 5413 N N . MET B 1 217 ? -5.078 13.219 25.641 1 90.94 217 MET B N 1
ATOM 5414 C CA . MET B 1 217 ? -3.691 13.203 26.094 1 90.94 217 MET B CA 1
ATOM 5415 C C . MET B 1 217 ? -3.561 12.391 27.391 1 90.94 217 MET B C 1
ATOM 5417 O O . MET B 1 217 ? -2.637 11.594 27.531 1 90.94 217 MET B O 1
ATOM 5421 N N . PRO B 1 218 ? -4.492 12.609 28.312 1 90.88 218 PRO B N 1
ATOM 5422 C CA . PRO B 1 218 ? -4.383 11.773 29.516 1 90.88 218 PRO B CA 1
ATOM 5423 C C . PRO B 1 218 ? -4.461 10.281 29.219 1 90.88 218 PRO B C 1
ATOM 5425 O O . PRO B 1 218 ? -3.756 9.484 29.844 1 90.88 218 PRO B O 1
ATOM 5428 N N . ILE B 1 219 ? -5.223 9.922 28.281 1 89.69 219 ILE B N 1
ATOM 5429 C CA . ILE B 1 219 ? -5.371 8.531 27.875 1 89.69 219 ILE B CA 1
ATOM 5430 C C . ILE B 1 219 ? -4.082 8.047 27.219 1 89.69 219 ILE B C 1
ATOM 5432 O O . ILE B 1 219 ? -3.619 6.934 27.484 1 89.69 219 ILE B O 1
ATOM 5436 N N . PHE B 1 220 ? -3.475 8.891 26.375 1 89.94 220 PHE B N 1
ATOM 5437 C CA . PHE B 1 220 ? -2.232 8.555 25.688 1 89.94 220 PHE B CA 1
ATOM 5438 C C . PHE B 1 220 ? -1.115 8.297 26.688 1 89.94 220 PHE B C 1
ATOM 5440 O O . PHE B 1 220 ? -0.337 7.352 26.531 1 89.94 220 PHE B O 1
ATOM 5447 N N . ILE B 1 221 ? -1.058 9.125 27.656 1 89.62 221 ILE B N 1
ATOM 5448 C CA . ILE B 1 221 ? 0.003 9.023 28.656 1 89.62 221 ILE B CA 1
ATOM 5449 C C . ILE B 1 221 ? -0.182 7.746 29.484 1 89.62 221 ILE B C 1
ATOM 5451 O O . ILE B 1 221 ? 0.771 6.996 29.703 1 89.62 221 ILE B O 1
ATOM 5455 N N . ASP B 1 222 ? -1.372 7.473 29.891 1 89.12 222 ASP B N 1
ATOM 5456 C CA . ASP B 1 222 ? -1.664 6.301 30.703 1 89.12 222 ASP B CA 1
ATOM 5457 C C . ASP B 1 222 ? -1.371 5.012 29.938 1 89.12 222 ASP B C 1
ATOM 5459 O O . ASP B 1 222 ? -0.878 4.039 30.516 1 89.12 222 ASP B O 1
ATOM 5463 N N . GLN B 1 223 ? -1.594 5.082 28.688 1 88.12 223 GLN B N 1
ATOM 5464 C CA . GLN B 1 223 ? -1.512 3.852 27.922 1 88.12 223 GLN B CA 1
ATOM 5465 C C . GLN B 1 223 ? -0.19 3.766 27.156 1 88.12 223 GLN B C 1
ATOM 5467 O O . GLN B 1 223 ? 0.061 2.791 26.438 1 88.12 223 GLN B O 1
ATOM 5472 N N . GLY B 1 224 ? 0.621 4.773 27.234 1 86.19 224 GLY B N 1
ATOM 5473 C CA . GLY B 1 224 ? 1.93 4.758 26.609 1 86.19 224 GLY B CA 1
ATOM 5474 C C . GLY B 1 224 ? 1.863 4.883 25.094 1 86.19 224 GLY B C 1
ATOM 5475 O O . GLY B 1 224 ? 2.51 4.121 24.375 1 86.19 224 GLY B O 1
ATOM 5476 N N . SER B 1 225 ? 1.055 5.746 24.641 1 87.69 225 SER B N 1
ATOM 5477 C CA . SER B 1 225 ? 0.909 5.984 23.203 1 87.69 225 SER B CA 1
ATOM 5478 C C . SER B 1 225 ? 2.076 6.801 22.656 1 87.69 225 SER B C 1
ATOM 5480 O O . SER B 1 225 ? 2.619 7.66 23.359 1 87.69 225 SER B O 1
ATOM 5482 N N . ILE B 1 226 ? 2.438 6.555 21.453 1 86.75 226 ILE B N 1
ATOM 5483 C CA . ILE B 1 226 ? 3.504 7.285 20.766 1 86.75 226 ILE B CA 1
ATOM 5484 C C . ILE B 1 226 ? 3.133 8.766 20.656 1 86.75 226 ILE B C 1
ATOM 5486 O O . ILE B 1 226 ? 4.012 9.625 20.594 1 86.75 226 ILE B O 1
ATOM 5490 N N . LEU B 1 227 ? 1.876 9.078 20.719 1 86.38 227 LEU B N 1
ATOM 5491 C CA . LEU B 1 227 ? 1.405 10.453 20.609 1 86.38 227 LEU B CA 1
ATOM 5492 C C . LEU B 1 227 ? 1.774 11.258 21.844 1 86.38 227 LEU B C 1
ATOM 5494 O O . LEU B 1 227 ? 1.913 12.484 21.781 1 86.38 227 LEU B O 1
ATOM 5498 N N . ALA B 1 228 ? 1.928 10.578 22.906 1 87.25 228 ALA B N 1
ATOM 5499 C CA . ALA B 1 228 ? 2.367 11.242 24.125 1 87.25 228 ALA B CA 1
ATOM 5500 C C . ALA B 1 228 ? 3.814 11.711 24 1 87.25 228 ALA B C 1
ATOM 5502 O O . ALA B 1 228 ? 4.172 12.781 24.516 1 87.25 228 ALA B O 1
ATOM 5503 N N . ASP B 1 229 ? 4.562 10.945 23.297 1 82.94 229 ASP B N 1
ATOM 5504 C CA . ASP B 1 229 ? 5.969 11.289 23.125 1 82.94 229 ASP B CA 1
ATOM 5505 C C . ASP B 1 229 ? 6.125 12.5 22.203 1 82.94 229 ASP B C 1
ATOM 5507 O O . ASP B 1 229 ? 7.02 13.328 22.391 1 82.94 229 ASP B O 1
ATOM 5511 N N . VAL B 1 230 ? 5.293 12.586 21.281 1 82.19 230 VAL B N 1
ATOM 5512 C CA . VAL B 1 230 ? 5.34 13.68 20.312 1 82.19 230 VAL B CA 1
ATOM 5513 C C . VAL B 1 230 ? 4.938 14.984 21 1 82.19 230 VAL B C 1
ATOM 5515 O O . VAL B 1 230 ? 5.449 16.062 20.656 1 82.19 230 VAL B O 1
ATOM 5518 N N . ALA B 1 231 ? 4.098 14.867 21.969 1 79.44 231 ALA B N 1
ATOM 5519 C CA . ALA B 1 231 ? 3.574 16.047 22.641 1 79.44 231 ALA B CA 1
ATOM 5520 C C . ALA B 1 231 ? 4.645 16.688 23.531 1 79.44 231 ALA B C 1
ATOM 5522 O O . ALA B 1 231 ? 4.543 17.875 23.875 1 79.44 231 ALA B O 1
ATOM 5523 N N . ARG B 1 232 ? 5.621 15.969 23.734 1 77.5 232 ARG B N 1
ATOM 5524 C CA . ARG B 1 232 ? 6.68 16.484 24.609 1 77.5 232 ARG B CA 1
ATOM 5525 C C . ARG B 1 232 ? 7.617 17.406 23.828 1 77.5 232 ARG B C 1
ATOM 5527 O O . ARG B 1 232 ? 8.297 18.25 24.422 1 77.5 232 ARG B O 1
ATOM 5534 N N . HIS B 1 233 ? 7.578 17.203 22.641 1 82.06 233 HIS B N 1
ATOM 5535 C CA . HIS B 1 233 ? 8.469 18 21.781 1 82.06 233 HIS B CA 1
ATOM 5536 C C . HIS B 1 233 ? 7.898 19.391 21.531 1 82.06 233 HIS B C 1
ATOM 5538 O O . HIS B 1 233 ? 6.719 19.531 21.219 1 82.06 233 HIS B O 1
ATOM 5544 N N . SER B 1 234 ? 8.695 20.406 21.891 1 87.06 234 SER B N 1
ATOM 5545 C CA . SER B 1 234 ? 8.297 21.781 21.641 1 87.06 234 SER B CA 1
ATOM 5546 C C . SER B 1 234 ? 9.141 22.406 20.516 1 87.06 234 SER B C 1
ATOM 5548 O O . SER B 1 234 ? 10.242 22.891 20.766 1 87.06 234 SER B O 1
ATOM 5550 N N . PRO B 1 235 ? 8.609 22.422 19.422 1 93.06 235 PRO B N 1
ATOM 5551 C CA . PRO B 1 235 ? 9.375 23 18.312 1 93.06 235 PRO B CA 1
ATOM 5552 C C . PRO B 1 235 ? 9.75 24.453 18.531 1 93.06 235 PRO B C 1
ATOM 5554 O O . PRO B 1 235 ? 10.852 24.875 18.172 1 93.06 235 PRO B O 1
ATOM 5557 N N . ARG B 1 236 ? 8.875 25.219 19.172 1 93.94 236 ARG B N 1
ATOM 5558 C CA . ARG B 1 236 ? 9.164 26.625 19.453 1 93.94 236 ARG B CA 1
ATOM 5559 C C . ARG B 1 236 ? 10.398 26.766 20.328 1 93.94 236 ARG B C 1
ATOM 5561 O O . ARG B 1 236 ? 11.297 27.547 20.016 1 93.94 236 ARG B O 1
ATOM 5568 N N . PHE B 1 237 ? 10.422 25.984 21.344 1 91.81 237 PHE B N 1
ATOM 5569 C CA . PHE B 1 237 ? 11.539 26.047 22.281 1 91.81 237 PHE B CA 1
ATOM 5570 C C . PHE B 1 237 ? 12.852 25.688 21.578 1 91.81 237 PHE B C 1
ATOM 5572 O O . PHE B 1 237 ? 13.859 26.359 21.781 1 91.81 237 PHE B O 1
ATOM 5579 N N . HIS B 1 238 ? 12.859 24.703 20.75 1 92.75 238 HIS B N 1
ATOM 5580 C CA . HIS B 1 238 ? 14.062 24.281 20.047 1 92.75 238 HIS B CA 1
ATOM 5581 C C . HIS B 1 238 ? 14.547 25.344 19.078 1 92.75 238 HIS B C 1
ATOM 5583 O O . HIS B 1 238 ? 15.75 25.562 18.922 1 92.75 238 HIS B O 1
ATOM 5589 N N . ILE B 1 239 ? 13.633 25.969 18.438 1 96.25 239 ILE B N 1
ATOM 5590 C CA . ILE B 1 239 ? 13.992 27.031 17.5 1 96.25 239 ILE B CA 1
ATOM 5591 C C . ILE B 1 239 ? 14.586 28.203 18.266 1 96.25 239 ILE B C 1
ATOM 5593 O O . ILE B 1 239 ? 15.617 28.766 17.859 1 96.25 239 ILE B O 1
ATOM 5597 N N . GLU B 1 240 ? 13.953 28.562 19.328 1 96 240 GLU B N 1
ATOM 5598 C CA . GLU B 1 240 ? 14.43 29.672 20.141 1 96 240 GLU B CA 1
ATOM 5599 C C . GLU B 1 240 ? 15.828 29.406 20.703 1 96 240 GLU B C 1
ATOM 5601 O O . GLU B 1 240 ? 16.688 30.281 20.688 1 96 240 GLU B O 1
ATOM 5606 N N . GLN B 1 241 ? 15.992 28.203 21.125 1 92.69 241 GLN B N 1
ATOM 5607 C CA . GLN B 1 241 ? 17.297 27.812 21.641 1 92.69 241 GLN B CA 1
ATOM 5608 C C . GLN B 1 241 ? 18.375 27.891 20.562 1 92.69 241 GLN B C 1
ATOM 5610 O O . GLN B 1 241 ? 19.5 28.312 20.812 1 92.69 241 GLN B O 1
ATOM 5615 N N . ALA B 1 242 ? 18.047 27.438 19.406 1 93.94 242 ALA B N 1
ATOM 5616 C CA . ALA B 1 242 ? 18.984 27.5 18.281 1 93.94 242 ALA B CA 1
ATOM 5617 C C . ALA B 1 242 ? 19.328 28.938 17.922 1 93.94 242 ALA B C 1
ATOM 5619 O O . ALA B 1 242 ? 20.5 29.281 17.719 1 93.94 242 ALA B O 1
ATOM 5620 N N . LEU B 1 243 ? 18.344 29.797 17.922 1 94.62 243 LEU B N 1
ATOM 5621 C CA . LEU B 1 243 ? 18.562 31.203 17.609 1 94.62 243 LEU B CA 1
ATOM 5622 C C . LEU B 1 243 ? 19.453 31.875 18.641 1 94.62 243 LEU B C 1
ATOM 5624 O O . LEU B 1 243 ? 20.391 32.594 18.281 1 94.62 243 LEU B O 1
ATOM 5628 N N . VAL B 1 244 ? 19.203 31.547 19.875 1 94.12 244 VAL B N 1
ATOM 5629 C CA . VAL B 1 244 ? 20.016 32.125 20.953 1 94.12 244 VAL B CA 1
ATOM 5630 C C . VAL B 1 244 ? 21.453 31.625 20.844 1 94.12 244 VAL B C 1
ATOM 5632 O O . VAL B 1 244 ? 22.406 32.406 21 1 94.12 244 VAL B O 1
ATOM 5635 N N . SER B 1 245 ? 21.609 30.344 20.594 1 91.62 245 SER B N 1
ATOM 5636 C CA . SER B 1 245 ? 22.938 29.766 20.453 1 91.62 245 SER B CA 1
ATOM 5637 C C . SER B 1 245 ? 23.703 30.406 19.297 1 91.62 245 SER B C 1
ATOM 5639 O O . SER B 1 245 ? 24.938 30.469 19.297 1 91.62 245 SER B O 1
ATOM 5641 N N . TRP B 1 246 ? 22.969 30.906 18.281 1 91.31 246 TRP B N 1
ATOM 5642 C CA . TRP B 1 246 ? 23.562 31.531 17.125 1 91.31 246 TRP B CA 1
ATOM 5643 C C . TRP B 1 246 ? 23.766 33.031 17.359 1 91.31 246 TRP B C 1
ATOM 5645 O O . TRP B 1 246 ? 24.219 33.75 16.469 1 91.31 246 TRP B O 1
ATOM 5655 N N . GLY B 1 247 ? 23.312 33.469 18.531 1 91.12 247 GLY B N 1
ATOM 5656 C CA . GLY B 1 247 ? 23.531 34.875 18.906 1 91.12 247 GLY B CA 1
ATOM 5657 C C . GLY B 1 247 ? 22.406 35.781 18.469 1 91.12 247 GLY B C 1
ATOM 5658 O O . GLY B 1 247 ? 22.609 37 18.359 1 91.12 247 GLY B O 1
ATOM 5659 N N . HIS B 1 248 ? 21.266 35.25 18.234 1 92.88 248 HIS B N 1
ATOM 5660 C CA . HIS B 1 248 ? 20.125 36.062 17.797 1 92.88 248 HIS B CA 1
ATOM 5661 C C . HIS B 1 248 ? 19.031 36.062 18.859 1 92.88 248 HIS B C 1
ATOM 5663 O O . HIS B 1 248 ? 18.953 35.188 19.703 1 92.88 248 HIS B O 1
ATOM 5669 N N . ASP B 1 249 ? 18.25 37.062 18.797 1 93.75 249 ASP B N 1
ATOM 5670 C CA . ASP B 1 249 ? 17.125 37.219 19.719 1 93.75 249 ASP B CA 1
ATOM 5671 C C . ASP B 1 249 ? 15.836 36.688 19.078 1 93.75 249 ASP B C 1
ATOM 5673 O O . ASP B 1 249 ? 15.305 37.312 18.156 1 93.75 249 ASP B O 1
ATOM 5677 N N . PRO B 1 250 ? 15.312 35.688 19.641 1 95.19 250 PRO B N 1
ATOM 5678 C CA . PRO B 1 250 ? 14.094 35.125 19.062 1 95.19 250 PRO B CA 1
ATOM 5679 C C . PRO B 1 250 ? 12.898 36.062 19.172 1 95.19 250 PRO B C 1
ATOM 5681 O O . PRO B 1 250 ? 11.891 35.875 18.484 1 95.19 250 PRO B O 1
ATOM 5684 N N . GLU B 1 251 ? 12.938 37.125 20.031 1 94.12 251 GLU B N 1
ATOM 5685 C CA . GLU B 1 251 ? 11.812 38.031 20.266 1 94.12 251 GLU B CA 1
ATOM 5686 C C . GLU B 1 251 ? 12.008 39.344 19.5 1 94.12 251 GLU B C 1
ATOM 5688 O O . GLU B 1 251 ? 11.281 40.312 19.719 1 94.12 251 GLU B O 1
ATOM 5693 N N . ARG B 1 252 ? 12.875 39.281 18.609 1 93.44 252 ARG B N 1
ATOM 5694 C CA . ARG B 1 252 ? 13.25 40.5 17.875 1 93.44 252 ARG B CA 1
ATOM 5695 C C . ARG B 1 252 ? 12.031 41.156 17.219 1 93.44 252 ARG B C 1
ATOM 5697 O O . ARG B 1 252 ? 11.906 42.375 17.203 1 93.44 252 ARG B O 1
ATOM 5704 N N . PHE B 1 253 ? 11.141 40.375 16.703 1 94.94 253 PHE B N 1
ATOM 5705 C CA . PHE B 1 253 ? 10.055 40.906 15.883 1 94.94 253 PHE B CA 1
ATOM 5706 C C . PHE B 1 253 ? 8.844 41.25 16.75 1 94.94 253 PHE B C 1
ATOM 5708 O O . PHE B 1 253 ? 7.871 41.812 16.266 1 94.94 253 PHE B O 1
ATOM 5715 N N . VAL B 1 254 ? 8.828 40.906 18.047 1 95.19 254 VAL B N 1
ATOM 5716 C CA . VAL B 1 254 ? 7.695 41.188 18.922 1 95.19 254 VAL B CA 1
ATOM 5717 C C . VAL B 1 254 ? 7.512 42.688 19.062 1 95.19 254 VAL B C 1
ATOM 5719 O O . VAL B 1 254 ? 6.426 43.219 18.812 1 95.19 254 VAL B O 1
ATOM 5722 N N . GLY B 1 255 ? 8.57 43.375 19.328 1 91.31 255 GLY B N 1
ATOM 5723 C CA . GLY B 1 255 ? 8.5 44.812 19.469 1 91.31 255 GLY B CA 1
ATOM 5724 C C . GLY B 1 255 ? 8.086 45.531 18.203 1 91.31 255 GLY B C 1
ATOM 5725 O O . GLY B 1 255 ? 7.266 46.438 18.234 1 91.31 255 GLY B O 1
ATOM 5726 N N . LEU B 1 256 ? 8.602 45.125 17.094 1 89.44 256 LEU B N 1
ATOM 5727 C CA . LEU B 1 256 ? 8.352 45.75 15.805 1 89.44 256 LEU B CA 1
ATOM 5728 C C . LEU B 1 256 ? 6.879 45.625 15.414 1 89.44 256 LEU B C 1
ATOM 5730 O O . LEU B 1 256 ? 6.277 46.594 14.945 1 89.44 256 LEU B O 1
ATOM 5734 N N . LEU B 1 257 ? 6.32 44.562 15.711 1 91.75 257 LEU B N 1
ATOM 5735 C CA . LEU B 1 257 ? 4.949 44.312 15.273 1 91.75 257 LEU B CA 1
ATOM 5736 C C . LEU B 1 257 ? 3.951 44.844 16.312 1 91.75 257 LEU B C 1
ATOM 5738 O O . LEU B 1 257 ? 2.795 45.094 15.977 1 91.75 257 LEU B O 1
ATOM 5742 N N . MET B 1 258 ? 4.414 44.938 17.578 1 94.06 258 MET B N 1
ATOM 5743 C CA . MET B 1 258 ? 3.549 45.531 18.578 1 94.06 258 MET B CA 1
ATOM 5744 C C . MET B 1 258 ? 3.346 47.031 18.266 1 94.06 258 MET B C 1
ATOM 5746 O O . MET B 1 258 ? 2.322 47.594 18.641 1 94.06 258 MET B O 1
ATOM 5750 N N . ASP B 1 259 ? 4.258 47.594 17.531 1 90.56 259 ASP B N 1
ATOM 5751 C CA . ASP B 1 259 ? 4.105 49 17.094 1 90.56 259 ASP B CA 1
ATOM 5752 C C . ASP B 1 259 ? 2.908 49.125 16.156 1 90.56 259 ASP B C 1
ATOM 5754 O O . ASP B 1 259 ? 2.248 50.188 16.141 1 90.56 259 ASP B O 1
ATOM 5758 N N . ILE B 1 260 ? 2.668 48.125 15.43 1 87.69 260 ILE B N 1
ATOM 5759 C CA . ILE B 1 260 ? 1.521 48.125 14.523 1 87.69 260 ILE B CA 1
ATOM 5760 C C . ILE B 1 260 ? 0.227 48.094 15.336 1 87.69 260 ILE B C 1
ATOM 5762 O O . ILE B 1 260 ? -0.76 48.75 14.977 1 87.69 260 ILE B O 1
ATOM 5766 N N . TRP B 1 261 ? 0.227 47.344 16.438 1 90.5 261 TRP B N 1
ATOM 5767 C CA . TRP B 1 261 ? -0.936 47.281 17.312 1 90.5 261 TRP B CA 1
ATOM 5768 C C . TRP B 1 261 ? -1.285 48.656 17.875 1 90.5 261 TRP B C 1
ATOM 5770 O O . TRP B 1 261 ? -2.463 49 18.016 1 90.5 261 TRP B O 1
ATOM 5780 N N . ASP B 1 262 ? -0.271 49.438 18.125 1 89.94 262 ASP B N 1
ATOM 5781 C CA . ASP B 1 262 ? -0.468 50.719 18.781 1 89.94 262 ASP B CA 1
ATOM 5782 C C . ASP B 1 262 ? -0.704 51.812 17.766 1 89.94 262 ASP B C 1
ATOM 5784 O O . ASP B 1 262 ? -1.05 52.938 18.141 1 89.94 262 ASP B O 1
ATOM 5788 N N . ASP B 1 263 ? -0.537 51.531 16.578 1 89.12 263 ASP B N 1
ATOM 5789 C CA . ASP B 1 263 ? -0.753 52.5 15.516 1 89.12 263 ASP B CA 1
ATOM 5790 C C . ASP B 1 263 ? -2.242 52.688 15.219 1 89.12 263 ASP B C 1
ATOM 5792 O O . ASP B 1 263 ? -2.908 51.719 14.781 1 89.12 263 ASP B O 1
ATOM 5796 N N . PRO B 1 264 ? -2.801 53.75 15.391 1 88.75 264 PRO B N 1
ATOM 5797 C CA . PRO B 1 264 ? -4.234 54 15.203 1 88.75 264 PRO B CA 1
ATOM 5798 C C . PRO B 1 264 ? -4.695 53.781 13.766 1 88.75 264 PRO B C 1
ATOM 5800 O O . PRO B 1 264 ? -5.883 53.562 13.523 1 88.75 264 PRO B O 1
ATOM 5803 N N . ARG B 1 265 ? -3.83 53.812 12.797 1 89.06 265 ARG B N 1
ATOM 5804 C CA . ARG B 1 265 ? -4.191 53.625 11.398 1 89.06 265 ARG B CA 1
ATOM 5805 C C . ARG B 1 265 ? -4.754 52.219 11.164 1 89.06 265 ARG B C 1
ATOM 5807 O O . ARG B 1 265 ? -5.559 52.031 10.258 1 89.06 265 ARG B O 1
ATOM 5814 N N . TYR B 1 266 ? -4.242 51.375 12.086 1 89.69 266 TYR B N 1
ATOM 5815 C CA . TYR B 1 266 ? -4.613 50 11.875 1 89.69 266 TYR B CA 1
ATOM 5816 C C . TYR B 1 266 ? -5.801 49.594 12.742 1 89.69 266 TYR B C 1
ATOM 5818 O O . TYR B 1 266 ? -6.273 48.469 12.688 1 89.69 266 TYR B O 1
ATOM 5826 N N . GLN B 1 267 ? -6.223 50.469 13.609 1 81.75 267 GLN B N 1
ATOM 5827 C CA . GLN B 1 267 ? -7.273 50.156 14.562 1 81.75 267 GLN B CA 1
ATOM 5828 C C . GLN B 1 267 ? -8.656 50.312 13.938 1 81.75 267 GLN B C 1
ATOM 5830 O O . GLN B 1 267 ? -8.938 51.281 13.273 1 81.75 267 GLN B O 1
ATOM 5835 N N . GLY B 1 268 ? -9.156 49.188 13.586 1 68 268 GLY B N 1
ATOM 5836 C CA . GLY B 1 268 ? -10.523 49.25 13.094 1 68 268 GLY B CA 1
ATOM 5837 C C . GLY B 1 268 ? -11.562 49.125 14.195 1 68 268 GLY B C 1
ATOM 5838 O O . GLY B 1 268 ? -11.211 48.906 15.359 1 68 268 GLY B O 1
ATOM 5839 N N . GLU B 1 269 ? -12.828 49.375 13.961 1 57.88 269 GLU B N 1
ATOM 5840 C CA . GLU B 1 269 ? -13.945 49.344 14.898 1 57.88 269 GLU B CA 1
ATOM 5841 C C . GLU B 1 269 ? -14.195 47.906 15.375 1 57.88 269 GLU B C 1
ATOM 5843 O O . GLU B 1 269 ? -14.43 47 14.562 1 57.88 269 GLU B O 1
ATOM 5848 N N . SER B 1 270 ? -13.383 47.469 16.297 1 55.81 270 SER B N 1
ATOM 5849 C CA . SER B 1 270 ? -13.609 46.125 16.812 1 55.81 270 SER B CA 1
ATOM 5850 C C . SER B 1 270 ? -14.898 46.031 17.609 1 55.81 270 SER B C 1
ATOM 5852 O O . SER B 1 270 ? -15.18 46.906 18.438 1 55.81 270 SER B O 1
ATOM 5854 N N . GLY B 1 271 ? -15.938 45.406 17.156 1 52.25 271 GLY B N 1
ATOM 5855 C CA . GLY B 1 271 ? -17.156 45.219 17.922 1 52.25 271 GLY B CA 1
ATOM 5856 C C . GLY B 1 271 ? -16.969 44.344 19.141 1 52.25 271 GLY B C 1
ATOM 5857 O O . GLY B 1 271 ? -15.953 43.656 19.266 1 52.25 271 GLY B O 1
ATOM 5858 N N . PRO B 1 272 ? -17.828 44.531 20.188 1 52.12 272 PRO B N 1
ATOM 5859 C CA . PRO B 1 272 ? -17.734 43.812 21.453 1 52.12 272 PRO B CA 1
ATOM 5860 C C . PRO B 1 272 ? -17.734 42.281 21.25 1 52.12 272 PRO B C 1
ATOM 5862 O O . PRO B 1 272 ? -18.25 41.812 20.234 1 52.12 272 PRO B O 1
ATOM 5865 N N . LEU B 1 273 ? -17.016 41.562 22.188 1 53.97 273 LEU B N 1
ATOM 5866 C CA . LEU B 1 273 ? -16.828 40.125 22.328 1 53.97 273 LEU B CA 1
ATOM 5867 C C . LEU B 1 273 ? -18.156 39.406 22.375 1 53.97 273 LEU B C 1
ATOM 5869 O O . LEU B 1 273 ? -19.016 39.75 23.203 1 53.97 273 LEU B O 1
ATOM 5873 N N . LYS B 1 274 ? -18.594 38.781 21.266 1 54.81 274 LYS B N 1
ATOM 5874 C CA . LYS B 1 274 ? -19.719 37.875 21.5 1 54.81 274 LYS B CA 1
ATOM 5875 C C . LYS B 1 274 ? -19.281 36.625 22.219 1 54.81 274 LYS B C 1
ATOM 5877 O O . LYS B 1 274 ? -18.281 36 21.844 1 54.81 274 LYS B O 1
ATOM 5882 N N . SER B 1 275 ? -19.672 36.406 23.516 1 50.25 275 SER B N 1
ATOM 5883 C CA . SER B 1 275 ? -19.391 35.344 24.5 1 50.25 275 SER B CA 1
ATOM 5884 C C . SER B 1 275 ? -19.484 33.969 23.859 1 50.25 275 SER B C 1
ATOM 5886 O O . SER B 1 275 ? -18.781 33.031 24.266 1 50.25 275 SER B O 1
ATOM 5888 N N . ASP B 1 276 ? -20.312 33.781 22.844 1 55.59 276 ASP B N 1
ATOM 5889 C CA . ASP B 1 276 ? -20.625 32.438 22.422 1 55.59 276 ASP B CA 1
ATOM 5890 C C . ASP B 1 276 ? -19.859 32.062 21.156 1 55.59 276 ASP B C 1
ATOM 5892 O O . ASP B 1 276 ? -20.359 31.297 20.328 1 55.59 276 ASP B O 1
ATOM 5896 N N . GLU B 1 277 ? -18.578 32.406 21.156 1 67.88 277 GLU B N 1
ATOM 5897 C CA . GLU B 1 277 ? -17.828 32.125 19.938 1 67.88 277 GLU B CA 1
ATOM 5898 C C . GLU B 1 277 ? -17.422 30.656 19.891 1 67.88 277 GLU B C 1
ATOM 5900 O O . GLU B 1 277 ? -17.078 30.062 20.906 1 67.88 277 GLU B O 1
ATOM 5905 N N . PRO B 1 278 ? -17.609 30.031 18.797 1 72.31 278 PRO B N 1
ATOM 5906 C CA . PRO B 1 278 ? -17.359 28.594 18.625 1 72.31 278 PRO B CA 1
ATOM 5907 C C . PRO B 1 278 ? -15.961 28.172 19.094 1 72.31 278 PRO B C 1
ATOM 5909 O O . PRO B 1 278 ? -15.75 27.016 19.453 1 72.31 278 PRO B O 1
ATOM 5912 N N . THR B 1 279 ? -15.047 29.109 19.266 1 85.19 279 THR B N 1
ATOM 5913 C CA . THR B 1 279 ? -13.68 28.734 19.625 1 85.19 279 THR B CA 1
ATOM 5914 C C . THR B 1 279 ? -13.398 29.094 21.078 1 85.19 279 THR B C 1
ATOM 5916 O O . THR B 1 279 ? -12.258 29 21.547 1 85.19 279 THR B O 1
ATOM 5919 N N . SER B 1 280 ? -14.484 29.406 21.844 1 84.62 280 SER B N 1
ATOM 5920 C CA . SER B 1 280 ? -14.312 29.891 23.203 1 84.62 280 SER B CA 1
ATOM 5921 C C . SER B 1 280 ? -13.773 28.812 24.125 1 84.62 280 SER B C 1
ATOM 5923 O O . SER B 1 280 ? -12.93 29.078 24.984 1 84.62 280 SER B O 1
ATOM 5925 N N . CYS B 1 281 ? -14.289 27.656 23.984 1 87.56 281 CYS B N 1
ATOM 5926 C CA . CYS B 1 281 ? -13.828 26.562 24.828 1 87.56 281 CYS B CA 1
ATOM 5927 C C . CYS B 1 281 ? -12.359 26.25 24.562 1 87.56 281 CYS B C 1
ATOM 5929 O O . CYS B 1 281 ? -11.57 26.125 25.516 1 87.56 281 CYS B O 1
ATOM 5931 N N . ALA B 1 282 ? -12.023 26.156 23.312 1 89.38 282 ALA B N 1
ATOM 5932 C CA . ALA B 1 282 ? -10.625 25.906 22.953 1 89.38 282 ALA B CA 1
ATOM 5933 C C . ALA B 1 282 ? -9.719 27 23.516 1 89.38 282 ALA B C 1
ATOM 5935 O O . ALA B 1 282 ? -8.625 26.719 24.016 1 89.38 282 ALA B O 1
ATOM 5936 N N . TRP B 1 283 ? -10.195 28.203 23.484 1 89.88 283 TRP B N 1
ATOM 5937 C CA . TRP B 1 283 ? -9.43 29.344 23.969 1 89.88 283 TRP B CA 1
ATOM 5938 C C . TRP B 1 283 ? -9.188 29.25 25.469 1 89.88 283 TRP B C 1
ATOM 5940 O O . TRP B 1 283 ? -8.07 29.469 25.938 1 89.88 283 TRP B O 1
ATOM 5950 N N . ARG B 1 284 ? -10.156 28.891 26.188 1 90.31 284 ARG B N 1
ATOM 5951 C CA . ARG B 1 284 ? -10.031 28.75 27.641 1 90.31 284 ARG B CA 1
ATOM 5952 C C . ARG B 1 284 ? -9.031 27.656 28 1 90.31 284 ARG B C 1
ATOM 5954 O O . ARG B 1 284 ? -8.227 27.812 28.906 1 90.31 284 ARG B O 1
ATOM 5961 N N . LEU B 1 285 ? -9.102 26.594 27.266 1 91.31 285 LEU B N 1
ATOM 5962 C CA . LEU B 1 285 ? -8.203 25.469 27.531 1 91.31 285 LEU B CA 1
ATOM 5963 C C . LEU B 1 285 ? -6.75 25.859 27.25 1 91.31 285 LEU B C 1
ATOM 5965 O O . LEU B 1 285 ? -5.859 25.531 28.047 1 91.31 285 LEU B O 1
ATOM 5969 N N . LEU B 1 286 ? -6.57 26.562 26.156 1 90.06 286 LEU B N 1
ATOM 5970 C CA . LEU B 1 286 ? -5.227 27 25.812 1 90.06 286 LEU B CA 1
ATOM 5971 C C . LEU B 1 286 ? -4.688 27.969 26.859 1 90.06 286 LEU B C 1
ATOM 5973 O O . LEU B 1 286 ? -3.521 27.891 27.25 1 90.06 286 LEU B O 1
ATOM 5977 N N . LEU B 1 287 ? -5.559 28.844 27.328 1 88.75 287 LEU B N 1
ATOM 5978 C CA . LEU B 1 287 ? -5.172 29.797 28.359 1 88.75 287 LEU B CA 1
ATOM 5979 C C . LEU B 1 287 ? -4.832 29.078 29.656 1 88.75 287 LEU B C 1
ATOM 5981 O O . LEU B 1 287 ? -3.879 29.453 30.344 1 88.75 287 LEU B O 1
ATOM 5985 N N . GLY B 1 288 ? -5.672 28.141 29.969 1 88.56 288 GLY B N 1
ATOM 5986 C CA . GLY B 1 288 ? -5.395 27.344 31.156 1 88.56 288 GLY B CA 1
ATOM 5987 C C . GLY B 1 288 ? -4.043 26.656 31.109 1 88.56 288 GLY B C 1
ATOM 5988 O O . GLY B 1 288 ? -3.33 26.609 32.125 1 88.56 288 GLY B O 1
ATOM 5989 N N . MET B 1 289 ? -3.707 26.125 29.984 1 89.12 289 MET B N 1
ATOM 5990 C CA . MET B 1 289 ? -2.428 25.438 29.812 1 89.12 289 MET B CA 1
ATOM 5991 C C . MET B 1 289 ? -1.266 26.406 29.953 1 89.12 289 MET B C 1
ATOM 5993 O O . MET B 1 289 ? -0.265 26.094 30.609 1 89.12 289 MET B O 1
ATOM 5997 N N . GLU B 1 290 ? -1.388 27.531 29.312 1 85.81 290 GLU B N 1
ATOM 5998 C CA . GLU B 1 290 ? -0.345 28.547 29.375 1 85.81 290 GLU B CA 1
ATOM 5999 C C . GLU B 1 290 ? -0.132 29.047 30.797 1 85.81 290 GLU B C 1
ATOM 6001 O O . GLU B 1 290 ? 0.99 29.391 31.188 1 85.81 290 GLU B O 1
ATOM 6006 N N . ASN B 1 291 ? -1.178 29.109 31.469 1 85 291 ASN B N 1
ATOM 6007 C CA . ASN B 1 291 ? -1.104 29.578 32.844 1 85 291 ASN B CA 1
ATOM 6008 C C . ASN B 1 291 ? -0.4 28.562 33.75 1 85 291 ASN B C 1
ATOM 6010 O O . ASN B 1 291 ? 0.237 28.938 34.719 1 85 291 ASN B O 1
ATOM 6014 N N . GLN B 1 292 ? -0.591 27.359 33.562 1 86.44 292 GLN B N 1
ATOM 6015 C CA . GLN B 1 292 ? -0.038 26.328 34.406 1 86.44 292 GLN B CA 1
ATOM 6016 C C . GLN B 1 292 ? 1.381 25.953 34 1 86.44 292 GLN B C 1
ATOM 6018 O O . GLN B 1 292 ? 2.213 25.609 34.844 1 86.44 292 GLN B O 1
ATOM 6023 N N . ILE B 1 293 ? 1.618 25.875 32.719 1 83.75 293 ILE B N 1
ATOM 6024 C CA . ILE B 1 293 ? 2.957 25.609 32.188 1 83.75 293 ILE B CA 1
ATOM 6025 C C . ILE B 1 293 ? 3.385 26.75 31.266 1 83.75 293 ILE B C 1
ATOM 6027 O O . ILE B 1 293 ? 3.277 26.625 30.031 1 83.75 293 ILE B O 1
ATOM 6031 N N . PRO B 1 294 ? 3.951 27.734 31.906 1 77.25 294 PRO B N 1
ATOM 6032 C CA . PRO B 1 294 ? 4.379 28.859 31.062 1 77.25 294 PRO B CA 1
ATOM 6033 C C . PRO B 1 294 ? 5.57 28.5 30.172 1 77.25 294 PRO B C 1
ATOM 6035 O O . PRO B 1 294 ? 6.316 27.578 30.484 1 77.25 294 PRO B O 1
ATOM 6038 N N . HIS B 1 295 ? 5.578 29.141 29.062 1 80.69 295 HIS B N 1
ATOM 6039 C CA . HIS B 1 295 ? 6.684 28.922 28.125 1 80.69 295 HIS B CA 1
ATOM 6040 C C . HIS B 1 295 ? 8.008 29.375 28.734 1 80.69 295 HIS B C 1
ATOM 6042 O O . HIS B 1 295 ? 8.078 30.453 29.344 1 80.69 295 HIS B O 1
ATOM 6048 N N . ALA B 1 296 ? 8.961 28.469 28.641 1 75.56 296 ALA B N 1
ATOM 6049 C CA . ALA B 1 296 ? 10.273 28.766 29.203 1 75.56 296 ALA B CA 1
ATOM 6050 C C . ALA B 1 296 ? 10.977 29.859 28.391 1 75.56 296 ALA B C 1
ATOM 6052 O O . ALA B 1 296 ? 10.859 29.891 27.156 1 75.56 296 ALA B O 1
ATOM 6053 N N . SER B 1 297 ? 11.625 30.688 29.094 1 75.81 297 SER B N 1
ATOM 6054 C CA . SER B 1 297 ? 12.398 31.734 28.438 1 75.81 297 SER B CA 1
ATOM 6055 C C . SER B 1 297 ? 13.539 31.141 27.609 1 75.81 297 SER B C 1
ATOM 6057 O O . SER B 1 297 ? 14.195 30.188 28.047 1 75.81 297 SER B O 1
ATOM 6059 N N . PRO B 1 298 ? 13.602 31.609 26.359 1 72.5 298 PRO B N 1
ATOM 6060 C CA . PRO B 1 298 ? 14.641 31.062 25.484 1 72.5 298 PRO B CA 1
ATOM 6061 C C . PRO B 1 298 ? 16.031 31.156 26.094 1 72.5 298 PRO B C 1
ATOM 6063 O O . PRO B 1 298 ? 16.938 30.406 25.703 1 72.5 298 PRO B O 1
ATOM 6066 N N . LYS B 1 299 ? 16.234 32.125 26.984 1 68.19 299 LYS B N 1
ATOM 6067 C CA . LYS B 1 299 ? 17.562 32.312 27.562 1 68.19 299 LYS B CA 1
ATOM 6068 C C . LYS B 1 299 ? 17.781 31.391 28.75 1 68.19 299 LYS B C 1
ATOM 6070 O O . LYS B 1 299 ? 18.891 31.344 29.297 1 68.19 299 LYS B O 1
ATOM 6075 N N . SER B 1 300 ? 16.75 30.719 29.141 1 64.94 300 SER B N 1
ATOM 6076 C CA . SER B 1 300 ? 16.891 29.812 30.266 1 64.94 300 SER B CA 1
ATOM 6077 C C . SER B 1 300 ? 17.734 28.594 29.906 1 64.94 300 SER B C 1
ATOM 6079 O O . SER B 1 300 ? 17.625 28.062 28.797 1 64.94 300 SER B O 1
ATOM 6081 N N . PRO B 1 301 ? 18.766 28.406 30.672 1 56.88 301 PRO B N 1
ATOM 6082 C CA . PRO B 1 301 ? 19.656 27.281 30.359 1 56.88 301 PRO B CA 1
ATOM 6083 C C . PRO B 1 301 ? 18.891 25.969 30.172 1 56.88 301 PRO B C 1
ATOM 6085 O O . PRO B 1 301 ? 17.812 25.797 30.75 1 56.88 301 PRO B O 1
ATOM 6088 N N . LEU B 1 302 ? 19.172 25.266 29.047 1 54.94 302 LEU B N 1
ATOM 6089 C CA . LEU B 1 302 ? 18.594 23.953 28.766 1 54.94 302 LEU B CA 1
ATOM 6090 C C . LEU B 1 302 ? 18.578 23.078 30.016 1 54.94 302 LEU B C 1
ATOM 6092 O O . LEU B 1 302 ? 19.594 22.953 30.703 1 54.94 302 LEU B O 1
ATOM 6096 N N . ALA B 1 303 ? 17.547 23.141 30.672 1 48.84 303 ALA B N 1
ATOM 6097 C CA . ALA B 1 303 ? 17.609 22.141 31.734 1 48.84 303 ALA B CA 1
ATOM 6098 C C . ALA B 1 303 ? 18.234 20.844 31.234 1 48.84 303 ALA B C 1
ATOM 6100 O O . ALA B 1 303 ? 18.016 20.453 30.078 1 48.84 303 ALA B O 1
ATOM 6101 N N . GLU B 1 304 ? 19.312 20.375 31.719 1 44.88 304 GLU B N 1
ATOM 6102 C CA . GLU B 1 304 ? 19.953 19.094 31.406 1 44.88 304 GLU B CA 1
ATOM 6103 C C . GLU B 1 304 ? 18.938 18.016 31.109 1 44.88 304 GLU B C 1
ATOM 6105 O O . GLU B 1 304 ? 18.062 17.734 31.938 1 44.88 304 GLU B O 1
ATOM 6110 N N . GLU B 1 305 ? 18.391 17.984 29.984 1 46.38 305 GLU B N 1
ATOM 6111 C CA . GLU B 1 305 ? 17.625 16.797 29.609 1 46.38 305 GLU B CA 1
ATOM 6112 C C . GLU B 1 305 ? 18.125 15.555 30.344 1 46.38 305 GLU B C 1
ATOM 6114 O O . GLU B 1 305 ? 19.234 15.07 30.062 1 46.38 305 GLU B O 1
ATOM 6119 N N . SER B 1 306 ? 18.125 15.469 31.516 1 41.97 306 SER B N 1
ATOM 6120 C CA . SER B 1 306 ? 18.516 14.203 32.125 1 41.97 306 SER B CA 1
ATOM 6121 C C . SER B 1 306 ? 17.938 13.023 31.344 1 41.97 306 SER B C 1
ATOM 6123 O O . SER B 1 306 ? 16.734 12.961 31.109 1 41.97 306 SER B O 1
ATOM 6125 N N . CYS B 1 307 ? 18.609 12.445 30.531 1 46.88 307 CYS B N 1
ATOM 6126 C CA . CYS B 1 307 ? 18.469 11.219 29.75 1 46.88 307 CYS B CA 1
ATOM 6127 C C . CYS B 1 307 ? 17.688 10.164 30.516 1 46.88 307 CYS B C 1
ATOM 6129 O O . CYS B 1 307 ? 17.484 9.055 30.031 1 46.88 307 CYS B O 1
ATOM 6131 N N . GLU B 1 308 ? 17.469 10.25 31.734 1 52.97 308 GLU B N 1
ATOM 6132 C CA . GLU B 1 308 ? 17.047 9.023 32.406 1 52.97 308 GLU B CA 1
ATOM 6133 C C . GLU B 1 308 ? 15.547 8.789 32.219 1 52.97 308 GLU B C 1
ATOM 6135 O O . GLU B 1 308 ? 14.766 9.734 32.281 1 52.97 308 GLU B O 1
ATOM 6140 N N . GLU B 1 309 ? 15.195 7.699 31.734 1 57.97 309 GLU B N 1
ATOM 6141 C CA . GLU B 1 309 ? 13.859 7.121 31.656 1 57.97 309 GLU B CA 1
ATOM 6142 C C . GLU B 1 309 ? 12.961 7.629 32.781 1 57.97 309 GLU B C 1
ATOM 6144 O O . GLU B 1 309 ? 11.781 7.918 32.562 1 57.97 309 GLU B O 1
ATOM 6149 N N . ASP B 1 310 ? 13.516 7.828 33.875 1 58.72 310 ASP B N 1
ATOM 6150 C CA . ASP B 1 310 ? 12.75 8.234 35.062 1 58.72 310 ASP B CA 1
ATOM 6151 C C . ASP B 1 310 ? 12.297 9.688 34.938 1 58.72 310 ASP B C 1
ATOM 6153 O O . ASP B 1 310 ? 11.164 10.023 35.281 1 58.72 310 ASP B O 1
ATOM 6157 N N . THR B 1 311 ? 13.109 10.445 34.312 1 66 311 THR B N 1
ATOM 6158 C CA . THR B 1 311 ? 12.75 11.852 34.156 1 66 311 THR B CA 1
ATOM 6159 C C . THR B 1 311 ? 11.695 12.016 33.062 1 66 311 THR B C 1
ATOM 6161 O O . THR B 1 311 ? 10.805 12.859 33.188 1 66 311 THR B O 1
ATOM 6164 N N . HIS B 1 312 ? 11.742 11.078 32.25 1 71.19 312 HIS B N 1
ATOM 6165 C CA . HIS B 1 312 ? 10.773 11.086 31.172 1 71.19 312 HIS B CA 1
ATOM 6166 C C . HIS B 1 312 ? 9.375 10.758 31.672 1 71.19 312 HIS B C 1
ATOM 6168 O O . HIS B 1 312 ? 8.414 11.469 31.375 1 71.19 312 HIS B O 1
ATOM 6174 N N . ASN B 1 313 ? 9.32 9.781 32.438 1 74.69 313 ASN B N 1
ATOM 6175 C CA . ASN B 1 313 ? 8.039 9.344 32.938 1 74.69 313 ASN B CA 1
ATOM 6176 C C . ASN B 1 313 ? 7.453 10.367 33.938 1 74.69 313 ASN B C 1
ATOM 6178 O O . ASN B 1 313 ? 6.242 10.578 33.969 1 74.69 313 ASN B O 1
ATOM 6182 N N . GLN B 1 314 ? 8.305 11.039 34.594 1 77.94 314 GLN B N 1
ATOM 6183 C CA . GLN B 1 314 ? 7.844 12.055 35.562 1 77.94 314 GLN B CA 1
ATOM 6184 C C . GLN B 1 314 ? 7.273 13.266 34.812 1 77.94 314 GLN B C 1
ATOM 6186 O O . GLN B 1 314 ? 6.262 13.828 35.25 1 77.94 314 GLN B O 1
ATOM 6191 N N . SER B 1 315 ? 7.867 13.531 33.75 1 82.38 315 SER B N 1
ATOM 6192 C CA . SER B 1 315 ? 7.406 14.664 32.969 1 82.38 315 SER B CA 1
ATOM 6193 C C . SER B 1 315 ? 6.035 14.398 32.344 1 82.38 315 SER B C 1
ATOM 6195 O O . SER B 1 315 ? 5.188 15.289 32.312 1 82.38 315 SER B O 1
ATOM 6197 N N . LEU B 1 316 ? 5.836 13.234 32.031 1 85.75 316 LEU B N 1
ATOM 6198 C CA . LEU B 1 316 ? 4.551 12.883 31.438 1 85.75 316 LEU B CA 1
ATOM 6199 C C . LEU B 1 316 ? 3.449 12.844 32.469 1 85.75 316 LEU B C 1
ATOM 6201 O O . LEU B 1 316 ? 2.309 13.227 32.219 1 85.75 316 LEU B O 1
ATOM 6205 N N . THR B 1 317 ? 3.826 12.352 33.594 1 86.69 317 THR B N 1
ATOM 6206 C CA . THR B 1 317 ? 2.852 12.32 34.656 1 86.69 317 THR B CA 1
ATOM 6207 C C . THR B 1 317 ? 2.432 13.734 35.062 1 86.69 317 THR B C 1
ATOM 6209 O O . THR B 1 317 ? 1.25 14 35.312 1 86.69 317 THR B O 1
ATOM 6212 N N . HIS B 1 318 ? 3.4 14.57 35.094 1 87.94 318 HIS B N 1
ATOM 6213 C CA . HIS B 1 318 ? 3.1 15.961 35.406 1 87.94 318 HIS B CA 1
ATOM 6214 C C . HIS B 1 318 ? 2.205 16.578 34.312 1 87.94 318 HIS B C 1
ATOM 6216 O O . HIS B 1 318 ? 1.263 17.312 34.625 1 87.94 318 HIS B O 1
ATOM 6222 N N . LEU B 1 319 ? 2.494 16.297 33.156 1 87.44 319 LEU B N 1
ATOM 6223 C CA . LEU B 1 319 ? 1.69 16.812 32.062 1 87.44 319 LEU B CA 1
ATOM 6224 C C . LEU B 1 319 ? 0.254 16.312 32.156 1 87.44 319 LEU B C 1
ATOM 6226 O O . LEU B 1 319 ? -0.69 17.062 31.906 1 87.44 319 LEU B O 1
ATOM 6230 N N . LYS B 1 320 ? 0.16 15.102 32.469 1 91.94 320 LYS B N 1
ATOM 6231 C CA . LYS B 1 320 ? -1.174 14.531 32.625 1 91.94 320 LYS B CA 1
ATOM 6232 C C . LYS B 1 320 ? -1.964 15.242 33.719 1 91.94 320 LYS B C 1
ATOM 6234 O O . LYS B 1 320 ? -3.148 15.539 33.562 1 91.94 320 LYS B O 1
ATOM 6239 N N . GLU B 1 321 ? -1.328 15.5 34.781 1 92.56 321 GLU B N 1
ATOM 6240 C CA . GLU B 1 321 ? -1.976 16.188 35.875 1 92.56 321 GLU B CA 1
ATOM 6241 C C . GLU B 1 321 ? -2.422 17.594 35.469 1 92.56 321 GLU B C 1
ATOM 6243 O O . GLU B 1 321 ? -3.535 18.016 35.812 1 92.56 321 GLU B O 1
ATOM 6248 N N . VAL B 1 322 ? -1.61 18.234 34.781 1 91.06 322 VAL B N 1
ATOM 6249 C CA . VAL B 1 322 ? -1.91 19.594 34.344 1 91.06 322 VAL B CA 1
ATOM 6250 C C . VAL B 1 322 ? -3.096 19.578 33.375 1 91.06 322 VAL B C 1
ATOM 6252 O O . VAL B 1 322 ? -4.02 20.391 33.531 1 91.06 322 VAL B O 1
ATOM 6255 N N . ILE B 1 323 ? -3.012 18.672 32.5 1 92.69 323 ILE B N 1
ATOM 6256 C CA . ILE B 1 323 ? -4.059 18.609 31.484 1 92.69 323 ILE B CA 1
ATOM 6257 C C . ILE B 1 323 ? -5.398 18.281 32.156 1 92.69 323 ILE B C 1
ATOM 6259 O O . ILE B 1 323 ? -6.426 18.859 31.781 1 92.69 323 ILE B O 1
ATOM 6263 N N . THR B 1 324 ? -5.367 17.391 33.062 1 93.12 324 THR B N 1
ATOM 6264 C CA . THR B 1 324 ? -6.586 17.016 33.781 1 93.12 324 THR B CA 1
ATOM 6265 C C . THR B 1 324 ? -7.133 18.203 34.562 1 93.12 324 THR B C 1
ATOM 6267 O O . THR B 1 324 ? -8.336 18.469 34.562 1 93.12 324 THR B O 1
ATOM 6270 N N . ASP B 1 325 ? -6.246 18.844 35.156 1 93.69 325 ASP B N 1
ATOM 6271 C CA . ASP B 1 325 ? -6.633 20.016 35.938 1 93.69 325 ASP B CA 1
ATOM 6272 C C . ASP B 1 325 ? -7.227 21.094 35.062 1 93.69 325 ASP B C 1
ATOM 6274 O O . ASP B 1 325 ? -8.25 21.688 35.406 1 93.69 325 ASP B O 1
ATOM 6278 N N . VAL B 1 326 ? -6.625 21.359 33.938 1 93.44 326 VAL B N 1
ATOM 6279 C CA . VAL B 1 326 ? -7.07 22.375 33 1 93.44 326 VAL B CA 1
ATOM 6280 C C . VAL B 1 326 ? -8.43 21.984 32.406 1 93.44 326 VAL B C 1
ATOM 6282 O O . VAL B 1 326 ? -9.32 22.828 32.281 1 93.44 326 VAL B O 1
ATOM 6285 N N . THR B 1 327 ? -8.531 20.734 32.094 1 91.69 327 THR B N 1
ATOM 6286 C CA . THR B 1 327 ? -9.789 20.281 31.516 1 91.69 327 THR B CA 1
ATOM 6287 C C . THR B 1 327 ? -10.93 20.422 32.531 1 91.69 327 THR B C 1
ATOM 6289 O O . THR B 1 327 ? -12.039 20.812 32.156 1 91.69 327 THR B O 1
ATOM 6292 N N . ASP B 1 328 ? -10.711 20.172 33.719 1 90.94 328 ASP B N 1
ATOM 6293 C CA . ASP B 1 328 ? -11.727 20.25 34.75 1 90.94 328 ASP B CA 1
ATOM 6294 C C . ASP B 1 328 ? -12.125 21.703 35.031 1 90.94 328 ASP B C 1
ATOM 6296 O O . ASP B 1 328 ? -13.312 21.984 35.219 1 90.94 328 ASP B O 1
ATOM 6300 N N . LYS B 1 329 ? -11.211 22.562 34.969 1 90.31 329 LYS B N 1
ATOM 6301 C CA . LYS B 1 329 ? -11.445 23.938 35.438 1 90.31 329 LYS B CA 1
ATOM 6302 C C . LYS B 1 329 ? -11.852 24.844 34.281 1 90.31 329 LYS B C 1
ATOM 6304 O O . LYS B 1 329 ? -12.539 25.844 34.5 1 90.31 329 LYS B O 1
ATOM 6309 N N . PHE B 1 330 ? -11.461 24.484 33.094 1 89.25 330 PHE B N 1
ATOM 6310 C CA . PHE B 1 330 ? -11.562 25.484 32.031 1 89.25 330 PHE B CA 1
ATOM 6311 C C . PHE B 1 330 ? -12.539 25.031 30.953 1 89.25 330 PHE B C 1
ATOM 6313 O O . PHE B 1 330 ? -12.766 25.75 29.969 1 89.25 330 PHE B O 1
ATOM 6320 N N . THR B 1 331 ? -13.148 23.906 31.094 1 86.06 331 THR B N 1
ATOM 6321 C CA . THR B 1 331 ? -14.141 23.469 30.125 1 86.06 331 THR B CA 1
ATOM 6322 C C . THR B 1 331 ? -15.43 24.281 30.266 1 86.06 331 THR B C 1
ATOM 6324 O O . THR B 1 331 ? -16.031 24.688 29.266 1 86.06 331 THR B O 1
ATOM 6327 N N . SER B 1 332 ? -15.727 24.531 31.516 1 85 332 SER B N 1
ATOM 6328 C CA . SER B 1 332 ? -16.891 25.359 31.766 1 85 332 SER B CA 1
ATOM 6329 C C . SER B 1 332 ? -16.516 26.828 31.938 1 85 332 SER B C 1
ATOM 6331 O O . SER B 1 332 ? -15.57 27.156 32.656 1 85 332 SER B O 1
ATOM 6333 N N . PRO B 1 333 ? -17.25 27.719 31.266 1 82.56 333 PRO B N 1
ATOM 6334 C CA . PRO B 1 333 ? -16.922 29.141 31.375 1 82.56 333 PRO B CA 1
ATOM 6335 C C . PRO B 1 333 ? -17.281 29.719 32.75 1 82.56 333 PRO B C 1
ATOM 6337 O O . PRO B 1 333 ? -16.797 30.781 33.125 1 82.56 333 PRO B O 1
ATOM 6340 N N . THR B 1 334 ? -18.016 28.969 33.438 1 84.62 334 THR B N 1
ATOM 6341 C CA . THR B 1 334 ? -18.531 29.5 34.688 1 84.62 334 THR B CA 1
ATOM 6342 C C . THR B 1 334 ? -17.609 29.156 35.875 1 84.62 334 THR B C 1
ATOM 6344 O O . THR B 1 334 ? -17.766 29.672 36.969 1 84.62 334 THR B O 1
ATOM 6347 N N . HIS B 1 335 ? -16.688 28.328 35.594 1 88.31 335 HIS B N 1
ATOM 6348 C CA . HIS B 1 335 ? -15.75 28.016 36.656 1 88.31 335 HIS B CA 1
ATOM 6349 C C . HIS B 1 335 ? -14.945 29.25 37.062 1 88.31 335 HIS B C 1
ATOM 6351 O O . HIS B 1 335 ? -14.492 30.016 36.219 1 88.31 335 HIS B O 1
ATOM 6357 N N . PRO B 1 336 ? -14.703 29.5 38.312 1 87.38 336 PRO B N 1
ATOM 6358 C CA . PRO B 1 336 ? -14.023 30.703 38.781 1 87.38 336 PRO B CA 1
ATOM 6359 C C . PRO B 1 336 ? -12.617 30.844 38.219 1 87.38 336 PRO B C 1
ATOM 6361 O O . PRO B 1 336 ? -12.211 31.953 37.844 1 87.38 336 PRO B O 1
ATOM 6364 N N . ALA B 1 337 ? -11.914 29.797 38.156 1 85.75 337 ALA B N 1
ATOM 6365 C CA . ALA B 1 337 ? -10.562 29.859 37.594 1 85.75 337 ALA B CA 1
ATOM 6366 C C . ALA B 1 337 ? -10.578 30.344 36.156 1 85.75 337 ALA B C 1
ATOM 6368 O O . ALA B 1 337 ? -9.727 31.141 35.75 1 85.75 337 ALA B O 1
ATOM 6369 N N . ALA B 1 338 ? -11.469 29.859 35.406 1 85.69 338 ALA B N 1
ATOM 6370 C CA . ALA B 1 338 ? -11.594 30.266 34 1 85.69 338 ALA B CA 1
ATOM 6371 C C . ALA B 1 338 ? -11.992 31.734 33.906 1 85.69 338 ALA B C 1
ATOM 6373 O O . ALA B 1 338 ? -11.469 32.469 33.062 1 85.69 338 ALA B O 1
ATOM 6374 N N . SER B 1 339 ? -12.867 32.094 34.75 1 84.62 339 SER B N 1
ATOM 6375 C CA . SER B 1 339 ? -13.359 33.469 34.719 1 84.62 339 SER B CA 1
ATOM 6376 C C . SER B 1 339 ? -12.242 34.469 35.094 1 84.62 339 SER B C 1
ATOM 6378 O O . SER B 1 339 ? -12.148 35.531 34.5 1 84.62 339 SER B O 1
ATOM 6380 N N . MET B 1 340 ? -11.484 34.094 35.969 1 82.69 340 MET B N 1
ATOM 6381 C CA . MET B 1 340 ? -10.398 34.969 36.438 1 82.69 340 MET B CA 1
ATOM 6382 C C . MET B 1 340 ? -9.359 35.156 35.312 1 82.69 340 MET B C 1
ATOM 6384 O O . MET B 1 340 ? -8.922 36.281 35.062 1 82.69 340 MET B O 1
ATOM 6388 N N . VAL B 1 341 ? -9.016 34.062 34.719 1 82.31 341 VAL B N 1
ATOM 6389 C CA . VAL B 1 341 ? -7.984 34.125 33.688 1 82.31 341 VAL B CA 1
ATOM 6390 C C . VAL B 1 341 ? -8.508 34.875 32.469 1 82.31 341 VAL B C 1
ATOM 6392 O O . VAL B 1 341 ? -7.777 35.656 31.875 1 82.31 341 VAL B O 1
ATOM 6395 N N . LEU B 1 342 ? -9.727 34.719 32.188 1 83.19 342 LEU B N 1
ATOM 6396 C CA . LEU B 1 342 ? -10.336 35.375 31.031 1 83.19 342 LEU B CA 1
ATOM 6397 C C . LEU B 1 342 ? -10.438 36.875 31.281 1 83.19 342 LEU B C 1
ATOM 6399 O O . LEU B 1 342 ? -10.242 37.688 30.359 1 83.19 342 LEU B O 1
ATOM 6403 N N . SER B 1 343 ? -10.703 37.219 32.469 1 82.56 343 SER B N 1
ATOM 6404 C CA . SER B 1 343 ? -10.875 38.625 32.812 1 82.56 343 SER B CA 1
ATOM 6405 C C . SER B 1 343 ? -9.531 39.344 32.844 1 82.56 343 SER B C 1
ATOM 6407 O O . SER B 1 343 ? -9.477 40.562 32.688 1 82.56 343 SER B O 1
ATOM 6409 N N . SER B 1 344 ? -8.531 38.594 33.031 1 82.69 344 SER B N 1
ATOM 6410 C CA . SER B 1 344 ? -7.203 39.219 33.156 1 82.69 344 SER B CA 1
ATOM 6411 C C . SER B 1 344 ? -6.582 39.406 31.781 1 82.69 344 SER B C 1
ATOM 6413 O O . SER B 1 344 ? -5.578 40.125 31.641 1 82.69 344 SER B O 1
ATOM 6415 N N . GLN B 1 345 ? -7.172 38.938 30.797 1 85.62 345 GLN B N 1
ATOM 6416 C CA . GLN B 1 345 ? -6.586 39.031 29.469 1 85.62 345 GLN B CA 1
ATOM 6417 C C . GLN B 1 345 ? -7.074 40.25 28.734 1 85.62 345 GLN B C 1
ATOM 6419 O O . GLN B 1 345 ? -8.258 40.594 28.766 1 85.62 345 GLN B O 1
ATOM 6424 N N . SER B 1 346 ? -6.098 41 28.188 1 89.25 346 SER B N 1
ATOM 6425 C CA . SER B 1 346 ? -6.41 42.094 27.281 1 89.25 346 SER B CA 1
ATOM 6426 C C . SER B 1 346 ? -6.148 41.719 25.828 1 89.25 346 SER B C 1
ATOM 6428 O O . SER B 1 346 ? -5.352 40.844 25.562 1 89.25 346 SER B O 1
ATOM 6430 N N . ASP B 1 347 ? -6.789 42.375 24.938 1 89.75 347 ASP B N 1
ATOM 6431 C CA . ASP B 1 347 ? -6.562 42.125 23.516 1 89.75 347 ASP B CA 1
ATOM 6432 C C . ASP B 1 347 ? -5.094 42.312 23.156 1 89.75 347 ASP B C 1
ATOM 6434 O O . ASP B 1 347 ? -4.543 41.594 22.344 1 89.75 347 ASP B O 1
ATOM 6438 N N . ARG B 1 348 ? -4.543 43.312 23.75 1 91.94 348 ARG B N 1
ATOM 6439 C CA . ARG B 1 348 ? -3.141 43.594 23.484 1 91.94 348 ARG B CA 1
ATOM 6440 C C . ARG B 1 348 ? -2.238 42.469 23.922 1 91.94 348 ARG B C 1
ATOM 6442 O O . ARG B 1 348 ? -1.31 42.094 23.219 1 91.94 348 ARG B O 1
ATOM 6449 N N . SER B 1 349 ? -2.51 42 25.109 1 91.88 349 SER B N 1
ATOM 6450 C CA . SER B 1 349 ? -1.694 40.906 25.641 1 91.88 349 SER B CA 1
ATOM 6451 C C . SER B 1 349 ? -1.853 39.625 24.812 1 91.88 349 SER B C 1
ATOM 6453 O O . SER B 1 349 ? -0.897 38.875 24.641 1 91.88 349 SER B O 1
ATOM 6455 N N . VAL B 1 350 ? -3.055 39.375 24.344 1 92.06 350 VAL B N 1
ATOM 6456 C CA . VAL B 1 350 ? -3.32 38.219 23.5 1 92.06 350 VAL B CA 1
ATOM 6457 C C . VAL B 1 350 ? -2.539 38.312 22.188 1 92.06 350 VAL B C 1
ATOM 6459 O O . VAL B 1 350 ? -1.916 37.375 21.734 1 92.06 350 VAL B O 1
ATOM 6462 N N . PHE B 1 351 ? -2.562 39.469 21.594 1 94.25 351 PHE B N 1
ATOM 6463 C CA . PHE B 1 351 ? -1.825 39.719 20.359 1 94.25 351 PHE B CA 1
ATOM 6464 C C . PHE B 1 351 ? -0.329 39.531 20.578 1 94.25 351 PHE B C 1
ATOM 6466 O O . PHE B 1 351 ? 0.355 38.938 19.734 1 94.25 351 PHE B O 1
ATOM 6473 N N . GLU B 1 352 ? 0.115 40.031 21.688 1 94.31 352 GLU B N 1
ATOM 6474 C CA . GLU B 1 352 ? 1.529 39.906 22.031 1 94.31 352 GLU B CA 1
ATOM 6475 C C . GLU B 1 352 ? 1.935 38.438 22.188 1 94.31 352 GLU B C 1
ATOM 6477 O O . GLU B 1 352 ? 3.025 38.062 21.766 1 94.31 352 GLU B O 1
ATOM 6482 N N . THR B 1 353 ? 1.115 37.719 22.797 1 91.06 353 THR B N 1
ATOM 6483 C CA . THR B 1 353 ? 1.394 36.312 22.984 1 91.06 353 THR B CA 1
ATOM 6484 C C . THR B 1 353 ? 1.509 35.594 21.641 1 91.06 353 THR B C 1
ATOM 6486 O O . THR B 1 353 ? 2.373 34.719 21.453 1 91.06 353 THR B O 1
ATOM 6489 N N . LEU B 1 354 ? 0.598 35.875 20.734 1 94.12 354 LEU B N 1
ATOM 6490 C CA . LEU B 1 354 ? 0.656 35.312 19.406 1 94.12 354 LEU B CA 1
ATOM 6491 C C . LEU B 1 354 ? 1.954 35.688 18.703 1 94.12 354 LEU B C 1
ATOM 6493 O O . LEU B 1 354 ? 2.57 34.844 18.031 1 94.12 354 LEU B O 1
ATOM 6497 N N . LEU B 1 355 ? 2.402 36.906 18.891 1 95.62 355 LEU B N 1
ATOM 6498 C CA . LEU B 1 355 ? 3.635 37.406 18.281 1 95.62 355 LEU B CA 1
ATOM 6499 C C . LEU B 1 355 ? 4.844 36.625 18.812 1 95.62 355 LEU B C 1
ATOM 6501 O O . LEU B 1 355 ? 5.781 36.344 18.078 1 95.62 355 LEU B O 1
ATOM 6505 N N . HIS B 1 356 ? 4.797 36.312 20.078 1 93.69 356 HIS B N 1
ATOM 6506 C CA . HIS B 1 356 ? 5.887 35.562 20.672 1 93.69 356 HIS B CA 1
ATOM 6507 C C . HIS B 1 356 ? 5.992 34.156 20.031 1 93.69 356 HIS B C 1
ATOM 6509 O O . HIS B 1 356 ? 7.09 33.625 19.922 1 93.69 356 HIS B O 1
ATOM 6515 N N . ARG B 1 357 ? 4.926 33.656 19.578 1 93.06 357 ARG B N 1
ATOM 6516 C CA . ARG B 1 357 ? 4.914 32.312 18.969 1 93.06 357 ARG B CA 1
ATOM 6517 C C . ARG B 1 357 ? 5.418 32.375 17.531 1 93.06 357 ARG B C 1
ATOM 6519 O O . ARG B 1 357 ? 6.031 31.438 17.047 1 93.06 357 ARG B O 1
ATOM 6526 N N . ILE B 1 358 ? 5.211 33.469 16.859 1 96.69 358 ILE B N 1
ATOM 6527 C CA . ILE B 1 358 ? 5.504 33.594 15.438 1 96.69 358 ILE B CA 1
ATOM 6528 C C . ILE B 1 358 ? 6.883 34.219 15.234 1 96.69 358 ILE B C 1
ATOM 6530 O O . ILE B 1 358 ? 7.566 33.938 14.25 1 96.69 358 ILE B O 1
ATOM 6534 N N . SER B 1 359 ? 7.379 35 16.203 1 96.75 359 SER B N 1
ATOM 6535 C CA . SER B 1 359 ? 8.602 35.781 16.078 1 96.75 359 SER B CA 1
ATOM 6536 C C . SER B 1 359 ? 9.805 34.906 15.781 1 96.75 359 SER B C 1
ATOM 6538 O O . SER B 1 359 ? 10.633 35.219 14.938 1 96.75 359 SER B O 1
ATOM 6540 N N . PRO B 1 360 ? 9.93 33.781 16.469 1 96.69 360 PRO B N 1
ATOM 6541 C CA . PRO B 1 360 ? 11.07 32.906 16.141 1 96.69 360 PRO B CA 1
ATOM 6542 C C . PRO B 1 360 ? 11.094 32.5 14.672 1 96.69 360 PRO B C 1
ATOM 6544 O O . PRO B 1 360 ? 12.164 32.406 14.07 1 96.69 360 PRO B O 1
ATOM 6547 N N . LEU B 1 361 ? 9.922 32.25 14.094 1 97.56 361 LEU B N 1
ATOM 6548 C CA . LEU B 1 361 ? 9.836 31.891 12.68 1 97.56 361 LEU B CA 1
ATOM 6549 C C . LEU B 1 361 ? 10.266 33.031 11.789 1 97.56 361 LEU B C 1
ATOM 6551 O O . LEU B 1 361 ? 10.984 32.844 10.805 1 97.56 361 LEU B O 1
ATOM 6555 N N . LEU B 1 362 ? 9.844 34.219 12.148 1 97.19 362 LEU B N 1
ATOM 6556 C CA . LEU B 1 362 ? 10.211 35.406 11.375 1 97.19 362 LEU B CA 1
ATOM 6557 C C . LEU B 1 362 ? 11.711 35.656 11.477 1 97.19 362 LEU B C 1
ATOM 6559 O O . LEU B 1 362 ? 12.336 36.094 10.508 1 97.19 362 LEU B O 1
ATOM 6563 N N . CYS B 1 363 ? 12.234 35.375 12.617 1 96 363 CYS B N 1
ATOM 6564 C CA . CYS B 1 363 ? 13.68 35.531 12.789 1 96 363 CYS B CA 1
ATOM 6565 C C . CYS B 1 363 ? 14.422 34.562 11.859 1 96 363 CYS B C 1
ATOM 6567 O O . CYS B 1 363 ? 15.383 34.969 11.195 1 96 363 CYS B O 1
ATOM 6569 N N . CYS B 1 364 ? 14 33.375 11.852 1 96.69 364 CYS B N 1
ATOM 6570 C CA . CYS B 1 364 ? 14.617 32.375 10.961 1 96.69 364 CYS B CA 1
ATOM 6571 C C . CYS B 1 364 ? 14.5 32.844 9.508 1 96.69 364 CYS B C 1
ATOM 6573 O O . CYS B 1 364 ? 15.461 32.719 8.742 1 96.69 364 CYS B O 1
ATOM 6575 N N . ALA B 1 365 ? 13.328 33.312 9.133 1 96.5 365 ALA B N 1
ATOM 6576 C CA . ALA B 1 365 ? 13.102 33.75 7.766 1 96.5 365 ALA B CA 1
ATOM 6577 C C . ALA B 1 365 ? 14.023 34.906 7.414 1 96.5 365 ALA B C 1
ATOM 6579 O O . ALA B 1 365 ? 14.562 34.969 6.301 1 96.5 365 ALA B O 1
ATOM 6580 N N . SER B 1 366 ? 14.195 35.812 8.32 1 94.75 366 SER B N 1
ATOM 6581 C CA . SER B 1 366 ? 15.07 36.938 8.102 1 94.75 366 SER B CA 1
ATOM 6582 C C . SER B 1 366 ? 16.516 36.5 7.918 1 94.75 366 SER B C 1
ATOM 6584 O O . SER B 1 366 ? 17.266 37.125 7.145 1 94.75 366 SER B O 1
ATOM 6586 N N . LEU B 1 367 ? 16.906 35.562 8.688 1 93.69 367 LEU B N 1
ATOM 6587 C CA . LEU B 1 367 ? 18.281 35.094 8.617 1 93.69 367 LEU B CA 1
ATOM 6588 C C . LEU B 1 367 ? 18.531 34.344 7.297 1 93.69 367 LEU B C 1
ATOM 6590 O O . LEU B 1 367 ? 19.625 34.438 6.738 1 93.69 367 LEU B O 1
ATOM 6594 N N . VAL B 1 368 ? 17.562 33.625 6.832 1 93.81 368 VAL B N 1
ATOM 6595 C CA . VAL B 1 368 ? 17.688 32.875 5.586 1 93.81 368 VAL B CA 1
ATOM 6596 C C . VAL B 1 368 ? 17.672 33.844 4.402 1 93.81 368 VAL B C 1
ATOM 6598 O O . VAL B 1 368 ? 18.375 33.625 3.406 1 93.81 368 VAL B O 1
ATOM 6601 N N . SER B 1 369 ? 16.891 34.844 4.449 1 90.25 369 SER B N 1
ATOM 6602 C CA . SER B 1 369 ? 16.766 35.812 3.365 1 90.25 369 SER B CA 1
ATOM 6603 C C . SER B 1 369 ? 17.859 36.875 3.432 1 90.25 369 SER B C 1
ATOM 6605 O O . SER B 1 369 ? 17.984 37.688 2.529 1 90.25 369 SER B O 1
ATOM 6607 N N . GLY B 1 370 ? 18.609 36.844 4.441 1 85.31 370 GLY B N 1
ATOM 6608 C CA . GLY B 1 370 ? 19.641 37.844 4.629 1 85.31 370 GLY B CA 1
ATOM 6609 C C . GLY B 1 370 ? 20.906 37.562 3.832 1 85.31 370 GLY B C 1
ATOM 6610 O O . GLY B 1 370 ? 20.984 36.562 3.125 1 85.31 370 GLY B O 1
ATOM 6611 N N . PRO B 1 371 ? 21.812 38.469 3.932 1 80.62 371 PRO B N 1
ATOM 6612 C CA . PRO B 1 371 ? 23.047 38.375 3.148 1 80.62 371 PRO B CA 1
ATOM 6613 C C . PRO B 1 371 ? 23.906 37.188 3.553 1 80.62 371 PRO B C 1
ATOM 6615 O O . PRO B 1 371 ? 24.594 36.594 2.711 1 80.62 371 PRO B O 1
ATOM 6618 N N . MET B 1 372 ? 23.969 36.906 4.848 1 76.81 372 MET B N 1
ATOM 6619 C CA . MET B 1 372 ? 24.703 35.719 5.297 1 76.81 372 MET B CA 1
ATOM 6620 C C . MET B 1 372 ? 23.766 34.531 5.477 1 76.81 372 MET B C 1
ATOM 6622 O O . MET B 1 372 ? 23.125 34.375 6.52 1 76.81 372 MET B O 1
ATOM 6626 N N . ARG B 1 373 ? 23.625 33.812 4.512 1 75.62 373 ARG B N 1
ATOM 6627 C CA . ARG B 1 373 ? 22.688 32.688 4.531 1 75.62 373 ARG B CA 1
ATOM 6628 C C . ARG B 1 373 ? 23.047 31.703 5.633 1 75.62 373 ARG B C 1
ATOM 6630 O O . ARG B 1 373 ? 24.156 31.188 5.68 1 75.62 373 ARG B O 1
ATOM 6637 N N . CYS B 1 374 ? 22.062 31.625 6.617 1 79.5 374 CYS B N 1
ATOM 6638 C CA . CYS B 1 374 ? 22.203 30.672 7.711 1 79.5 374 CYS B CA 1
ATOM 6639 C C . CYS B 1 374 ? 21.562 29.344 7.367 1 79.5 374 CYS B C 1
ATOM 6641 O O . CYS B 1 374 ? 20.5 29.297 6.75 1 79.5 374 CYS B O 1
ATOM 6643 N N . ASP B 1 375 ? 22.25 28.344 7.738 1 85.5 375 ASP B N 1
ATOM 6644 C CA . ASP B 1 375 ? 21.766 27 7.48 1 85.5 375 ASP B CA 1
ATOM 6645 C C . ASP B 1 375 ? 20.75 26.562 8.539 1 85.5 375 ASP B C 1
ATOM 6647 O O . ASP B 1 375 ? 21.094 26.484 9.727 1 85.5 375 ASP B O 1
ATOM 6651 N N . MET B 1 376 ? 19.562 26.406 8.141 1 91.12 376 MET B N 1
ATOM 6652 C CA . MET B 1 376 ? 18.484 26.062 9.062 1 91.12 376 MET B CA 1
ATOM 6653 C C . MET B 1 376 ? 18.234 24.547 9.055 1 91.12 376 MET B C 1
ATOM 6655 O O . MET B 1 376 ? 17.234 24.094 9.602 1 91.12 376 MET B O 1
ATOM 6659 N N . THR B 1 377 ? 19.047 23.719 8.492 1 90.81 377 THR B N 1
ATOM 6660 C CA . THR B 1 377 ? 18.828 22.297 8.281 1 90.81 377 THR B CA 1
ATOM 6661 C C . THR B 1 377 ? 18.625 21.578 9.617 1 90.81 377 THR B C 1
ATOM 6663 O O . THR B 1 377 ? 17.797 20.672 9.727 1 90.81 377 THR B O 1
ATOM 6666 N N . SER B 1 378 ? 19.297 22 10.641 1 92.38 378 SER B N 1
ATOM 6667 C CA . SER B 1 378 ? 19.266 21.328 11.938 1 92.38 378 SER B CA 1
ATOM 6668 C C . SER B 1 378 ? 17.922 21.531 12.625 1 92.38 378 SER B C 1
ATOM 6670 O O . SER B 1 378 ? 17.531 20.719 13.484 1 92.38 378 SER B O 1
ATOM 6672 N N . ILE B 1 379 ? 17.172 22.609 12.227 1 95.44 379 ILE B N 1
ATOM 6673 C CA . ILE B 1 379 ? 15.914 22.875 12.898 1 95.44 379 ILE B CA 1
ATOM 6674 C C . ILE B 1 379 ? 14.781 22.906 11.875 1 95.44 379 ILE B C 1
ATOM 6676 O O . ILE B 1 379 ? 13.719 23.484 12.133 1 95.44 379 ILE B O 1
ATOM 6680 N N . SER B 1 380 ? 15.039 22.344 10.734 1 95.31 380 SER B N 1
ATOM 6681 C CA . SER B 1 380 ? 14.047 22.391 9.664 1 95.31 380 SER B CA 1
ATOM 6682 C C . SER B 1 380 ? 12.766 21.672 10.062 1 95.31 380 SER B C 1
ATOM 6684 O O . SER B 1 380 ? 11.664 22.141 9.75 1 95.31 380 SER B O 1
ATOM 6686 N N . ALA B 1 381 ? 12.93 20.562 10.789 1 94.75 381 ALA B N 1
ATOM 6687 C CA . ALA B 1 381 ? 11.766 19.812 11.242 1 94.75 381 ALA B CA 1
ATOM 6688 C C . ALA B 1 381 ? 10.953 20.609 12.258 1 94.75 381 ALA B C 1
ATOM 6690 O O . ALA B 1 381 ? 9.719 20.578 12.234 1 94.75 381 ALA B O 1
ATOM 6691 N N . ASP B 1 382 ? 11.617 21.297 13.117 1 96.19 382 ASP B N 1
ATOM 6692 C CA . ASP B 1 382 ? 10.953 22.125 14.109 1 96.19 382 ASP B CA 1
ATOM 6693 C C . ASP B 1 382 ? 10.203 23.281 13.453 1 96.19 382 ASP B C 1
ATOM 6695 O O . ASP B 1 382 ? 9.102 23.641 13.883 1 96.19 382 ASP B O 1
ATOM 6699 N N . ILE B 1 383 ? 10.812 23.844 12.461 1 97.38 383 ILE B N 1
ATOM 6700 C CA . ILE B 1 383 ? 10.219 24.953 11.734 1 97.38 383 ILE B CA 1
ATOM 6701 C C . ILE B 1 383 ? 8.922 24.5 11.062 1 97.38 383 ILE B C 1
ATOM 6703 O O . ILE B 1 383 ? 7.895 25.172 11.172 1 97.38 383 ILE B O 1
ATOM 6707 N N . GLU B 1 384 ? 8.992 23.375 10.445 1 96.75 384 GLU B N 1
ATOM 6708 C CA . GLU B 1 384 ? 7.812 22.812 9.789 1 96.75 384 GLU B CA 1
ATOM 6709 C C . GLU B 1 384 ? 6.688 22.578 10.789 1 96.75 384 GLU B C 1
ATOM 6711 O O . GLU B 1 384 ? 5.539 22.953 10.539 1 96.75 384 GLU B O 1
ATOM 6716 N N . GLU B 1 385 ? 7.008 22 11.898 1 95.5 385 GLU B N 1
ATOM 6717 C CA . GLU B 1 385 ? 6.016 21.672 12.914 1 95.5 385 GLU B CA 1
ATOM 6718 C C . GLU B 1 385 ? 5.387 22.938 13.5 1 95.5 385 GLU B C 1
ATOM 6720 O O . GLU B 1 385 ? 4.191 22.953 13.805 1 95.5 385 GLU B O 1
ATOM 6725 N N . LEU B 1 386 ? 6.18 23.906 13.688 1 96.56 386 LEU B N 1
ATOM 6726 C CA . LEU B 1 386 ? 5.652 25.141 14.266 1 96.56 386 LEU B CA 1
ATOM 6727 C C . LEU B 1 386 ? 4.707 25.828 13.297 1 96.56 386 LEU B C 1
ATOM 6729 O O . LEU B 1 386 ? 3.641 26.312 13.688 1 96.56 386 LEU B O 1
ATOM 6733 N N . PHE B 1 387 ? 5.121 25.922 12.008 1 97.25 387 PHE B N 1
ATOM 6734 C CA . PHE B 1 387 ? 4.203 26.484 11.016 1 97.25 387 PHE B CA 1
ATOM 6735 C C . PHE B 1 387 ? 2.898 25.688 10.992 1 97.25 387 PHE B C 1
ATOM 6737 O O . PHE B 1 387 ? 1.815 26.281 10.938 1 97.25 387 PHE B O 1
ATOM 6744 N N . PHE B 1 388 ? 3.064 24.438 11.055 1 95.44 388 PHE B N 1
ATOM 6745 C CA . PHE B 1 388 ? 1.923 23.531 11 1 95.44 388 PHE B CA 1
ATOM 6746 C C . PHE B 1 388 ? 0.968 23.797 12.156 1 95.44 388 PHE B C 1
ATOM 6748 O O . PHE B 1 388 ? -0.25 23.703 12 1 95.44 388 PHE B O 1
ATOM 6755 N N . GLY B 1 389 ? 1.504 24.203 13.32 1 93.44 389 GLY B N 1
ATOM 6756 C CA . GLY B 1 389 ? 0.735 24.25 14.555 1 93.44 389 GLY B CA 1
ATOM 6757 C C . GLY B 1 389 ? 0.181 25.625 14.859 1 93.44 389 GLY B C 1
ATOM 6758 O O . GLY B 1 389 ? -0.799 25.75 15.602 1 93.44 389 GLY B O 1
ATOM 6759 N N . VAL B 1 390 ? 0.678 26.672 14.305 1 94.38 390 VAL B N 1
ATOM 6760 C CA . VAL B 1 390 ? 0.339 28.047 14.672 1 94.38 390 VAL B CA 1
ATOM 6761 C C . VAL B 1 390 ? -1.143 28.297 14.398 1 94.38 390 VAL B C 1
ATOM 6763 O O . VAL B 1 390 ? -1.853 28.844 15.258 1 94.38 390 VAL B O 1
ATOM 6766 N N . PRO B 1 391 ? -1.684 27.859 13.266 1 94.06 391 PRO B N 1
ATOM 6767 C CA . PRO B 1 391 ? -3.1 28.141 13.016 1 94.06 391 PRO B CA 1
ATOM 6768 C C . PRO B 1 391 ? -4.023 27.453 14.016 1 94.06 391 PRO B C 1
ATOM 6770 O O . PRO B 1 391 ? -5.094 27.969 14.336 1 94.06 391 PRO B O 1
ATOM 6773 N N . VAL B 1 392 ? -3.617 26.344 14.5 1 89.88 392 VAL B N 1
ATOM 6774 C CA . VAL B 1 392 ? -4.426 25.594 15.445 1 89.88 392 VAL B CA 1
ATOM 6775 C C . VAL B 1 392 ? -4.57 26.375 16.75 1 89.88 392 VAL B C 1
ATOM 6777 O O . VAL B 1 392 ? -5.578 26.25 17.453 1 89.88 392 VAL B O 1
ATOM 6780 N N . LEU B 1 393 ? -3.674 27.234 17.031 1 88.75 393 LEU B N 1
ATOM 6781 C CA . LEU B 1 393 ? -3.654 27.969 18.281 1 88.75 393 LEU B CA 1
ATOM 6782 C C . LEU B 1 393 ? -4.391 29.297 18.156 1 88.75 393 LEU B C 1
ATOM 6784 O O . LEU B 1 393 ? -4.551 30.016 19.125 1 88.75 393 LEU B O 1
ATOM 6788 N N . CYS B 1 394 ? -4.824 29.578 16.969 1 91.19 394 CYS B N 1
ATOM 6789 C CA . CYS B 1 394 ? -5.539 30.828 16.719 1 91.19 394 CYS B CA 1
ATOM 6790 C C . CYS B 1 394 ? -7.008 30.688 17.109 1 91.19 394 CYS B C 1
ATOM 6792 O O . CYS B 1 394 ? -7.875 30.594 16.234 1 91.19 394 CYS B O 1
ATOM 6794 N N . SER B 1 395 ? -7.332 30.781 18.391 1 89.81 395 SER B N 1
ATOM 6795 C CA . SER B 1 395 ? -8.68 30.656 18.922 1 89.81 395 SER B CA 1
ATOM 6796 C C . SER B 1 395 ? -9.086 31.906 19.703 1 89.81 395 SER B C 1
ATOM 6798 O O . SER B 1 395 ? -8.273 32.812 19.906 1 89.81 395 SER B O 1
ATOM 6800 N N . GLY B 1 396 ? -10.383 32.062 20.016 1 89.12 396 GLY B N 1
ATOM 6801 C CA . GLY B 1 396 ? -10.883 33.156 20.828 1 89.12 396 GLY B CA 1
ATOM 6802 C C . GLY B 1 396 ? -10.797 34.5 20.109 1 89.12 396 GLY B C 1
ATOM 6803 O O . GLY B 1 396 ? -11.273 34.625 18.984 1 89.12 396 GLY B O 1
ATOM 6804 N N . PRO B 1 397 ? -10.164 35.438 20.75 1 90.19 397 PRO B N 1
ATOM 6805 C CA . PRO B 1 397 ? -10.062 36.75 20.141 1 90.19 397 PRO B CA 1
ATOM 6806 C C . PRO B 1 397 ? -9.328 36.75 18.812 1 90.19 397 PRO B C 1
ATOM 6808 O O . PRO B 1 397 ? -9.68 37.5 17.891 1 90.19 397 PRO B O 1
ATOM 6811 N N . ILE B 1 398 ? -8.359 35.938 18.688 1 92.62 398 ILE B N 1
ATOM 6812 C CA . ILE B 1 398 ? -7.582 35.875 17.453 1 92.62 398 ILE B CA 1
ATOM 6813 C C . ILE B 1 398 ? -8.477 35.406 16.312 1 92.62 398 ILE B C 1
ATOM 6815 O O . ILE B 1 398 ? -8.422 35.969 15.211 1 92.62 398 ILE B O 1
ATOM 6819 N N . ALA B 1 399 ? -9.242 34.406 16.594 1 92.19 399 ALA B N 1
ATOM 6820 C CA . ALA B 1 399 ? -10.18 33.906 15.578 1 92.19 399 ALA B CA 1
ATOM 6821 C C . ALA B 1 399 ? -11.172 35 15.188 1 92.19 399 ALA B C 1
ATOM 6823 O O . ALA B 1 399 ? -11.539 35.125 14.016 1 92.19 399 ALA B O 1
ATOM 6824 N N . ARG B 1 400 ? -11.586 35.719 16.125 1 91.19 400 ARG B N 1
ATOM 6825 C CA . ARG B 1 400 ? -12.516 36.812 15.859 1 91.19 400 ARG B CA 1
ATOM 6826 C C . ARG B 1 400 ? -11.867 37.875 14.977 1 91.19 400 ARG B C 1
ATOM 6828 O O . ARG B 1 400 ? -12.492 38.375 14.039 1 91.19 400 ARG B O 1
ATOM 6835 N N . TRP B 1 401 ? -10.609 38.219 15.312 1 93.19 401 TRP B N 1
ATOM 6836 C CA . TRP B 1 401 ? -9.898 39.188 14.5 1 93.19 401 TRP B CA 1
ATOM 6837 C C . TRP B 1 401 ? -9.758 38.719 13.062 1 93.19 401 TRP B C 1
ATOM 6839 O O . TRP B 1 401 ? -9.883 39.5 12.117 1 93.19 401 TRP B O 1
ATOM 6849 N N . ILE B 1 402 ? -9.523 37.469 12.891 1 94.12 402 ILE B N 1
ATOM 6850 C CA . ILE B 1 402 ? -9.344 36.906 11.562 1 94.12 402 ILE B CA 1
ATOM 6851 C C . ILE B 1 402 ? -10.68 36.906 10.812 1 94.12 402 ILE B C 1
ATOM 6853 O O . ILE B 1 402 ? -10.727 37.312 9.641 1 94.12 402 ILE B O 1
ATOM 6857 N N . SER B 1 403 ? -11.734 36.5 11.5 1 92.38 403 SER B N 1
ATOM 6858 C CA . SER B 1 403 ? -13.062 36.469 10.898 1 92.38 403 SER B CA 1
ATOM 6859 C C . SER B 1 403 ? -13.523 37.875 10.484 1 92.38 403 SER B C 1
ATOM 6861 O O . SER B 1 403 ? -14.148 38.031 9.438 1 92.38 403 SER B O 1
ATOM 6863 N N . ASP B 1 404 ? -13.133 38.844 11.273 1 92 404 ASP B N 1
ATOM 6864 C CA . ASP B 1 404 ? -13.57 40.219 11.055 1 92 404 ASP B CA 1
ATOM 6865 C C . ASP B 1 404 ? -12.672 40.906 10.039 1 92 404 ASP B C 1
ATOM 6867 O O . ASP B 1 404 ? -13.031 41.969 9.523 1 92 404 ASP B O 1
ATOM 6871 N N . GLY B 1 405 ? -11.617 40.375 9.82 1 93.38 405 GLY B N 1
ATOM 6872 C CA . GLY B 1 405 ? -10.672 41 8.914 1 93.38 405 GLY B CA 1
ATOM 6873 C C . GLY B 1 405 ? -9.945 42.188 9.539 1 93.38 405 GLY B C 1
ATOM 6874 O O . GLY B 1 405 ? -9.734 43.219 8.891 1 93.38 405 GLY B O 1
ATOM 6875 N N . ASP B 1 406 ? -9.633 42.094 10.773 1 93.75 406 ASP B N 1
ATOM 6876 C CA . ASP B 1 406 ? -8.875 43.125 11.453 1 93.75 406 ASP B CA 1
ATOM 6877 C C . ASP B 1 406 ? -7.535 43.375 10.758 1 93.75 406 ASP B C 1
ATOM 6879 O O . ASP B 1 406 ? -6.82 42.438 10.422 1 93.75 406 ASP B O 1
ATOM 6883 N N . SER B 1 407 ? -7.18 44.656 10.508 1 94.75 407 SER B N 1
ATOM 6884 C CA . SER B 1 407 ? -5.984 45 9.75 1 94.75 407 SER B CA 1
ATOM 6885 C C . SER B 1 407 ? -4.719 44.562 10.469 1 94.75 407 SER B C 1
ATOM 6887 O O . SER B 1 407 ? -3.736 44.156 9.836 1 94.75 407 SER B O 1
ATOM 6889 N N . ARG B 1 408 ? -4.676 44.656 11.758 1 94.44 408 ARG B N 1
ATOM 6890 C CA . ARG B 1 408 ? -3.492 44.281 12.531 1 94.44 408 ARG B CA 1
ATOM 6891 C C . ARG B 1 408 ? -3.174 42.812 12.375 1 94.44 408 ARG B C 1
ATOM 6893 O O . ARG B 1 408 ? -2.018 42.438 12.164 1 94.44 408 ARG B O 1
ATOM 6900 N N . ILE B 1 409 ? -4.207 41.969 12.477 1 94.88 409 ILE B N 1
ATOM 6901 C CA . ILE B 1 409 ? -3.988 40.531 12.328 1 94.88 409 ILE B CA 1
ATOM 6902 C C . ILE B 1 409 ? -3.621 40.219 10.883 1 94.88 409 ILE B C 1
ATOM 6904 O O . ILE B 1 409 ? -2.838 39.281 10.625 1 94.88 409 ILE B O 1
ATOM 6908 N N . LEU B 1 410 ? -4.195 40.906 9.938 1 95.94 410 LEU B N 1
ATOM 6909 C CA . LEU B 1 410 ? -3.863 40.688 8.531 1 95.94 410 LEU B CA 1
ATOM 6910 C C . LEU B 1 410 ? -2.385 40.969 8.273 1 95.94 410 LEU B C 1
ATOM 6912 O O . LEU B 1 410 ? -1.735 40.25 7.52 1 95.94 410 LEU B O 1
ATOM 6916 N N . VAL B 1 411 ? -1.876 42.031 8.867 1 95.81 411 VAL B N 1
ATOM 6917 C CA . VAL B 1 411 ? -0.457 42.344 8.719 1 95.81 411 VAL B CA 1
ATOM 6918 C C . VAL B 1 411 ? 0.383 41.188 9.273 1 95.81 411 VAL B C 1
ATOM 6920 O O . VAL B 1 411 ? 1.376 40.812 8.656 1 95.81 411 VAL B O 1
ATOM 6923 N N . LEU B 1 412 ? -0.017 40.719 10.43 1 95.62 412 LEU B N 1
ATOM 6924 C CA . LEU B 1 412 ? 0.701 39.594 11.039 1 95.62 412 LEU B CA 1
ATOM 6925 C C . LEU B 1 412 ? 0.632 38.375 10.156 1 95.62 412 LEU B C 1
ATOM 6927 O O . LEU B 1 412 ? 1.637 37.688 9.977 1 95.62 412 LEU B O 1
ATOM 6931 N N . LEU B 1 413 ? -0.546 38.062 9.633 1 96.81 413 LEU B N 1
ATOM 6932 C CA . LEU B 1 413 ? -0.725 36.906 8.766 1 96.81 413 LEU B CA 1
ATOM 6933 C C . LEU B 1 413 ? 0.107 37.031 7.496 1 96.81 413 LEU B C 1
ATOM 6935 O O . LEU B 1 413 ? 0.633 36.031 6.984 1 96.81 413 LEU B O 1
ATOM 6939 N N . CYS B 1 414 ? 0.174 38.219 7 1 96.56 414 CYS B N 1
ATOM 6940 C CA . CYS B 1 414 ? 1.001 38.469 5.824 1 96.56 414 CYS B CA 1
ATOM 6941 C C . CYS B 1 414 ? 2.455 38.094 6.094 1 96.56 414 CYS B C 1
ATOM 6943 O O . CYS B 1 414 ? 3.088 37.438 5.281 1 96.56 414 CYS B O 1
ATOM 6945 N N . HIS B 1 415 ? 2.977 38.531 7.207 1 96.88 415 HIS B N 1
ATOM 6946 C CA . HIS B 1 415 ? 4.344 38.188 7.582 1 96.88 415 HIS B CA 1
ATOM 6947 C C . HIS B 1 415 ? 4.504 36.688 7.801 1 96.88 415 HIS B C 1
ATOM 6949 O O . HIS B 1 415 ? 5.531 36.125 7.445 1 96.88 415 HIS B O 1
ATOM 6955 N N . PHE B 1 416 ? 3.496 36.125 8.43 1 97.25 416 PHE B N 1
ATOM 6956 C CA . PHE B 1 416 ? 3.496 34.688 8.703 1 97.25 416 PHE B CA 1
ATOM 6957 C C . PHE B 1 416 ? 3.611 33.906 7.41 1 97.25 416 PHE B C 1
ATOM 6959 O O . PHE B 1 416 ? 4.449 33 7.301 1 97.25 416 PHE B O 1
ATOM 6966 N N . TYR B 1 417 ? 2.801 34.219 6.449 1 97.94 417 TYR B N 1
ATOM 6967 C CA . TYR B 1 417 ? 2.811 33.5 5.176 1 97.94 417 TYR B CA 1
ATOM 6968 C C . TYR B 1 417 ? 4.082 33.812 4.391 1 97.94 417 TYR B C 1
ATOM 6970 O O . TYR B 1 417 ? 4.617 32.938 3.701 1 97.94 417 TYR B O 1
ATOM 6978 N N . ARG B 1 418 ? 4.59 35.031 4.441 1 97.06 418 ARG B N 1
ATOM 6979 C CA . ARG B 1 418 ? 5.871 35.344 3.814 1 97.06 418 ARG B CA 1
ATOM 6980 C C . ARG B 1 418 ? 6.992 34.5 4.414 1 97.06 418 ARG B C 1
ATOM 6982 O O . ARG B 1 418 ? 7.852 34 3.689 1 97.06 418 ARG B O 1
ATOM 6989 N N . GLY B 1 419 ? 6.969 34.438 5.77 1 97.19 419 GLY B N 1
ATOM 6990 C CA . GLY B 1 419 ? 7.934 33.594 6.43 1 97.19 419 GLY B CA 1
ATOM 6991 C C . GLY B 1 419 ? 7.863 32.156 5.957 1 97.19 419 GLY B C 1
ATOM 6992 O O . GLY B 1 419 ? 8.891 31.484 5.77 1 97.19 419 GLY B O 1
ATOM 6993 N N . ALA B 1 420 ? 6.668 31.641 5.773 1 97.75 420 ALA B N 1
ATOM 6994 C CA . ALA B 1 420 ? 6.473 30.266 5.301 1 97.75 420 ALA B CA 1
ATOM 6995 C C . ALA B 1 420 ? 7.023 30.094 3.891 1 97.75 420 ALA B C 1
ATOM 6997 O O . ALA B 1 420 ? 7.609 29.047 3.572 1 97.75 420 ALA B O 1
ATOM 6998 N N . GLN B 1 421 ? 6.867 31.047 3.041 1 96.69 421 GLN B N 1
ATOM 6999 C CA . GLN B 1 421 ? 7.383 31 1.678 1 96.69 421 GLN B CA 1
ATOM 7000 C C . GLN B 1 421 ? 8.906 30.875 1.667 1 96.69 421 GLN B C 1
ATOM 7002 O O . GLN B 1 421 ? 9.469 30.188 0.812 1 96.69 421 GLN B O 1
ATOM 7007 N N . ILE B 1 422 ? 9.492 31.516 2.578 1 95.75 422 ILE B N 1
ATOM 7008 C CA . ILE B 1 422 ? 10.945 31.562 2.615 1 95.75 422 ILE B CA 1
ATOM 7009 C C . ILE B 1 422 ? 11.492 30.266 3.219 1 95.75 422 ILE B C 1
ATOM 7011 O O . ILE B 1 422 ? 12.484 29.719 2.73 1 95.75 422 ILE B O 1
ATOM 7015 N N . LEU B 1 423 ? 10.852 29.781 4.266 1 96.56 423 LEU B N 1
ATOM 7016 C CA . LEU B 1 423 ? 11.445 28.734 5.074 1 96.56 423 LEU B CA 1
ATOM 7017 C C . LEU B 1 423 ? 10.969 27.359 4.613 1 96.56 423 LEU B C 1
ATOM 7019 O O . LEU B 1 423 ? 11.648 26.359 4.832 1 96.56 423 LEU B O 1
ATOM 7023 N N . LEU B 1 424 ? 9.758 27.281 4.039 1 95.38 424 LEU B N 1
ATOM 7024 C CA . LEU B 1 424 ? 9.211 26 3.607 1 95.38 424 LEU B CA 1
ATOM 7025 C C . LEU B 1 424 ? 9.57 25.719 2.15 1 95.38 424 LEU B C 1
ATOM 7027 O O . LEU B 1 424 ? 9.742 26.656 1.358 1 95.38 424 LEU B O 1
ATOM 7031 N N . SER B 1 425 ? 9.75 24.469 1.84 1 92.75 425 SER B N 1
ATOM 7032 C CA . SER B 1 425 ? 10.086 24.062 0.478 1 92.75 425 SER B CA 1
ATOM 7033 C C . SER B 1 425 ? 8.844 23.672 -0.303 1 92.75 425 SER B C 1
ATOM 7035 O O . SER B 1 425 ? 7.934 23.031 0.247 1 92.75 425 SER B O 1
ATOM 7037 N N . LYS B 1 426 ? 8.844 23.969 -1.514 1 91.5 426 LYS B N 1
ATOM 7038 C CA . LYS B 1 426 ? 7.715 23.656 -2.379 1 91.5 426 LYS B CA 1
ATOM 7039 C C . LYS B 1 426 ? 7.543 22.141 -2.531 1 91.5 426 LYS B C 1
ATOM 7041 O O . LYS B 1 426 ? 6.418 21.656 -2.629 1 91.5 426 LYS B O 1
ATOM 7046 N N . GLU B 1 427 ? 8.586 21.422 -2.525 1 90.38 427 GLU B N 1
ATOM 7047 C CA . GLU B 1 427 ? 8.562 19.984 -2.783 1 90.38 427 GLU B CA 1
ATOM 7048 C C . GLU B 1 427 ? 8.133 19.203 -1.54 1 90.38 427 GLU B C 1
ATOM 7050 O O . GLU B 1 427 ? 7.258 18.344 -1.611 1 90.38 427 GLU B O 1
ATOM 7055 N N . ARG B 1 428 ? 8.672 19.547 -0.457 1 91.88 428 ARG B N 1
ATOM 7056 C CA . ARG B 1 428 ? 8.398 18.797 0.768 1 91.88 428 ARG B CA 1
ATOM 7057 C C . ARG B 1 428 ? 7.121 19.297 1.438 1 91.88 428 ARG B C 1
ATOM 7059 O O . ARG B 1 428 ? 6.312 18.5 1.915 1 91.88 428 ARG B O 1
ATOM 7066 N N . ASN B 1 429 ? 7.027 20.609 1.412 1 97.19 429 ASN B N 1
ATOM 7067 C CA . ASN B 1 429 ? 5.891 21.203 2.113 1 97.19 429 ASN B CA 1
ATOM 7068 C C . ASN B 1 429 ? 4.793 21.625 1.144 1 97.19 429 ASN B C 1
ATOM 7070 O O . ASN B 1 429 ? 4.305 22.75 1.199 1 97.19 429 ASN B O 1
ATOM 7074 N N . TRP B 1 430 ? 4.402 20.656 0.304 1 97.44 430 TRP B N 1
ATOM 7075 C CA . TRP B 1 430 ? 3.402 20.875 -0.735 1 97.44 430 TRP B CA 1
ATOM 7076 C C . TRP B 1 430 ? 2.08 21.328 -0.129 1 97.44 430 TRP B C 1
ATOM 7078 O O . TRP B 1 430 ? 1.299 22.016 -0.781 1 97.44 430 TRP B O 1
ATOM 7088 N N . TRP B 1 431 ? 1.819 21 1.114 1 97.31 431 TRP B N 1
ATOM 7089 C CA . TRP B 1 431 ? 0.542 21.234 1.781 1 97.31 431 TRP B CA 1
ATOM 7090 C C . TRP B 1 431 ? 0.381 22.703 2.156 1 97.31 431 TRP B C 1
ATOM 7092 O O . TRP B 1 431 ? -0.738 23.172 2.359 1 97.31 431 TRP B O 1
ATOM 7102 N N . GLY B 1 432 ? 1.484 23.469 2.238 1 97.12 432 GLY B N 1
ATOM 7103 C CA . GLY B 1 432 ? 1.349 24.812 2.76 1 97.12 432 GLY B CA 1
ATOM 7104 C C . GLY B 1 432 ? 1.977 25.875 1.864 1 97.12 432 GLY B C 1
ATOM 7105 O O . GLY B 1 432 ? 1.715 27.062 2.021 1 97.12 432 GLY B O 1
ATOM 7106 N N . TYR B 1 433 ? 2.789 25.453 0.883 1 96.12 433 TYR B N 1
ATOM 7107 C CA . TYR B 1 433 ? 3.582 26.422 0.122 1 96.12 433 TYR B CA 1
ATOM 7108 C C . TYR B 1 433 ? 2.691 27.281 -0.767 1 96.12 433 TYR B C 1
ATOM 7110 O O . TYR B 1 433 ? 2.775 28.5 -0.737 1 96.12 433 TYR B O 1
ATOM 7118 N N . THR B 1 434 ? 1.852 26.672 -1.56 1 95.56 434 THR B N 1
ATOM 7119 C CA . THR B 1 434 ? 0.985 27.422 -2.469 1 95.56 434 THR B CA 1
ATOM 7120 C C . THR B 1 434 ? 0.08 28.375 -1.693 1 95.56 434 THR B C 1
ATOM 7122 O O . THR B 1 434 ? -0.13 29.516 -2.109 1 95.56 434 THR B O 1
ATOM 7125 N N . ARG B 1 435 ? -0.421 27.875 -0.603 1 97.31 435 ARG B N 1
ATOM 7126 C CA . ARG B 1 435 ? -1.264 28.734 0.23 1 97.31 435 ARG B CA 1
ATOM 7127 C C . ARG B 1 435 ? -0.502 29.969 0.698 1 97.31 435 ARG B C 1
ATOM 7129 O O . ARG B 1 435 ? -1.044 31.078 0.696 1 97.31 435 ARG B O 1
ATOM 7136 N N . SER B 1 436 ? 0.704 29.75 1.11 1 97.94 436 SER B N 1
ATOM 7137 C CA . SER B 1 436 ? 1.501 30.875 1.619 1 97.94 436 SER B CA 1
ATOM 7138 C C . SER B 1 436 ? 1.706 31.938 0.55 1 97.94 436 SER B C 1
ATOM 7140 O O . SER B 1 436 ? 1.662 33.125 0.844 1 97.94 436 SER B O 1
ATOM 7142 N N . CYS B 1 437 ? 1.853 31.562 -0.633 1 97.06 437 CYS B N 1
ATOM 7143 C CA . CYS B 1 437 ? 2.033 32.5 -1.734 1 97.06 437 CYS B CA 1
ATOM 7144 C C . CYS B 1 437 ? 0.736 33.25 -2.043 1 97.06 437 CYS B C 1
ATOM 7146 O O . CYS B 1 437 ? 0.725 34.469 -2.145 1 97.06 437 CYS B O 1
ATOM 7148 N N . VAL B 1 438 ? -0.339 32.5 -2.164 1 97.25 438 VAL B N 1
ATOM 7149 C CA . VAL B 1 438 ? -1.626 33.062 -2.566 1 97.25 438 VAL B CA 1
ATOM 7150 C C . VAL B 1 438 ? -2.152 34 -1.472 1 97.25 438 VAL B C 1
ATOM 7152 O O . VAL B 1 438 ? -2.6 35.094 -1.755 1 97.25 438 VAL B O 1
ATOM 7155 N N . MET B 1 439 ? -2.084 33.5 -0.254 1 97.75 439 MET B N 1
ATOM 7156 C CA . MET B 1 439 ? -2.656 34.281 0.856 1 97.75 439 MET B CA 1
ATOM 7157 C C . MET B 1 439 ? -1.854 35.531 1.118 1 97.75 439 MET B C 1
ATOM 7159 O O . MET B 1 439 ? -2.424 36.594 1.439 1 97.75 439 MET B O 1
ATOM 7163 N N . GLU B 1 440 ? -0.515 35.469 1.027 1 97.25 440 GLU B N 1
ATOM 7164 C CA . GLU B 1 440 ? 0.28 36.656 1.167 1 97.25 440 GLU B CA 1
ATOM 7165 C C . GLU B 1 440 ? -0.156 37.75 0.163 1 97.25 440 GLU B C 1
ATOM 7167 O O . GLU B 1 440 ? -0.361 38.906 0.528 1 97.25 440 GLU B O 1
ATOM 7172 N N . ARG B 1 441 ? -0.257 37.344 -1.062 1 96.12 441 ARG B N 1
ATOM 7173 C CA . ARG B 1 441 ? -0.626 38.25 -2.131 1 96.12 441 ARG B CA 1
ATOM 7174 C C . ARG B 1 441 ? -2.004 38.844 -1.882 1 96.12 441 ARG B C 1
ATOM 7176 O O . ARG B 1 441 ? -2.186 40.062 -1.989 1 96.12 441 ARG B O 1
ATOM 7183 N N . LEU B 1 442 ? -2.959 38.031 -1.566 1 96.75 442 LEU B N 1
ATOM 7184 C CA . LEU B 1 442 ? -4.332 38.5 -1.385 1 96.75 442 LEU B CA 1
ATOM 7185 C C . LEU B 1 442 ? -4.438 39.438 -0.185 1 96.75 442 LEU B C 1
ATOM 7187 O O . LEU B 1 442 ? -5.168 40.438 -0.231 1 96.75 442 LEU B O 1
ATOM 7191 N N . ILE B 1 443 ? -3.75 39.125 0.878 1 96.81 443 ILE B N 1
ATOM 7192 C CA . ILE B 1 443 ? -3.789 39.969 2.076 1 96.81 443 ILE B CA 1
ATOM 7193 C C . ILE B 1 443 ? -3.117 41.312 1.793 1 96.81 443 ILE B C 1
ATOM 7195 O O . ILE B 1 443 ? -3.613 42.375 2.211 1 96.81 443 ILE B O 1
ATOM 7199 N N . LEU B 1 444 ? -2.016 41.25 1.088 1 95.56 444 LEU B N 1
ATOM 7200 C CA . LEU B 1 444 ? -1.335 42.5 0.718 1 95.56 444 LEU B CA 1
ATOM 7201 C C . LEU B 1 444 ? -2.242 43.375 -0.125 1 95.56 444 LEU B C 1
ATOM 7203 O O . LEU B 1 444 ? -2.295 44.594 0.082 1 95.56 444 LEU B O 1
ATOM 7207 N N . ASP B 1 445 ? -2.871 42.781 -1.035 1 95.12 445 ASP B N 1
ATOM 7208 C CA . ASP B 1 445 ? -3.803 43.531 -1.878 1 95.12 445 ASP B CA 1
ATOM 7209 C C . ASP B 1 445 ? -4.926 44.125 -1.047 1 95.12 445 ASP B C 1
ATOM 7211 O O . ASP B 1 445 ? -5.34 45.281 -1.297 1 95.12 445 ASP B O 1
ATOM 7215 N N . GLU B 1 446 ? -5.43 43.375 -0.131 1 95.25 446 GLU B N 1
ATOM 7216 C CA . GLU B 1 446 ? -6.492 43.875 0.744 1 95.25 446 GLU B CA 1
ATOM 7217 C C . GLU B 1 446 ? -6.008 45.031 1.592 1 95.25 446 GLU B C 1
ATOM 7219 O O . GLU B 1 446 ? -6.723 46.031 1.752 1 95.25 446 GLU B O 1
ATOM 7224 N N . LEU B 1 447 ? -4.848 44.938 2.123 1 94.56 447 LEU B N 1
ATOM 7225 C CA . LEU B 1 447 ? -4.285 46.031 2.938 1 94.56 447 LEU B CA 1
ATOM 7226 C C . LEU B 1 447 ? -4.035 47.25 2.098 1 94.56 447 LEU B C 1
ATOM 7228 O O . LEU B 1 447 ? -4.277 48.375 2.553 1 94.56 447 LEU B O 1
ATOM 7232 N N . LYS B 1 448 ? -3.617 47.062 0.923 1 93.88 448 LYS B N 1
ATOM 7233 C CA . LYS B 1 448 ? -3.414 48.188 0.009 1 93.88 448 LYS B CA 1
ATOM 7234 C C . LYS B 1 448 ? -4.734 48.875 -0.309 1 93.88 448 LYS B C 1
ATOM 7236 O O . LYS B 1 448 ? -4.785 50.125 -0.414 1 93.88 448 LYS B O 1
ATOM 7241 N N . SER B 1 449 ? -5.688 48.125 -0.502 1 93.44 449 SER B N 1
ATOM 7242 C CA . SER B 1 449 ? -7 48.688 -0.814 1 93.44 449 SER B CA 1
ATOM 7243 C C . SER B 1 449 ? -7.527 49.531 0.339 1 93.44 449 SER B C 1
ATOM 7245 O O . SER B 1 449 ? -8.352 50.406 0.133 1 93.44 449 SER B O 1
ATOM 7247 N N . ARG B 1 450 ? -7.016 49.25 1.586 1 92 450 ARG B N 1
ATOM 7248 C CA . ARG B 1 450 ? -7.414 50 2.766 1 92 450 ARG B CA 1
ATOM 7249 C C . ARG B 1 450 ? -6.523 51.219 2.959 1 92 450 ARG B C 1
ATOM 7251 O O . ARG B 1 450 ? -6.695 52 3.918 1 92 450 ARG B O 1
ATOM 7258 N N . GLY B 1 451 ? -5.543 51.344 2.074 1 91.12 451 GLY B N 1
ATOM 7259 C CA . GLY B 1 451 ? -4.613 52.469 2.168 1 91.12 451 GLY B CA 1
ATOM 7260 C C . GLY B 1 451 ? -3.465 52.188 3.123 1 91.12 451 GLY B C 1
ATOM 7261 O O . GLY B 1 451 ? -2.777 53.125 3.547 1 91.12 451 GLY B O 1
ATOM 7262 N N . LEU B 1 452 ? -3.354 50.938 3.537 1 90.06 452 LEU B N 1
ATOM 7263 C CA . LEU B 1 452 ? -2.295 50.594 4.473 1 90.06 452 LEU B CA 1
ATOM 7264 C C . LEU B 1 452 ? -1.112 49.969 3.732 1 90.06 452 LEU B C 1
ATOM 7266 O O . LEU B 1 452 ? -1.216 48.844 3.215 1 90.06 452 LEU B O 1
ATOM 7270 N N . ASN B 1 453 ? -0.081 50.719 3.486 1 79.12 453 ASN B N 1
ATOM 7271 C CA . ASN B 1 453 ? 1.106 50.188 2.822 1 79.12 453 ASN B CA 1
ATOM 7272 C C . ASN B 1 453 ? 2.039 49.469 3.809 1 79.12 453 ASN B C 1
ATOM 7274 O O . ASN B 1 453 ? 2.688 50.125 4.625 1 79.12 453 ASN B O 1
ATOM 7278 N N . VAL B 1 454 ? 1.991 48.219 3.721 1 79.25 454 VAL B N 1
ATOM 7279 C CA . VAL B 1 454 ? 2.75 47.438 4.691 1 79.25 454 VAL B CA 1
ATOM 7280 C C . VAL B 1 454 ? 4.113 47.062 4.105 1 79.25 454 VAL B C 1
ATOM 7282 O O . VAL B 1 454 ? 4.199 46.531 3.002 1 79.25 454 VAL B O 1
ATOM 7285 N N . ASP B 1 455 ? 5.133 47.562 4.805 1 78.81 455 ASP B N 1
ATOM 7286 C CA . ASP B 1 455 ? 6.492 47.125 4.508 1 78.81 455 ASP B CA 1
ATOM 7287 C C . ASP B 1 455 ? 6.828 45.844 5.27 1 78.81 455 ASP B C 1
ATOM 7289 O O . ASP B 1 455 ? 6.887 45.844 6.5 1 78.81 455 ASP B O 1
ATOM 7293 N N . LEU B 1 456 ? 7.016 44.844 4.504 1 79.44 456 LEU B N 1
ATOM 7294 C CA . LEU B 1 456 ? 7.336 43.594 5.168 1 79.44 456 LEU B CA 1
ATOM 7295 C C . LEU B 1 456 ? 8.734 43.625 5.762 1 79.44 456 LEU B C 1
ATOM 7297 O O . LEU B 1 456 ? 9.672 44.125 5.133 1 79.44 456 LEU B O 1
ATOM 7301 N N . LEU B 1 457 ? 8.789 43.125 6.898 1 80.75 457 LEU B N 1
ATOM 7302 C CA . LEU B 1 457 ? 10.023 43.188 7.68 1 80.75 457 LEU B CA 1
ATOM 7303 C C . LEU B 1 457 ? 10.961 42.031 7.312 1 80.75 457 LEU B C 1
ATOM 7305 O O . LEU B 1 457 ? 12.109 42 7.766 1 80.75 457 LEU B O 1
ATOM 7309 N N . ILE B 1 458 ? 10.43 41.125 6.523 1 84.69 458 ILE B N 1
ATOM 7310 C CA . ILE B 1 458 ? 11.258 40 6.129 1 84.69 458 ILE B CA 1
ATOM 7311 C C . ILE B 1 458 ? 11.172 39.812 4.617 1 84.69 458 ILE B C 1
ATOM 7313 O O . ILE B 1 458 ? 10.203 40.219 3.982 1 84.69 458 ILE B O 1
#

pLDDT: mean 78.37, std 25.6, range [15.73, 98.62]

Solvent-accessible surface area (backbone atoms only — not comparable to full-atom values): 52883 Å² total; per-residue (Å²): 134,87,74,82,80,80,73,85,71,82,76,69,98,73,70,88,83,78,78,80,84,81,83,90,79,85,88,82,91,83,88,81,82,89,80,84,79,76,84,79,74,64,63,68,72,62,62,75,62,71,66,84,79,70,87,84,62,68,67,72,73,71,70,67,68,69,66,70,67,72,69,71,69,68,65,73,66,86,68,80,59,42,65,61,50,44,25,45,50,42,22,73,75,51,46,52,81,51,43,82,66,65,82,50,50,67,61,34,53,64,43,20,52,78,30,67,41,37,35,31,32,49,37,19,50,20,19,46,52,46,23,68,77,36,69,88,45,61,66,32,48,54,48,18,55,55,26,44,58,49,20,54,52,39,44,58,61,55,68,71,49,84,80,44,73,73,53,36,52,38,49,51,47,32,44,54,40,49,50,46,47,29,43,51,56,62,70,67,56,64,89,57,89,60,97,60,53,65,64,41,51,44,45,68,52,18,35,60,49,48,48,47,46,61,64,37,46,50,54,25,55,76,68,66,37,72,66,43,61,58,66,68,59,53,35,62,60,55,50,25,39,50,33,42,75,72,73,41,65,37,60,63,50,36,63,64,53,49,51,48,69,70,33,70,90,40,61,64,89,73,73,81,84,67,84,84,44,88,27,39,51,36,30,36,38,53,49,41,45,45,70,75,55,58,82,75,57,61,82,51,73,76,68,76,74,64,82,47,69,65,53,52,54,50,52,50,53,50,47,36,50,50,44,52,51,29,52,70,40,19,62,42,74,80,32,66,67,33,42,52,56,58,68,69,57,45,72,67,57,53,53,49,52,55,33,59,69,47,15,39,54,44,47,52,27,37,39,48,73,36,92,68,67,53,85,54,74,90,48,43,69,32,52,52,51,39,64,68,45,51,44,52,67,34,36,36,70,52,36,48,35,46,46,70,58,37,52,51,56,44,54,51,49,31,51,51,21,48,26,41,52,67,69,47,44,66,80,58,35,56,46,45,33,63,44,20,54,52,51,25,52,53,44,50,51,52,35,45,75,71,69,45,83,79,79,73,92,102,133,89,80,83,81,81,75,85,71,85,80,76,88,68,85,83,86,85,80,83,77,77,84,80,84,78,87,89,85,85,92,82,84,84,80,79,86,76,86,80,74,54,58,72,74,59,49,74,64,70,67,86,78,73,86,83,63,69,66,72,69,70,69,67,66,68,65,69,67,71,68,70,69,69,64,73,68,85,70,79,62,41,65,62,51,46,25,46,50,44,21,73,76,51,48,53,80,50,43,82,65,66,83,52,50,68,60,33,52,63,44,20,52,80,30,67,41,37,36,33,34,50,37,18,50,21,17,46,51,45,22,69,77,36,68,88,45,60,66,31,48,53,49,19,55,56,28,44,57,50,19,55,54,39,44,57,62,54,67,72,48,85,82,45,71,72,54,35,52,37,49,51,48,34,44,54,42,48,50,46,47,29,42,50,57,61,69,68,57,64,90,57,91,59,96,60,53,64,64,41,53,43,45,68,53,18,35,60,48,50,48,47,48,61,65,37,45,50,53,24,53,75,68,66,38,72,66,43,62,56,68,69,60,52,37,63,59,54,50,24,39,52,33,43,76,72,73,42,63,36,59,63,49,36,63,64,52,50,51,49,69,70,32,68,90,39,59,64,91,74,73,82,83,69,84,82,45,88,26,37,51,36,30,37,37,53,50,40,45,46,68,74,55,60,82,75,59,59,82,52,74,76,68,75,75,62,80,46,69,66,54,52,54,50,51,49,52,50,49,35,51,51,44,53,50,28,52,69,40,19,62,42,76,79,33,64,69,32,41,52,57,58,67,67,57,45,74,66,57,55,54,50,53,54,34,60,68,47,15,38,52,46,46,51,28,37,37,48,72,36,93,68,67,54,84,54,74,91,47,42,69,32,51,51,50,40,64,68,45,51,42,52,67,34,36,37,70,54,36,48,35,46,46,70,58,37,52,52,54,45,54,50,48,30,52,51,21,49,26,42,50,67,69,48,44,65,80,59,35,57,46,45,32,64,46,19,55,52,50,25,51,52,45,51,51,53,35,45,75,73,70,46,83,80,77,72,91,102

Radius of gyration: 39.85 Å; Cα contacts (8 Å, |Δi|>4): 914; chains: 2; bounding box: 84×108×123 Å

Foldseek 3Di:
DPDDPCPPPPDDPDDDDDDPDDDDDDDDDDDDDDDDPPPPPDDVVVVVVPDDDDDPNPPPPPPPPPPPPPPPPPVPPVDDDVLLVVLLVQLVPPQLVLDFPSVLVVLLVVLCVVAVLSSLLSSLSSLLLVCLVCVVDCVSVVSNVVSLVVNVVSLVVLLPDDDDLSSLSNNLNSLLSNLLSLLQDPCVVPPDPADFCLPRCNQVVLLSNLVSCLVNLLNCLVVVHVVVVVVVDALQLVLLLVQVVVPHHLLVCLVVLLVVVVDVLQDDDDDDFPCPDSQQLSLLLVLLLCVVDPDDDSPPPDPPPPPDPVVVSVVSVVVSVSSVVSCVQRNDCPRPVSVVSVVPDDPSVVVSVLSSLQSSLLVLLCCCPDPNHDDCPVSLSSSSVSLSCSSSNCGGPSSVCSRVVRRSSLLVLLLSLSSCCRSPDCNSSVSNNVVSVVSNVSSCVNCVVSVHHDDHPD/DDDDDCPPPPDDDDDDDDDPDPDDPDDDDDDDDDDDDDPQPDPVVRVVVPDPDDDPVVPPPPPPVPPPPPPPPPVPPVDDDVLLVVLLVQLVPPQLVLDFPSVLVVLLVVLCVVAVLSSLLSSLSSLLLVCLVPVVDCVSVVSNVVSLVVNVVSLVVLLPDDDDLSSLSNNLSSLLSNLLSLLQDPCVCPPDPADFCLPRCNQVVLLSNLVSCLVNLLNCLVVVHPVVVVVVDALLLVLLLVQVVVPHHLLVCLVVLLVVVVDVLQDDDDDDFPCPDSQQLSLLLVLLLCVVDPDDDSPPPDPPPPPDPVVVSVVSVVVSVSSVVSCVQRNDCPRPVSVVSVVPDDPSVVVSVLSSLQSSLLVLLCCCPDPNHDDCPVSLSSSVVSLSCSSSNCGGPSSVCSNVVRRSSLLVLLLSLSSCCRSPDCNSSVSNNVVSVVSNVSSCVNCVVSVHHDDHPD

Nearest PDB structures (foldseek):
  7xec-assembly1_B  TM=1.233E-01  e=5.300E-01  Homo sapiens
  6ivn-assembly1_C  TM=1.404E-01  e=1.014E+00  Klebsiella pneumoniae
  6ivm-assembly1_E  TM=1.314E-01  e=1.865E+00  Klebsiella pneumoniae
  8tno-assembly2_B  TM=2.051E-01  e=9.076E+00  synthetic construct
  7xec-assembly1_B  TM=1.271E-01  e=7.186E-01  Homo sapiens

Sequence (916 aa):
MTSPRFSNTILVPGTSGQSPSLQTLGALDQPRKRRRRKSRKGCDACKRRKVKRNEQCFQPHHISVAIPIVAKAIDPVPWINLMHLELFHHWDKETRSTLAFPQIWPVVMQQAFHEDFVMSAILCTSAMHFSSLCPHEPKYRDASGHLMAKTVQLFRKNLSRPFNKQNCEALMGTALLVNYISWFDLDFLHGQTKLDLSKDQLFFLTPGIIELWFRSMPIFIDQGSILADVARHSPRFHIEQALVSWGHDPERFVGLLMDIWDDPRYQGESGPLKSDEPTSCAWRLLLGMENQIPHASPKSPLAEESCEEDTHNQSLTHLKEVITDVTDKFTSPTHPAASMVLSSQSDRSVFETLLHRISPLLCCASLVSGPMRCDMTSISADIEELFFGVPVLCSGPIARWISDGDSRILVLLCHFYRGAQILLSKERNWWGYTRSCVMERLILDELKSRGLNVDLLIMTSPRFSNTILVPGTSGQSPSLQTLGALDQPRKRRRRKSRKGCDACKRRKVKRNEQCFQPHHISVAIPIVAKAIDPVPWINLMHLELFHHWDKETRSTLAFPQIWPVVMQQAFHEDFVMSAILCTSAMHFSSLCPHEPKYRDASGHLMAKTVQLFRKNLSRPFNKQNCEALMGTALLVNYISWFDLDFLHGQTKLDLSKDQLFFLTPGIIELWFRSMPIFIDQGSILADVARHSPRFHIEQALVSWGHDPERFVGLLMDIWDDPRYQGESGPLKSDEPTSCAWRLLLGMENQIPHASPKSPLAEESCEEDTHNQSLTHLKEVITDVTDKFTSPTHPAASMVLSSQSDRSVFETLLHRISPLLCCASLVSGPMRCDMTSISADIEELFFGVPVLCSGPIARWISDGDSRILVLLCHFYRGAQILLSKERNWWGYTRSCVMERLILDELKSRGLNVDLLI

Secondary structure (DSSP, 8-state):
---------------S-------------------------S-HHHHHH-----S--------------------------HHHHHHHHHIIIIIGGGSS-TTTHHHHHHHHTT-HHHHHHHHHHHHHHHHHH-TT-HHHHHHHHHHHHHHHHHHHHHHTSPP-HHHHHHHHHHHHHHHHHHHH--GGGTT-SS--GGG-HHHHSHHHHHHHHHHHHHHHHHHT-HHHHHHT--HHHHHHHHHHHTT--TTHHHHHHHHHHH-GGG--------TT-TTHHHHHHHHHHHHHSPPPPTTS--------HHHHHHHHHHHHHHHHHHHHHHSSTTSHHHHHHHHH--HHHHHHHHHHHHHHHHHHHHHHHSSS----GGGHHHHHHHHHHGGGG--THHHHHHHHT-HHHHHHHHHHHHHHHHHS-TTTTTTTHHHHHHHHHHHHHHHHHTT-------/---------------S-------------------------S-HHHHHH-----S--------------------------HHHHHHHHHIIIIIGGGSS-TTTHHHHHHHHTT-HHHHHHHHHHHHHHHHHH-TT-HHHHHHHHHHHHHHHHHHHHHHTSPP-HHHHHHHHHHHHHHHHHHHH--GGGTT-SS--GGG-HHHHSHHHHHHHHHHHHHHHHHHT-HHHHHHT--HHHHHHHHHHHTT--TTHHHHHHHHHHH-GGG--------TT-TTHHHHHHHHHHHHHSPPPPTTS--------HHHHHHHHHHHHHHHHHHHHHHSSTTSHHHHHHHHH--HHHHHHHHHHHHHHHHHHHHHHHSSS----GGGHHHHHHHHHHGGGG--THHHHHHHHT-HHHHHHHHHHHHHHHHHS-TTTTTTTHHHHHHHHHHHHHHHHHTT-------